Protein 6M3Q (pdb70)

Secondary structure (DSSP, 8-state):
------SSS-EEEEESSEEEE-TT-EEEEESSSTT-EEEEPTT-SSS-EEEEEEEE--PPPP--TT-EESSPEEEEESTT-EEEEEEEEEEE--B--TTTTEEEEEEEESSSS--EE------HHHHHHHHTT-------HHHHHHHTEEEEEEEE--SEEEEEEEE-EEEEEEBTTBEEEE-SSSTT-EEEE-TTS-SS-EEEEEEEE---HHHHHHHHTTS--B-PEEEESS-S-EEEEEEEEEEEPPP----EEEEE---TTSPP--EE-TTTS--EEETTEEEEEEEE--EEEEE--S-GGGHHHHHHHHHHHHTSPEEEEEEEEEEE-SSSSEEEEEEEEESSS-SS-HHHHHTT-EEEEEPPPEEEETT-EEEEEE-SSEEE---SS---EEE--TTS--EEEEEEEES-SSS--EEEEEEESS----PPP--SEEEEEEPPPPP--/-HHHHHHHHHHHHHHHHHHHHHHHS-----SSHHHHHHHHHHHHHHHHHHHHTHHHHHHHHHHHHHH---SHHHHHHHHHHHHHHHHHHHHHHHHHHHHHHHHHHHHHHHHHHHHHHHHHHHHHHHHS-----SSHHHHHHHHHHHHHHHHHHHHHHHHHHHHHHHHHHHHHHHT-TTHHHHHHHHHHHHHHHHHHHHHHHHHHHHHHHHHHHHHHHHHHHHHHHHHHHGGGGTT--HHHHHHHHHHHHHHHHHHHHHHHHHHHHHHHHHH--HHHHHHHHHHHHHHHHHHHHHHHHHHH-

Structure (mmCIF, N/CA/C/O backbone):
data_6M3Q
#
_entry.id   6M3Q
#
_cell.length_a   70.900
_cell.length_b   110.485
_cell.length_c   131.675
_cell.angle_alpha   90.000
_cell.angle_beta   90.000
_cell.angle_gamma   90.000
#
_symmetry.space_group_name_H-M   'P 21 21 21'
#
loop_
_entity.id
_entity.type
_entity.pdbx_description
1 polymer Ankyrin-2
2 polymer 'Spectrin beta chain'
#
loop_
_atom_site.group_PDB
_atom_site.id
_atom_site.type_symbol
_atom_site.label_atom_id
_atom_site.label_alt_id
_atom_site.label_comp_id
_atom_site.label_asym_id
_atom_site.label_entity_id
_atom_site.label_seq_id
_atom_site.pdbx_PDB_ins_code
_atom_site.Cartn_x
_atom_site.Cartn_y
_atom_site.Cartn_z
_atom_site.occupancy
_atom_site.B_iso_or_equiv
_atom_site.auth_seq_id
_atom_site.auth_comp_id
_atom_site.auth_asym_id
_atom_site.auth_atom_id
_atom_site.pdbx_PDB_model_num
ATOM 1 N N . LEU A 1 4 ? 26.166 -41.965 -0.469 1.00 62.15 954 LEU E N 1
ATOM 2 C CA . LEU A 1 4 ? 27.229 -42.946 -0.281 1.00 61.50 954 LEU E CA 1
ATOM 3 C C . LEU A 1 4 ? 28.383 -42.348 0.516 1.00 59.98 954 LEU E C 1
ATOM 4 O O . LEU A 1 4 ? 28.618 -41.141 0.474 1.00 65.85 954 LEU E O 1
ATOM 6 N N . ASP A 1 5 ? 29.090 -43.200 1.258 1.00 59.15 955 ASP E N 1
ATOM 7 C CA . ASP A 1 5 ? 30.232 -42.770 2.065 1.00 60.98 955 ASP E CA 1
ATOM 8 C C . ASP A 1 5 ? 31.527 -42.861 1.256 1.00 56.76 955 ASP E C 1
ATOM 9 O O . ASP A 1 5 ? 32.408 -43.671 1.526 1.00 59.32 955 ASP E O 1
ATOM 14 N N . ASN A 1 6 ? 31.624 -42.032 0.221 1.00 53.97 956 ASN E N 1
ATOM 15 C CA . ASN A 1 6 ? 32.796 -42.024 -0.646 1.00 61.69 956 ASN E CA 1
ATOM 16 C C . ASN A 1 6 ? 33.579 -40.720 -0.522 1.00 64.48 956 ASN E C 1
ATOM 17 O O . ASN A 1 6 ? 32.983 -39.640 -0.449 1.00 71.37 956 ASN E O 1
ATOM 22 N N . VAL A 1 7 ? 34.914 -40.829 -0.474 1.00 54.05 957 VAL E N 1
ATOM 23 C CA . VAL A 1 7 ? 35.761 -39.653 -0.281 1.00 53.37 957 VAL E CA 1
ATOM 24 C C . VAL A 1 7 ? 35.456 -38.636 -1.365 1.00 71.64 957 VAL E C 1
ATOM 25 O O . VAL A 1 7 ? 35.207 -38.996 -2.523 1.00 49.11 957 VAL E O 1
ATOM 29 N N . ALA A 1 8 ? 35.458 -37.357 -0.992 1.00 73.13 958 ALA E N 1
ATOM 30 C CA . ALA A 1 8 ? 35.155 -36.321 -1.964 1.00 66.59 958 ALA E CA 1
ATOM 31 C C . ALA A 1 8 ? 36.182 -36.400 -3.083 1.00 82.40 958 ALA E C 1
ATOM 32 O O . ALA A 1 8 ? 37.392 -36.389 -2.842 1.00 90.08 958 ALA E O 1
ATOM 34 N N . LEU A 1 9 ? 35.678 -36.490 -4.313 1.00 92.99 959 LEU E N 1
ATOM 35 C CA . LEU A 1 9 ? 36.533 -36.728 -5.470 1.00 99.99 959 LEU E CA 1
ATOM 36 C C . LEU A 1 9 ? 37.486 -35.571 -5.738 1.00 89.59 959 LEU E C 1
ATOM 37 O O . LEU A 1 9 ? 38.639 -35.799 -6.126 1.00 100.94 959 LEU E O 1
ATOM 42 N N . SER A 1 10 ? 37.024 -34.330 -5.571 1.00 68.77 960 SER E N 1
ATOM 43 C CA . SER A 1 10 ? 37.826 -33.142 -5.863 1.00 67.69 960 SER E CA 1
ATOM 44 C C . SER A 1 10 ? 38.141 -33.071 -7.351 1.00 76.03 960 SER E C 1
ATOM 45 O O . SER A 1 10 ? 39.083 -32.394 -7.773 1.00 79.69 960 SER E O 1
ATOM 48 N N . SER A 1 11 ? 37.325 -33.790 -8.130 1.00 72.92 961 SER E N 1
ATOM 49 C CA . SER A 1 11 ? 37.404 -33.840 -9.585 1.00 66.00 961 SER E CA 1
ATOM 50 C C . SER A 1 11 ? 36.003 -34.030 -10.154 1.00 66.10 961 SER E C 1
ATOM 51 O O . SER A 1 11 ? 35.862 -34.442 -11.311 1.00 80.11 961 SER E O 1
ATOM 54 N N . SER A 1 12 ? 34.978 -33.743 -9.362 1.00 64.23 962 SER E N 1
ATOM 55 C CA . SER A 1 12 ? 33.548 -33.864 -9.544 1.00 64.47 962 SER E CA 1
ATOM 56 C C . SER A 1 12 ? 32.922 -32.474 -9.557 1.00 58.22 962 SER E C 1
ATOM 57 O O . SER A 1 12 ? 33.485 -31.538 -8.981 1.00 51.17 962 SER E O 1
ATOM 60 N N . PRO A 1 13 ? 31.793 -32.298 -10.248 1.00 59.12 963 PRO E N 1
ATOM 61 C CA . PRO A 1 13 ? 31.204 -30.961 -10.394 1.00 53.38 963 PRO E CA 1
ATOM 62 C C . PRO A 1 13 ? 31.129 -30.155 -9.103 1.00 49.86 963 PRO E C 1
ATOM 63 O O . PRO A 1 13 ? 31.054 -30.696 -7.998 1.00 65.04 963 PRO E O 1
ATOM 67 N N . ILE A 1 14 ? 31.131 -28.837 -9.276 1.00 35.87 964 ILE E N 1
ATOM 68 C CA . ILE A 1 14 ? 31.083 -27.864 -8.192 1.00 42.87 964 ILE E CA 1
ATOM 69 C C . ILE A 1 14 ? 29.641 -27.429 -7.981 1.00 57.91 964 ILE E C 1
ATOM 70 O O . ILE A 1 14 ? 28.971 -27.003 -8.925 1.00 64.29 964 ILE E O 1
ATOM 75 N N . HIS A 1 15 ? 29.168 -27.516 -6.745 1.00 62.65 965 HIS E N 1
ATOM 76 C CA . HIS A 1 15 ? 27.826 -27.083 -6.381 1.00 61.67 965 HIS E CA 1
ATOM 77 C C . HIS A 1 15 ? 27.989 -25.813 -5.573 1.00 65.41 965 HIS E C 1
ATOM 78 O O . HIS A 1 15 ? 28.560 -25.847 -4.476 1.00 84.56 965 HIS E O 1
ATOM 85 N N . SER A 1 16 ? 27.476 -24.700 -6.090 1.00 44.05 966 SER E N 1
ATOM 86 C CA . SER A 1 16 ? 27.671 -23.457 -5.349 1.00 43.47 966 SER E CA 1
ATOM 87 C C . SER A 1 16 ? 26.737 -22.388 -5.890 1.00 41.73 966 SER E C 1
ATOM 88 O O . SER A 1 16 ? 25.998 -22.603 -6.856 1.00 48.95 966 SER E O 1
ATOM 91 N N . GLY A 1 17 ? 26.779 -21.229 -5.241 1.00 33.40 967 GLY E N 1
ATOM 92 C CA . GLY A 1 17 ? 25.977 -20.088 -5.618 1.00 33.85 967 GLY E CA 1
ATOM 93 C C . GLY A 1 17 ? 26.897 -18.929 -5.935 1.00 33.92 967 GLY E C 1
ATOM 94 O O . GLY A 1 17 ? 28.032 -18.882 -5.453 1.00 34.19 967 GLY E O 1
ATOM 95 N N . PHE A 1 18 ? 26.428 -17.991 -6.749 1.00 33.96 968 PHE E N 1
ATOM 96 C CA . PHE A 1 18 ? 27.231 -16.851 -7.154 1.00 34.22 968 PHE E CA 1
ATOM 97 C C . PHE A 1 18 ? 26.366 -15.604 -7.148 1.00 35.70 968 PHE E C 1
ATOM 98 O O . PHE A 1 18 ? 25.135 -15.675 -7.140 1.00 71.30 968 PHE E O 1
ATOM 106 N N . LEU A 1 19 ? 27.028 -14.451 -7.166 1.00 36.62 969 LEU E N 1
ATOM 107 C CA . LEU A 1 19 ? 26.318 -13.183 -7.225 1.00 38.37 969 LEU E CA 1
ATOM 108 C C . LEU A 1 19 ? 26.235 -12.648 -8.648 1.00 51.40 969 LEU E C 1
ATOM 109 O O . LEU A 1 19 ? 25.143 -12.326 -9.124 1.00 55.52 969 LEU E O 1
ATOM 114 N N . VAL A 1 20 ? 27.367 -12.583 -9.351 1.00 39.11 970 VAL E N 1
ATOM 115 C CA . VAL A 1 20 ? 27.401 -12.091 -10.726 1.00 38.78 970 VAL E CA 1
ATOM 116 C C . VAL A 1 20 ? 28.417 -12.869 -11.553 1.00 49.54 970 VAL E C 1
ATOM 117 O O . VAL A 1 20 ? 28.291 -12.953 -12.779 1.00 62.98 970 VAL E O 1
ATOM 121 N N . SER A 1 21 ? 29.421 -13.455 -10.902 1.00 34.36 971 SER E N 1
ATOM 122 C CA . SER A 1 21 ? 30.464 -14.164 -11.629 1.00 33.24 971 SER E CA 1
ATOM 123 C C . SER A 1 21 ? 31.029 -15.286 -10.771 1.00 32.63 971 SER E C 1
ATOM 124 O O . SER A 1 21 ? 30.956 -15.253 -9.542 1.00 41.68 971 SER E O 1
ATOM 127 N N . PHE A 1 22 ? 31.594 -16.288 -11.438 1.00 31.62 972 PHE E N 1
ATOM 128 C CA . PHE A 1 22 ? 32.163 -17.429 -10.737 1.00 40.39 972 PHE E CA 1
ATOM 129 C C . PHE A 1 22 ? 33.247 -18.056 -11.602 1.00 51.87 972 PHE E C 1
ATOM 130 O O . PHE A 1 22 ? 33.468 -17.664 -12.750 1.00 56.63 972 PHE E O 1
ATOM 138 N N . MET A 1 23 ? 33.922 -19.044 -11.027 1.00 45.34 973 MET E N 1
ATOM 139 C CA . MET A 1 23 ? 35.025 -19.757 -11.653 1.00 35.11 973 MET E CA 1
ATOM 140 C C . MET A 1 23 ? 34.582 -21.157 -12.036 1.00 30.52 973 MET E C 1
ATOM 141 O O . MET A 1 23 ? 33.965 -21.856 -11.225 1.00 44.24 973 MET E O 1
ATOM 146 N N . VAL A 1 24 ? 34.894 -21.573 -13.265 1.00 30.52 974 VAL E N 1
ATOM 147 C CA . VAL A 1 24 ? 34.536 -22.920 -13.691 1.00 48.12 974 VAL E CA 1
ATOM 148 C C . VAL A 1 24 ? 35.706 -23.556 -14.430 1.00 55.03 974 VAL E C 1
ATOM 149 O O . VAL A 1 24 ? 36.503 -22.878 -15.084 1.00 48.01 974 VAL E O 1
ATOM 153 N N . ASP A 1 25 ? 35.803 -24.876 -14.313 1.00 58.54 975 ASP E N 1
ATOM 154 C CA . ASP A 1 25 ? 36.814 -25.676 -14.981 1.00 53.60 975 ASP E CA 1
ATOM 155 C C . ASP A 1 25 ? 36.117 -26.878 -15.596 1.00 56.33 975 ASP E C 1
ATOM 156 O O . ASP A 1 25 ? 34.994 -27.218 -15.212 1.00 54.13 975 ASP E O 1
ATOM 161 N N . ALA A 1 26 ? 36.770 -27.499 -16.583 1.00 58.58 976 ALA E N 1
ATOM 162 C CA . ALA A 1 26 ? 36.201 -28.636 -17.306 1.00 54.29 976 ALA E CA 1
ATOM 163 C C . ALA A 1 26 ? 35.528 -29.659 -16.391 1.00 54.33 976 ALA E C 1
ATOM 164 O O . ALA A 1 26 ? 34.783 -30.524 -16.862 1.00 66.63 976 ALA E O 1
ATOM 166 N N . ARG A 1 27 ? 35.793 -29.566 -15.085 1.00 54.21 977 ARG E N 1
ATOM 167 C CA . ARG A 1 27 ? 35.165 -30.449 -14.109 1.00 46.08 977 ARG E CA 1
ATOM 168 C C . ARG A 1 27 ? 33.646 -30.334 -14.135 1.00 46.08 977 ARG E C 1
ATOM 169 O O . ARG A 1 27 ? 32.946 -31.297 -13.802 1.00 50.93 977 ARG E O 1
ATOM 171 N N . GLY A 1 28 ? 33.121 -29.175 -14.511 1.00 42.20 978 GLY E N 1
ATOM 172 C CA . GLY A 1 28 ? 31.677 -29.008 -14.585 1.00 48.00 978 GLY E CA 1
ATOM 173 C C . GLY A 1 28 ? 31.125 -28.406 -13.310 1.00 57.21 978 GLY E C 1
ATOM 174 O O . GLY A 1 28 ? 31.669 -28.576 -12.221 1.00 57.16 978 GLY E O 1
ATOM 175 N N . GLY A 1 29 ? 30.044 -27.641 -13.450 1.00 58.32 979 GLY E N 1
ATOM 176 C CA . GLY A 1 29 ? 29.473 -27.030 -12.264 1.00 44.46 979 GLY E CA 1
ATOM 177 C C . GLY A 1 29 ? 28.032 -26.598 -12.392 1.00 28.63 979 GLY E C 1
ATOM 178 O O . GLY A 1 29 ? 27.506 -26.392 -13.491 1.00 42.89 979 GLY E O 1
ATOM 179 N N . ALA A 1 30 ? 27.398 -26.475 -11.225 1.00 28.81 980 ALA E N 1
ATOM 180 C CA . ALA A 1 30 ? 26.026 -26.008 -11.063 1.00 28.98 980 ALA E CA 1
ATOM 181 C C . ALA A 1 30 ? 26.052 -24.820 -10.110 1.00 44.59 980 ALA E C 1
ATOM 182 O O . ALA A 1 30 ? 26.356 -24.968 -8.913 1.00 60.46 980 ALA E O 1
ATOM 184 N N . MET A 1 31 ? 25.773 -23.643 -10.654 1.00 29.16 981 MET E N 1
ATOM 185 C CA . MET A 1 31 ? 25.930 -22.382 -9.943 1.00 29.64 981 MET E CA 1
ATOM 186 C C . MET A 1 31 ? 24.580 -21.680 -9.848 1.00 30.48 981 MET E C 1
ATOM 187 O O . MET A 1 31 ? 24.132 -21.037 -10.804 1.00 54.13 981 MET E O 1
ATOM 192 N N . ARG A 1 32 ? 23.915 -21.864 -8.713 1.00 31.41 982 ARG E N 1
ATOM 193 C CA . ARG A 1 32 ? 22.656 -21.209 -8.412 1.00 32.73 982 ARG E CA 1
ATOM 194 C C . ARG A 1 32 ? 22.954 -19.795 -7.923 1.00 44.01 982 ARG E C 1
ATOM 195 O O . ARG A 1 32 ? 24.082 -19.475 -7.542 1.00 33.39 982 ARG E O 1
ATOM 197 N N . GLY A 1 33 ? 21.941 -18.937 -7.937 1.00 44.50 983 GLY E N 1
ATOM 198 C CA . GLY A 1 33 ? 22.203 -17.583 -7.493 1.00 36.28 983 GLY E CA 1
ATOM 199 C C . GLY A 1 33 ? 21.355 -17.215 -6.297 1.00 65.12 983 GLY E C 1
ATOM 200 O O . GLY A 1 33 ? 20.138 -17.423 -6.281 1.00 72.50 983 GLY E O 1
ATOM 201 N N . CYS A 1 34 ? 22.017 -16.661 -5.281 1.00 59.41 984 CYS E N 1
ATOM 202 C CA . CYS A 1 34 ? 21.334 -16.265 -4.054 1.00 70.91 984 CYS E CA 1
ATOM 203 C C . CYS A 1 34 ? 20.421 -15.063 -4.259 1.00 78.03 984 CYS E C 1
ATOM 204 O O . CYS A 1 34 ? 19.343 -14.992 -3.659 1.00 92.42 984 CYS E O 1
ATOM 207 N N . ARG A 1 35 ? 20.840 -14.098 -5.083 1.00 54.82 985 ARG E N 1
ATOM 208 C CA . ARG A 1 35 ? 20.057 -12.874 -5.227 1.00 54.28 985 ARG E CA 1
ATOM 209 C C . ARG A 1 35 ? 18.651 -13.141 -5.752 1.00 64.87 985 ARG E C 1
ATOM 210 O O . ARG A 1 35 ? 17.677 -12.576 -5.242 1.00 66.33 985 ARG E O 1
ATOM 218 N N . HIS A 1 36 ? 18.519 -13.994 -6.765 1.00 69.40 986 HIS E N 1
ATOM 219 C CA . HIS A 1 36 ? 17.220 -14.277 -7.366 1.00 73.86 986 HIS E CA 1
ATOM 220 C C . HIS A 1 36 ? 17.012 -15.774 -7.515 1.00 67.17 986 HIS E C 1
ATOM 221 O O . HIS A 1 36 ? 17.803 -16.453 -8.179 1.00 50.47 986 HIS E O 1
ATOM 228 N N . ASN A 1 37 ? 15.944 -16.277 -6.900 1.00 76.37 987 ASN E N 1
ATOM 229 C CA . ASN A 1 37 ? 15.648 -17.701 -6.928 1.00 71.16 987 ASN E CA 1
ATOM 230 C C . ASN A 1 37 ? 15.319 -18.158 -8.344 1.00 69.20 987 ASN E C 1
ATOM 231 O O . ASN A 1 37 ? 14.639 -17.462 -9.103 1.00 57.63 987 ASN E O 1
ATOM 236 N N . GLY A 1 38 ? 15.828 -19.332 -8.701 1.00 81.59 988 GLY E N 1
ATOM 237 C CA . GLY A 1 38 ? 15.616 -19.921 -10.005 1.00 83.96 988 GLY E CA 1
ATOM 238 C C . GLY A 1 38 ? 16.639 -19.542 -11.051 1.00 73.04 988 GLY E C 1
ATOM 239 O O . GLY A 1 38 ? 16.578 -20.065 -12.171 1.00 75.03 988 GLY E O 1
ATOM 240 N N . LEU A 1 39 ? 17.576 -18.655 -10.727 1.00 71.52 989 LEU E N 1
ATOM 241 C CA . LEU A 1 39 ? 18.632 -18.275 -11.653 1.00 36.98 989 LEU E CA 1
ATOM 242 C C . LEU A 1 39 ? 19.731 -19.310 -11.463 1.00 38.32 989 LEU E C 1
ATOM 243 O O . LEU A 1 39 ? 20.286 -19.432 -10.365 1.00 47.68 989 LEU E O 1
ATOM 248 N N . ARG A 1 40 ? 20.054 -20.049 -12.519 1.00 36.31 990 ARG E N 1
ATOM 249 C CA . ARG A 1 40 ? 21.029 -21.117 -12.360 1.00 32.36 990 ARG E CA 1
ATOM 250 C C . ARG A 1 40 ? 21.807 -21.349 -13.644 1.00 33.16 990 ARG E C 1
ATOM 251 O O . ARG A 1 40 ? 21.246 -21.263 -14.736 1.00 31.97 990 ARG E O 1
ATOM 259 N N . ILE A 1 41 ? 23.098 -21.645 -13.510 1.00 30.81 991 ILE E N 1
ATOM 260 C CA . ILE A 1 41 ? 23.924 -22.028 -14.649 1.00 29.77 991 ILE E CA 1
ATOM 261 C C . ILE A 1 41 ? 24.350 -23.474 -14.454 1.00 29.27 991 ILE E C 1
ATOM 262 O O . ILE A 1 41 ? 24.750 -23.872 -13.354 1.00 39.71 991 ILE E O 1
ATOM 267 N N . ILE A 1 42 ? 24.265 -24.259 -15.524 1.00 29.46 992 ILE E N 1
ATOM 268 C CA . ILE A 1 42 ? 24.617 -25.678 -15.497 1.00 29.41 992 ILE E CA 1
ATOM 269 C C . ILE A 1 42 ? 25.599 -25.957 -16.632 1.00 39.35 992 ILE E C 1
ATOM 270 O O . ILE A 1 42 ? 25.200 -26.134 -17.793 1.00 56.15 992 ILE E O 1
ATOM 275 N N . ILE A 1 43 ? 26.890 -25.883 -16.322 1.00 50.39 993 ILE E N 1
ATOM 276 C CA . ILE A 1 43 ? 27.948 -26.237 -17.261 1.00 29.57 993 ILE E CA 1
ATOM 277 C C . ILE A 1 43 ? 28.246 -27.718 -17.049 1.00 44.05 993 ILE E C 1
ATOM 278 O O . ILE A 1 43 ? 28.565 -28.112 -15.916 1.00 70.05 993 ILE E O 1
ATOM 283 N N . PRO A 1 44 ? 28.168 -28.555 -18.075 1.00 39.99 994 PRO E N 1
ATOM 284 C CA . PRO A 1 44 ? 28.362 -29.987 -17.865 1.00 42.34 994 PRO E CA 1
ATOM 285 C C . PRO A 1 44 ? 29.834 -30.341 -17.762 1.00 43.78 994 PRO E C 1
ATOM 286 O O . PRO A 1 44 ? 30.706 -29.514 -18.068 1.00 42.99 994 PRO E O 1
ATOM 290 N N . PRO A 1 45 ? 30.150 -31.560 -17.325 1.00 52.41 995 PRO E N 1
ATOM 291 C CA . PRO A 1 45 ? 31.556 -31.956 -17.203 1.00 53.38 995 PRO E CA 1
ATOM 292 C C . PRO A 1 45 ? 32.175 -32.208 -18.566 1.00 59.34 995 PRO E C 1
ATOM 293 O O . PRO A 1 45 ? 31.555 -32.815 -19.444 1.00 60.54 995 PRO E O 1
ATOM 297 N N . ARG A 1 46 ? 33.399 -31.711 -18.743 1.00 65.25 996 ARG E N 1
ATOM 298 C CA . ARG A 1 46 ? 34.210 -31.894 -19.942 1.00 50.60 996 ARG E CA 1
ATOM 299 C C . ARG A 1 46 ? 33.697 -31.070 -21.115 1.00 47.61 996 ARG E C 1
ATOM 300 O O . ARG A 1 46 ? 34.131 -31.290 -22.252 1.00 56.92 996 ARG E O 1
ATOM 302 N N . LYS A 1 47 ? 32.791 -30.123 -20.876 1.00 45.37 997 LYS E N 1
ATOM 303 C CA . LYS A 1 47 ? 32.258 -29.279 -21.936 1.00 43.81 997 LYS E CA 1
ATOM 304 C C . LYS A 1 47 ? 32.816 -27.864 -21.888 1.00 42.28 997 LYS E C 1
ATOM 305 O O . LYS A 1 47 ? 32.297 -26.978 -22.573 1.00 40.83 997 LYS E O 1
ATOM 307 N N . CYS A 1 48 ? 33.853 -27.628 -21.090 1.00 44.48 998 CYS E N 1
ATOM 308 C CA . CYS A 1 48 ? 34.514 -26.333 -21.016 1.00 47.40 998 CYS E CA 1
ATOM 309 C C . CYS A 1 48 ? 35.999 -26.579 -21.242 1.00 60.71 998 CYS E C 1
ATOM 310 O O . CYS A 1 48 ? 36.603 -27.401 -20.547 1.00 72.75 998 CYS E O 1
ATOM 313 N N . THR A 1 49 ? 36.590 -25.867 -22.206 1.00 63.43 999 THR E N 1
ATOM 314 C CA . THR A 1 49 ? 37.972 -26.154 -22.589 1.00 65.74 999 THR E CA 1
ATOM 315 C C . THR A 1 49 ? 38.977 -25.904 -21.468 1.00 60.68 999 THR E C 1
ATOM 316 O O . THR A 1 49 ? 39.980 -26.622 -21.376 1.00 68.70 999 THR E O 1
ATOM 320 N N . ALA A 1 50 ? 38.737 -24.927 -20.601 1.00 51.45 1000 ALA E N 1
ATOM 321 C CA . ALA A 1 50 ? 39.759 -24.513 -19.647 1.00 57.03 1000 ALA E CA 1
ATOM 322 C C . ALA A 1 50 ? 39.088 -23.717 -18.539 1.00 50.11 1000 ALA E C 1
ATOM 323 O O . ALA A 1 50 ? 37.944 -23.274 -18.690 1.00 42.06 1000 ALA E O 1
ATOM 325 N N . PRO A 1 51 ? 39.777 -23.496 -17.418 1.00 44.43 1001 PRO E N 1
ATOM 326 C CA . PRO A 1 51 ? 39.181 -22.681 -16.347 1.00 43.20 1001 PRO E CA 1
ATOM 327 C C . PRO A 1 51 ? 38.933 -21.257 -16.819 1.00 41.83 1001 PRO E C 1
ATOM 328 O O . PRO A 1 51 ? 39.846 -20.562 -17.271 1.00 42.48 1001 PRO E O 1
ATOM 332 N N . THR A 1 52 ? 37.679 -20.825 -16.705 1.00 40.11 1002 THR E N 1
ATOM 333 C CA . THR A 1 52 ? 37.249 -19.511 -17.155 1.00 41.30 1002 THR E CA 1
ATOM 334 C C . THR A 1 52 ? 36.278 -18.898 -16.157 1.00 37.58 1002 THR E C 1
ATOM 335 O O . THR A 1 52 ? 35.559 -19.606 -15.437 1.00 37.33 1002 THR E O 1
ATOM 339 N N . ARG A 1 53 ? 36.314 -17.567 -16.089 1.00 37.08 1003 ARG E N 1
ATOM 340 C CA . ARG A 1 53 ? 35.428 -16.793 -15.231 1.00 43.72 1003 ARG E CA 1
ATOM 341 C C . ARG A 1 53 ? 34.149 -16.515 -16.009 1.00 44.36 1003 ARG E C 1
ATOM 342 O O . ARG A 1 53 ? 34.177 -15.802 -17.019 1.00 38.71 1003 ARG E O 1
ATOM 350 N N . VAL A 1 54 ? 33.039 -17.061 -15.542 1.00 40.64 1004 VAL E N 1
ATOM 351 C CA . VAL A 1 54 ? 31.756 -16.892 -16.207 1.00 32.21 1004 VAL E CA 1
ATOM 352 C C . VAL A 1 54 ? 30.985 -15.811 -15.473 1.00 45.03 1004 VAL E C 1
ATOM 353 O O . VAL A 1 54 ? 31.079 -15.670 -14.247 1.00 51.77 1004 VAL E O 1
ATOM 357 N N . THR A 1 55 ? 30.204 -15.045 -16.229 1.00 30.29 1005 THR E N 1
ATOM 358 C CA . THR A 1 55 ? 29.425 -13.954 -15.669 1.00 29.57 1005 THR E CA 1
ATOM 359 C C . THR A 1 55 ? 27.992 -14.085 -16.150 1.00 28.32 1005 THR E C 1
ATOM 360 O O . THR A 1 55 ? 27.745 -14.416 -17.313 1.00 34.43 1005 THR E O 1
ATOM 364 N N . CYS A 1 56 ? 27.047 -13.821 -15.243 1.00 27.83 1006 CYS E N 1
ATOM 365 C CA . CYS A 1 56 ? 25.626 -13.884 -15.570 1.00 29.21 1006 CYS E CA 1
ATOM 366 C C . CYS A 1 56 ? 24.902 -12.901 -14.643 1.00 32.90 1006 CYS E C 1
ATOM 367 O O . CYS A 1 56 ? 24.399 -13.249 -13.572 1.00 43.52 1006 CYS E O 1
ATOM 370 N N . ARG A 1 57 ? 24.876 -11.641 -15.060 1.00 36.27 1007 ARG E N 1
ATOM 371 C CA . ARG A 1 57 ? 24.308 -10.551 -14.286 1.00 41.18 1007 ARG E CA 1
ATOM 372 C C . ARG A 1 57 ? 23.124 -9.939 -15.017 1.00 40.65 1007 ARG E C 1
ATOM 373 O O . ARG A 1 57 ? 23.179 -9.727 -16.232 1.00 68.51 1007 ARG E O 1
ATOM 381 N N . LEU A 1 58 ? 22.056 -9.656 -14.283 1.00 25.00 1008 LEU E N 1
ATOM 382 C CA . LEU A 1 58 ? 20.923 -8.958 -14.870 1.00 24.29 1008 LEU E CA 1
ATOM 383 C C . LEU A 1 58 ? 21.254 -7.473 -14.916 1.00 28.68 1008 LEU E C 1
ATOM 384 O O . LEU A 1 58 ? 21.587 -6.868 -13.892 1.00 38.87 1008 LEU E O 1
ATOM 389 N N . VAL A 1 59 ? 21.155 -6.886 -16.106 1.00 24.57 1009 VAL E N 1
ATOM 390 C CA . VAL A 1 59 ? 21.515 -5.489 -16.332 1.00 34.66 1009 VAL E CA 1
ATOM 391 C C . VAL A 1 59 ? 20.310 -4.651 -15.917 1.00 41.37 1009 VAL E C 1
ATOM 392 O O . VAL A 1 59 ? 19.335 -4.509 -16.657 1.00 60.37 1009 VAL E O 1
ATOM 396 N N . LYS A 1 60 ? 20.345 -4.170 -14.678 1.00 49.69 1010 LYS E N 1
ATOM 397 C CA . LYS A 1 60 ? 19.287 -3.336 -14.125 1.00 56.35 1010 LYS E CA 1
ATOM 398 C C . LYS A 1 60 ? 19.826 -1.973 -13.695 1.00 63.99 1010 LYS E C 1
ATOM 399 O O . LYS A 1 60 ? 20.333 -1.813 -12.585 1.00 75.04 1010 LYS E O 1
ATOM 401 N N . ALA A 1 65 ? 22.182 -2.635 -22.317 1.00 96.59 1015 ALA E N 1
ATOM 402 C CA . ALA A 1 65 ? 22.502 -1.952 -23.563 1.00 95.59 1015 ALA E CA 1
ATOM 403 C C . ALA A 1 65 ? 21.229 -1.482 -24.263 1.00 103.88 1015 ALA E C 1
ATOM 404 O O . ALA A 1 65 ? 20.217 -1.228 -23.609 1.00 103.43 1015 ALA E O 1
ATOM 406 N N . THR A 1 66 ? 21.284 -1.357 -25.590 1.00 107.97 1016 THR E N 1
ATOM 407 C CA . THR A 1 66 ? 20.112 -0.929 -26.344 1.00 95.50 1016 THR E CA 1
ATOM 408 C C . THR A 1 66 ? 18.991 -1.951 -26.212 1.00 80.13 1016 THR E C 1
ATOM 409 O O . THR A 1 66 ? 19.210 -3.156 -26.370 1.00 77.63 1016 THR E O 1
ATOM 413 N N . MET A 1 67 ? 17.791 -1.465 -25.917 1.00 69.77 1017 MET E N 1
ATOM 414 C CA . MET A 1 67 ? 16.650 -2.353 -25.769 1.00 61.92 1017 MET E CA 1
ATOM 415 C C . MET A 1 67 ? 16.356 -3.073 -27.082 1.00 53.11 1017 MET E C 1
ATOM 416 O O . MET A 1 67 ? 16.427 -2.461 -28.155 1.00 43.97 1017 MET E O 1
ATOM 421 N N . PRO A 1 68 ? 16.029 -4.360 -27.039 1.00 42.58 1018 PRO E N 1
ATOM 422 C CA . PRO A 1 68 ? 15.710 -5.083 -28.263 1.00 33.98 1018 PRO E CA 1
ATOM 423 C C . PRO A 1 68 ? 14.433 -4.529 -28.864 1.00 44.21 1018 PRO E C 1
ATOM 424 O O . PRO A 1 68 ? 13.519 -4.140 -28.121 1.00 55.05 1018 PRO E O 1
ATOM 428 N N . PRO A 1 69 ? 14.335 -4.433 -30.188 1.00 52.01 1019 PRO E N 1
ATOM 429 C CA . PRO A 1 69 ? 13.110 -3.881 -30.774 1.00 64.35 1019 PRO E CA 1
ATOM 430 C C . PRO A 1 69 ? 11.909 -4.711 -30.351 1.00 51.70 1019 PRO E C 1
ATOM 431 O O . PRO A 1 69 ? 11.951 -5.943 -30.358 1.00 49.46 1019 PRO E O 1
ATOM 435 N N . MET A 1 70 ? 10.835 -4.026 -29.967 1.00 45.48 1020 MET E N 1
ATOM 436 C CA . MET A 1 70 ? 9.619 -4.718 -29.566 1.00 41.07 1020 MET E CA 1
ATOM 437 C C . MET A 1 70 ? 8.406 -4.049 -30.185 1.00 42.54 1020 MET E C 1
ATOM 438 O O . MET A 1 70 ? 8.213 -2.839 -30.032 1.00 56.68 1020 MET E O 1
ATOM 443 N N . VAL A 1 71 ? 7.590 -4.844 -30.868 1.00 33.03 1021 VAL E N 1
ATOM 444 C CA . VAL A 1 71 ? 6.370 -4.368 -31.507 1.00 34.81 1021 VAL E CA 1
ATOM 445 C C . VAL A 1 71 ? 5.322 -4.184 -30.420 1.00 42.03 1021 VAL E C 1
ATOM 446 O O . VAL A 1 71 ? 5.572 -4.495 -29.250 1.00 39.40 1021 VAL E O 1
ATOM 450 N N . GLU A 1 72 ? 4.153 -3.665 -30.784 1.00 51.66 1022 GLU E N 1
ATOM 451 C CA . GLU A 1 72 ? 3.105 -3.518 -29.789 1.00 46.93 1022 GLU E CA 1
ATOM 452 C C . GLU A 1 72 ? 2.682 -4.904 -29.324 1.00 43.08 1022 GLU E C 1
ATOM 453 O O . GLU A 1 72 ? 2.755 -5.882 -30.073 1.00 40.79 1022 GLU E O 1
ATOM 459 N N . GLY A 1 73 ? 2.233 -4.990 -28.077 1.00 52.15 1023 GLY E N 1
ATOM 460 C CA . GLY A 1 73 ? 1.814 -6.270 -27.557 1.00 45.52 1023 GLY E CA 1
ATOM 461 C C . GLY A 1 73 ? 2.938 -7.132 -27.022 1.00 34.89 1023 GLY E C 1
ATOM 462 O O . GLY A 1 73 ? 2.680 -8.272 -26.614 1.00 37.84 1023 GLY E O 1
ATOM 463 N N . GLU A 1 74 ? 4.176 -6.636 -27.018 1.00 21.71 1024 GLU E N 1
ATOM 464 C CA . GLU A 1 74 ? 5.318 -7.398 -26.537 1.00 26.88 1024 GLU E CA 1
ATOM 465 C C . GLU A 1 74 ? 6.079 -6.607 -25.484 1.00 29.01 1024 GLU E C 1
ATOM 466 O O . GLU A 1 74 ? 6.146 -5.376 -25.527 1.00 35.44 1024 GLU E O 1
ATOM 472 N N . GLY A 1 75 ? 6.667 -7.343 -24.547 1.00 34.14 1025 GLY E N 1
ATOM 473 C CA . GLY A 1 75 ? 7.436 -6.763 -23.464 1.00 20.54 1025 GLY E CA 1
ATOM 474 C C . GLY A 1 75 ? 8.369 -7.811 -22.912 1.00 20.30 1025 GLY E C 1
ATOM 475 O O . GLY A 1 75 ? 8.168 -9.013 -23.116 1.00 20.27 1025 GLY E O 1
ATOM 476 N N . LEU A 1 76 ? 9.405 -7.350 -22.214 1.00 28.32 1026 LEU E N 1
ATOM 477 C CA . LEU A 1 76 ? 10.370 -8.288 -21.658 1.00 34.29 1026 LEU E CA 1
ATOM 478 C C . LEU A 1 76 ? 9.751 -9.076 -20.514 1.00 34.97 1026 LEU E C 1
ATOM 479 O O . LEU A 1 76 ? 8.987 -8.544 -19.706 1.00 20.35 1026 LEU E O 1
ATOM 484 N N . ALA A 1 77 ? 10.118 -10.350 -20.429 1.00 28.09 1027 ALA E N 1
ATOM 485 C CA . ALA A 1 77 ? 9.701 -11.197 -19.324 1.00 20.58 1027 ALA E CA 1
ATOM 486 C C . ALA A 1 77 ? 10.635 -11.081 -18.134 1.00 20.78 1027 ALA E C 1
ATOM 487 O O . ALA A 1 77 ? 10.202 -11.256 -16.990 1.00 28.55 1027 ALA E O 1
ATOM 489 N N . SER A 1 78 ? 11.910 -10.810 -18.388 1.00 20.71 1028 SER E N 1
ATOM 490 C CA . SER A 1 78 ? 12.898 -10.641 -17.341 1.00 21.03 1028 SER E CA 1
ATOM 491 C C . SER A 1 78 ? 13.873 -9.555 -17.760 1.00 21.01 1028 SER E C 1
ATOM 492 O O . SER A 1 78 ? 14.005 -9.231 -18.942 1.00 20.80 1028 SER E O 1
ATOM 495 N N . ARG A 1 79 ? 14.539 -8.978 -16.761 1.00 38.03 1029 ARG E N 1
ATOM 496 C CA . ARG A 1 79 ? 15.629 -8.047 -17.007 1.00 36.54 1029 ARG E CA 1
ATOM 497 C C . ARG A 1 79 ? 16.660 -8.683 -17.931 1.00 36.04 1029 ARG E C 1
ATOM 498 O O . ARG A 1 79 ? 16.800 -9.907 -17.985 1.00 29.72 1029 ARG E O 1
ATOM 506 N N . LEU A 1 80 ? 17.390 -7.842 -18.660 1.00 48.23 1030 LEU E N 1
ATOM 507 C CA . LEU A 1 80 ? 18.347 -8.342 -19.638 1.00 22.16 1030 LEU E CA 1
ATOM 508 C C . LEU A 1 80 ? 19.444 -9.153 -18.963 1.00 22.55 1030 LEU E C 1
ATOM 509 O O . LEU A 1 80 ? 19.944 -8.790 -17.896 1.00 23.00 1030 LEU E O 1
ATOM 514 N N . ILE A 1 81 ? 19.813 -10.265 -19.589 1.00 22.55 1031 ILE E N 1
ATOM 515 C CA . ILE A 1 81 ? 20.801 -11.180 -19.038 1.00 23.05 1031 ILE E CA 1
ATOM 516 C C . ILE A 1 81 ? 22.124 -10.907 -19.735 1.00 34.68 1031 ILE E C 1
ATOM 517 O O . ILE A 1 81 ? 22.187 -10.860 -20.970 1.00 46.74 1031 ILE E O 1
ATOM 522 N N . GLU A 1 82 ? 23.179 -10.727 -18.948 1.00 26.91 1032 GLU E N 1
ATOM 523 C CA . GLU A 1 82 ? 24.516 -10.463 -19.462 1.00 37.13 1032 GLU E CA 1
ATOM 524 C C . GLU A 1 82 ? 25.394 -11.623 -19.027 1.00 36.34 1032 GLU E C 1
ATOM 525 O O . GLU A 1 82 ? 25.522 -11.894 -17.830 1.00 27.71 1032 GLU E O 1
ATOM 531 N N . VAL A 1 83 ? 26.011 -12.293 -19.989 1.00 26.21 1033 VAL E N 1
ATOM 532 C CA . VAL A 1 83 ? 26.833 -13.454 -19.692 1.00 26.91 1033 VAL E CA 1
ATOM 533 C C . VAL A 1 83 ? 28.170 -13.316 -20.397 1.00 53.24 1033 VAL E C 1
ATOM 534 O O . VAL A 1 83 ? 28.276 -12.695 -21.460 1.00 59.90 1033 VAL E O 1
ATOM 538 N N . GLY A 1 84 ? 29.200 -13.885 -19.783 1.00 40.27 1034 GLY E N 1
ATOM 539 C CA . GLY A 1 84 ? 30.521 -13.828 -20.365 1.00 30.07 1034 GLY E CA 1
ATOM 540 C C . GLY A 1 84 ? 31.425 -14.960 -19.924 1.00 31.77 1034 GLY E C 1
ATOM 541 O O . GLY A 1 84 ? 31.101 -15.666 -18.965 1.00 50.30 1034 GLY E O 1
ATOM 542 N N . PRO A 1 85 ? 32.589 -15.111 -20.589 1.00 32.28 1035 PRO E N 1
ATOM 543 C CA . PRO A 1 85 ? 33.119 -14.267 -21.668 1.00 35.91 1035 PRO E CA 1
ATOM 544 C C . PRO A 1 85 ? 32.219 -14.198 -22.900 1.00 49.15 1035 PRO E C 1
ATOM 545 O O . PRO A 1 85 ? 31.544 -15.172 -23.230 1.00 31.75 1035 PRO E O 1
ATOM 549 N N . SER A 1 86 ? 32.220 -13.032 -23.553 1.00 49.57 1036 SER E N 1
ATOM 550 C CA . SER A 1 86 ? 31.301 -12.784 -24.661 1.00 43.85 1036 SER E CA 1
ATOM 551 C C . SER A 1 86 ? 31.479 -13.790 -25.791 1.00 42.65 1036 SER E C 1
ATOM 552 O O . SER A 1 86 ? 30.498 -14.208 -26.410 1.00 52.88 1036 SER E O 1
ATOM 555 N N . GLY A 1 87 ? 32.712 -14.176 -26.091 1.00 33.93 1037 GLY E N 1
ATOM 556 C CA . GLY A 1 87 ? 32.924 -15.102 -27.187 1.00 44.65 1037 GLY E CA 1
ATOM 557 C C . GLY A 1 87 ? 33.024 -16.556 -26.775 1.00 57.61 1037 GLY E C 1
ATOM 558 O O . GLY A 1 87 ? 33.511 -17.386 -27.548 1.00 76.97 1037 GLY E O 1
ATOM 559 N N . ALA A 1 88 ? 32.571 -16.876 -25.564 1.00 34.07 1038 ALA E N 1
ATOM 560 C CA . ALA A 1 88 ? 32.731 -18.223 -25.027 1.00 34.52 1038 ALA E CA 1
ATOM 561 C C . ALA A 1 88 ? 32.169 -19.282 -25.967 1.00 34.90 1038 ALA E C 1
ATOM 562 O O . ALA A 1 88 ? 31.071 -19.137 -26.509 1.00 34.04 1038 ALA E O 1
ATOM 564 N N . GLN A 1 89 ? 32.948 -20.342 -26.163 1.00 36.39 1039 GLN E N 1
ATOM 565 C CA . GLN A 1 89 ? 32.577 -21.488 -26.980 1.00 37.23 1039 GLN E CA 1
ATOM 566 C C . GLN A 1 89 ? 32.767 -22.751 -26.155 1.00 38.79 1039 GLN E C 1
ATOM 567 O O . GLN A 1 89 ? 33.812 -22.927 -25.520 1.00 38.87 1039 GLN E O 1
ATOM 573 N N . PHE A 1 90 ? 31.770 -23.630 -26.170 1.00 39.76 1073 PHE E N 1
ATOM 574 C CA . PHE A 1 90 ? 31.823 -24.872 -25.417 1.00 38.86 1073 PHE E CA 1
ATOM 575 C C . PHE A 1 90 ? 31.659 -26.046 -26.367 1.00 40.45 1073 PHE E C 1
ATOM 576 O O . PHE A 1 90 ? 31.008 -25.932 -27.409 1.00 53.79 1073 PHE E O 1
ATOM 584 N N . LEU A 1 91 ? 32.265 -27.181 -26.007 1.00 42.18 1074 LEU E N 1
ATOM 585 C CA . LEU A 1 91 ? 32.135 -28.356 -26.860 1.00 49.23 1074 LEU E CA 1
ATOM 586 C C . LEU A 1 91 ? 30.686 -28.810 -26.912 1.00 52.05 1074 LEU E C 1
ATOM 587 O O . LEU A 1 91 ? 30.189 -29.220 -27.968 1.00 59.17 1074 LEU E O 1
ATOM 592 N N . GLY A 1 92 ? 29.996 -28.742 -25.780 1.00 48.08 1075 GLY E N 1
ATOM 593 C CA . GLY A 1 92 ? 28.627 -29.175 -25.704 1.00 53.35 1075 GLY E CA 1
ATOM 594 C C . GLY A 1 92 ? 27.733 -28.058 -25.212 1.00 50.59 1075 GLY E C 1
ATOM 595 O O . GLY A 1 92 ? 28.193 -27.063 -24.642 1.00 54.81 1075 GLY E O 1
ATOM 596 N N . PRO A 1 93 ? 26.433 -28.193 -25.449 1.00 39.26 1076 PRO E N 1
ATOM 597 C CA . PRO A 1 93 ? 25.484 -27.184 -24.977 1.00 47.38 1076 PRO E CA 1
ATOM 598 C C . PRO A 1 93 ? 25.499 -27.089 -23.456 1.00 43.16 1076 PRO E C 1
ATOM 599 O O . PRO A 1 93 ? 25.786 -28.057 -22.750 1.00 55.68 1076 PRO E O 1
ATOM 603 N N . VAL A 1 94 ? 25.233 -25.885 -22.956 1.00 34.83 1077 VAL E N 1
ATOM 604 C CA . VAL A 1 94 ? 25.186 -25.586 -21.533 1.00 46.89 1077 VAL E CA 1
ATOM 605 C C . VAL A 1 94 ? 23.829 -24.954 -21.255 1.00 47.76 1077 VAL E C 1
ATOM 606 O O . VAL A 1 94 ? 23.168 -24.430 -22.158 1.00 58.38 1077 VAL E O 1
ATOM 610 N N . ILE A 1 95 ? 23.411 -25.003 -19.988 1.00 43.76 1078 ILE E N 1
ATOM 611 C CA . ILE A 1 95 ? 22.077 -24.540 -19.617 1.00 31.69 1078 ILE E CA 1
ATOM 612 C C . ILE A 1 95 ? 22.146 -23.288 -18.757 1.00 30.36 1078 ILE E C 1
ATOM 613 O O . ILE A 1 95 ? 22.990 -23.170 -17.863 1.00 60.66 1078 ILE E O 1
ATOM 618 N N . VAL A 1 96 ? 21.259 -22.342 -19.059 1.00 29.02 1079 VAL E N 1
ATOM 619 C CA . VAL A 1 96 ? 21.077 -21.109 -18.306 1.00 27.87 1079 VAL E CA 1
ATOM 620 C C . VAL A 1 96 ? 19.592 -20.990 -17.997 1.00 37.79 1079 VAL E C 1
ATOM 621 O O . VAL A 1 96 ? 18.769 -21.019 -18.913 1.00 57.84 1079 VAL E O 1
ATOM 625 N N . GLU A 1 97 ? 19.245 -20.839 -16.725 1.00 32.90 1080 GLU E N 1
ATOM 626 C CA . GLU A 1 97 ? 17.851 -20.737 -16.317 1.00 27.23 1080 GLU E CA 1
ATOM 627 C C . GLU A 1 97 ? 17.625 -19.387 -15.664 1.00 26.24 1080 GLU E C 1
ATOM 628 O O . GLU A 1 97 ? 18.330 -19.023 -14.714 1.00 48.94 1080 GLU E O 1
ATOM 634 N N . ILE A 1 98 ? 16.617 -18.673 -16.156 1.00 25.33 1081 ILE E N 1
ATOM 635 C CA . ILE A 1 98 ? 16.272 -17.341 -15.672 1.00 24.52 1081 ILE E CA 1
ATOM 636 C C . ILE A 1 98 ? 14.815 -17.333 -15.231 1.00 36.43 1081 ILE E C 1
ATOM 637 O O . ILE A 1 98 ? 13.956 -17.860 -15.949 1.00 49.68 1081 ILE E O 1
ATOM 642 N N . PRO A 1 99 ? 14.481 -16.751 -14.085 1.00 33.31 1082 PRO E N 1
ATOM 643 C CA . PRO A 1 99 ? 13.070 -16.562 -13.744 1.00 41.60 1082 PRO E CA 1
ATOM 644 C C . PRO A 1 99 ? 12.502 -15.336 -14.442 1.00 40.62 1082 PRO E C 1
ATOM 645 O O . PRO A 1 99 ? 13.215 -14.379 -14.751 1.00 32.21 1082 PRO E O 1
ATOM 649 N N . HIS A 1 100 ? 11.190 -15.368 -14.677 1.00 35.26 1083 HIS E N 1
ATOM 650 C CA . HIS A 1 100 ? 10.516 -14.293 -15.392 1.00 22.79 1083 HIS E CA 1
ATOM 651 C C . HIS A 1 100 ? 9.180 -13.987 -14.727 1.00 23.13 1083 HIS E C 1
ATOM 652 O O . HIS A 1 100 ? 8.785 -14.627 -13.746 1.00 24.06 1083 HIS E O 1
ATOM 659 N N . PHE A 1 101 ? 8.482 -12.986 -15.277 1.00 32.66 1084 PHE E N 1
ATOM 660 C CA . PHE A 1 101 ? 7.267 -12.450 -14.676 1.00 42.82 1084 PHE E CA 1
ATOM 661 C C . PHE A 1 101 ? 6.119 -12.274 -15.661 1.00 22.64 1084 PHE E C 1
ATOM 662 O O . PHE A 1 101 ? 4.993 -12.006 -15.227 1.00 33.69 1084 PHE E O 1
ATOM 670 N N . ALA A 1 102 ? 6.376 -12.384 -16.960 1.00 22.06 1085 ALA E N 1
ATOM 671 C CA . ALA A 1 102 ? 5.332 -12.436 -17.974 1.00 41.57 1085 ALA E CA 1
ATOM 672 C C . ALA A 1 102 ? 4.272 -13.482 -17.659 1.00 37.27 1085 ALA E C 1
ATOM 673 O O . ALA A 1 102 ? 4.587 -14.646 -17.394 1.00 23.54 1085 ALA E O 1
ATOM 675 N N . ALA A 1 103 ? 3.010 -13.058 -17.685 1.00 26.79 1086 ALA E N 1
ATOM 676 C CA . ALA A 1 103 ? 1.901 -13.988 -17.512 1.00 24.27 1086 ALA E CA 1
ATOM 677 C C . ALA A 1 103 ? 1.636 -14.628 -18.866 1.00 42.69 1086 ALA E C 1
ATOM 678 O O . ALA A 1 103 ? 1.155 -13.965 -19.791 1.00 42.69 1086 ALA E O 1
ATOM 680 N N . LEU A 1 104 ? 1.945 -15.921 -18.982 1.00 52.59 1087 LEU E N 1
ATOM 681 C CA . LEU A 1 104 ? 1.776 -16.629 -20.244 1.00 25.39 1087 LEU E CA 1
ATOM 682 C C . LEU A 1 104 ? 0.324 -16.913 -20.600 1.00 26.36 1087 LEU E C 1
ATOM 683 O O . LEU A 1 104 ? 0.059 -17.254 -21.757 1.00 31.81 1087 LEU E O 1
ATOM 688 N N . ARG A 1 105 ? -0.610 -16.774 -19.659 1.00 27.02 1088 ARG E N 1
ATOM 689 C CA . ARG A 1 105 ? -2.034 -16.981 -19.924 1.00 28.10 1088 ARG E CA 1
ATOM 690 C C . ARG A 1 105 ? -2.268 -18.306 -20.649 1.00 29.39 1088 ARG E C 1
ATOM 691 O O . ARG A 1 105 ? -2.789 -18.351 -21.764 1.00 29.63 1088 ARG E O 1
ATOM 699 N N . GLY A 1 106 ? -1.888 -19.394 -19.990 1.00 46.44 1089 GLY E N 1
ATOM 700 C CA . GLY A 1 106 ? -2.081 -20.697 -20.604 1.00 31.97 1089 GLY E CA 1
ATOM 701 C C . GLY A 1 106 ? -1.220 -20.760 -21.846 1.00 31.20 1089 GLY E C 1
ATOM 702 O O . GLY A 1 106 ? -0.003 -20.543 -21.791 1.00 43.76 1089 GLY E O 1
ATOM 703 N N . LYS A 1 107 ? -1.833 -21.053 -22.990 1.00 31.92 1090 LYS E N 1
ATOM 704 C CA . LYS A 1 107 ? -1.104 -21.127 -24.246 1.00 31.49 1090 LYS E CA 1
ATOM 705 C C . LYS A 1 107 ? -1.328 -19.891 -25.107 1.00 30.23 1090 LYS E C 1
ATOM 706 O O . LYS A 1 107 ? -0.845 -19.839 -26.243 1.00 35.63 1090 LYS E O 1
ATOM 708 N N . GLU A 1 108 ? -2.038 -18.889 -24.577 1.00 39.47 1091 GLU E N 1
ATOM 709 C CA . GLU A 1 108 ? -2.309 -17.662 -25.324 1.00 33.44 1091 GLU E CA 1
ATOM 710 C C . GLU A 1 108 ? -1.020 -16.931 -25.680 1.00 27.12 1091 GLU E C 1
ATOM 711 O O . GLU A 1 108 ? -0.901 -16.355 -26.768 1.00 34.05 1091 GLU E O 1
ATOM 717 N N . ARG A 1 109 ? -0.045 -16.946 -24.776 1.00 26.44 1092 ARG E N 1
ATOM 718 C CA . ARG A 1 109 ? 1.217 -16.244 -24.943 1.00 25.22 1092 ARG E CA 1
ATOM 719 C C . ARG A 1 109 ? 2.386 -17.208 -24.798 1.00 25.42 1092 ARG E C 1
ATOM 720 O O . ARG A 1 109 ? 2.248 -18.317 -24.275 1.00 26.42 1092 ARG E O 1
ATOM 728 N N . GLU A 1 110 ? 3.544 -16.766 -25.280 1.00 24.65 1093 GLU E N 1
ATOM 729 C CA . GLU A 1 110 ? 4.762 -17.560 -25.243 1.00 24.84 1093 GLU E CA 1
ATOM 730 C C . GLU A 1 110 ? 5.949 -16.635 -25.032 1.00 34.46 1093 GLU E C 1
ATOM 731 O O . GLU A 1 110 ? 5.827 -15.406 -25.052 1.00 30.10 1093 GLU E O 1
ATOM 737 N N . LEU A 1 111 ? 7.112 -17.251 -24.851 1.00 33.98 1094 LEU E N 1
ATOM 738 C CA . LEU A 1 111 ? 8.348 -16.535 -24.601 1.00 23.05 1094 LEU E CA 1
ATOM 739 C C . LEU A 1 111 ? 9.307 -16.763 -25.757 1.00 23.33 1094 LEU E C 1
ATOM 740 O O . LEU A 1 111 ? 9.313 -17.829 -26.380 1.00 24.29 1094 LEU E O 1
ATOM 745 N N . VAL A 1 112 ? 10.121 -15.754 -26.039 1.00 22.71 1095 VAL E N 1
ATOM 746 C CA . VAL A 1 112 ? 11.118 -15.853 -27.092 1.00 23.09 1095 VAL E CA 1
ATOM 747 C C . VAL A 1 112 ? 12.435 -15.394 -26.487 1.00 37.33 1095 VAL E C 1
ATOM 748 O O . VAL A 1 112 ? 12.458 -14.609 -25.534 1.00 53.27 1095 VAL E O 1
ATOM 752 N N . VAL A 1 113 ? 13.538 -15.873 -27.053 1.00 34.42 1096 VAL E N 1
ATOM 753 C CA . VAL A 1 113 ? 14.869 -15.561 -26.554 1.00 23.13 1096 VAL E CA 1
ATOM 754 C C . VAL A 1 113 ? 15.657 -14.855 -27.641 1.00 23.43 1096 VAL E C 1
ATOM 755 O O . VAL A 1 113 ? 15.740 -15.337 -28.777 1.00 27.19 1096 VAL E O 1
ATOM 759 N N . LEU A 1 114 ? 16.242 -13.722 -27.283 1.00 23.03 1097 LEU E N 1
ATOM 760 C CA . LEU A 1 114 ? 17.025 -12.903 -28.186 1.00 23.51 1097 LEU E CA 1
ATOM 761 C C . LEU A 1 114 ? 18.435 -12.812 -27.627 1.00 35.39 1097 LEU E C 1
ATOM 762 O O . LEU A 1 114 ? 18.663 -13.015 -26.432 1.00 43.86 1097 LEU E O 1
ATOM 767 N N . ARG A 1 115 ? 19.391 -12.524 -28.499 1.00 24.60 1098 ARG E N 1
ATOM 768 C CA . ARG A 1 115 ? 20.770 -12.434 -28.054 1.00 25.06 1098 ARG E CA 1
ATOM 769 C C . ARG A 1 115 ? 21.484 -11.382 -28.875 1.00 27.53 1098 ARG E C 1
ATOM 770 O O . ARG A 1 115 ? 21.234 -11.249 -30.076 1.00 41.19 1098 ARG E O 1
ATOM 778 N N . SER A 1 116 ? 22.355 -10.621 -28.219 1.00 42.73 1099 SER E N 1
ATOM 779 C CA . SER A 1 116 ? 23.123 -9.592 -28.905 1.00 45.29 1099 SER E CA 1
ATOM 780 C C . SER A 1 116 ? 24.599 -9.791 -28.594 1.00 48.05 1099 SER E C 1
ATOM 781 O O . SER A 1 116 ? 24.998 -9.770 -27.423 1.00 46.93 1099 SER E O 1
ATOM 784 N N . GLU A 1 117 ? 25.396 -10.016 -29.640 1.00 48.65 1100 GLU E N 1
ATOM 785 C CA . GLU A 1 117 ? 26.831 -10.214 -29.464 1.00 53.58 1100 GLU E CA 1
ATOM 786 C C . GLU A 1 117 ? 27.538 -8.935 -29.023 1.00 45.58 1100 GLU E C 1
ATOM 787 O O . GLU A 1 117 ? 28.407 -8.972 -28.146 1.00 34.32 1100 GLU E O 1
ATOM 793 N N . ASN A 1 118 ? 27.219 -7.805 -29.656 1.00 57.16 1101 ASN E N 1
ATOM 794 C CA . ASN A 1 118 ? 27.848 -6.525 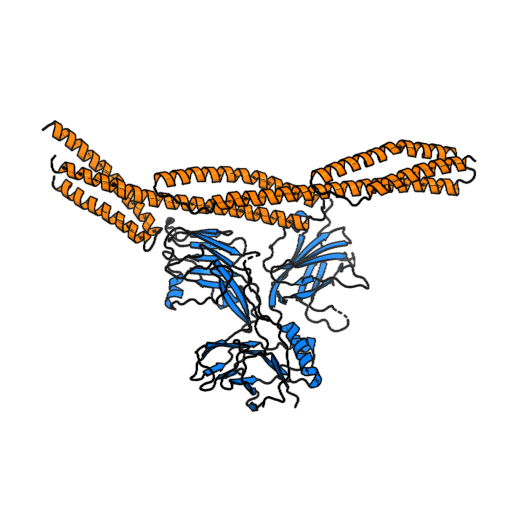-29.346 1.00 66.99 1101 ASN E CA 1
ATOM 795 C C . ASN A 1 118 ? 27.033 -5.627 -28.424 1.00 48.97 1101 ASN E C 1
ATOM 796 O O . ASN A 1 118 ? 27.593 -4.688 -27.848 1.00 50.80 1101 ASN E O 1
ATOM 801 N N . GLY A 1 119 ? 25.744 -5.895 -28.257 1.00 44.41 1102 GLY E N 1
ATOM 802 C CA . GLY A 1 119 ? 24.870 -5.081 -27.440 1.00 54.42 1102 GLY E CA 1
ATOM 803 C C . GLY A 1 119 ? 24.036 -4.057 -28.185 1.00 74.63 1102 GLY E C 1
ATOM 804 O O . GLY A 1 119 ? 23.271 -3.331 -27.541 1.00 72.79 1102 GLY E O 1
ATOM 805 N N . ASP A 1 120 ? 24.145 -3.969 -29.516 1.00 90.30 1103 ASP E N 1
ATOM 806 C CA . ASP A 1 120 ? 23.310 -3.040 -30.268 1.00 101.93 1103 ASP E CA 1
ATOM 807 C C . ASP A 1 120 ? 22.367 -3.703 -31.267 1.00 94.48 1103 ASP E C 1
ATOM 808 O O . ASP A 1 120 ? 21.387 -3.067 -31.672 1.00 95.84 1103 ASP E O 1
ATOM 813 N N . SER A 1 121 ? 22.622 -4.948 -31.665 1.00 71.34 1104 SER E N 1
ATOM 814 C CA . SER A 1 121 ? 21.792 -5.669 -32.623 1.00 56.15 1104 SER E CA 1
ATOM 815 C C . SER A 1 121 ? 21.321 -6.974 -32.002 1.00 62.56 1104 SER E C 1
ATOM 816 O O . SER A 1 121 ? 22.131 -7.729 -31.455 1.00 71.46 1104 SER E O 1
ATOM 819 N N . TRP A 1 122 ? 20.030 -7.264 -32.132 1.00 49.13 1105 TRP E N 1
ATOM 820 C CA . TRP A 1 122 ? 19.427 -8.447 -31.536 1.00 39.10 1105 TRP E CA 1
ATOM 821 C C . TRP A 1 122 ? 18.897 -9.393 -32.603 1.00 41.52 1105 TRP E C 1
ATOM 822 O O . TRP A 1 122 ? 18.289 -8.964 -33.589 1.00 49.88 1105 TRP E O 1
ATOM 833 N N . LYS A 1 123 ? 19.148 -10.681 -32.394 1.00 40.71 1106 LYS E N 1
ATOM 834 C CA . LYS A 1 123 ? 18.722 -11.745 -33.287 1.00 33.20 1106 LYS E CA 1
ATOM 835 C C . LYS A 1 123 ? 18.082 -12.847 -32.458 1.00 45.88 1106 LYS E C 1
ATOM 836 O O . LYS A 1 123 ? 18.436 -13.044 -31.292 1.00 52.12 1106 LYS E O 1
ATOM 838 N N . GLU A 1 124 ? 17.123 -13.554 -33.056 1.00 49.70 1107 GLU E N 1
ATOM 839 C CA . GLU A 1 124 ? 16.457 -14.626 -32.331 1.00 41.74 1107 GLU E CA 1
ATOM 840 C C . GLU A 1 124 ? 17.479 -15.705 -32.006 1.00 42.21 1107 GLU E C 1
ATOM 841 O O . GLU A 1 124 ? 18.423 -15.942 -32.765 1.00 47.14 1107 GLU E O 1
ATOM 847 N N . HIS A 1 125 ? 17.295 -16.373 -30.875 1.00 27.07 1108 HIS E N 1
ATOM 848 C CA . HIS A 1 125 ? 18.219 -17.424 -30.476 1.00 35.08 1108 HIS E CA 1
ATOM 849 C C . HIS A 1 125 ? 17.567 -18.785 -30.651 1.00 48.36 1108 HIS E C 1
ATOM 850 O O . HIS A 1 125 ? 16.539 -19.078 -30.031 1.00 55.72 1108 HIS E O 1
ATOM 857 N N . PHE A 1 126 ? 18.169 -19.599 -31.507 1.00 71.59 1109 PHE E N 1
ATOM 858 C CA . PHE A 1 126 ? 17.731 -20.950 -31.803 1.00 86.43 1109 PHE E CA 1
ATOM 859 C C . PHE A 1 126 ? 18.948 -21.835 -31.606 1.00 92.01 1109 PHE E C 1
ATOM 860 O O . PHE A 1 126 ? 20.067 -21.427 -31.930 1.00 100.19 1109 PHE E O 1
ATOM 862 N N . CYS A 1 127 ? 18.752 -23.034 -31.073 1.00 83.61 1110 CYS E N 1
ATOM 863 C CA . CYS A 1 127 ? 19.873 -23.934 -30.848 1.00 84.73 1110 CYS E CA 1
ATOM 864 C C . CYS A 1 127 ? 19.630 -25.252 -31.561 1.00 100.11 1110 CYS E C 1
ATOM 865 O O . CYS A 1 127 ? 18.544 -25.833 -31.456 1.00 98.11 1110 CYS E O 1
ATOM 868 N N . ASP A 1 128 ? 20.648 -25.721 -32.277 1.00 105.83 1111 ASP E N 1
ATOM 869 C CA . ASP A 1 128 ? 20.577 -26.968 -33.022 1.00 104.78 1111 ASP E CA 1
ATOM 870 C C . ASP A 1 128 ? 21.257 -28.049 -32.196 1.00 110.95 1111 ASP E C 1
ATOM 871 O O . ASP A 1 128 ? 22.464 -27.974 -31.941 1.00 111.68 1111 ASP E O 1
ATOM 873 N N . TYR A 1 129 ? 20.487 -29.045 -31.776 1.00 120.62 1112 TYR E N 1
ATOM 874 C CA . TYR A 1 129 ? 21.037 -30.141 -30.997 1.00 131.11 1112 TYR E CA 1
ATOM 875 C C . TYR A 1 129 ? 20.212 -31.392 -31.259 1.00 139.58 1112 TYR E C 1
ATOM 876 O O . TYR A 1 129 ? 19.143 -31.344 -31.872 1.00 145.95 1112 TYR E O 1
ATOM 885 N N . THR A 1 130 ? 20.725 -32.520 -30.784 1.00 143.66 1113 THR E N 1
ATOM 886 C CA . THR A 1 130 ? 20.089 -33.810 -30.988 1.00 151.20 1113 THR E CA 1
ATOM 887 C C . THR A 1 130 ? 19.170 -34.139 -29.819 1.00 152.93 1113 THR E C 1
ATOM 888 O O . THR A 1 130 ? 19.413 -33.734 -28.680 1.00 152.75 1113 THR E O 1
ATOM 892 N N . GLU A 1 131 ? 18.098 -34.878 -30.115 1.00 156.19 1114 GLU E N 1
ATOM 893 C CA . GLU A 1 131 ? 17.206 -35.332 -29.054 1.00 164.78 1114 GLU E CA 1
ATOM 894 C C . GLU A 1 131 ? 17.971 -36.152 -28.023 1.00 181.97 1114 GLU E C 1
ATOM 895 O O . GLU A 1 131 ? 17.689 -36.075 -26.821 1.00 174.82 1114 GLU E O 1
ATOM 897 N N . ASP A 1 132 ? 18.941 -36.948 -28.480 1.00 203.98 1115 ASP E N 1
ATOM 898 C CA . ASP A 1 132 ? 19.802 -37.686 -27.562 1.00 220.07 1115 ASP E CA 1
ATOM 899 C C . ASP A 1 132 ? 20.622 -36.735 -26.695 1.00 215.88 1115 ASP E C 1
ATOM 900 O O . ASP A 1 132 ? 20.859 -37.010 -25.513 1.00 222.27 1115 ASP E O 1
ATOM 905 N N . GLU A 1 133 ? 21.080 -35.621 -27.275 1.00 199.25 1116 GLU E N 1
ATOM 906 C CA . GLU A 1 133 ? 21.900 -34.666 -26.533 1.00 175.98 1116 GLU E CA 1
ATOM 907 C C . GLU A 1 133 ? 21.184 -34.156 -25.286 1.00 154.95 1116 GLU E C 1
ATOM 908 O O . GLU A 1 133 ? 21.829 -33.885 -24.266 1.00 152.00 1116 GLU E O 1
ATOM 910 N N . LEU A 1 134 ? 19.858 -33.985 -25.358 1.00 139.03 1117 LEU E N 1
ATOM 911 C CA . LEU A 1 134 ? 19.113 -33.447 -24.219 1.00 118.42 1117 LEU E CA 1
ATOM 912 C C . LEU A 1 134 ? 19.338 -34.301 -22.974 1.00 112.38 1117 LEU E C 1
ATOM 913 O O . LEU A 1 134 ? 19.545 -33.775 -21.877 1.00 101.71 1117 LEU E O 1
ATOM 918 N N . ASN A 1 135 ? 19.241 -35.625 -23.108 1.00 112.94 1118 ASN E N 1
ATOM 919 C CA . ASN A 1 135 ? 19.583 -36.490 -21.984 1.00 106.67 1118 ASN E CA 1
ATOM 920 C C . ASN A 1 135 ? 21.078 -36.419 -21.695 1.00 83.83 1118 ASN E C 1
ATOM 921 O O . ASN A 1 135 ? 21.501 -36.405 -20.533 1.00 70.91 1118 ASN E O 1
ATOM 926 N N . GLU A 1 136 ? 21.884 -36.355 -22.758 1.00 79.99 1119 GLU E N 1
ATOM 927 C CA . GLU A 1 136 ? 23.336 -36.274 -22.644 1.00 79.42 1119 GLU E CA 1
ATOM 928 C C . GLU A 1 136 ? 23.781 -35.000 -21.943 1.00 79.40 1119 GLU E C 1
ATOM 929 O O . GLU A 1 136 ? 24.825 -34.993 -21.280 1.00 86.61 1119 GLU E O 1
ATOM 931 N N . ILE A 1 137 ? 23.021 -33.912 -22.102 1.00 74.22 1120 ILE E N 1
ATOM 932 C CA . ILE A 1 137 ? 23.441 -32.600 -21.611 1.00 66.12 1120 ILE E CA 1
ATOM 933 C C . ILE A 1 137 ? 23.821 -32.664 -20.138 1.00 68.91 1120 ILE E C 1
ATOM 934 O O . ILE A 1 137 ? 24.807 -32.051 -19.710 1.00 63.06 1120 ILE E O 1
ATOM 939 N N . LEU A 1 138 ? 23.053 -33.407 -19.340 1.00 77.10 1121 LEU E N 1
ATOM 940 C CA . LEU A 1 138 ? 23.380 -33.548 -17.928 1.00 80.51 1121 LEU E CA 1
ATOM 941 C C . LEU A 1 138 ? 24.719 -34.258 -17.747 1.00 95.56 1121 LEU E C 1
ATOM 942 O O . LEU A 1 138 ? 25.493 -33.917 -16.845 1.00 95.14 1121 LEU E O 1
ATOM 947 N N . ASN A 1 139 ? 25.012 -35.241 -18.604 1.00 99.81 1122 ASN E N 1
ATOM 948 C CA . ASN A 1 139 ? 26.238 -36.050 -18.551 1.00 85.10 1122 ASN E CA 1
ATOM 949 C C . ASN A 1 139 ? 26.321 -36.725 -17.186 1.00 75.77 1122 ASN E C 1
ATOM 950 O O . ASN A 1 139 ? 25.383 -37.455 -16.821 1.00 69.60 1122 ASN E O 1
ATOM 955 N N . GLY A 1 140 ? 27.401 -36.550 -16.422 1.00 54.79 1123 GLY E N 1
ATOM 956 C CA . GLY A 1 140 ? 27.577 -37.158 -15.121 1.00 64.14 1123 GLY E CA 1
ATOM 957 C C . GLY A 1 140 ? 27.049 -36.368 -13.946 1.00 67.00 1123 GLY E C 1
ATOM 958 O O . GLY A 1 140 ? 27.201 -36.800 -12.799 1.00 75.75 1123 GLY E O 1
ATOM 959 N N . MET A 1 141 ? 26.436 -35.216 -14.193 1.00 56.73 1124 MET E N 1
ATOM 960 C CA . MET A 1 141 ? 25.920 -34.388 -13.115 1.00 65.92 1124 MET E CA 1
ATOM 961 C C . MET A 1 141 ? 24.756 -35.084 -12.423 1.00 88.58 1124 MET E C 1
ATOM 962 O O . MET A 1 141 ? 24.050 -35.904 -13.015 1.00 95.91 1124 MET E O 1
ATOM 967 N N . ASP A 1 142 ? 24.564 -34.758 -11.149 1.00 100.13 1125 ASP E N 1
ATOM 968 C CA . ASP A 1 142 ? 23.496 -35.344 -10.357 1.00 101.03 1125 ASP E CA 1
ATOM 969 C C . ASP A 1 142 ? 22.309 -34.394 -10.282 1.00 85.73 1125 ASP E C 1
ATOM 970 O O . ASP A 1 142 ? 21.329 -34.669 -9.582 1.00 87.05 1125 ASP E O 1
ATOM 975 N N . GLU A 1 143 ? 22.375 -33.288 -11.016 1.00 71.54 1126 GLU E N 1
ATOM 976 C CA . GLU A 1 143 ? 21.309 -32.308 -11.019 1.00 77.45 1126 GLU E CA 1
ATOM 977 C C . GLU A 1 143 ? 20.060 -32.922 -11.634 1.00 79.87 1126 GLU E C 1
ATOM 978 O O . GLU A 1 143 ? 20.117 -33.928 -12.347 1.00 85.85 1126 GLU E O 1
ATOM 984 N N . VAL A 1 144 ? 18.916 -32.322 -11.341 1.00 69.69 1127 VAL E N 1
ATOM 985 C CA . VAL A 1 144 ? 17.654 -32.786 -11.891 1.00 61.80 1127 VAL E CA 1
ATOM 986 C C . VAL A 1 144 ? 17.049 -31.619 -12.652 1.00 53.14 1127 VAL E C 1
ATOM 987 O O . VAL A 1 144 ? 17.156 -30.466 -12.219 1.00 52.48 1127 VAL E O 1
ATOM 991 N N . LEU A 1 145 ? 16.408 -31.916 -13.775 1.00 54.28 1128 LEU E N 1
ATOM 992 C CA . LEU A 1 145 ? 15.832 -30.890 -14.627 1.00 56.63 1128 LEU E CA 1
ATOM 993 C C . LEU A 1 145 ? 14.326 -30.927 -14.453 1.00 58.27 1128 LEU E C 1
ATOM 994 O O . LEU A 1 145 ? 13.720 -32.004 -14.486 1.00 73.58 1128 LEU E O 1
ATOM 999 N N . ASP A 1 146 ? 13.726 -29.760 -14.267 1.00 45.56 1129 ASP E N 1
ATOM 1000 C CA . ASP A 1 146 ? 12.288 -29.714 -14.093 1.00 47.73 1129 ASP E CA 1
ATOM 1001 C C . ASP A 1 146 ? 11.589 -30.008 -15.413 1.00 41.09 1129 ASP E C 1
ATOM 1002 O O . ASP A 1 146 ? 12.089 -29.684 -16.493 1.00 39.87 1129 ASP E O 1
ATOM 1007 N N . SER A 1 147 ? 10.415 -30.624 -15.316 1.00 45.59 1130 SER E N 1
ATOM 1008 C CA . SER A 1 147 ? 9.654 -30.979 -16.496 1.00 59.10 1130 SER E CA 1
ATOM 1009 C C . SER A 1 147 ? 9.184 -29.683 -17.146 1.00 42.41 1130 SER E C 1
ATOM 1010 O O . SER A 1 147 ? 9.244 -28.619 -16.528 1.00 55.71 1130 SER E O 1
ATOM 1013 N N . PRO A 1 148 ? 8.718 -29.726 -18.397 1.00 45.56 1131 PRO E N 1
ATOM 1014 C CA . PRO A 1 148 ? 8.264 -28.470 -19.013 1.00 58.29 1131 PRO E CA 1
ATOM 1015 C C . PRO A 1 148 ? 7.095 -27.856 -18.265 1.00 62.99 1131 PRO E C 1
ATOM 1016 O O . PRO A 1 148 ? 7.082 -26.636 -18.040 1.00 52.54 1131 PRO E O 1
ATOM 1020 N N . GLU A 1 149 ? 6.108 -28.665 -17.868 1.00 62.01 1132 GLU E N 1
ATOM 1021 C CA . GLU A 1 149 ? 4.980 -28.110 -17.131 1.00 53.42 1132 GLU E CA 1
ATOM 1022 C C . GLU A 1 149 ? 5.450 -27.527 -15.804 1.00 45.63 1132 GLU E C 1
ATOM 1023 O O . GLU A 1 149 ? 4.979 -26.466 -15.379 1.00 46.40 1132 GLU E O 1
ATOM 1025 N N . ASP A 1 150 ? 6.393 -28.205 -15.141 1.00 40.03 1133 ASP E N 1
ATOM 1026 C CA . ASP A 1 150 ? 6.926 -27.723 -13.871 1.00 47.23 1133 ASP E CA 1
ATOM 1027 C C . ASP A 1 150 ? 7.799 -26.489 -14.039 1.00 37.04 1133 ASP E C 1
ATOM 1028 O O . ASP A 1 150 ? 8.133 -25.848 -13.037 1.00 36.51 1133 ASP E O 1
ATOM 1033 N N . LEU A 1 151 ? 8.187 -26.154 -15.270 1.00 35.65 1134 LEU E N 1
ATOM 1034 C CA . LEU A 1 151 ? 8.899 -24.914 -15.552 1.00 35.09 1134 LEU E CA 1
ATOM 1035 C C . LEU A 1 151 ? 7.919 -23.783 -15.829 1.00 38.97 1134 LEU E C 1
ATOM 1036 O O . LEU A 1 151 ? 8.068 -22.681 -15.291 1.00 30.71 1134 LEU E O 1
ATOM 1041 N N . GLU A 1 152 ? 6.928 -24.039 -16.687 1.00 32.33 1135 GLU E N 1
ATOM 1042 C CA . GLU A 1 152 ? 5.857 -23.070 -16.890 1.00 31.37 1135 GLU E CA 1
ATOM 1043 C C . GLU A 1 152 ? 5.164 -22.715 -15.579 1.00 34.06 1135 GLU E C 1
ATOM 1044 O O . GLU A 1 152 ? 4.686 -21.587 -15.415 1.00 39.79 1135 GLU E O 1
ATOM 1046 N N . LYS A 1 153 ? 5.100 -23.661 -14.637 1.00 39.64 1136 LYS E N 1
ATOM 1047 C CA . LYS A 1 153 ? 4.483 -23.389 -13.341 1.00 34.43 1136 LYS E CA 1
ATOM 1048 C C . LYS A 1 153 ? 5.341 -22.471 -12.476 1.00 33.33 1136 LYS E C 1
ATOM 1049 O O . LYS A 1 153 ? 4.811 -21.596 -11.782 1.00 33.01 1136 LYS E O 1
ATOM 1051 N N . LYS A 1 154 ? 6.659 -22.648 -12.495 1.00 32.93 1137 LYS E N 1
ATOM 1052 C CA . LYS A 1 154 ? 7.548 -21.813 -11.696 1.00 32.09 1137 LYS E CA 1
ATOM 1053 C C . LYS A 1 154 ? 7.958 -20.524 -12.394 1.00 48.43 1137 LYS E C 1
ATOM 1054 O O . LYS A 1 154 ? 8.730 -19.750 -11.819 1.00 44.67 1137 LYS E O 1
ATOM 1060 N N . ARG A 1 155 ? 7.450 -20.271 -13.599 1.00 44.74 1138 ARG E N 1
ATOM 1061 C CA . ARG A 1 155 ? 7.878 -19.145 -14.428 1.00 44.57 1138 ARG E CA 1
ATOM 1062 C C . ARG A 1 155 ? 9.400 -19.102 -14.562 1.00 47.86 1138 ARG E C 1
ATOM 1063 O O . ARG A 1 155 ? 10.049 -18.088 -14.294 1.00 47.17 1138 ARG E O 1
ATOM 1071 N N . ILE A 1 156 ? 9.973 -20.224 -14.989 1.00 47.21 1139 ILE E N 1
ATOM 1072 C CA . ILE A 1 156 ? 11.401 -20.327 -15.265 1.00 36.07 1139 ILE E CA 1
ATOM 1073 C C . ILE A 1 156 ? 11.584 -20.598 -16.749 1.00 26.84 1139 ILE E C 1
ATOM 1074 O O . ILE A 1 156 ? 10.972 -21.521 -17.299 1.00 27.73 1139 ILE E O 1
ATOM 1079 N N . CYS A 1 157 ? 12.425 -19.793 -17.388 1.00 25.74 1140 CYS E N 1
ATOM 1080 C CA . CYS A 1 157 ? 12.790 -19.966 -18.785 1.00 25.52 1140 CYS E CA 1
ATOM 1081 C C . CYS A 1 157 ? 14.173 -20.597 -18.856 1.00 36.81 1140 CYS E C 1
ATOM 1082 O O . CYS A 1 157 ? 15.108 -20.134 -18.191 1.00 39.93 1140 CYS E O 1
ATOM 1085 N N . ARG A 1 158 ? 14.296 -21.654 -19.656 1.00 27.04 1141 ARG E N 1
ATOM 1086 C CA . ARG A 1 158 ? 15.538 -22.405 -19.791 1.00 27.88 1141 ARG E CA 1
ATOM 1087 C C . ARG A 1 158 ? 16.113 -22.155 -21.179 1.00 27.56 1141 ARG E C 1
ATOM 1088 O O . ARG A 1 158 ? 15.565 -22.623 -22.182 1.00 49.05 1141 ARG E O 1
ATOM 1096 N N . ILE A 1 159 ? 17.215 -21.419 -21.225 1.00 26.94 1142 ILE E N 1
ATOM 1097 C CA . ILE A 1 159 ? 17.980 -21.202 -22.444 1.00 26.93 1142 ILE E CA 1
ATOM 1098 C C . ILE A 1 159 ? 19.067 -22.262 -22.520 1.00 28.25 1142 ILE E C 1
ATOM 1099 O O . ILE A 1 159 ? 19.920 -22.353 -21.631 1.00 52.24 1142 ILE E O 1
ATOM 1104 N N . ILE A 1 160 ? 19.044 -23.061 -23.578 1.00 29.25 1143 ILE E N 1
ATOM 1105 C CA . ILE A 1 160 ? 20.137 -23.969 -23.892 1.00 30.64 1143 ILE E CA 1
ATOM 1106 C C . ILE A 1 160 ? 20.992 -23.291 -24.948 1.00 30.41 1143 ILE E C 1
ATOM 1107 O O . ILE A 1 160 ? 20.467 -22.786 -25.947 1.00 30.00 1143 ILE E O 1
ATOM 1112 N N . THR A 1 161 ? 22.304 -23.265 -24.732 1.00 32.99 1144 THR E N 1
ATOM 1113 C CA . THR A 1 161 ? 23.172 -22.605 -25.695 1.00 37.28 1144 THR E CA 1
ATOM 1114 C C . THR A 1 161 ? 24.518 -23.310 -25.754 1.00 42.35 1144 THR E C 1
ATOM 1115 O O . THR A 1 161 ? 25.072 -23.692 -24.724 1.00 39.45 1144 THR E O 1
ATOM 1119 N N . ARG A 1 162 ? 25.065 -23.418 -26.961 1.00 36.45 1145 ARG E N 1
ATOM 1120 C CA . ARG A 1 162 ? 26.362 -24.034 -27.202 1.00 35.92 1145 ARG E CA 1
ATOM 1121 C C . ARG A 1 162 ? 27.467 -22.987 -27.306 1.00 37.96 1145 ARG E C 1
ATOM 1122 O O . ARG A 1 162 ? 28.649 -23.335 -27.398 1.00 37.67 1145 ARG E O 1
ATOM 1130 N N . ASP A 1 163 ? 27.112 -21.714 -27.179 1.00 37.03 1146 ASP E N 1
ATOM 1131 C CA . ASP A 1 163 ? 28.056 -20.615 -27.266 1.00 38.89 1146 ASP E CA 1
ATOM 1132 C C . ASP A 1 163 ? 27.502 -19.475 -26.428 1.00 38.78 1146 ASP E C 1
ATOM 1133 O O . ASP A 1 163 ? 26.329 -19.467 -26.055 1.00 47.98 1146 ASP E O 1
ATOM 1138 N N . PHE A 1 164 ? 28.341 -18.516 -26.144 1.00 48.00 1147 PHE E N 1
ATOM 1139 C CA . PHE A 1 164 ? 27.859 -17.441 -25.299 1.00 44.85 1147 PHE E CA 1
ATOM 1140 C C . PHE A 1 164 ? 27.796 -16.123 -26.046 1.00 50.95 1147 PHE E C 1
ATOM 1141 O O . PHE A 1 164 ? 28.635 -15.868 -26.910 1.00 75.57 1147 PHE E O 1
ATOM 1149 N N . PRO A 1 165 ? 26.775 -15.311 -25.797 1.00 28.49 114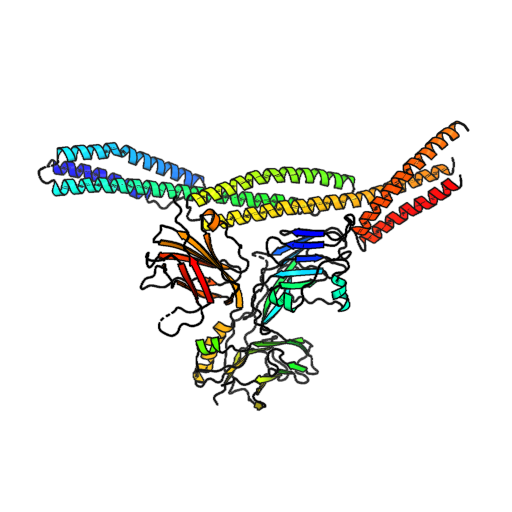8 PRO E N 1
ATOM 1150 C CA . PRO A 1 165 ? 26.729 -13.994 -26.423 1.00 28.44 1148 PRO E CA 1
ATOM 1151 C C . PRO A 1 165 ? 26.804 -12.914 -25.355 1.00 27.93 1148 PRO E C 1
ATOM 1152 O O . PRO A 1 165 ? 26.716 -13.221 -24.163 1.00 65.08 1148 PRO E O 1
ATOM 1156 N N . GLN A 1 166 ? 27.026 -11.656 -25.735 1.00 28.27 1149 GLN E N 1
ATOM 1157 C CA . GLN A 1 166 ? 27.120 -10.623 -24.708 1.00 39.05 1149 GLN E CA 1
ATOM 1158 C C . GLN A 1 166 ? 25.813 -10.464 -23.940 1.00 26.76 1149 GLN E C 1
ATOM 1159 O O . GLN A 1 166 ? 25.831 -10.225 -22.727 1.00 26.51 1149 GLN E O 1
ATOM 1165 N N . TYR A 1 167 ? 24.669 -10.605 -24.614 1.00 40.11 1150 TYR E N 1
ATOM 1166 C CA . TYR A 1 167 ? 23.400 -10.449 -23.916 1.00 25.00 1150 TYR E CA 1
ATOM 1167 C C . TYR A 1 167 ? 22.342 -11.429 -24.402 1.00 24.41 1150 TYR E C 1
ATOM 1168 O O . TYR A 1 167 ? 22.358 -11.899 -25.544 1.00 47.20 1150 TYR E O 1
ATOM 1177 N N . PHE A 1 168 ? 21.387 -11.675 -23.504 1.00 23.64 1151 PHE E N 1
ATOM 1178 C CA . PHE A 1 168 ? 20.185 -12.463 -23.737 1.00 23.13 1151 PHE E CA 1
ATOM 1179 C C . PHE A 1 168 ? 18.993 -11.612 -23.329 1.00 22.42 1151 PHE E C 1
ATOM 1180 O O . PHE A 1 168 ? 19.111 -10.691 -22.517 1.00 31.51 1151 PHE E O 1
ATOM 1188 N N . ALA A 1 169 ? 17.835 -11.928 -23.895 1.00 22.10 1152 ALA E N 1
ATOM 1189 C CA . ALA A 1 169 ? 16.605 -11.269 -23.484 1.00 25.91 1152 ALA E CA 1
ATOM 1190 C C . ALA A 1 169 ? 15.448 -12.241 -23.619 1.00 21.35 1152 ALA E C 1
ATOM 1191 O O . ALA A 1 169 ? 15.325 -12.923 -24.641 1.00 21.68 1152 ALA E O 1
ATOM 1193 N N . VAL A 1 170 ? 14.607 -12.300 -22.594 1.00 21.04 1153 VAL E N 1
ATOM 1194 C CA . VAL A 1 170 ? 13.400 -13.112 -22.623 1.00 37.74 1153 VAL E CA 1
ATOM 1195 C C . VAL A 1 170 ? 12.228 -12.168 -22.844 1.00 37.93 1153 VAL E C 1
ATOM 1196 O O . VAL A 1 170 ? 12.057 -11.193 -22.100 1.00 20.44 1153 VAL E O 1
ATOM 1200 N N . VAL A 1 171 ? 11.423 -12.450 -23.864 1.00 27.73 1154 VAL E N 1
ATOM 1201 C CA . VAL A 1 171 ? 10.426 -11.506 -24.350 1.00 22.92 1154 VAL E CA 1
ATOM 1202 C C . VAL A 1 171 ? 9.074 -12.202 -24.409 1.00 31.42 1154 VAL E C 1
ATOM 1203 O O . VAL A 1 171 ? 8.936 -13.251 -25.052 1.00 34.10 1154 VAL E O 1
ATOM 1207 N N . SER A 1 172 ? 8.094 -11.632 -23.712 1.00 20.67 1155 SER E N 1
ATOM 1208 C CA . SER A 1 172 ? 6.721 -12.111 -23.753 1.00 20.99 1155 SER E CA 1
ATOM 1209 C C . SER A 1 172 ? 6.064 -11.659 -25.047 1.00 27.11 1155 SER E C 1
ATOM 1210 O O . SER A 1 172 ? 6.127 -10.478 -25.402 1.00 36.82 1155 SER E O 1
ATOM 1213 N N . ARG A 1 173 ? 5.431 -12.592 -25.752 1.00 25.07 1156 ARG E N 1
ATOM 1214 C CA . ARG A 1 173 ? 4.683 -12.220 -26.942 1.00 29.98 1156 ARG E CA 1
ATOM 1215 C C . ARG A 1 173 ? 3.474 -13.127 -27.092 1.00 35.62 1156 ARG E C 1
ATOM 1216 O O . ARG A 1 173 ? 3.316 -14.118 -26.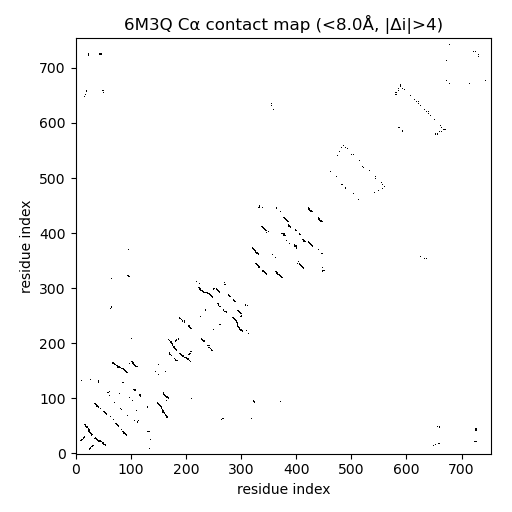377 1.00 41.33 1156 ARG E O 1
ATOM 1224 N N . ILE A 1 174 ? 2.627 -12.775 -28.048 1.00 30.29 1157 ILE E N 1
ATOM 1225 C CA . ILE A 1 174 ? 1.479 -13.596 -28.405 1.00 29.67 1157 ILE E CA 1
ATOM 1226 C C . ILE A 1 174 ? 1.970 -14.764 -29.242 1.00 25.08 1157 ILE E C 1
ATOM 1227 O O . ILE A 1 174 ? 2.831 -14.593 -30.113 1.00 45.94 1157 ILE E O 1
ATOM 1232 N N . LYS A 1 175 ? 1.455 -15.960 -28.952 1.00 20.91 1158 LYS E N 1
ATOM 1233 C CA . LYS A 1 175 ? 1.954 -17.165 -29.595 1.00 21.29 1158 LYS E CA 1
ATOM 1234 C C . LYS A 1 175 ? 2.008 -16.954 -31.100 1.00 40.62 1158 LYS E C 1
ATOM 1235 O O . LYS A 1 175 ? 1.073 -16.423 -31.705 1.00 59.64 1158 LYS E O 1
ATOM 1241 N N . GLN A 1 176 ? 3.116 -17.369 -31.701 1.00 41.81 1159 GLN E N 1
ATOM 1242 C CA . GLN A 1 176 ? 3.326 -17.227 -33.132 1.00 23.69 1159 GLN E CA 1
ATOM 1243 C C . GLN A 1 176 ? 3.707 -18.564 -33.734 1.00 23.89 1159 GLN E C 1
ATOM 1244 O O . GLN A 1 176 ? 4.584 -19.258 -33.211 1.00 31.70 1159 GLN E O 1
ATOM 1250 N N . ASP A 1 177 ? 3.053 -18.914 -34.832 1.00 22.46 1160 ASP E N 1
ATOM 1251 C CA . ASP A 1 177 ? 3.363 -20.128 -35.567 1.00 30.18 1160 ASP E CA 1
ATOM 1252 C C . ASP A 1 177 ? 4.115 -19.696 -36.816 1.00 37.95 1160 ASP E C 1
ATOM 1253 O O . ASP A 1 177 ? 3.612 -18.881 -37.592 1.00 27.49 1160 ASP E O 1
ATOM 1258 N N . SER A 1 178 ? 5.299 -20.257 -37.028 1.00 52.80 1161 SER E N 1
ATOM 1259 C CA . SER A 1 178 ? 6.108 -19.859 -38.169 1.00 58.36 1161 SER E CA 1
ATOM 1260 C C . SER A 1 178 ? 6.548 -21.077 -38.959 1.00 59.20 1161 SER E C 1
ATOM 1261 O O . SER A 1 178 ? 6.907 -22.112 -38.390 1.00 54.65 1161 SER E O 1
ATOM 1264 N N . ASN A 1 179 ? 6.499 -20.940 -40.279 1.00 57.27 1162 ASN E N 1
ATOM 1265 C CA . ASN A 1 179 ? 6.885 -22.012 -41.177 1.00 37.31 1162 ASN E CA 1
ATOM 1266 C C . ASN A 1 179 ? 7.381 -21.382 -42.472 1.00 29.75 1162 ASN E C 1
ATOM 1267 O O . ASN A 1 179 ? 6.872 -20.335 -42.894 1.00 26.38 1162 ASN E O 1
ATOM 1272 N N . LEU A 1 180 ? 8.463 -21.936 -43.012 1.00 28.02 1163 LEU E N 1
ATOM 1273 C CA . LEU A 1 180 ? 9.031 -21.399 -44.239 1.00 28.53 1163 LEU E CA 1
ATOM 1274 C C . LEU A 1 180 ? 8.050 -21.595 -45.387 1.00 37.10 1163 LEU E C 1
ATOM 1275 O O . LEU A 1 180 ? 7.363 -22.618 -45.471 1.00 47.11 1163 LEU E O 1
ATOM 1280 N N . ILE A 1 181 ? 8.006 -20.621 -46.289 1.00 36.73 1164 ILE E N 1
ATOM 1281 C CA . ILE A 1 181 ? 7.160 -20.668 -47.476 1.00 29.23 1164 ILE E CA 1
ATOM 1282 C C . ILE A 1 181 ? 7.904 -19.963 -48.599 1.00 39.21 1164 ILE E C 1
ATOM 1283 O O . ILE A 1 181 ? 8.553 -18.933 -48.385 1.00 42.99 1164 ILE E O 1
ATOM 1288 N N . GLY A 1 182 ? 7.821 -20.537 -49.794 1.00 42.99 1165 GLY E N 1
ATOM 1289 C CA . GLY A 1 182 ? 8.402 -19.950 -50.974 1.00 53.82 1165 GLY E CA 1
ATOM 1290 C C . GLY A 1 182 ? 7.413 -19.925 -52.119 1.00 51.77 1165 GLY E C 1
ATOM 1291 O O . GLY A 1 182 ? 6.194 -19.912 -51.918 1.00 49.39 1165 GLY E O 1
ATOM 1292 N N . PRO A 1 183 ? 7.930 -19.884 -53.349 1.00 46.78 1166 PRO E N 1
ATOM 1293 C CA . PRO A 1 183 ? 7.037 -19.791 -54.517 1.00 54.53 1166 PRO E CA 1
ATOM 1294 C C . PRO A 1 183 ? 5.984 -20.887 -54.574 1.00 71.79 1166 PRO E C 1
ATOM 1295 O O . PRO A 1 183 ? 4.811 -20.594 -54.838 1.00 80.32 1166 PRO E O 1
ATOM 1299 N N . GLU A 1 184 ? 6.389 -22.147 -54.370 1.00 68.86 1167 GLU E N 1
ATOM 1300 C CA . GLU A 1 184 ? 5.488 -23.298 -54.452 1.00 60.97 1167 GLU E CA 1
ATOM 1301 C C . GLU A 1 184 ? 4.099 -23.033 -53.873 1.00 44.82 1167 GLU E C 1
ATOM 1302 O O . GLU A 1 184 ? 3.084 -23.371 -54.485 1.00 49.78 1167 GLU E O 1
ATOM 1308 N N . GLY A 1 185 ? 4.026 -22.451 -52.685 1.00 33.37 1168 GLY E N 1
ATOM 1309 C CA . GLY A 1 185 ? 2.742 -22.395 -52.024 1.00 32.71 1168 GLY E CA 1
ATOM 1310 C C . GLY A 1 185 ? 2.877 -22.739 -50.562 1.00 31.85 1168 GLY E C 1
ATOM 1311 O O . GLY A 1 185 ? 3.986 -22.997 -50.082 1.00 31.77 1168 GLY E O 1
ATOM 1312 N N . GLY A 1 186 ? 1.768 -22.739 -49.835 1.00 31.36 1169 GLY E N 1
ATOM 1313 C CA . GLY A 1 186 ? 1.865 -23.046 -48.425 1.00 30.63 1169 GLY E CA 1
ATOM 1314 C C . GLY A 1 186 ? 0.599 -22.780 -47.648 1.00 41.58 1169 GLY E C 1
ATOM 1315 O O . GLY A 1 186 ? -0.312 -22.108 -48.134 1.00 35.36 1169 GLY E O 1
ATOM 1316 N N . VAL A 1 187 ? 0.516 -23.349 -46.452 1.00 40.14 1170 VAL E N 1
ATOM 1317 C CA . VAL A 1 187 ? -0.575 -23.077 -45.528 1.00 36.58 1170 VAL E CA 1
ATOM 1318 C C . VAL A 1 187 ? 0.046 -22.876 -44.154 1.00 53.83 1170 VAL E C 1
ATOM 1319 O O . VAL A 1 187 ? 1.039 -23.525 -43.808 1.00 54.58 1170 VAL E O 1
ATOM 1323 N N . LEU A 1 188 ? -0.540 -21.973 -43.373 1.00 58.11 1171 LEU E N 1
ATOM 1324 C CA . LEU A 1 188 ? -0.028 -21.618 -42.052 1.00 40.39 1171 LEU E CA 1
ATOM 1325 C C . LEU A 1 188 ? -1.227 -21.408 -41.134 1.00 56.29 1171 LEU E C 1
ATOM 1326 O O . LEU A 1 188 ? -1.881 -20.360 -41.185 1.00 74.79 1171 LEU E O 1
ATOM 1331 N N . SER A 1 189 ? -1.548 -22.429 -40.347 1.00 62.59 1172 SER E N 1
ATOM 1332 C CA . SER A 1 189 ? -2.721 -22.423 -39.489 1.00 60.71 1172 SER E CA 1
ATOM 1333 C C . SER A 1 189 ? -2.312 -22.064 -38.064 1.00 39.50 1172 SER E C 1
ATOM 1334 O O . SER A 1 189 ? -1.129 -22.009 -37.722 1.00 36.44 1172 SER E O 1
ATOM 1337 N N . SER A 1 190 ? -3.312 -21.818 -37.226 1.00 26.44 1173 SER E N 1
ATOM 1338 C CA . SER A 1 190 ? -3.083 -21.413 -35.848 1.00 25.78 1173 SER E CA 1
ATOM 1339 C C . SER A 1 190 ? -3.219 -22.610 -34.918 1.00 33.94 1173 SER E C 1
ATOM 1340 O O . SER A 1 190 ? -4.081 -23.472 -35.117 1.00 27.83 1173 SER E O 1
ATOM 1343 N N . THR A 1 191 ? -2.348 -22.666 -33.908 1.00 27.64 1174 THR E N 1
ATOM 1344 C CA . THR A 1 191 ? -2.456 -23.700 -32.886 1.00 41.77 1174 THR E CA 1
ATOM 1345 C C . THR A 1 191 ? -3.453 -23.302 -31.802 1.00 55.53 1174 THR E C 1
ATOM 1346 O O . THR A 1 191 ? -4.283 -24.116 -31.381 1.00 58.84 1174 THR E O 1
ATOM 1350 N N . VAL A 1 192 ? -3.375 -22.055 -31.334 1.00 55.05 1175 VAL E N 1
ATOM 1351 C CA . VAL A 1 192 ? -4.312 -21.570 -30.322 1.00 50.81 1175 VAL E CA 1
ATOM 1352 C C . VAL A 1 192 ? -5.744 -21.591 -30.849 1.00 42.75 1175 VAL E C 1
ATOM 1353 O O . VAL A 1 192 ? -6.668 -22.036 -30.159 1.00 55.48 1175 VAL E O 1
ATOM 1357 N N . VAL A 1 193 ? -5.953 -21.121 -32.076 1.00 30.39 1176 VAL E N 1
ATOM 1358 C CA . VAL A 1 193 ? -7.294 -21.103 -32.658 1.00 40.47 1176 VAL E CA 1
ATOM 1359 C C . VAL A 1 193 ? -7.274 -21.829 -33.998 1.00 42.69 1176 VAL E C 1
ATOM 1360 O O . VAL A 1 193 ? -7.091 -21.192 -35.046 1.00 39.31 1176 VAL E O 1
ATOM 1364 N N . PRO A 1 194 ? -7.444 -23.155 -34.003 1.00 33.67 1177 PRO E N 1
ATOM 1365 C CA . PRO A 1 194 ? -7.306 -23.933 -35.247 1.00 42.35 1177 PRO E CA 1
ATOM 1366 C C . PRO A 1 194 ? -8.063 -23.382 -36.446 1.00 34.21 1177 PRO E C 1
ATOM 1367 O O . PRO A 1 194 ? -7.610 -23.564 -37.584 1.00 30.76 1177 PRO E O 1
ATOM 1371 N N . GLN A 1 195 ? -9.206 -22.725 -36.237 1.00 31.62 1178 GLN E N 1
ATOM 1372 C CA . GLN A 1 195 ? -9.954 -22.186 -37.366 1.00 33.17 1178 GLN E CA 1
ATOM 1373 C C . GLN A 1 195 ? -9.258 -20.995 -38.010 1.00 30.37 1178 GLN E C 1
ATOM 1374 O O . GLN A 1 195 ? -9.499 -20.720 -39.191 1.00 30.71 1178 GLN E O 1
ATOM 1380 N N . VAL A 1 196 ? -8.415 -20.276 -37.268 1.00 28.98 1179 VAL E N 1
ATOM 1381 C CA . VAL A 1 196 ? -7.637 -19.201 -37.869 1.00 32.53 1179 VAL E CA 1
ATOM 1382 C C . VAL A 1 196 ? -6.572 -19.812 -38.767 1.00 27.54 1179 VAL E C 1
ATOM 1383 O O . VAL A 1 196 ? -5.887 -20.768 -38.382 1.00 27.53 1179 VAL E O 1
ATOM 1387 N N . GLN A 1 197 ? -6.433 -19.270 -39.973 1.00 27.50 1180 GLN E N 1
ATOM 1388 C CA . GLN A 1 197 ? -5.643 -19.955 -40.985 1.00 27.66 1180 GLN E CA 1
ATOM 1389 C C . GLN A 1 197 ? -5.270 -18.973 -42.085 1.00 27.32 1180 GLN E C 1
ATOM 1390 O O . GLN A 1 197 ? -5.979 -17.996 -42.329 1.00 27.45 1180 GLN E O 1
ATOM 1396 N N . ALA A 1 198 ? -4.138 -19.228 -42.729 1.00 27.05 1181 ALA E N 1
ATOM 1397 C CA . ALA A 1 198 ? -3.695 -18.382 -43.825 1.00 45.92 1181 ALA E CA 1
ATOM 1398 C C . ALA A 1 198 ? -3.171 -19.293 -44.919 1.00 50.99 1181 ALA E C 1
ATOM 1399 O O . ALA A 1 198 ? -2.448 -20.251 -44.639 1.00 37.41 1181 ALA E O 1
ATOM 1401 N N . VAL A 1 199 ? -3.536 -19.001 -46.165 1.00 51.71 1182 VAL E N 1
ATOM 1402 C CA . VAL A 1 199 ? -3.115 -19.825 -47.289 1.00 36.25 1182 VAL E CA 1
ATOM 1403 C C . VAL A 1 199 ? -2.349 -18.964 -48.279 1.00 41.58 1182 VAL E C 1
ATOM 1404 O O . VAL A 1 199 ? -2.802 -17.875 -48.651 1.00 29.07 1182 VAL E O 1
ATOM 1408 N N . PHE A 1 200 ? -1.214 -19.488 -48.741 1.00 44.89 1183 PHE E N 1
ATOM 1409 C CA . PHE A 1 200 ? -0.340 -18.824 -49.688 1.00 38.62 1183 PHE E CA 1
ATOM 1410 C C . PHE A 1 200 ? -0.420 -19.563 -51.011 1.00 47.34 1183 PHE E C 1
ATOM 1411 O O . PHE A 1 200 ? -0.044 -20.746 -51.089 1.00 53.89 1183 PHE E O 1
ATOM 1419 N N . PRO A 1 201 ? -0.862 -18.888 -52.066 1.00 44.95 1184 PRO E N 1
ATOM 1420 C CA . PRO A 1 201 ? -1.052 -19.535 -53.369 1.00 47.07 1184 PRO E CA 1
ATOM 1421 C C . PRO A 1 201 ? 0.251 -19.809 -54.092 1.00 41.30 1184 PRO E C 1
ATOM 1422 O O . PRO A 1 201 ? 1.324 -19.424 -53.617 1.00 32.43 1184 PRO E O 1
ATOM 1426 N N . GLU A 1 202 ? 0.175 -20.477 -55.239 1.00 44.23 1185 GLU E N 1
ATOM 1427 C CA . GLU A 1 202 ? 1.387 -20.807 -55.970 1.00 35.18 1185 GLU E CA 1
ATOM 1428 C C . GLU A 1 202 ? 1.898 -19.535 -56.634 1.00 35.20 1185 GLU E C 1
ATOM 1429 O O . GLU A 1 202 ? 1.223 -18.963 -57.497 1.00 57.14 1185 GLU E O 1
ATOM 1435 N N . GLY A 1 203 ? 3.080 -19.083 -56.222 1.00 37.41 1186 GLY E N 1
ATOM 1436 C CA . GLY A 1 203 ? 3.677 -17.901 -56.806 1.00 46.41 1186 GLY E CA 1
ATOM 1437 C C . GLY A 1 203 ? 3.381 -16.596 -56.103 1.00 34.79 1186 GLY E C 1
ATOM 1438 O O . GLY A 1 203 ? 3.351 -15.549 -56.761 1.00 34.34 1186 GLY E O 1
ATOM 1439 N N . ALA A 1 204 ? 3.162 -16.612 -54.789 1.00 32.58 1187 ALA E N 1
ATOM 1440 C CA . ALA A 1 204 ? 2.937 -15.367 -54.069 1.00 31.70 1187 ALA E CA 1
ATOM 1441 C C . ALA A 1 204 ? 4.215 -14.754 -53.520 1.00 31.27 1187 ALA E C 1
ATOM 1442 O O . ALA A 1 204 ? 4.239 -13.547 -53.252 1.00 30.99 1187 ALA E O 1
ATOM 1444 N N . LEU A 1 205 ? 5.274 -15.545 -53.368 1.00 35.56 1188 LEU E N 1
ATOM 1445 C CA . LEU A 1 205 ? 6.550 -15.066 -52.863 1.00 40.29 1188 LEU E CA 1
ATOM 1446 C C . LEU A 1 205 ? 7.649 -15.433 -53.845 1.00 54.98 1188 LEU E C 1
ATOM 1447 O O . LEU A 1 205 ? 7.572 -16.455 -54.531 1.00 67.65 1188 LEU E O 1
ATOM 1452 N N . THR A 1 206 ? 8.704 -14.621 -53.862 1.00 49.42 1189 THR E N 1
ATOM 1453 C CA . THR A 1 206 ? 9.857 -14.893 -54.713 1.00 44.97 1189 THR E CA 1
ATOM 1454 C C . THR A 1 206 ? 10.871 -15.747 -53.961 1.00 52.46 1189 THR E C 1
ATOM 1455 O O . THR A 1 206 ? 11.152 -16.885 -54.351 1.00 47.12 1189 THR E O 1
ATOM 1459 N N . LYS A 1 207 ? 11.423 -15.210 -52.883 1.00 54.13 1190 LYS E N 1
ATOM 1460 C CA . LYS A 1 207 ? 12.363 -15.931 -52.045 1.00 55.48 1190 LYS E CA 1
ATOM 1461 C C . LYS A 1 207 ? 11.587 -16.737 -51.008 1.00 47.40 1190 LYS E C 1
ATOM 1462 O O . LYS A 1 207 ? 10.364 -16.630 -50.891 1.00 44.36 1190 LYS E O 1
ATOM 1464 N N . ARG A 1 208 ? 12.304 -17.552 -50.246 1.00 41.34 1191 ARG E N 1
ATOM 1465 C CA . ARG A 1 208 ? 11.680 -18.339 -49.194 1.00 35.91 1191 ARG E CA 1
ATOM 1466 C C . ARG A 1 208 ? 11.844 -17.572 -47.892 1.00 40.52 1191 ARG E C 1
ATOM 1467 O O . ARG A 1 208 ? 12.960 -17.184 -47.528 1.00 45.93 1191 ARG E O 1
ATOM 1475 N N . ILE A 1 209 ? 10.730 -17.354 -47.197 1.00 30.97 1192 ILE E N 1
ATOM 1476 C CA . ILE A 1 209 ? 10.718 -16.584 -45.964 1.00 28.24 1192 ILE E CA 1
ATOM 1477 C C . ILE A 1 209 ? 10.057 -17.430 -44.883 1.00 36.12 1192 ILE E C 1
ATOM 1478 O O . ILE A 1 209 ? 9.281 -18.341 -45.168 1.00 38.59 1192 ILE E O 1
ATOM 1483 N N . ARG A 1 210 ? 10.372 -17.123 -43.628 1.00 26.82 1193 ARG E N 1
ATOM 1484 C CA . ARG A 1 210 ? 9.768 -17.816 -42.495 1.00 26.16 1193 ARG E CA 1
ATOM 1485 C C . ARG A 1 210 ? 8.563 -16.966 -42.123 1.00 32.26 1193 ARG E C 1
ATOM 1486 O O . ARG A 1 210 ? 8.697 -15.936 -41.457 1.00 29.35 1193 ARG E O 1
ATOM 1494 N N . VAL A 1 211 ? 7.383 -17.375 -42.580 1.00 34.31 1194 VAL E N 1
ATOM 1495 C CA . VAL A 1 211 ? 6.179 -16.617 -42.261 1.00 39.26 1194 VAL E CA 1
ATOM 1496 C C . VAL A 1 211 ? 5.699 -16.968 -40.860 1.00 37.42 1194 VAL E C 1
ATOM 1497 O O . VAL A 1 211 ? 5.837 -18.104 -40.392 1.00 42.18 1194 VAL E O 1
ATOM 1501 N N . GLY A 1 212 ? 5.106 -15.987 -40.192 1.00 22.95 1195 GLY E N 1
ATOM 1502 C CA . GLY A 1 212 ? 4.604 -16.182 -38.850 1.00 25.73 1195 GLY E CA 1
ATOM 1503 C C . GLY A 1 212 ? 3.173 -15.700 -38.762 1.00 39.66 1195 GLY E C 1
ATOM 1504 O O . GLY A 1 212 ? 2.738 -14.828 -39.515 1.00 48.28 1195 GLY E O 1
ATOM 1505 N N . LEU A 1 213 ? 2.442 -16.287 -37.820 1.00 32.62 1196 LEU E N 1
ATOM 1506 C CA . LEU A 1 213 ? 1.039 -15.968 -37.605 1.00 25.49 1196 LEU E CA 1
ATOM 1507 C C . LEU A 1 213 ? 0.744 -15.930 -36.114 1.00 37.18 1196 LEU E C 1
ATOM 1508 O O . LEU A 1 213 ? 1.027 -16.901 -35.405 1.00 40.05 1196 LEU E O 1
ATOM 1513 N N . GLN A 1 214 ? 0.199 -14.815 -35.634 1.00 35.97 1197 GLN E N 1
ATOM 1514 C CA . GLN A 1 214 ? -0.284 -14.730 -34.264 1.00 35.57 1197 GLN E CA 1
ATOM 1515 C C . GLN A 1 214 ? -1.806 -14.709 -34.267 1.00 27.60 1197 GLN E C 1
ATOM 1516 O O . GLN A 1 214 ? -2.434 -14.149 -35.169 1.00 30.63 1197 GLN E O 1
ATOM 1522 N N . ALA A 1 215 ? -2.395 -15.313 -33.237 1.00 22.10 1198 ALA E N 1
ATOM 1523 C CA . ALA A 1 215 ? -3.819 -15.176 -32.961 1.00 22.75 1198 ALA E CA 1
ATOM 1524 C C . ALA A 1 215 ? -4.000 -14.875 -31.484 1.00 41.43 1198 ALA E C 1
ATOM 1525 O O . ALA A 1 215 ? -3.600 -15.676 -30.633 1.00 38.90 1198 ALA E O 1
ATOM 1527 N N . GLN A 1 216 ? -4.597 -13.726 -31.181 1.00 30.64 1199 GLN E N 1
ATOM 1528 C CA . GLN A 1 216 ? -4.873 -13.354 -29.798 1.00 25.44 1199 GLN E CA 1
ATOM 1529 C C . GLN A 1 216 ? -6.372 -13.420 -29.569 1.00 30.46 1199 GLN E C 1
ATOM 1530 O O . GLN A 1 216 ? -7.108 -12.561 -30.082 1.00 43.11 1199 GLN E O 1
ATOM 1536 N N . PRO A 1 217 ? -6.874 -14.404 -28.832 1.00 38.92 1200 PRO E N 1
ATOM 1537 C CA . PRO A 1 217 ? -8.316 -14.492 -28.602 1.00 41.41 1200 PRO E CA 1
ATOM 1538 C C . PRO A 1 217 ? -8.792 -13.471 -27.580 1.00 34.62 1200 PRO E C 1
ATOM 1539 O O . PRO A 1 217 ? -8.020 -12.904 -26.804 1.00 28.76 1200 PRO E O 1
ATOM 1543 N N . MET A 1 218 ? -10.102 -13.260 -27.595 1.00 27.50 1201 MET E N 1
ATOM 1544 C CA . MET A 1 218 ? -10.750 -12.273 -26.750 1.00 31.45 1201 MET E CA 1
ATOM 1545 C C . MET A 1 218 ? -11.264 -12.903 -25.467 1.00 53.40 1201 MET E C 1
ATOM 1546 O O . MET A 1 218 ? -11.665 -14.071 -25.435 1.00 60.04 1201 MET E O 1
ATOM 1551 N N . HIS A 1 219 ? -11.240 -12.113 -24.401 1.00 52.73 1202 HIS E N 1
ATOM 1552 C CA . HIS A 1 219 ? -11.754 -12.514 -23.102 1.00 55.66 1202 HIS E CA 1
ATOM 1553 C C . HIS A 1 219 ? -12.980 -11.649 -22.847 1.00 51.38 1202 HIS E C 1
ATOM 1554 O O . HIS A 1 219 ? -12.870 -10.421 -22.765 1.00 48.82 1202 HIS E O 1
ATOM 1561 N N . SER A 1 220 ? -14.142 -12.292 -22.710 1.00 51.31 1203 SER E N 1
ATOM 1562 C CA . SER A 1 220 ? -15.389 -11.547 -22.581 1.00 35.13 1203 SER E CA 1
ATOM 1563 C C . SER A 1 220 ? -15.444 -10.686 -21.332 1.00 35.59 1203 SER E C 1
ATOM 1564 O O . SER A 1 220 ? -16.250 -9.755 -21.284 1.00 42.96 1203 SER E O 1
ATOM 1567 N N . GLU A 1 221 ? -14.667 -11.003 -20.298 1.00 43.67 1204 GLU E N 1
ATOM 1568 C CA . GLU A 1 221 ? -14.703 -10.175 -19.098 1.00 42.85 1204 GLU E CA 1
ATOM 1569 C C . GLU A 1 221 ? -14.254 -8.751 -19.413 1.00 45.51 1204 GLU E C 1
ATOM 1570 O O . GLU A 1 221 ? -14.943 -7.776 -19.086 1.00 41.58 1204 GLU E O 1
ATOM 1572 N N . LEU A 1 222 ? -13.118 -8.623 -20.103 1.00 49.20 1205 LEU E N 1
ATOM 1573 C CA . LEU A 1 222 ? -12.576 -7.310 -20.444 1.00 46.55 1205 LEU E CA 1
ATOM 1574 C C . LEU A 1 222 ? -13.406 -6.617 -21.521 1.00 39.56 1205 LEU E C 1
ATOM 1575 O O . LEU A 1 222 ? -13.762 -5.438 -21.382 1.00 34.66 1205 LEU E O 1
ATOM 1580 N N . VAL A 1 223 ? -13.753 -7.342 -22.589 1.00 36.08 1206 VAL E N 1
ATOM 1581 C CA . VAL A 1 223 ? -14.515 -6.734 -23.678 1.00 42.21 1206 VAL E CA 1
ATOM 1582 C C . VAL A 1 223 ? -15.885 -6.309 -23.178 1.00 50.18 1206 VAL E C 1
ATOM 1583 O O . VAL A 1 223 ? -16.335 -5.187 -23.425 1.00 41.44 1206 VAL E O 1
ATOM 1587 N N . LYS A 1 224 ? -16.578 -7.210 -22.487 1.00 62.31 1207 LYS E N 1
ATOM 1588 C CA . LYS A 1 224 ? -17.905 -6.880 -21.985 1.00 55.57 1207 LYS E CA 1
ATOM 1589 C C . LYS A 1 224 ? -17.812 -5.738 -20.982 1.00 58.70 1207 LYS E C 1
ATOM 1590 O O . LYS A 1 224 ? -18.707 -4.890 -20.906 1.00 42.23 1207 LYS E O 1
ATOM 1592 N N . LYS A 1 225 ? -16.741 -5.714 -20.182 1.00 57.20 1208 LYS E N 1
ATOM 1593 C CA . LYS A 1 225 ? -16.587 -4.645 -19.202 1.00 46.01 1208 LYS E CA 1
ATOM 1594 C C . LYS A 1 225 ? -16.438 -3.282 -19.870 1.00 49.38 1208 LYS E C 1
ATOM 1595 O O . LYS A 1 225 ? -17.047 -2.300 -19.429 1.00 54.87 1208 LYS E O 1
ATOM 1597 N N . ILE A 1 226 ? -15.622 -3.192 -20.924 1.00 47.27 1209 ILE E N 1
ATOM 1598 C CA . ILE A 1 226 ? -15.448 -1.907 -21.602 1.00 56.01 1209 ILE E CA 1
ATOM 1599 C C . ILE A 1 226 ? -16.646 -1.532 -22.485 1.00 61.66 1209 ILE E C 1
ATOM 1600 O O . ILE A 1 226 ? -17.048 -0.364 -22.526 1.00 61.34 1209 ILE E O 1
ATOM 1605 N N . LEU A 1 227 ? -17.245 -2.494 -23.202 1.00 62.14 1210 LEU E N 1
ATOM 1606 C CA . LEU A 1 227 ? -18.350 -2.194 -24.113 1.00 49.79 1210 LEU E CA 1
ATOM 1607 C C . LEU A 1 227 ? -19.689 -2.857 -23.813 1.00 44.21 1210 LEU E C 1
ATOM 1608 O O . LEU A 1 227 ? -20.688 -2.461 -24.425 1.00 46.17 1210 LEU E O 1
ATOM 1613 N N . GLY A 1 228 ? -19.761 -3.825 -22.908 1.00 55.50 1211 GLY E N 1
ATOM 1614 C CA . GLY A 1 228 ? -21.043 -4.488 -22.698 1.00 63.40 1211 GLY E CA 1
ATOM 1615 C C . GLY A 1 228 ? -21.477 -5.241 -23.942 1.00 59.56 1211 GLY E C 1
ATOM 1616 O O . GLY A 1 228 ? -20.702 -5.991 -24.545 1.00 65.09 1211 GLY E O 1
ATOM 1617 N N . ASN A 1 229 ? -22.730 -5.043 -24.340 1.00 52.11 1212 ASN E N 1
ATOM 1618 C CA . ASN A 1 229 ? -23.287 -5.716 -25.505 1.00 49.93 1212 ASN E CA 1
ATOM 1619 C C . ASN A 1 229 ? -23.104 -4.918 -26.788 1.00 49.22 1212 ASN E C 1
ATOM 1620 O O . ASN A 1 229 ? -23.621 -5.326 -27.833 1.00 49.98 1212 ASN E O 1
ATOM 1625 N N . LYS A 1 230 ? -22.399 -3.785 -26.722 1.00 56.55 1213 LYS E N 1
ATOM 1626 C CA . LYS A 1 230 ? -22.239 -2.918 -27.886 1.00 55.13 1213 LYS E CA 1
ATOM 1627 C C . LYS A 1 230 ? -21.605 -3.650 -29.067 1.00 52.08 1213 LYS E C 1
ATOM 1628 O O . LYS A 1 230 ? -21.995 -3.429 -30.220 1.00 53.12 1213 LYS E O 1
ATOM 1630 N N . ALA A 1 231 ? -20.635 -4.526 -28.809 1.00 46.24 1214 ALA E N 1
ATOM 1631 C CA . ALA A 1 231 ? -20.012 -5.262 -29.901 1.00 42.83 1214 ALA E CA 1
ATOM 1632 C C . ALA A 1 231 ? -19.350 -6.528 -29.388 1.00 41.14 1214 ALA E C 1
ATOM 1633 O O . ALA A 1 231 ? -19.004 -6.642 -28.209 1.00 48.39 1214 ALA E O 1
ATOM 1635 N N . THR A 1 232 ? -19.181 -7.481 -30.303 1.00 40.51 1215 THR E N 1
ATOM 1636 C CA . THR A 1 232 ? -18.517 -8.747 -30.027 1.00 44.05 1215 THR E CA 1
ATOM 1637 C C . THR A 1 232 ? -17.425 -8.931 -31.069 1.00 50.61 1215 THR E C 1
ATOM 1638 O O . THR A 1 232 ? -17.664 -8.732 -32.264 1.00 65.54 1215 THR E O 1
ATOM 1642 N N . PHE A 1 233 ? -16.237 -9.315 -30.620 1.00 40.05 1216 PHE E N 1
ATOM 1643 C CA . PHE A 1 233 ? -15.073 -9.430 -31.484 1.00 33.56 1216 PHE E CA 1
ATOM 1644 C C . PHE A 1 233 ? -14.696 -10.887 -31.710 1.00 37.98 1216 PHE E C 1
ATOM 1645 O O . PHE A 1 233 ? -15.175 -11.802 -31.036 1.00 52.46 1216 PHE E O 1
ATOM 1653 N N . SER A 1 234 ? -13.813 -11.081 -32.677 1.00 34.68 1217 SER E N 1
ATOM 1654 C CA . SER A 1 234 ? -13.170 -12.358 -32.936 1.00 35.16 1217 SER E CA 1
ATOM 1655 C C . SER A 1 234 ? -11.719 -12.197 -32.490 1.00 29.10 1217 SER E C 1
ATOM 1656 O O . SER A 1 234 ? -11.360 -11.112 -32.014 1.00 28.65 1217 SER E O 1
ATOM 1659 N N . PRO A 1 235 ? -10.843 -13.192 -32.636 1.00 28.19 1218 PRO E N 1
ATOM 1660 C CA . PRO A 1 235 ? -9.447 -12.980 -32.241 1.00 26.68 1218 PRO E CA 1
ATOM 1661 C C . PRO A 1 235 ? -8.773 -12.001 -33.184 1.00 26.05 1218 PRO E C 1
ATOM 1662 O O . PRO A 1 235 ? -9.280 -11.678 -34.258 1.00 30.61 1218 PRO E O 1
ATOM 1666 N N . ILE A 1 236 ? -7.612 -11.514 -32.763 1.00 24.96 1219 ILE E N 1
ATOM 1667 C CA . ILE A 1 236 ? -6.785 -10.687 -33.631 1.00 24.42 1219 ILE E CA 1
ATOM 1668 C C . ILE A 1 236 ? -5.782 -11.586 -34.330 1.00 23.74 1219 ILE E C 1
ATOM 1669 O O . ILE A 1 236 ? -4.957 -12.241 -33.682 1.00 23.09 1219 ILE E O 1
ATOM 1674 N N . VAL A 1 237 ? -5.866 -11.621 -35.653 1.00 24.06 1220 VAL E N 1
ATOM 1675 C CA . VAL A 1 237 ? -4.960 -12.393 -36.484 1.00 23.64 1220 VAL E CA 1
ATOM 1676 C C . VAL A 1 237 ? -3.904 -11.448 -37.031 1.00 35.85 1220 VAL E C 1
ATOM 1677 O O . VAL A 1 237 ? -4.229 -10.392 -37.591 1.00 23.61 1220 VAL E O 1
ATOM 1681 N N . THR A 1 238 ? -2.641 -11.820 -36.867 1.00 34.82 1221 THR E N 1
ATOM 1682 C CA . THR A 1 238 ? -1.526 -11.006 -37.313 1.00 22.93 1221 THR E CA 1
ATOM 1683 C C . THR A 1 238 ? -0.579 -11.824 -38.176 1.00 31.11 1221 THR E C 1
ATOM 1684 O O . THR A 1 238 ? -0.226 -12.957 -37.830 1.00 25.68 1221 THR E O 1
ATOM 1688 N N . LEU A 1 239 ? -0.160 -11.232 -39.288 1.00 37.08 1222 LEU E N 1
ATOM 1689 C CA . LEU A 1 239 ? 0.792 -11.830 -40.213 1.00 27.46 1222 LEU E CA 1
ATOM 1690 C C . LEU A 1 239 ? 2.057 -11.032 -39.937 1.00 60.20 1222 LEU E C 1
ATOM 1691 O O . LEU A 1 239 ? 2.114 -9.835 -40.235 1.00 59.56 1222 LEU E O 1
ATOM 1696 N N . GLU A 1 240 ? 3.071 -11.694 -39.379 1.00 77.14 1223 GLU E N 1
ATOM 1697 C CA . GLU A 1 240 ? 4.227 -10.953 -38.881 1.00 85.75 1223 GLU E CA 1
ATOM 1698 C C . GLU A 1 240 ? 5.046 -10.204 -39.919 1.00 82.41 1223 GLU E C 1
ATOM 1699 O O . GLU A 1 240 ? 5.456 -9.070 -39.616 1.00 95.34 1223 GLU E O 1
ATOM 1705 N N . PRO A 1 241 ? 5.324 -10.713 -41.117 1.00 55.33 1224 PRO E N 1
ATOM 1706 C CA . PRO A 1 241 ? 6.096 -9.863 -42.027 1.00 32.22 1224 PRO E CA 1
ATOM 1707 C C . PRO A 1 241 ? 5.173 -8.782 -42.558 1.00 55.39 1224 PRO E C 1
ATOM 1708 O O . PRO A 1 241 ? 4.756 -8.799 -43.718 1.00 87.52 1224 PRO E O 1
ATOM 1712 N N . ARG A 1 242 ? 4.905 -7.802 -41.698 1.00 23.97 1225 ARG E N 1
ATOM 1713 C CA . ARG A 1 242 ? 4.002 -6.702 -41.996 1.00 34.19 1225 ARG E CA 1
ATOM 1714 C C . ARG A 1 242 ? 4.629 -5.693 -42.947 1.00 44.43 1225 ARG E C 1
ATOM 1715 O O . ARG A 1 242 ? 5.853 -5.571 -43.057 1.00 53.17 1225 ARG E O 1
ATOM 1723 N N . ARG A 1 243 ? 3.752 -4.971 -43.648 1.00 42.76 1226 ARG E N 1
ATOM 1724 C CA . ARG A 1 243 ? 4.150 -3.971 -44.634 1.00 52.87 1226 ARG E CA 1
ATOM 1725 C C . ARG A 1 243 ? 4.870 -4.650 -45.800 1.00 56.19 1226 ARG E C 1
ATOM 1726 O O . ARG A 1 243 ? 5.930 -4.214 -46.254 1.00 80.86 1226 ARG E O 1
ATOM 1734 N N . ARG A 1 244 ? 4.307 -5.761 -46.271 1.00 38.61 1227 ARG E N 1
ATOM 1735 C CA . ARG A 1 244 ? 4.868 -6.482 -47.405 1.00 54.41 1227 ARG E CA 1
ATOM 1736 C C . ARG A 1 244 ? 3.757 -6.848 -48.378 1.00 62.75 1227 ARG E C 1
ATOM 1737 O O . ARG A 1 244 ? 2.834 -7.590 -48.025 1.00 27.87 1227 ARG E O 1
ATOM 1745 N N . LYS A 1 245 ? 3.851 -6.319 -49.595 1.00 60.33 1228 LYS E N 1
ATOM 1746 C CA . LYS A 1 245 ? 2.931 -6.679 -50.664 1.00 48.44 1228 LYS E CA 1
ATOM 1747 C C . LYS A 1 245 ? 3.252 -8.070 -51.193 1.00 36.95 1228 LYS E C 1
ATOM 1748 O O . LYS A 1 245 ? 4.417 -8.418 -51.406 1.00 30.40 1228 LYS E O 1
ATOM 1750 N N . PHE A 1 246 ? 2.214 -8.875 -51.386 1.00 33.01 1229 PHE E N 1
ATOM 1751 C CA . PHE A 1 246 ? 2.359 -10.218 -51.928 1.00 34.28 1229 PHE E CA 1
ATOM 1752 C C . PHE A 1 246 ? 2.029 -10.211 -53.416 1.00 46.30 1229 PHE E C 1
ATOM 1753 O O . PHE A 1 246 ? 1.092 -9.536 -53.852 1.00 59.29 1229 PHE E O 1
ATOM 1761 N N . HIS A 1 247 ? 2.803 -10.971 -54.192 1.00 45.93 1230 HIS E N 1
ATOM 1762 C CA . HIS A 1 247 ? 2.634 -11.003 -55.642 1.00 59.99 1230 HIS E CA 1
ATOM 1763 C C . HIS A 1 247 ? 1.385 -11.753 -56.074 1.00 55.86 1230 HIS E C 1
ATOM 1764 O O . HIS A 1 247 ? 1.101 -11.826 -57.274 1.00 67.74 1230 HIS E O 1
ATOM 1771 N N . LYS A 1 248 ? 0.654 -12.311 -55.128 1.00 43.81 1231 LYS E N 1
ATOM 1772 C CA . LYS A 1 248 ? -0.581 -13.045 -55.334 1.00 36.88 1231 LYS E CA 1
ATOM 1773 C C . LYS A 1 248 ? -1.414 -12.758 -54.090 1.00 36.41 1231 LYS E C 1
ATOM 1774 O O . LYS A 1 248 ? -0.964 -11.983 -53.238 1.00 54.79 1231 LYS E O 1
ATOM 1776 N N . PRO A 1 249 ? -2.611 -13.323 -53.921 1.00 34.37 1232 PRO E N 1
ATOM 1777 C CA . PRO A 1 249 ? -3.380 -12.969 -52.726 1.00 36.08 1232 PRO E CA 1
ATOM 1778 C C . PRO A 1 249 ? -3.502 -14.091 -51.706 1.00 37.71 1232 PRO E C 1
ATOM 1779 O O . PRO A 1 249 ? -3.823 -15.239 -52.033 1.00 38.52 1232 PRO E O 1
ATOM 1783 N N . ILE A 1 250 ? -3.228 -13.749 -50.450 1.00 33.59 1233 ILE E N 1
ATOM 1784 C CA . ILE A 1 250 ? -3.321 -14.708 -49.359 1.00 29.07 1233 ILE E CA 1
ATOM 1785 C C . ILE A 1 250 ? -4.787 -14.913 -49.017 1.00 34.90 1233 ILE E C 1
ATOM 1786 O O . ILE A 1 250 ? -5.618 -14.012 -49.187 1.00 32.40 1233 ILE E O 1
ATOM 1791 N N . THR A 1 251 ? -5.108 -16.092 -48.493 1.00 34.64 1234 THR E N 1
ATOM 1792 C CA . THR A 1 251 ? -6.486 -16.438 -48.153 1.00 35.56 1234 THR E CA 1
ATOM 1793 C C . THR A 1 251 ? -6.588 -16.680 -46.651 1.00 43.74 1234 THR E C 1
ATOM 1794 O O . THR A 1 251 ? -6.222 -17.753 -46.157 1.00 47.07 1234 THR E O 1
ATOM 1798 N N . MET A 1 252 ? -7.031 -15.653 -45.930 1.00 49.39 1235 MET E N 1
ATOM 1799 C CA . MET A 1 252 ? -7.220 -15.721 -44.490 1.00 42.79 1235 MET E CA 1
ATOM 1800 C C . MET A 1 252 ? -8.581 -16.302 -44.132 1.00 39.05 1235 MET E C 1
ATOM 1801 O O . MET A 1 252 ? -9.589 -16.028 -44.798 1.00 50.33 1235 MET E O 1
ATOM 1806 N N . THR A 1 253 ? -8.597 -17.087 -43.057 1.00 34.54 1236 THR E N 1
ATOM 1807 C CA . THR A 1 253 ? -9.801 -17.659 -42.476 1.00 35.24 1236 THR E CA 1
ATOM 1808 C C . THR A 1 253 ? -9.788 -17.294 -40.998 1.00 38.29 1236 THR E C 1
ATOM 1809 O O . THR A 1 253 ? -8.769 -17.479 -40.320 1.00 40.44 1236 THR E O 1
ATOM 1813 N N . ILE A 1 254 ? -10.922 -16.811 -40.499 1.00 42.59 1237 ILE E N 1
ATOM 1814 C CA . ILE A 1 254 ? -11.068 -16.366 -39.114 1.00 30.26 1237 ILE E CA 1
ATOM 1815 C C . ILE A 1 254 ? -12.452 -16.765 -38.614 1.00 45.23 1237 ILE E C 1
ATOM 1816 O O . ILE A 1 254 ? -13.444 -16.467 -39.291 1.00 54.20 1237 ILE E O 1
ATOM 1821 N N . PRO A 1 255 ? -12.593 -17.419 -37.460 1.00 36.61 1238 PRO E N 1
ATOM 1822 C CA . PRO A 1 255 ? -13.939 -17.776 -37.003 1.00 46.08 1238 PRO E CA 1
ATOM 1823 C C . PRO A 1 255 ? -14.708 -16.525 -36.605 1.00 52.66 1238 PRO E C 1
ATOM 1824 O O . PRO A 1 255 ? -14.138 -15.567 -36.076 1.00 37.63 1238 PRO E O 1
ATOM 1828 N N . VAL A 1 256 ? -16.012 -16.539 -36.865 1.00 47.00 1239 VAL E N 1
ATOM 1829 C CA . VAL A 1 256 ? -16.843 -15.359 -36.630 1.00 37.00 1239 VAL E CA 1
ATOM 1830 C C . VAL A 1 256 ? -16.932 -15.062 -35.139 1.00 36.85 1239 VAL E C 1
ATOM 1831 O O . VAL A 1 256 ? -16.699 -15.956 -34.312 1.00 36.65 1239 VAL E O 1
ATOM 1835 N N . PRO A 1 257 ? -17.273 -13.833 -34.750 1.00 37.10 1240 PRO E N 1
ATOM 1836 C CA . PRO A 1 257 ? -17.398 -13.513 -33.325 1.00 37.13 1240 PRO E CA 1
ATOM 1837 C C . PRO A 1 257 ? -18.701 -14.078 -32.781 1.00 49.51 1240 PRO E C 1
ATOM 1838 O O . PRO A 1 257 ? -19.780 -13.807 -33.315 1.00 43.89 1240 PRO E O 1
ATOM 1842 N N . LYS A 1 258 ? -18.597 -14.879 -31.725 1.00 53.44 1241 LYS E N 1
ATOM 1843 C CA . LYS A 1 258 ? -19.788 -15.463 -31.130 1.00 61.71 1241 LYS E CA 1
ATOM 1844 C C . LYS A 1 258 ? -20.665 -14.359 -30.558 1.00 78.12 1241 LYS E C 1
ATOM 1845 O O . LYS A 1 258 ? -20.179 -13.456 -29.871 1.00 91.98 1241 LYS E O 1
ATOM 1847 N N . ALA A 1 259 ? -21.959 -14.424 -30.850 1.00 68.87 1242 ALA E N 1
ATOM 1848 C CA . ALA A 1 259 ? -22.889 -13.408 -30.377 1.00 63.01 1242 ALA E CA 1
ATOM 1849 C C . ALA A 1 259 ? -23.657 -13.891 -29.151 1.00 65.71 1242 ALA E C 1
ATOM 1850 O O . ALA A 1 259 ? -23.292 -13.579 -28.016 1.00 54.19 1242 ALA E O 1
ATOM 1852 N N . PRO A 1 273 ? -26.064 -5.960 -42.540 1.00 101.68 1256 PRO E N 1
ATOM 1853 C CA . PRO A 1 273 ? -24.754 -6.611 -42.459 1.00 100.46 1256 PRO E CA 1
ATOM 1854 C C . PRO A 1 273 ? -24.448 -7.232 -41.091 1.00 90.00 1256 PRO E C 1
ATOM 1855 O O . PRO A 1 273 ? -24.481 -8.456 -40.992 1.00 77.66 1256 PRO E O 1
ATOM 1859 N N . THR A 1 274 ? -24.122 -6.393 -40.105 1.00 80.58 1257 THR E N 1
ATOM 1860 C CA . THR A 1 274 ? -23.838 -6.623 -38.682 1.00 65.01 1257 THR E CA 1
ATOM 1861 C C . THR A 1 274 ? -22.411 -7.111 -38.463 1.00 61.81 1257 THR E C 1
ATOM 1862 O O . THR A 1 274 ? -21.993 -7.211 -37.311 1.00 67.05 1257 THR E O 1
ATOM 1866 N N . LEU A 1 275 ? -21.635 -7.366 -39.513 1.00 68.80 1258 LEU E N 1
ATOM 1867 C CA . LEU A 1 275 ? -20.270 -7.857 -39.361 1.00 71.90 1258 LEU E CA 1
ATOM 1868 C C . LEU A 1 275 ? -19.333 -6.986 -40.180 1.00 65.36 1258 LEU E C 1
ATOM 1869 O O . LEU A 1 275 ? -19.486 -6.882 -41.401 1.00 72.59 1258 LEU E O 1
ATOM 1874 N N . ARG A 1 276 ? -18.365 -6.371 -39.508 1.00 41.06 1259 ARG E N 1
ATOM 1875 C CA . ARG A 1 276 ? -17.378 -5.526 -40.153 1.00 40.12 1259 ARG E CA 1
ATOM 1876 C C . ARG A 1 276 ? -16.001 -6.165 -40.020 1.00 45.31 1259 ARG E C 1
ATOM 1877 O O . ARG A 1 276 ? -15.731 -6.915 -39.071 1.00 60.66 1259 ARG E O 1
ATOM 1885 N N . LEU A 1 277 ? -15.122 -5.821 -40.959 1.00 42.01 1260 LEU E N 1
ATOM 1886 C CA . LEU A 1 277 ? -13.736 -6.266 -40.966 1.00 34.89 1260 LEU E CA 1
ATOM 1887 C C . LEU A 1 277 ? -12.830 -5.062 -40.753 1.00 40.68 1260 LEU E C 1
ATOM 1888 O O . LEU A 1 277 ? -13.021 -4.010 -41.368 1.00 59.16 1260 LEU E O 1
ATOM 1893 N N . LEU A 1 278 ? -11.837 -5.232 -39.891 1.00 32.66 1261 LEU E N 1
ATOM 1894 C CA . LEU A 1 278 ? -10.896 -4.187 -39.528 1.00 32.07 1261 LEU E CA 1
ATOM 1895 C C . LEU A 1 278 ? -9.485 -4.690 -39.781 1.00 30.44 1261 LEU E C 1
ATOM 1896 O O . LEU A 1 278 ? -9.181 -5.860 -39.534 1.00 29.43 1261 LEU E O 1
ATOM 1901 N N . CYS A 1 279 ? -8.627 -3.808 -40.282 1.00 30.39 1262 CYS E N 1
ATOM 1902 C CA . CYS A 1 279 ? -7.251 -4.170 -40.581 1.00 40.50 1262 CYS E CA 1
ATOM 1903 C C . CYS A 1 279 ? -6.317 -3.019 -40.240 1.00 40.01 1262 CYS E C 1
ATOM 1904 O O . CYS A 1 279 ? -6.672 -1.850 -40.415 1.00 30.25 1262 CYS E O 1
ATOM 1907 N N . SER A 1 280 ? -5.127 -3.359 -39.739 1.00 35.05 1263 SER E N 1
ATOM 1908 C CA . SER A 1 280 ? -4.113 -2.370 -39.372 1.00 28.18 1263 SER E CA 1
ATOM 1909 C C . SER A 1 280 ? -2.814 -2.724 -40.081 1.00 31.15 1263 SER E C 1
ATOM 1910 O O . SER A 1 280 ? -2.159 -3.709 -39.727 1.00 35.58 1263 SER E O 1
ATOM 1913 N N . ILE A 1 281 ? -2.430 -1.909 -41.061 1.00 44.59 1264 ILE E N 1
ATOM 1914 C CA . ILE A 1 281 ? -1.236 -2.160 -41.863 1.00 56.99 1264 ILE E CA 1
ATOM 1915 C C . ILE A 1 281 ? 0.042 -1.575 -41.267 1.00 62.51 1264 ILE E C 1
ATOM 1916 O O . ILE A 1 281 ? 1.102 -1.629 -41.901 1.00 78.39 1264 ILE E O 1
ATOM 1921 N N . THR A 1 282 ? -0.036 -1.012 -40.062 1.00 60.37 1265 THR E N 1
ATOM 1922 C CA . THR A 1 282 ? 1.152 -0.406 -39.472 1.00 54.81 1265 THR E CA 1
ATOM 1923 C C . THR A 1 282 ? 2.227 -1.461 -39.219 1.00 70.09 1265 THR E C 1
ATOM 1924 O O . THR A 1 282 ? 1.946 -2.654 -39.075 1.00 58.76 1265 THR E O 1
ATOM 1928 N N . GLY A 1 283 ? 3.483 -1.003 -39.164 1.00 87.03 1266 GLY E N 1
ATOM 1929 C CA . GLY A 1 283 ? 4.606 -1.889 -38.956 1.00 87.88 1266 GLY E CA 1
ATOM 1930 C C . GLY A 1 283 ? 5.557 -1.364 -37.894 1.00 86.35 1266 GLY E C 1
ATOM 1931 O O . GLY A 1 283 ? 5.483 -0.209 -37.469 1.00 86.37 1266 GLY E O 1
ATOM 1932 N N . GLY A 1 284 ? 6.467 -2.245 -37.485 1.00 83.79 1267 GLY E N 1
ATOM 1933 C CA . GLY A 1 284 ? 7.464 -1.909 -36.482 1.00 84.41 1267 GLY E CA 1
ATOM 1934 C C . GLY A 1 284 ? 6.845 -1.572 -35.142 1.00 83.33 1267 GLY E C 1
ATOM 1935 O O . GLY A 1 284 ? 5.922 -2.241 -34.665 1.00 93.51 1267 GLY E O 1
ATOM 1936 N N . THR A 1 285 ? 7.347 -0.503 -34.528 1.00 78.09 1268 THR E N 1
ATOM 1937 C CA . THR A 1 285 ? 6.863 -0.068 -33.226 1.00 74.04 1268 THR E CA 1
ATOM 1938 C C . THR A 1 285 ? 5.730 0.941 -33.326 1.00 74.63 1268 THR E C 1
ATOM 1939 O O . THR A 1 285 ? 5.235 1.399 -32.291 1.00 71.95 1268 THR E O 1
ATOM 1943 N N . THR A 1 286 ? 5.327 1.305 -34.537 1.00 80.17 1269 THR E N 1
ATOM 1944 C CA . THR A 1 286 ? 4.267 2.285 -34.714 1.00 78.15 1269 THR E CA 1
ATOM 1945 C C . THR A 1 286 ? 2.986 1.768 -34.070 1.00 65.57 1269 THR E C 1
ATOM 1946 O O . THR A 1 286 ? 2.618 0.605 -34.290 1.00 52.76 1269 THR E O 1
ATOM 1950 N N . PRO A 1 287 ? 2.299 2.570 -33.259 1.00 57.19 1270 PRO E N 1
ATOM 1951 C CA . PRO A 1 287 ? 1.036 2.097 -32.694 1.00 44.02 1270 PRO E CA 1
ATOM 1952 C C . PRO A 1 287 ? 0.084 1.839 -33.846 1.00 49.89 1270 PRO E C 1
ATOM 1953 O O . PRO A 1 287 ? 0.107 2.533 -34.866 1.00 37.52 1270 PRO E O 1
ATOM 1957 N N . ALA A 1 288 ? -0.765 0.836 -33.679 1.00 53.85 1271 ALA E N 1
ATOM 1958 C CA . ALA A 1 288 ? -1.617 0.457 -34.788 1.00 42.34 1271 ALA E CA 1
ATOM 1959 C C . ALA A 1 288 ? -2.780 1.420 -34.951 1.00 40.85 1271 ALA E C 1
ATOM 1960 O O . ALA A 1 288 ? -3.217 2.077 -34.002 1.00 38.51 1271 ALA E O 1
ATOM 1962 N N . GLN A 1 289 ? -3.269 1.495 -36.184 1.00 36.54 1272 GLN E N 1
ATOM 1963 C CA . GLN A 1 289 ? -4.420 2.304 -36.548 1.00 36.69 1272 GLN E CA 1
ATOM 1964 C C . GLN A 1 289 ? -5.372 1.389 -37.296 1.00 32.00 1272 GLN E C 1
ATOM 1965 O O . GLN A 1 289 ? -4.975 0.753 -38.278 1.00 42.23 1272 GLN E O 1
ATOM 1971 N N . TRP A 1 290 ? -6.613 1.310 -36.838 1.00 32.77 1273 TRP E N 1
ATOM 1972 C CA . TRP A 1 290 ? -7.595 0.439 -37.464 1.00 36.86 1273 TRP E CA 1
ATOM 1973 C C . TRP A 1 290 ? -8.505 1.182 -38.429 1.00 50.14 1273 TRP E C 1
ATOM 1974 O O . TRP A 1 290 ? -8.916 2.318 -38.175 1.00 47.67 1273 TRP E O 1
ATOM 1985 N N . GLU A 1 291 ? -8.778 0.533 -39.556 1.00 50.88 1274 GLU E N 1
ATOM 1986 C CA . GLU A 1 291 ? -9.675 1.017 -40.589 1.00 35.50 1274 GLU E CA 1
ATOM 1987 C C . GLU A 1 291 ? -10.593 -0.139 -40.955 1.00 39.48 1274 GLU E C 1
ATOM 1988 O O . GLU A 1 291 ? -10.255 -1.306 -40.740 1.00 34.01 1274 GLU E O 1
ATOM 1990 N N . ASP A 1 292 ? -11.762 0.176 -41.504 1.00 48.89 1275 ASP E N 1
ATOM 1991 C CA . ASP A 1 292 ? -12.714 -0.857 -41.889 1.00 37.67 1275 ASP E CA 1
ATOM 1992 C C . ASP A 1 292 ? -12.598 -1.040 -43.397 1.00 47.76 1275 ASP E C 1
ATOM 1993 O O . ASP A 1 292 ? -12.648 -0.064 -44.152 1.00 68.99 1275 ASP E O 1
ATOM 1998 N N . ILE A 1 293 ? -12.436 -2.290 -43.827 1.00 39.03 1276 ILE E N 1
ATOM 1999 C CA . ILE A 1 293 ? -12.302 -2.610 -45.244 1.00 53.73 1276 ILE E CA 1
ATOM 2000 C C . ILE A 1 293 ? -13.378 -3.588 -45.704 1.00 55.24 1276 ILE E C 1
ATOM 2001 O O . ILE A 1 293 ? -13.175 -4.333 -46.671 1.00 44.89 1276 ILE E O 1
ATOM 2006 N N . THR A 1 294 ? -14.528 -3.598 -45.025 1.00 54.33 1277 THR E N 1
ATOM 2007 C CA . THR A 1 294 ? -15.575 -4.550 -45.385 1.00 51.07 1277 THR E CA 1
ATOM 2008 C C . THR A 1 294 ? -16.084 -4.316 -46.802 1.00 58.83 1277 THR E C 1
ATOM 2009 O O . THR A 1 294 ? -16.333 -5.273 -47.544 1.00 61.76 1277 THR E O 1
ATOM 2013 N N . GLY A 1 295 ? -16.254 -3.053 -47.192 1.00 63.96 1278 GLY E N 1
ATOM 2014 C CA . GLY A 1 295 ? -16.763 -2.766 -48.523 1.00 73.96 1278 GLY E CA 1
ATOM 2015 C C . GLY A 1 295 ? -15.820 -3.206 -49.626 1.00 71.30 1278 GLY E C 1
ATOM 2016 O O . GLY A 1 295 ? -16.244 -3.784 -50.629 1.00 80.02 1278 GLY E O 1
ATOM 2017 N N . THR A 1 296 ? -14.527 -2.928 -49.457 1.00 60.44 1279 THR E N 1
ATOM 2018 C CA . THR A 1 296 ? -13.536 -3.272 -50.472 1.00 61.79 1279 THR E CA 1
ATOM 2019 C C . THR A 1 296 ? -13.307 -4.779 -50.600 1.00 51.72 1279 THR E C 1
ATOM 2020 O O . THR A 1 296 ? -13.144 -5.286 -51.716 1.00 57.34 1279 THR E O 1
ATOM 2024 N N . THR A 1 297 ? -13.290 -5.518 -49.488 1.00 39.73 1280 THR E N 1
ATOM 2025 C CA . THR A 1 297 ? -12.927 -6.929 -49.608 1.00 38.56 1280 THR E CA 1
ATOM 2026 C C . THR A 1 297 ? -14.113 -7.868 -49.450 1.00 39.48 1280 THR E C 1
ATOM 2027 O O . THR A 1 297 ? -14.905 -7.718 -48.510 1.00 43.23 1280 THR E O 1
ATOM 2031 N N . PRO A 1 298 ? -14.255 -8.846 -50.349 1.00 47.13 1281 PRO E N 1
ATOM 2032 C CA . PRO A 1 298 ? -15.368 -9.794 -50.252 1.00 46.88 1281 PRO E CA 1
ATOM 2033 C C . PRO A 1 298 ? -15.183 -10.762 -49.090 1.00 43.25 1281 PRO E C 1
ATOM 2034 O O . PRO A 1 298 ? -14.072 -11.213 -48.803 1.00 50.23 1281 PRO E O 1
ATOM 2038 N N . LEU A 1 299 ? -16.284 -11.080 -48.416 1.00 40.82 1282 LEU E N 1
ATOM 2039 C CA . LEU A 1 299 ? -16.263 -11.975 -47.268 1.00 48.85 1282 LEU E CA 1
ATOM 2040 C C . LEU A 1 299 ? -17.093 -13.218 -47.559 1.00 55.30 1282 LEU E C 1
ATOM 2041 O O . LEU A 1 299 ? -18.240 -13.111 -48.006 1.00 63.77 1282 LEU E O 1
ATOM 2046 N N . THR A 1 300 ? -16.516 -14.393 -47.307 1.00 50.14 1283 THR E N 1
ATOM 2047 C CA . THR A 1 300 ? -17.184 -15.666 -47.556 1.00 51.38 1283 THR E CA 1
ATOM 2048 C C . THR A 1 300 ? -17.373 -16.395 -46.234 1.00 56.03 1283 THR E C 1
ATOM 2049 O O . THR A 1 300 ? -16.403 -16.618 -45.509 1.00 68.42 1283 THR E O 1
ATOM 2053 N N . PHE A 1 301 ? -18.607 -16.783 -45.917 1.00 48.54 1284 PHE E N 1
ATOM 2054 C CA . PHE A 1 301 ? -18.884 -17.442 -44.644 1.00 49.53 1284 PHE E CA 1
ATOM 2055 C C . PHE A 1 301 ? -19.082 -18.933 -44.892 1.00 56.15 1284 PHE E C 1
ATOM 2056 O O . PHE A 1 301 ? -20.051 -19.340 -45.541 1.00 47.45 1284 PHE E O 1
ATOM 2064 N N . VAL A 1 302 ? -18.159 -19.743 -44.370 1.00 68.50 1285 VAL E N 1
ATOM 2065 C CA . VAL A 1 302 ? -18.229 -21.199 -44.454 1.00 74.64 1285 VAL E CA 1
ATOM 2066 C C . VAL A 1 302 ? -17.879 -21.796 -43.095 1.00 77.24 1285 VAL E C 1
ATOM 2067 O O . VAL A 1 302 ? -16.877 -21.406 -42.485 1.00 70.09 1285 VAL E O 1
ATOM 2071 N N . ASN A 1 303 ? -18.717 -22.718 -42.606 1.00 89.60 1286 ASN E N 1
ATOM 2072 C CA . ASN A 1 303 ? -18.448 -23.448 -41.359 1.00 96.33 1286 ASN E CA 1
ATOM 2073 C C . ASN A 1 303 ? -18.254 -22.518 -40.164 1.00 80.71 1286 ASN E C 1
ATOM 2074 O O . ASN A 1 303 ? -17.390 -22.756 -39.316 1.00 81.34 1286 ASN E O 1
ATOM 2079 N N . GLU A 1 304 ? -19.028 -21.435 -40.114 1.00 59.94 1287 GLU E N 1
ATOM 2080 C CA . GLU A 1 304 ? -18.977 -20.465 -39.023 1.00 53.17 1287 GLU E CA 1
ATOM 2081 C C . GLU A 1 304 ? -17.678 -19.673 -39.027 1.00 47.55 1287 GLU E C 1
ATOM 2082 O O . GLU A 1 304 ? -17.256 -19.159 -37.988 1.00 45.61 1287 GLU E O 1
ATOM 2084 N N . CYS A 1 305 ? -17.004 -19.615 -40.170 1.00 48.16 1288 CYS E N 1
ATOM 2085 C CA . CYS A 1 305 ? -15.777 -18.853 -40.322 1.00 43.96 1288 CYS E CA 1
ATOM 2086 C C . CYS A 1 305 ? -15.932 -17.937 -41.525 1.00 49.83 1288 CYS E C 1
ATOM 2087 O O . CYS A 1 305 ? -16.821 -18.119 -42.361 1.00 39.44 1288 CYS E O 1
ATOM 2090 N N . VAL A 1 306 ? -15.057 -16.942 -41.605 1.00 55.86 1289 VAL E N 1
ATOM 2091 C CA . VAL A 1 306 ? -15.009 -16.028 -42.735 1.00 53.96 1289 VAL E CA 1
ATOM 2092 C C . VAL A 1 306 ? -13.669 -16.196 -43.430 1.00 51.33 1289 VAL E C 1
ATOM 2093 O O . VAL A 1 306 ? -12.619 -16.269 -42.783 1.00 57.53 1289 VAL E O 1
ATOM 2097 N N . SER A 1 307 ? -13.716 -16.249 -44.754 1.00 50.00 1290 SER E N 1
ATOM 2098 C CA . SER A 1 307 ? -12.544 -16.345 -45.601 1.00 52.07 1290 SER E CA 1
ATOM 2099 C C . SER A 1 307 ? -12.536 -15.140 -46.525 1.00 34.77 1290 SER E C 1
ATOM 2100 O O . SER A 1 307 ? -13.553 -14.831 -47.163 1.00 36.32 1290 SER E O 1
ATOM 2103 N N . PHE A 1 308 ? -11.415 -14.425 -46.534 1.00 33.42 1291 PHE E N 1
ATOM 2104 C CA . PHE A 1 308 ? -11.195 -13.346 -47.483 1.00 33.69 1291 PHE E CA 1
ATOM 2105 C C . PHE A 1 308 ? -9.781 -13.477 -48.024 1.00 42.99 1291 PHE E C 1
ATOM 2106 O O . PHE A 1 308 ? -8.973 -14.259 -47.520 1.00 31.59 1291 PHE E O 1
ATOM 2114 N N . THR A 1 309 ? -9.481 -12.711 -49.064 1.00 41.43 1292 THR E N 1
ATOM 2115 C CA . THR A 1 309 ? -8.125 -12.617 -49.577 1.00 44.56 1292 THR E CA 1
ATOM 2116 C C . THR A 1 309 ? -7.550 -11.234 -49.309 1.00 40.66 1292 THR E C 1
ATOM 2117 O O . THR A 1 309 ? -8.278 -10.255 -49.121 1.00 39.28 1292 THR E O 1
ATOM 2121 N N . THR A 1 310 ? -6.223 -11.168 -49.278 1.00 40.36 1293 THR E N 1
ATOM 2122 C CA . THR A 1 310 ? -5.538 -9.913 -49.021 1.00 37.15 1293 THR E CA 1
ATOM 2123 C C . THR A 1 310 ? -4.148 -9.977 -49.638 1.00 54.79 1293 THR E C 1
ATOM 2124 O O . THR A 1 310 ? -3.469 -11.007 -49.566 1.00 29.41 1293 THR E O 1
ATOM 2128 N N . ASN A 1 311 ? -3.747 -8.880 -50.274 1.00 53.94 1294 ASN E N 1
ATOM 2129 C CA . ASN A 1 311 ? -2.449 -8.784 -50.924 1.00 44.65 1294 ASN E CA 1
ATOM 2130 C C . ASN A 1 311 ? -1.357 -8.293 -49.987 1.00 43.93 1294 ASN E C 1
ATOM 2131 O O . ASN A 1 311 ? -0.190 -8.242 -50.391 1.00 59.79 1294 ASN E O 1
ATOM 2136 N N . VAL A 1 312 ? -1.702 -7.927 -48.757 1.00 29.00 1295 VAL E N 1
ATOM 2137 C CA . VAL A 1 312 ? -0.767 -7.294 -47.842 1.00 28.31 1295 VAL E CA 1
ATOM 2138 C C . VAL A 1 312 ? -0.745 -8.116 -46.564 1.00 34.47 1295 VAL E C 1
ATOM 2139 O O . VAL A 1 312 ? -1.711 -8.808 -46.233 1.00 54.16 1295 VAL E O 1
ATOM 2143 N N . SER A 1 313 ? 0.372 -8.044 -45.850 1.00 34.12 1296 SER E N 1
ATOM 2144 C CA . SER A 1 313 ? 0.505 -8.649 -44.531 1.00 43.93 1296 SER E CA 1
ATOM 2145 C C . SER A 1 313 ? 0.263 -7.581 -43.470 1.00 41.51 1296 SER E C 1
ATOM 2146 O O . SER A 1 313 ? 1.058 -6.645 -43.330 1.00 39.49 1296 SER E O 1
ATOM 2149 N N . ALA A 1 314 ? -0.840 -7.711 -42.740 1.00 24.97 1297 ALA E N 1
ATOM 2150 C CA . ALA A 1 314 ? -1.252 -6.694 -41.784 1.00 38.62 1297 ALA E CA 1
ATOM 2151 C C . ALA A 1 314 ? -1.819 -7.385 -40.548 1.00 44.47 1297 ALA E C 1
ATOM 2152 O O . ALA A 1 314 ? -1.768 -8.613 -40.419 1.00 58.38 1297 ALA E O 1
ATOM 2154 N N . ARG A 1 315 ? -2.347 -6.586 -39.623 1.00 26.14 1298 ARG E N 1
ATOM 2155 C CA . ARG A 1 315 ? -3.245 -7.085 -38.595 1.00 24.28 1298 ARG E CA 1
ATOM 2156 C C . ARG A 1 315 ? -4.676 -7.126 -39.117 1.00 35.32 1298 ARG E C 1
ATOM 2157 O O . ARG A 1 315 ? -5.069 -6.324 -39.971 1.00 48.02 1298 ARG E O 1
ATOM 2165 N N . PHE A 1 316 ? -5.477 -8.010 -38.521 1.00 38.59 1299 PHE E N 1
ATOM 2166 C CA . PHE A 1 316 ? -6.861 -8.219 -38.920 1.00 28.19 1299 PHE E CA 1
ATOM 2167 C C . PHE A 1 316 ? -7.708 -8.438 -37.675 1.00 26.49 1299 PHE E C 1
ATOM 2168 O O . PHE A 1 316 ? -7.206 -8.839 -36.622 1.00 25.67 1299 PHE E O 1
ATOM 2176 N N . TRP A 1 317 ? -9.008 -8.180 -37.811 1.00 27.76 1300 TRP E N 1
ATOM 2177 C CA . TRP A 1 317 ? -9.930 -8.269 -36.688 1.00 29.14 1300 TRP E CA 1
ATOM 2178 C C . TRP A 1 317 ? -11.356 -8.207 -37.211 1.00 35.16 1300 TRP E C 1
ATOM 2179 O O . TRP A 1 317 ? -11.640 -7.457 -38.142 1.00 47.70 1300 TRP E O 1
ATOM 2190 N N . LEU A 1 318 ? -12.244 -8.993 -36.613 1.00 38.68 1301 LEU E N 1
ATOM 2191 C CA . LEU A 1 318 ? -13.654 -8.991 -36.974 1.00 38.88 1301 LEU E CA 1
ATOM 2192 C C . LEU A 1 318 ? -14.490 -8.432 -35.833 1.00 39.88 1301 LEU E C 1
ATOM 2193 O O . LEU A 1 318 ? -14.176 -8.630 -34.656 1.00 58.72 1301 LEU E O 1
ATOM 2198 N N . ILE A 1 319 ? -15.563 -7.732 -36.188 1.00 35.28 1302 ILE E N 1
ATOM 2199 C CA . ILE A 1 319 ? -16.412 -7.084 -35.196 1.00 36.55 1302 ILE E CA 1
ATOM 2200 C C . ILE A 1 319 ? -17.865 -7.287 -35.602 1.00 60.13 1302 ILE E C 1
ATOM 2201 O O . ILE A 1 319 ? -18.206 -7.217 -36.786 1.00 68.40 1302 ILE E O 1
ATOM 2206 N N . ASP A 1 320 ? -18.717 -7.587 -34.623 1.00 43.74 1303 ASP E N 1
ATOM 2207 C CA . ASP A 1 320 ? -20.138 -7.801 -34.862 1.00 42.44 1303 ASP E CA 1
ATOM 2208 C C . ASP A 1 320 ? -20.956 -6.668 -34.236 1.00 55.72 1303 ASP E C 1
ATOM 2209 O O . ASP A 1 320 ? -22.069 -6.872 -33.749 1.00 83.15 1303 ASP E O 1
ATOM 2214 N N . CYS A 1 321 ? -20.378 -5.469 -34.202 1.00 43.68 1304 CYS E N 1
ATOM 2215 C CA . CYS A 1 321 ? -21.036 -4.314 -33.605 1.00 56.53 1304 CYS E CA 1
ATOM 2216 C C . CYS A 1 321 ? -22.276 -3.897 -34.387 1.00 57.27 1304 CYS E C 1
ATOM 2217 O O . CYS A 1 321 ? -22.313 -3.973 -35.619 1.00 48.48 1304 CYS E O 1
ATOM 2220 N N . ARG A 1 322 ? -23.316 -3.491 -33.655 1.00 63.27 1305 ARG E N 1
ATOM 2221 C CA . ARG A 1 322 ? -24.518 -2.985 -34.309 1.00 53.31 1305 ARG E CA 1
ATOM 2222 C C . ARG A 1 322 ? -24.266 -1.624 -34.952 1.00 67.20 1305 ARG E C 1
ATOM 2223 O O . ARG A 1 322 ? -24.733 -1.362 -36.066 1.00 76.68 1305 ARG E O 1
ATOM 2225 N N . GLN A 1 323 ? -23.531 -0.744 -34.266 1.00 63.54 1306 GLN E N 1
ATOM 2226 C CA . GLN A 1 323 ? -23.247 0.601 -34.773 1.00 61.88 1306 GLN E CA 1
ATOM 2227 C C . GLN A 1 323 ? -22.022 0.531 -35.673 1.00 67.23 1306 GLN E C 1
ATOM 2228 O O . GLN A 1 323 ? -20.887 0.683 -35.220 1.00 73.40 1306 GLN E O 1
ATOM 2234 N N . ILE A 1 324 ? -22.252 0.316 -36.971 1.00 62.27 1307 ILE E N 1
ATOM 2235 C CA . ILE A 1 324 ? -21.132 0.197 -37.901 1.00 50.34 1307 ILE E CA 1
ATOM 2236 C C . ILE A 1 324 ? -20.323 1.489 -37.936 1.00 51.00 1307 ILE E C 1
ATOM 2237 O O . ILE A 1 324 ? -19.085 1.462 -37.984 1.00 62.05 1307 ILE E O 1
ATOM 2242 N N . GLN A 1 325 ? -21.004 2.634 -37.817 1.00 52.12 1308 GLN E N 1
ATOM 2243 C CA . GLN A 1 325 ? -20.341 3.931 -37.928 1.00 68.75 1308 GLN E CA 1
ATOM 2244 C C . GLN A 1 325 ? -19.253 4.098 -36.876 1.00 72.27 1308 GLN E C 1
ATOM 2245 O O . GLN A 1 325 ? -18.193 4.672 -37.151 1.00 69.80 1308 GLN E O 1
ATOM 2247 N N . GLU A 1 326 ? -19.496 3.606 -35.669 1.00 67.62 1309 GLU E N 1
ATOM 2248 C CA . GLU A 1 326 ? -18.543 3.721 -34.578 1.00 62.32 1309 GLU E CA 1
ATOM 2249 C C . GLU A 1 326 ? -17.648 2.496 -34.444 1.00 57.90 1309 GLU E C 1
ATOM 2250 O O . GLU A 1 326 ? -16.834 2.451 -33.519 1.00 67.68 1309 GLU E O 1
ATOM 2256 N N . SER A 1 327 ? -17.829 1.484 -35.302 1.00 48.68 1310 SER E N 1
ATOM 2257 C CA . SER A 1 327 ? -17.099 0.222 -35.159 1.00 49.67 1310 SER E CA 1
ATOM 2258 C C . SER A 1 327 ? -15.602 0.402 -34.914 1.00 40.09 1310 SER E C 1
ATOM 2259 O O . SER A 1 327 ? -15.047 -0.190 -33.979 1.00 38.56 1310 SER E O 1
ATOM 2262 N N . VAL A 1 328 ? -14.962 1.313 -35.652 1.00 40.23 1311 VAL E N 1
ATOM 2263 C CA . VAL A 1 328 ? -13.523 1.508 -35.490 1.00 38.45 1311 VAL E CA 1
ATOM 2264 C C . VAL A 1 328 ? -13.193 2.022 -34.101 1.00 38.20 1311 VAL E C 1
ATOM 2265 O O . VAL A 1 328 ? -12.284 1.508 -33.433 1.00 46.83 1311 VAL E O 1
ATOM 2269 N N . THR A 1 329 ? -14.011 2.936 -33.587 1.00 40.13 1312 THR E N 1
ATOM 2270 C CA . THR A 1 329 ? -13.757 3.453 -32.253 1.00 40.12 1312 THR E CA 1
ATOM 2271 C C . THR A 1 329 ? -13.870 2.335 -31.237 1.00 38.91 1312 THR E C 1
ATOM 2272 O O . THR A 1 329 ? -13.035 2.227 -30.329 1.00 37.61 1312 THR E O 1
ATOM 2276 N N . PHE A 1 330 ? -14.831 1.429 -31.437 1.00 55.38 1313 PHE E N 1
ATOM 2277 C CA . PHE A 1 330 ? -14.974 0.328 -30.496 1.00 48.83 1313 PHE E CA 1
ATOM 2278 C C . PHE A 1 330 ? -13.691 -0.482 -30.451 1.00 44.18 1313 PHE E C 1
ATOM 2279 O O . PHE A 1 330 ? -13.170 -0.772 -29.366 1.00 58.85 1313 PHE E O 1
ATOM 2287 N N . ALA A 1 331 ? -13.111 -0.765 -31.622 1.00 46.59 1314 ALA E N 1
ATOM 2288 C CA . ALA A 1 331 ? -11.871 -1.529 -31.643 1.00 32.98 1314 ALA E CA 1
ATOM 2289 C C . ALA A 1 331 ? -10.783 -0.785 -30.890 1.00 32.23 1314 ALA E C 1
ATOM 2290 O O . ALA A 1 331 ? -10.089 -1.368 -30.045 1.00 30.96 1314 ALA E O 1
ATOM 2292 N N . SER A 1 332 ? -10.703 0.532 -31.096 1.00 33.28 1315 SER E N 1
ATOM 2293 C CA . SER A 1 332 ? -9.686 1.311 -30.407 1.00 40.72 1315 SER E CA 1
ATOM 2294 C C . SER A 1 332 ? -9.895 1.242 -28.904 1.00 52.24 1315 SER E C 1
ATOM 2295 O O . SER A 1 332 ? -8.927 1.188 -28.137 1.00 45.03 1315 SER E O 1
ATOM 2298 N N . GLN A 1 333 ? -11.154 1.244 -28.462 1.00 60.97 1316 GLN E N 1
ATOM 2299 C CA . GLN A 1 333 ? -11.409 1.163 -27.031 1.00 38.30 1316 GLN E CA 1
ATOM 2300 C C . GLN A 1 333 ? -10.925 -0.166 -26.472 1.00 32.80 1316 GLN E C 1
ATOM 2301 O O . GLN A 1 333 ? -10.363 -0.219 -25.373 1.00 65.19 1316 GLN E O 1
ATOM 2307 N N . VAL A 1 334 ? -11.108 -1.250 -27.226 1.00 32.13 1317 VAL E N 1
ATOM 2308 C CA . VAL A 1 334 ? -10.651 -2.551 -26.755 1.00 30.74 1317 VAL E CA 1
ATOM 2309 C C . VAL A 1 334 ? -9.148 -2.704 -26.934 1.00 29.05 1317 VAL E C 1
ATOM 2310 O O . VAL A 1 334 ? -8.428 -3.028 -25.982 1.00 43.39 1317 VAL E O 1
ATOM 2314 N N . TYR A 1 335 ? -8.661 -2.489 -28.159 1.00 28.68 1318 TYR E N 1
ATOM 2315 C CA . TYR A 1 335 ? -7.251 -2.710 -28.467 1.00 27.27 1318 TYR E CA 1
ATOM 2316 C C . TYR A 1 335 ? -6.332 -2.010 -27.474 1.00 26.99 1318 TYR E C 1
ATOM 2317 O O . TYR A 1 335 ? -5.520 -2.662 -26.806 1.00 25.97 1318 TYR E O 1
ATOM 2326 N N . ARG A 1 336 ? -6.518 -0.697 -27.298 1.00 33.43 1319 ARG E N 1
ATOM 2327 C CA . ARG A 1 336 ? -5.796 0.126 -26.328 1.00 28.23 1319 ARG E CA 1
ATOM 2328 C C . ARG A 1 336 ? -5.527 -0.594 -25.014 1.00 37.34 1319 ARG E C 1
ATOM 2329 O O . ARG A 1 336 ? -4.451 -0.446 -24.426 1.00 45.79 1319 ARG E O 1
ATOM 2331 N N . GLU A 1 337 ? -6.500 -1.374 -24.550 1.00 27.76 1320 GLU E N 1
ATOM 2332 C CA . GLU A 1 337 ? -6.361 -2.104 -23.299 1.00 27.34 1320 GLU E CA 1
ATOM 2333 C C . GLU A 1 337 ? -5.684 -3.457 -23.487 1.00 32.53 1320 GLU E C 1
ATOM 2334 O O . GLU A 1 337 ? -4.705 -3.764 -22.801 1.00 63.22 1320 GLU E O 1
ATOM 2340 N N . ILE A 1 338 ? -6.194 -4.275 -24.409 1.00 29.88 1321 ILE E N 1
ATOM 2341 C CA . ILE A 1 338 ? -5.760 -5.667 -24.481 1.00 35.13 1321 ILE E CA 1
ATOM 2342 C C . ILE A 1 338 ? -4.328 -5.838 -24.978 1.00 33.53 1321 ILE E C 1
ATOM 2343 O O . ILE A 1 338 ? -3.716 -6.879 -24.714 1.00 33.31 1321 ILE E O 1
ATOM 2348 N N . ILE A 1 339 ? -3.773 -4.862 -25.702 1.00 23.70 1322 ILE E N 1
ATOM 2349 C CA . ILE A 1 339 ? -2.351 -4.905 -26.036 1.00 23.11 1322 ILE E CA 1
ATOM 2350 C C . ILE A 1 339 ? -1.449 -4.870 -24.814 1.00 34.03 1322 ILE E C 1
ATOM 2351 O O . ILE A 1 339 ? -0.292 -5.298 -24.896 1.00 28.75 1322 ILE E O 1
ATOM 2356 N N . CYS A 1 340 ? -1.931 -4.354 -23.687 1.00 31.33 1323 CYS E N 1
ATOM 2357 C CA . CYS A 1 340 ? -1.063 -4.192 -22.531 1.00 23.12 1323 CYS E CA 1
ATOM 2358 C C . CYS A 1 340 ? -0.578 -5.550 -22.047 1.00 22.45 1323 CYS E C 1
ATOM 2359 O O . CYS A 1 340 ? -1.372 -6.472 -21.844 1.00 39.60 1323 CYS E O 1
ATOM 2362 N N . VAL A 1 341 ? 0.733 -5.671 -21.875 1.00 22.03 1324 VAL E N 1
ATOM 2363 C CA . VAL A 1 341 ? 1.372 -6.966 -21.665 1.00 21.51 1324 VAL E CA 1
ATOM 2364 C C . VAL A 1 341 ? 1.072 -7.382 -20.231 1.00 21.85 1324 VAL E C 1
ATOM 2365 O O . VAL A 1 341 ? 1.095 -6.527 -19.333 1.00 32.55 1324 VAL E O 1
ATOM 2369 N N . PRO A 1 342 ? 0.792 -8.659 -19.952 1.00 21.78 1325 PRO E N 1
ATOM 2370 C CA . PRO A 1 342 ? 0.436 -9.021 -18.579 1.00 30.63 1325 PRO E CA 1
ATOM 2371 C C . PRO A 1 342 ? 1.614 -9.587 -17.811 1.00 22.26 1325 PRO E C 1
ATOM 2372 O O . PRO A 1 342 ? 2.296 -10.513 -18.260 1.00 25.27 1325 PRO E O 1
ATOM 2376 N N . TYR A 1 343 ? 1.838 -9.032 -16.626 1.00 22.73 1326 TYR E N 1
ATOM 2377 C CA . TYR A 1 343 ? 2.940 -9.421 -15.767 1.00 31.90 1326 TYR E CA 1
ATOM 2378 C C . TYR A 1 343 ? 2.388 -9.958 -14.458 1.00 39.98 1326 TYR E C 1
ATOM 2379 O O . TYR A 1 343 ? 1.410 -9.427 -13.928 1.00 41.59 1326 TYR E O 1
ATOM 2388 N N . MET A 1 344 ? 3.015 -11.001 -13.932 1.00 41.42 1327 MET E N 1
ATOM 2389 C CA . MET A 1 344 ? 2.606 -11.592 -12.665 1.00 24.72 1327 MET E CA 1
ATOM 2390 C C . MET A 1 344 ? 3.510 -10.976 -11.606 1.00 25.17 1327 MET E C 1
ATOM 2391 O O . MET A 1 344 ? 4.719 -11.225 -11.598 1.00 25.14 1327 MET E O 1
ATOM 2396 N N . ALA A 1 345 ? 2.931 -10.177 -10.710 1.00 34.90 1328 ALA E N 1
ATOM 2397 C CA . ALA A 1 345 ? 3.723 -9.451 -9.729 1.00 26.29 1328 ALA E CA 1
ATOM 2398 C C . ALA A 1 345 ? 3.164 -9.624 -8.323 1.00 40.42 1328 ALA E C 1
ATOM 2399 O O . ALA A 1 345 ? 2.049 -10.111 -8.118 1.00 42.00 1328 ALA E O 1
ATOM 2401 N N . LYS A 1 346 ? 3.968 -9.201 -7.351 1.00 37.69 1329 LYS E N 1
ATOM 2402 C CA . LYS A 1 346 ? 3.655 -9.307 -5.933 1.00 35.48 1329 LYS E CA 1
ATOM 2403 C C . LYS A 1 346 ? 3.284 -7.941 -5.366 1.00 40.34 1329 LYS E C 1
ATOM 2404 O O . LYS A 1 346 ? 3.863 -6.923 -5.752 1.00 39.89 1329 LYS E O 1
ATOM 2410 N N . PHE A 1 347 ? 2.312 -7.919 -4.461 1.00 30.65 1330 PHE E N 1
ATOM 2411 C CA . PHE A 1 347 ? 1.910 -6.703 -3.764 1.00 31.49 1330 PHE E CA 1
ATOM 2412 C C . PHE A 1 347 ? 2.426 -6.777 -2.335 1.00 32.67 1330 PHE E C 1
ATOM 2413 O O . PHE A 1 347 ? 2.199 -7.776 -1.648 1.00 33.28 1330 PHE E O 1
ATOM 2421 N N . VAL A 1 348 ? 3.125 -5.736 -1.884 1.00 33.14 1331 VAL E N 1
ATOM 2422 C CA . VAL A 1 348 ? 3.672 -5.715 -0.531 1.00 36.13 1331 VAL E CA 1
ATOM 2423 C C . VAL A 1 348 ? 3.316 -4.399 0.145 1.00 35.43 1331 VAL E C 1
ATOM 2424 O O . VAL A 1 348 ? 3.406 -3.332 -0.469 1.00 35.17 1331 VAL E O 1
ATOM 2428 N N . VAL A 1 349 ? 2.901 -4.477 1.408 1.00 36.80 1332 VAL E N 1
ATOM 2429 C CA . VAL A 1 349 ? 2.416 -3.320 2.150 1.00 38.07 1332 VAL E CA 1
ATOM 2430 C C . VAL A 1 349 ? 3.242 -3.169 3.423 1.00 39.35 1332 VAL E C 1
ATOM 2431 O O . VAL A 1 349 ? 3.464 -4.147 4.146 1.00 39.82 1332 VAL E O 1
ATOM 2435 N N . PHE A 1 350 ? 3.694 -1.946 3.685 1.00 40.08 1333 PHE E N 1
ATOM 2436 C CA . PHE A 1 350 ? 4.517 -1.585 4.830 1.00 57.20 1333 PHE E CA 1
ATOM 2437 C C . PHE A 1 350 ? 3.787 -0.511 5.626 1.00 63.36 1333 PHE E C 1
ATOM 2438 O O . PHE A 1 350 ? 2.994 0.254 5.068 1.00 72.67 1333 PHE E O 1
ATOM 2446 N N . ALA A 1 351 ? 4.059 -0.437 6.930 1.00 62.69 1334 ALA E N 1
ATOM 2447 C CA . ALA A 1 351 ? 3.375 0.575 7.724 1.00 59.79 1334 ALA E CA 1
ATOM 2448 C C . ALA A 1 351 ? 4.121 0.891 9.012 1.00 55.72 1334 ALA E C 1
ATOM 2449 O O . ALA A 1 351 ? 4.837 0.050 9.563 1.00 53.88 1334 ALA E O 1
ATOM 2451 N N . LYS A 1 352 ? 3.943 2.134 9.469 1.00 57.84 1335 LYS E N 1
ATOM 2452 C CA . LYS A 1 352 ? 4.489 2.643 10.723 1.00 56.86 1335 LYS E CA 1
ATOM 2453 C C . LYS A 1 352 ? 3.369 3.432 11.376 1.00 58.73 1335 LYS E C 1
ATOM 2454 O O . LYS A 1 352 ? 2.597 4.087 10.678 1.00 61.88 1335 LYS E O 1
ATOM 2456 N N . SER A 1 353 ? 3.265 3.381 1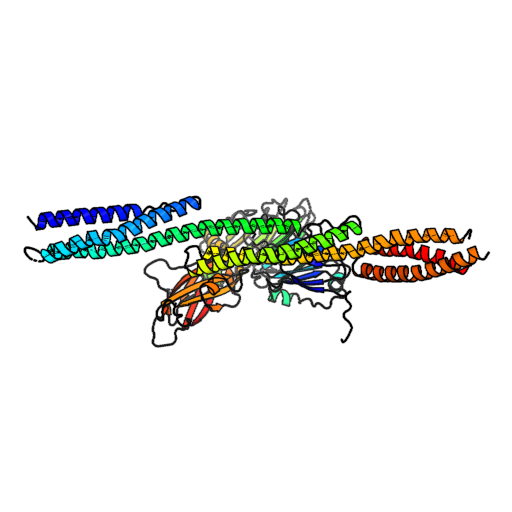2.698 1.00 62.97 1336 SER E N 1
ATOM 2457 C CA . SER A 1 353 ? 2.162 4.046 13.379 1.00 73.87 1336 SER E CA 1
ATOM 2458 C C . SER A 1 353 ? 2.566 5.418 13.909 1.00 72.42 1336 SER E C 1
ATOM 2459 O O . SER A 1 353 ? 3.457 5.527 14.759 1.00 65.80 1336 SER E O 1
ATOM 2462 N N . HIS A 1 354 ? 1.902 6.460 13.397 1.00 82.62 1337 HIS E N 1
ATOM 2463 C CA . HIS A 1 354 ? 2.140 7.818 13.872 1.00 90.60 1337 HIS E CA 1
ATOM 2464 C C . HIS A 1 354 ? 1.735 7.951 15.332 1.00 89.06 1337 HIS E C 1
ATOM 2465 O O . HIS A 1 354 ? 2.369 8.683 16.100 1.00 96.69 1337 HIS E O 1
ATOM 2472 N N . ASP A 1 355 ? 0.684 7.239 15.717 1.00 79.18 1338 ASP E N 1
ATOM 2473 C CA . ASP A 1 355 ? 0.056 7.181 17.026 1.00 82.32 1338 ASP E CA 1
ATOM 2474 C C . ASP A 1 355 ? -0.969 6.058 16.907 1.00 84.40 1338 ASP E C 1
ATOM 2475 O O . ASP A 1 355 ? -1.042 5.430 15.846 1.00 94.41 1338 ASP E O 1
ATOM 2480 N N . PRO A 1 356 ? -1.737 5.723 17.946 1.00 81.72 1339 PRO E N 1
ATOM 2481 C CA . PRO A 1 356 ? -2.711 4.634 17.769 1.00 66.43 1339 PRO E CA 1
ATOM 2482 C C . PRO A 1 356 ? -3.806 4.945 16.759 1.00 65.89 1339 PRO E C 1
ATOM 2483 O O . PRO A 1 356 ? -4.181 4.066 15.973 1.00 64.21 1339 PRO E O 1
ATOM 2487 N N . ILE A 1 357 ? -4.336 6.171 16.764 1.00 69.30 1340 ILE E N 1
ATOM 2488 C CA . ILE A 1 357 ? -5.428 6.528 15.858 1.00 81.91 1340 ILE E CA 1
ATOM 2489 C C . ILE A 1 357 ? -4.983 6.513 14.396 1.00 86.34 1340 ILE E C 1
ATOM 2490 O O . ILE A 1 357 ? -5.674 5.958 13.534 1.00 82.96 1340 ILE E O 1
ATOM 2492 N N . GLU A 1 358 ? -3.836 7.115 14.083 1.00 81.89 1341 GLU E N 1
ATOM 2493 C CA . GLU A 1 358 ? -3.406 7.195 12.691 1.00 66.37 1341 GLU E CA 1
ATOM 2494 C C . GLU A 1 358 ? -2.201 6.304 12.421 1.00 70.75 1341 GLU E C 1
ATOM 2495 O O . GLU A 1 358 ? -1.676 5.629 13.308 1.00 76.44 1341 GLU E O 1
ATOM 2501 N N . ALA A 1 359 ? -1.767 6.313 11.162 1.00 76.20 1342 ALA E N 1
ATOM 2502 C CA . ALA A 1 359 ? -0.571 5.601 10.738 1.00 78.42 1342 ALA E CA 1
ATOM 2503 C C . ALA A 1 359 ? -0.204 5.995 9.315 1.00 74.64 1342 ALA E C 1
ATOM 2504 O O . ALA A 1 359 ? -1.042 6.467 8.538 1.00 76.32 1342 ALA E O 1
ATOM 2506 N N . ARG A 1 360 ? 1.058 5.748 8.981 1.00 63.25 1343 ARG E N 1
ATOM 2507 C CA . ARG A 1 360 ? 1.606 5.877 7.642 1.00 54.65 1343 ARG E CA 1
ATOM 2508 C C . ARG A 1 360 ? 1.709 4.498 6.997 1.00 52.01 1343 ARG E C 1
ATOM 2509 O O . ARG A 1 360 ? 2.005 3.499 7.664 1.00 60.15 1343 ARG E O 1
ATOM 2517 N N . LEU A 1 361 ? 1.521 4.468 5.678 1.00 47.29 1344 LEU E N 1
ATOM 2518 C CA . LEU A 1 361 ? 1.346 3.227 4.927 1.00 45.40 1344 LEU E CA 1
ATOM 2519 C C . LEU A 1 361 ? 2.025 3.372 3.578 1.00 43.81 1344 LEU E C 1
ATOM 2520 O O . LEU A 1 361 ? 1.595 4.187 2.766 1.00 43.79 1344 LEU E O 1
ATOM 2525 N N . ARG A 1 362 ? 3.043 2.567 3.304 1.00 47.99 1345 ARG E N 1
ATOM 2526 C CA . ARG A 1 362 ? 3.675 2.572 1.991 1.00 41.12 1345 ARG E CA 1
ATOM 2527 C C . ARG A 1 362 ? 3.341 1.272 1.281 1.00 53.14 1345 ARG E C 1
ATOM 2528 O O . ARG A 1 362 ? 3.497 0.193 1.855 1.00 39.29 1345 ARG E O 1
ATOM 2536 N N . CYS A 1 363 ? 2.917 1.366 0.025 1.00 48.73 1346 CYS E N 1
ATOM 2537 C CA . CYS A 1 363 ? 2.550 0.173 -0.720 1.00 42.55 1346 CYS E CA 1
ATOM 2538 C C . CYS A 1 363 ? 3.398 0.057 -1.973 1.00 41.11 1346 CYS E C 1
ATOM 2539 O O . CYS A 1 363 ? 3.761 1.057 -2.597 1.00 52.42 1346 CYS E O 1
ATOM 2542 N N . PHE A 1 364 ? 3.710 -1.180 -2.339 1.00 37.08 1347 PHE E N 1
ATOM 2543 C CA . PHE A 1 364 ? 4.523 -1.426 -3.512 1.00 33.16 1347 PHE E CA 1
ATOM 2544 C C . PHE A 1 364 ? 3.947 -2.574 -4.320 1.00 38.05 1347 PHE E C 1
ATOM 2545 O O . PHE A 1 364 ? 3.319 -3.492 -3.781 1.00 32.08 1347 PHE E O 1
ATOM 2553 N N . CYS A 1 365 ? 4.205 -2.516 -5.621 1.00 45.64 1348 CYS E N 1
ATOM 2554 C CA . CYS A 1 365 ? 3.895 -3.586 -6.553 1.00 40.53 1348 CYS E CA 1
ATOM 2555 C C . CYS A 1 365 ? 5.250 -3.901 -7.161 1.00 32.14 1348 CYS E C 1
ATOM 2556 O O . CYS A 1 365 ? 5.890 -3.014 -7.736 1.00 29.10 1348 CYS E O 1
ATOM 2559 N N . MET A 1 366 ? 5.687 -5.146 -7.046 1.00 38.27 1349 MET E N 1
ATOM 2560 C CA . MET A 1 366 ? 7.037 -5.496 -7.447 1.00 48.25 1349 MET E CA 1
ATOM 2561 C C . MET A 1 366 ? 7.087 -6.739 -8.313 1.00 38.89 1349 MET E C 1
ATOM 2562 O O . MET A 1 366 ? 6.227 -7.619 -8.236 1.00 44.96 1349 MET E O 1
ATOM 2567 N N . THR A 1 367 ? 8.140 -6.796 -9.121 1.00 27.28 1350 THR E N 1
ATOM 2568 C CA . THR A 1 367 ? 8.463 -7.938 -9.957 1.00 26.65 1350 THR E CA 1
ATOM 2569 C C . THR A 1 367 ? 9.834 -8.410 -9.496 1.00 43.40 1350 THR E C 1
ATOM 2570 O O . THR A 1 367 ? 9.942 -9.281 -8.628 1.00 27.95 1350 THR E O 1
ATOM 2574 N N . ASP A 1 368 ? 10.884 -7.802 -10.034 1.00 50.76 1351 ASP E N 1
ATOM 2575 C CA . ASP A 1 368 ? 12.252 -8.169 -9.704 1.00 57.66 1351 ASP E CA 1
ATOM 2576 C C . ASP A 1 368 ? 12.793 -7.344 -8.542 1.00 63.64 1351 ASP E C 1
ATOM 2577 O O . ASP A 1 368 ? 13.945 -7.535 -8.141 1.00 82.27 1351 ASP E O 1
ATOM 2582 N N . ASP A 1 369 ? 11.981 -6.444 -7.988 1.00 56.24 1352 ASP E N 1
ATOM 2583 C CA . ASP A 1 369 ? 12.437 -5.519 -6.962 1.00 71.27 1352 ASP E CA 1
ATOM 2584 C C . ASP A 1 369 ? 12.900 -6.261 -5.710 1.00 82.48 1352 ASP E C 1
ATOM 2585 O O . ASP A 1 369 ? 12.616 -7.447 -5.511 1.00 86.03 1352 ASP E O 1
ATOM 2590 N N . LYS A 1 370 ? 13.651 -5.541 -4.876 1.00 86.06 1353 LYS E N 1
ATOM 2591 C CA . LYS A 1 370 ? 14.210 -6.104 -3.652 1.00 82.74 1353 LYS E CA 1
ATOM 2592 C C . LYS A 1 370 ? 13.113 -6.720 -2.794 1.00 77.06 1353 LYS E C 1
ATOM 2593 O O . LYS A 1 370 ? 12.062 -6.111 -2.578 1.00 79.32 1353 LYS E O 1
ATOM 2595 N N . VAL A 1 371 ? 13.369 -7.936 -2.303 1.00 75.33 1354 VAL E N 1
ATOM 2596 C CA . VAL A 1 371 ? 12.381 -8.643 -1.490 1.00 80.04 1354 VAL E CA 1
ATOM 2597 C C . VAL A 1 371 ? 12.021 -7.835 -0.248 1.00 77.62 1354 VAL E C 1
ATOM 2598 O O . VAL A 1 371 ? 10.846 -7.749 0.134 1.00 35.77 1354 VAL E O 1
ATOM 2602 N N . ASP A 1 372 ? 13.015 -7.218 0.392 1.00 73.04 1355 ASP E N 1
ATOM 2603 C CA . ASP A 1 372 ? 12.806 -6.435 1.612 1.00 72.71 1355 ASP E CA 1
ATOM 2604 C C . ASP A 1 372 ? 13.584 -5.125 1.508 1.00 52.65 1355 ASP E C 1
ATOM 2605 O O . ASP A 1 372 ? 14.809 -5.103 1.653 1.00 43.66 1355 ASP E O 1
ATOM 2610 N N . LYS A 1 373 ? 12.865 -4.038 1.229 1.00 56.91 1356 LYS E N 1
ATOM 2611 C CA . LYS A 1 373 ? 13.499 -2.739 1.045 1.00 51.34 1356 LYS E CA 1
ATOM 2612 C C . LYS A 1 373 ? 14.279 -2.336 2.291 1.00 49.58 1356 LYS E C 1
ATOM 2613 O O . LYS A 1 373 ? 13.809 -2.495 3.422 1.00 44.23 1356 LYS E O 1
ATOM 2615 N N . THR A 1 374 ? 15.484 -1.808 2.074 1.00 49.20 1357 THR E N 1
ATOM 2616 C CA . THR A 1 374 ? 16.317 -1.366 3.187 1.00 60.92 1357 THR E CA 1
ATOM 2617 C C . THR A 1 374 ? 15.736 -0.134 3.868 1.00 62.51 1357 THR E C 1
ATOM 2618 O O . THR A 1 374 ? 15.848 0.015 5.090 1.00 73.47 1357 THR E O 1
ATOM 2622 N N . LEU A 1 375 ? 15.130 0.767 3.093 1.00 56.67 1358 LEU E N 1
ATOM 2623 C CA . LEU A 1 375 ? 14.606 2.006 3.657 1.00 45.32 1358 LEU E CA 1
ATOM 2624 C C . LEU A 1 375 ? 13.563 1.732 4.731 1.00 45.60 1358 LEU E C 1
ATOM 2625 O O . LEU A 1 375 ? 13.583 2.346 5.804 1.00 48.02 1358 LEU E O 1
ATOM 2630 N N . GLU A 1 376 ? 12.641 0.809 4.457 1.00 44.14 1359 GLU E N 1
ATOM 2631 C CA . GLU A 1 376 ? 11.593 0.508 5.426 1.00 53.56 1359 GLU E CA 1
ATOM 2632 C C . GLU A 1 376 ? 12.175 -0.082 6.704 1.00 45.91 1359 GLU E C 1
ATOM 2633 O O . GLU A 1 376 ? 11.730 0.251 7.808 1.00 47.22 1359 GLU E O 1
ATOM 2639 N N . GLN A 1 377 ? 13.171 -0.960 6.575 1.00 47.12 1360 GLN E N 1
ATOM 2640 C CA . GLN A 1 377 ? 13.806 -1.526 7.760 1.00 47.32 1360 GLN E CA 1
ATOM 2641 C C . GLN A 1 377 ? 14.500 -0.434 8.561 1.00 55.80 1360 GLN E C 1
ATOM 2642 O O . GLN A 1 377 ? 14.428 -0.408 9.795 1.00 76.73 1360 GLN E O 1
ATOM 2644 N N . GLN A 1 378 ? 15.180 0.476 7.862 1.00 59.35 1361 GLN E N 1
ATOM 2645 C CA . GLN A 1 378 ? 15.892 1.574 8.506 1.00 51.42 1361 GLN E CA 1
ATOM 2646 C C . GLN A 1 378 ? 14.940 2.530 9.210 1.00 58.05 1361 GLN E C 1
ATOM 2647 O O . GLN A 1 378 ? 15.249 3.038 10.295 1.00 54.25 1361 GLN E O 1
ATOM 2653 N N . GLU A 1 379 ? 13.782 2.786 8.610 1.00 57.53 1362 GLU E N 1
ATOM 2654 C CA . GLU A 1 379 ? 12.774 3.674 9.170 1.00 67.72 1362 GLU E CA 1
ATOM 2655 C C . GLU A 1 379 ? 11.843 2.957 10.136 1.00 66.14 1362 GLU E C 1
ATOM 2656 O O . GLU A 1 379 ? 10.854 3.547 10.583 1.00 61.06 1362 GLU E O 1
ATOM 2662 N N . ASN A 1 380 ? 12.136 1.693 10.444 1.00 65.82 1363 ASN E N 1
ATOM 2663 C CA . ASN A 1 380 ? 11.343 0.882 11.366 1.00 72.16 1363 ASN E CA 1
ATOM 2664 C C . ASN A 1 380 ? 9.925 0.671 10.843 1.00 65.15 1363 ASN E C 1
ATOM 2665 O O . ASN A 1 380 ? 8.953 0.674 11.600 1.00 51.48 1363 ASN E O 1
ATOM 2670 N N . PHE A 1 381 ? 9.811 0.498 9.528 1.00 71.63 1364 PHE E N 1
ATOM 2671 C CA . PHE A 1 381 ? 8.553 0.131 8.902 1.00 58.58 1364 PHE E CA 1
ATOM 2672 C C . PHE A 1 381 ? 8.418 -1.388 8.976 1.00 61.40 1364 PHE E C 1
ATOM 2673 O O . PHE A 1 381 ? 9.414 -2.115 9.052 1.00 64.02 1364 PHE E O 1
ATOM 2681 N N . ALA A 1 382 ? 7.185 -1.881 8.941 1.00 53.86 1365 ALA E N 1
ATOM 2682 C CA . ALA A 1 382 ? 6.964 -3.316 9.048 1.00 45.95 1365 ALA E CA 1
ATOM 2683 C C . ALA A 1 382 ? 6.163 -3.853 7.875 1.00 44.81 1365 ALA E C 1
ATOM 2684 O O . ALA A 1 382 ? 5.217 -3.213 7.407 1.00 43.85 1365 ALA E O 1
ATOM 2686 N N . GLU A 1 383 ? 6.547 -5.040 7.411 1.00 43.45 1366 GLU E N 1
ATOM 2687 C CA . GLU A 1 383 ? 5.749 -5.760 6.431 1.00 42.00 1366 GLU E CA 1
ATOM 2688 C C . GLU A 1 383 ? 4.463 -6.235 7.091 1.00 48.96 1366 GLU E C 1
ATOM 2689 O O . GLU A 1 383 ? 4.497 -7.053 8.016 1.00 45.62 1366 GLU E O 1
ATOM 2695 N N . VAL A 1 384 ? 3.331 -5.726 6.624 1.00 42.49 1367 VAL E N 1
ATOM 2696 C CA . VAL A 1 384 ? 2.044 -6.090 7.192 1.00 43.48 1367 VAL E CA 1
ATOM 2697 C C . VAL A 1 384 ? 1.214 -6.967 6.264 1.00 42.48 1367 VAL E C 1
ATOM 2698 O O . VAL A 1 384 ? 0.276 -7.623 6.742 1.00 51.53 1367 VAL E O 1
ATOM 2702 N N . ALA A 1 385 ? 1.529 -7.017 4.972 1.00 40.77 1368 ALA E N 1
ATOM 2703 C CA . ALA A 1 385 ? 0.756 -7.817 4.030 1.00 39.88 1368 ALA E CA 1
ATOM 2704 C C . ALA A 1 385 ? 1.545 -7.976 2.741 1.00 38.10 1368 ALA E C 1
ATOM 2705 O O . ALA A 1 385 ? 2.423 -7.169 2.419 1.00 37.52 1368 ALA E O 1
ATOM 2707 N N . ARG A 1 386 ? 1.208 -9.037 2.008 1.00 38.94 1369 ARG E N 1
ATOM 2708 C CA . ARG A 1 386 ? 2.034 -9.543 0.920 1.00 35.99 1369 ARG E CA 1
ATOM 2709 C C . ARG A 1 386 ? 1.241 -10.530 0.071 1.00 35.44 1369 ARG E C 1
ATOM 2710 O O . ARG A 1 386 ? 0.931 -11.626 0.541 1.00 41.16 1369 ARG E O 1
ATOM 2718 N N . SER A 1 387 ? 0.813 -10.121 -1.122 1.00 52.36 1370 SER E N 1
ATOM 2719 C CA . SER A 1 387 ? -0.075 -10.943 -1.936 1.00 33.93 1370 SER E CA 1
ATOM 2720 C C . SER A 1 387 ? 0.707 -11.990 -2.718 1.00 33.08 1370 SER E C 1
ATOM 2721 O O . SER A 1 387 ? 1.863 -11.775 -3.081 1.00 37.08 1370 SER E O 1
ATOM 2724 N N . ARG A 1 388 ? 0.082 -13.146 -2.955 1.00 33.42 1371 ARG E N 1
ATOM 2725 C CA . ARG A 1 388 ? 0.611 -14.055 -3.968 1.00 32.58 1371 ARG E CA 1
ATOM 2726 C C . ARG A 1 388 ? 0.728 -13.333 -5.310 1.00 42.70 1371 ARG E C 1
ATOM 2727 O O . ARG A 1 388 ? 0.111 -12.289 -5.540 1.00 45.74 1371 ARG E O 1
ATOM 2735 N N . ASP A 1 389 ? 1.531 -13.902 -6.208 1.00 44.81 1372 ASP E N 1
ATOM 2736 C CA . ASP A 1 389 ? 1.700 -13.299 -7.525 1.00 28.88 1372 ASP E CA 1
ATOM 2737 C C . ASP A 1 389 ? 0.359 -13.236 -8.247 1.00 29.65 1372 ASP E C 1
ATOM 2738 O O . ASP A 1 389 ? -0.398 -14.211 -8.267 1.00 33.32 1372 ASP E O 1
ATOM 2743 N N . VAL A 1 390 ? 0.068 -12.079 -8.841 1.00 37.12 1373 VAL E N 1
ATOM 2744 C CA . VAL A 1 390 ? -1.199 -11.831 -9.517 1.00 28.04 1373 VAL E CA 1
ATOM 2745 C C . VAL A 1 390 ? -0.946 -11.027 -10.785 1.00 46.70 1373 VAL E C 1
ATOM 2746 O O . VAL A 1 390 ? 0.017 -10.259 -10.880 1.00 53.42 1373 VAL E O 1
ATOM 2750 N N . GLU A 1 391 ? -1.807 -11.241 -11.777 1.00 28.70 1374 GLU E N 1
ATOM 2751 C CA . GLU A 1 391 ? -1.735 -10.537 -13.054 1.00 26.61 1374 GLU E CA 1
ATOM 2752 C C . GLU A 1 391 ? -2.040 -9.052 -12.870 1.00 26.05 1374 GLU E C 1
ATOM 2753 O O . GLU A 1 391 ? -3.157 -8.678 -12.500 1.00 29.43 1374 GLU E O 1
ATOM 2759 N N . VAL A 1 392 ? -1.047 -8.208 -13.122 1.00 25.49 1375 VAL E N 1
ATOM 2760 C CA . VAL A 1 392 ? -1.242 -6.782 -13.350 1.00 25.69 1375 VAL E CA 1
ATOM 2761 C C . VAL A 1 392 ? -0.769 -6.478 -14.765 1.00 32.02 1375 VAL E C 1
ATOM 2762 O O . VAL A 1 392 ? 0.060 -7.201 -15.324 1.00 28.39 1375 VAL E O 1
ATOM 2766 N N . LEU A 1 393 ? -1.309 -5.415 -15.354 1.00 41.76 1376 LEU E N 1
ATOM 2767 C CA . LEU A 1 393 ? -1.105 -5.128 -16.770 1.00 24.47 1376 LEU E CA 1
ATOM 2768 C C . LEU A 1 393 ? -0.176 -3.935 -16.942 1.00 24.54 1376 LEU E C 1
ATOM 2769 O O . LEU A 1 393 ? -0.380 -2.883 -16.325 1.00 27.19 1376 LEU E O 1
ATOM 2774 N N . GLU A 1 394 ? 0.840 -4.115 -17.783 1.00 23.82 1377 GLU E N 1
ATOM 2775 C CA . GLU A 1 394 ? 1.888 -3.119 -17.963 1.00 24.00 1377 GLU E CA 1
ATOM 2776 C C . GLU A 1 394 ? 1.343 -1.775 -18.427 1.00 31.31 1377 GLU E C 1
ATOM 2777 O O . GLU A 1 394 ? 0.568 -1.695 -19.384 1.00 44.28 1377 GLU E O 1
ATOM 2783 N N . GLY A 1 395 ? 1.755 -0.717 -17.733 1.00 30.14 1378 GLY E N 1
ATOM 2784 C CA . GLY A 1 395 ? 1.441 0.648 -18.094 1.00 32.66 1378 GLY E CA 1
ATOM 2785 C C . GLY A 1 395 ? 0.083 1.141 -17.664 1.00 33.26 1378 GLY E C 1
ATOM 2786 O O . GLY A 1 395 ? -0.213 2.328 -17.854 1.00 34.39 1378 GLY E O 1
ATOM 2787 N N . LYS A 1 396 ? -0.734 0.296 -17.073 1.00 44.90 1379 LYS E N 1
ATOM 2788 C CA . LYS A 1 396 ? -2.056 0.730 -16.663 1.00 43.55 1379 LYS E CA 1
ATOM 2789 C C . LYS A 1 396 ? -2.005 1.193 -15.219 1.00 31.24 1379 LYS E C 1
ATOM 2790 O O . LYS A 1 396 ? -1.131 0.774 -14.455 1.00 28.93 1379 LYS E O 1
ATOM 2792 N N . PRO A 1 397 ? -2.912 2.064 -14.800 1.00 38.06 1380 PRO E N 1
ATOM 2793 C CA . PRO A 1 397 ? -2.849 2.568 -13.431 1.00 42.55 1380 PRO E CA 1
ATOM 2794 C C . PRO A 1 397 ? -3.417 1.551 -12.453 1.00 31.76 1380 PRO E C 1
ATOM 2795 O O . PRO A 1 397 ? -3.975 0.519 -12.826 1.00 31.10 1380 PRO E O 1
ATOM 2799 N N . ILE A 1 398 ? -3.251 1.866 -11.177 1.00 32.63 1381 ILE E N 1
ATOM 2800 C CA . ILE A 1 398 ? -3.773 1.067 -10.083 1.00 40.84 1381 ILE E CA 1
ATOM 2801 C C . ILE A 1 398 ? -4.428 2.012 -9.091 1.00 44.01 1381 ILE E C 1
ATOM 2802 O O . ILE A 1 398 ? -3.803 2.996 -8.665 1.00 50.78 1381 ILE E O 1
ATOM 2807 N N . TYR A 1 399 ? -5.602 1.600 -8.603 1.00 35.71 1382 TYR E N 1
ATOM 2808 C CA . TYR A 1 399 ? -6.429 2.307 -7.631 1.00 37.67 1382 TYR E CA 1
ATOM 2809 C C . TYR A 1 399 ? -6.391 1.541 -6.318 1.00 41.45 1382 TYR E C 1
ATOM 2810 O O . TYR A 1 399 ? -6.533 0.318 -6.311 1.00 44.76 1382 TYR E O 1
ATOM 2819 N N . VAL A 1 400 ? -6.190 2.249 -5.212 1.00 41.02 1383 VAL E N 1
ATOM 2820 C CA . VAL A 1 400 ? -6.057 1.617 -3.904 1.00 46.74 1383 VAL E CA 1
ATOM 2821 C C . VAL A 1 400 ? -7.091 2.187 -2.949 1.00 41.95 1383 VAL E C 1
ATOM 2822 O O . VAL A 1 400 ? -7.271 3.409 -2.881 1.00 43.23 1383 VAL E O 1
ATOM 2826 N N . ASP A 1 401 ? -7.776 1.308 -2.217 1.00 42.60 1384 ASP E N 1
ATOM 2827 C CA . ASP A 1 401 ? -8.707 1.790 -1.204 1.00 44.90 1384 ASP E CA 1
ATOM 2828 C C . ASP A 1 401 ? -8.728 0.806 -0.043 1.00 46.95 1384 ASP E C 1
ATOM 2829 O O . ASP A 1 401 ? -8.408 -0.375 -0.202 1.00 44.09 1384 ASP E O 1
ATOM 2834 N N . CYS A 1 402 ? -9.108 1.303 1.135 1.00 47.35 1385 CYS E N 1
ATOM 2835 C CA . CYS A 1 402 ? -9.164 0.484 2.339 1.00 57.20 1385 CYS E CA 1
ATOM 2836 C C . CYS A 1 402 ? -10.591 0.454 2.872 1.00 61.56 1385 CYS E C 1
ATOM 2837 O O . CYS A 1 402 ? -11.201 1.508 3.081 1.00 60.26 1385 CYS E O 1
ATOM 2840 N N . PHE A 1 403 ? -11.115 -0.753 3.098 1.00 63.24 1386 PHE E N 1
ATOM 2841 C CA . PHE A 1 403 ? -12.516 -0.929 3.466 1.00 67.87 1386 PHE E CA 1
ATOM 2842 C C . PHE A 1 403 ? -12.789 -1.575 4.825 1.00 70.16 1386 PHE E C 1
ATOM 2843 O O . PHE A 1 403 ? -13.954 -1.884 5.104 1.00 77.12 1386 PHE E O 1
ATOM 2851 N N . GLY A 1 404 ? -11.800 -1.781 5.696 1.00 67.47 1387 GLY E N 1
ATOM 2852 C CA . GLY A 1 404 ? -12.197 -2.500 6.899 1.00 72.66 1387 GLY E CA 1
ATOM 2853 C C . GLY A 1 404 ? -12.446 -1.754 8.198 1.00 71.19 1387 GLY E C 1
ATOM 2854 O O . GLY A 1 404 ? -13.432 -1.017 8.294 1.00 60.24 1387 GLY E O 1
ATOM 2855 N N . ASN A 1 405 ? -11.582 -1.921 9.202 1.00 75.72 1388 ASN E N 1
ATOM 2856 C CA . ASN A 1 405 ? -11.739 -1.199 10.461 1.00 87.01 1388 ASN E CA 1
ATOM 2857 C C . ASN A 1 405 ? -11.031 0.151 10.423 1.00 95.57 1388 ASN E C 1
ATOM 2858 O O . ASN A 1 405 ? -11.148 0.937 11.367 1.00 110.82 1388 ASN E O 1
ATOM 2863 N N . LEU A 1 406 ? -10.322 0.448 9.340 1.00 82.96 1389 LEU E N 1
ATOM 2864 C CA . LEU A 1 406 ? -9.623 1.713 9.200 1.00 72.65 1389 LEU E CA 1
ATOM 2865 C C . LEU A 1 406 ? -9.893 2.214 7.793 1.00 64.32 1389 LEU E C 1
ATOM 2866 O O . LEU A 1 406 ? -10.329 1.462 6.917 1.00 55.66 1389 LEU E O 1
ATOM 2871 N N . VAL A 1 407 ? -9.627 3.496 7.580 1.00 74.37 1390 VAL E N 1
ATOM 2872 C CA . VAL A 1 407 ? -9.923 4.123 6.296 1.00 66.74 1390 VAL E CA 1
ATOM 2873 C C . VAL A 1 407 ? -8.764 5.040 5.93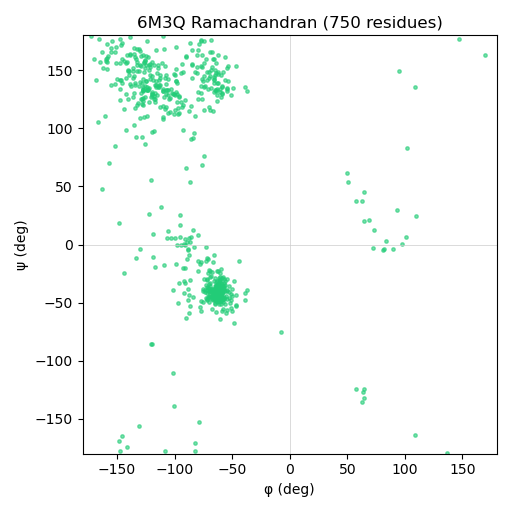3 1.00 70.56 1390 VAL E C 1
ATOM 2874 O O . VAL A 1 407 ? -7.946 5.399 6.792 1.00 83.14 1390 VAL E O 1
ATOM 2878 N N . PRO A 1 408 ? -8.660 5.435 4.656 1.00 67.08 1391 PRO E N 1
ATOM 2879 C CA . PRO A 1 408 ? -7.539 6.287 4.253 1.00 64.42 1391 PRO E CA 1
ATOM 2880 C C . PRO A 1 408 ? -8.031 7.698 3.993 1.00 58.78 1391 PRO E C 1
ATOM 2881 O O . PRO A 1 408 ? -9.098 7.893 3.403 1.00 70.17 1391 PRO E O 1
ATOM 2885 N N . LEU A 1 409 ? -7.274 8.691 4.453 1.00 56.30 1392 LEU E N 1
ATOM 2886 C CA . LEU A 1 409 ? -7.694 10.071 4.272 1.00 62.73 1392 LEU E CA 1
ATOM 2887 C C . LEU A 1 409 ? -7.880 10.413 2.801 1.00 76.29 1392 LEU E C 1
ATOM 2888 O O . LEU A 1 409 ? -7.009 10.162 1.963 1.00 55.31 1392 LEU E O 1
ATOM 2893 N N . THR A 1 410 ? -9.040 10.994 2.513 1.00 85.93 1393 THR E N 1
ATOM 2894 C CA . THR A 1 410 ? -9.468 11.438 1.198 1.00 88.01 1393 THR E CA 1
ATOM 2895 C C . THR A 1 410 ? -10.547 12.485 1.423 1.00 116.96 1393 THR E C 1
ATOM 2896 O O . THR A 1 410 ? -11.123 12.578 2.510 1.00 127.14 1393 THR E O 1
ATOM 2898 N N . LYS A 1 411 ? -10.814 13.274 0.390 1.00 128.01 1394 LYS E N 1
ATOM 2899 C CA . LYS A 1 411 ? -11.787 14.355 0.483 1.00 131.60 1394 LYS E CA 1
ATOM 2900 C C . LYS A 1 411 ? -12.440 14.521 -0.882 1.00 124.38 1394 LYS E C 1
ATOM 2901 O O . LYS A 1 411 ? -12.265 13.687 -1.777 1.00 115.26 1394 LYS E O 1
ATOM 2903 N N . SER A 1 412 ? -13.197 15.608 -1.052 1.00 124.53 1395 SER E N 1
ATOM 2904 C CA . SER A 1 412 ? -13.861 15.871 -2.328 1.00 109.49 1395 SER E CA 1
ATOM 2905 C C . SER A 1 412 ? -12.767 16.370 -3.270 1.00 105.66 1395 SER E C 1
ATOM 2906 O O . SER A 1 412 ? -12.707 17.531 -3.681 1.00 107.33 1395 SER E O 1
ATOM 2909 N N . GLY A 1 413 ? -11.884 15.432 -3.597 1.00 99.71 1396 GLY E N 1
ATOM 2910 C CA . GLY A 1 413 ? -10.707 15.622 -4.419 1.00 104.50 1396 GLY E CA 1
ATOM 2911 C C . GLY A 1 413 ? -10.262 14.293 -4.987 1.00 98.18 1396 GLY E C 1
ATOM 2912 O O . GLY A 1 413 ? -10.787 13.229 -4.648 1.00 95.68 1396 GLY E O 1
ATOM 2913 N N . GLN A 1 414 ? -9.283 14.380 -5.877 1.00 93.14 1397 GLN E N 1
ATOM 2914 C CA . GLN A 1 414 ? -8.732 13.215 -6.548 1.00 99.51 1397 GLN E CA 1
ATOM 2915 C C . GLN A 1 414 ? -8.181 12.215 -5.535 1.00 109.78 1397 GLN E C 1
ATOM 2916 O O . GLN A 1 414 ? -7.706 12.577 -4.457 1.00 95.69 1397 GLN E O 1
ATOM 2918 N N . HIS A 1 415 ? -8.268 10.939 -5.895 1.00 121.97 1398 HIS E N 1
ATOM 2919 C CA . HIS A 1 415 ? -7.802 9.826 -5.079 1.00 120.15 1398 HIS E CA 1
ATOM 2920 C C . HIS A 1 415 ? -6.309 9.703 -5.329 1.00 115.19 1398 HIS E C 1
ATOM 2921 O O . HIS A 1 415 ? -5.693 10.557 -5.966 1.00 123.60 1398 HIS E O 1
ATOM 2928 N N . HIS A 1 416 ? -5.703 8.640 -4.842 1.00 104.71 1399 HIS E N 1
ATOM 2929 C CA . HIS A 1 416 ? -4.280 8.434 -5.005 1.00 90.40 1399 HIS E CA 1
ATOM 2930 C C . HIS A 1 416 ? -4.171 7.134 -5.763 1.00 75.82 1399 HIS E C 1
ATOM 2931 O O . HIS A 1 416 ? -4.915 6.185 -5.500 1.00 57.50 1399 HIS E O 1
ATOM 2938 N N . ILE A 1 417 ? -3.169 7.072 -6.631 1.00 67.87 1400 ILE E N 1
ATOM 2939 C CA . ILE A 1 417 ? -2.956 5.874 -7.424 1.00 60.27 1400 ILE E CA 1
ATOM 2940 C C . ILE A 1 417 ? -1.515 5.761 -7.872 1.00 56.28 1400 ILE E C 1
ATOM 2941 O O . ILE A 1 417 ? -0.748 6.724 -7.770 1.00 66.35 1400 ILE E O 1
ATOM 2946 N N . PHE A 1 418 ? -1.121 4.590 -8.348 1.00 45.01 1401 PHE E N 1
ATOM 2947 C CA . PHE A 1 418 ? 0.238 4.487 -8.856 1.00 44.26 1401 PHE E CA 1
ATOM 2948 C C . PHE A 1 418 ? 0.143 3.748 -10.173 1.00 46.57 1401 PHE E C 1
ATOM 2949 O O . PHE A 1 418 ? -0.834 3.049 -10.433 1.00 69.73 1401 PHE E O 1
ATOM 2957 N N . SER A 1 419 ? 1.166 3.862 -10.996 1.00 37.57 1402 SER E N 1
ATOM 2958 C CA . SER A 1 419 ? 1.136 3.195 -12.281 1.00 37.99 1402 SER E CA 1
ATOM 2959 C C . SER A 1 419 ? 2.118 2.039 -12.213 1.00 40.80 1402 SER E C 1
ATOM 2960 O O . SER A 1 419 ? 3.174 2.150 -11.583 1.00 40.71 1402 SER E O 1
ATOM 2963 N N . PHE A 1 420 ? 1.772 0.927 -12.847 1.00 51.62 1403 PHE E N 1
ATOM 2964 C CA . PHE A 1 420 ? 2.650 -0.231 -12.851 1.00 27.81 1403 PHE E CA 1
ATOM 2965 C C . PHE A 1 420 ? 3.437 -0.237 -14.148 1.00 28.82 1403 PHE E C 1
ATOM 2966 O O . PHE A 1 420 ? 2.853 -0.246 -15.237 1.00 31.72 1403 PHE E O 1
ATOM 2974 N N . PHE A 1 421 ? 4.753 -0.238 -14.026 1.00 27.09 1404 PHE E N 1
ATOM 2975 C CA . PHE A 1 421 ? 5.637 -0.631 -15.102 1.00 26.38 1404 PHE E CA 1
ATOM 2976 C C . PHE A 1 421 ? 6.489 -1.778 -14.588 1.00 34.04 1404 PHE E C 1
ATOM 2977 O O . PHE A 1 421 ? 6.717 -1.907 -13.382 1.00 50.27 1404 PHE E O 1
ATOM 2985 N N . ALA A 1 422 ? 6.959 -2.612 -15.501 1.00 25.16 1405 ALA E N 1
ATOM 2986 C CA . ALA A 1 422 ? 7.733 -3.771 -15.097 1.00 24.91 1405 ALA E CA 1
ATOM 2987 C C . ALA A 1 422 ? 9.160 -3.354 -14.789 1.00 54.79 1405 ALA E C 1
ATOM 2988 O O . ALA A 1 422 ? 9.780 -2.616 -15.562 1.00 69.79 1405 ALA E O 1
ATOM 2990 N N . PHE A 1 423 ? 9.661 -3.792 -13.636 1.00 50.35 1406 PHE E N 1
ATOM 2991 C CA . PHE A 1 423 ? 11.047 -3.652 -13.211 1.00 42.06 1406 PHE E CA 1
ATOM 2992 C C . PHE A 1 423 ? 11.399 -2.222 -12.826 1.00 44.97 1406 PHE E C 1
ATOM 2993 O O . PHE A 1 423 ? 12.529 -1.974 -12.392 1.00 61.79 1406 PHE E O 1
ATOM 3001 N N . LYS A 1 424 ? 10.477 -1.276 -12.962 1.00 35.88 1407 LYS E N 1
ATOM 3002 C CA . LYS A 1 424 ? 10.590 -0.018 -12.248 1.00 56.18 1407 LYS E CA 1
ATOM 3003 C C . LYS A 1 424 ? 10.015 -0.159 -10.839 1.00 58.83 1407 LYS E C 1
ATOM 3004 O O . LYS A 1 424 ? 9.343 -1.138 -10.504 1.00 54.92 1407 LYS E O 1
ATOM 3006 N N . GLU A 1 425 ? 10.293 0.839 -10.007 1.00 60.90 1408 GLU E N 1
ATOM 3007 C CA . GLU A 1 425 ? 9.658 0.915 -8.700 1.00 31.68 1408 GLU E CA 1
ATOM 3008 C C . GLU A 1 425 ? 8.212 1.365 -8.863 1.00 45.90 1408 GLU E C 1
ATOM 3009 O O . GLU A 1 425 ? 7.891 2.172 -9.739 1.00 62.13 1408 GLU E O 1
ATOM 3015 N N . ASN A 1 426 ? 7.331 0.832 -8.017 1.00 31.42 1409 ASN E N 1
ATOM 3016 C CA . ASN A 1 426 ? 5.912 1.189 -8.028 1.00 31.51 1409 ASN E CA 1
ATOM 3017 C C . ASN A 1 426 ? 5.469 1.441 -6.590 1.00 32.67 1409 ASN E C 1
ATOM 3018 O O . ASN A 1 426 ? 5.067 0.512 -5.886 1.00 32.48 1409 ASN E O 1
ATOM 3023 N N . ARG A 1 427 ? 5.532 2.697 -6.158 1.00 34.45 1410 ARG E N 1
ATOM 3024 C CA . ARG A 1 427 ? 5.231 3.065 -4.783 1.00 37.81 1410 ARG E CA 1
ATOM 3025 C C . ARG A 1 427 ? 3.960 3.900 -4.697 1.00 44.43 1410 ARG E C 1
ATOM 3026 O O . ARG A 1 427 ? 3.668 4.710 -5.582 1.00 55.36 1410 ARG E O 1
ATOM 3034 N N . LEU A 1 428 ? 3.197 3.668 -3.636 1.00 42.45 1411 LEU E N 1
ATOM 3035 C CA . LEU A 1 428 ? 2.050 4.501 -3.285 1.00 38.29 1411 LEU E CA 1
ATOM 3036 C C . LEU A 1 428 ? 2.148 4.891 -1.819 1.00 39.91 1411 LEU E C 1
ATOM 3037 O O . LEU A 1 428 ? 1.988 4.018 -0.938 1.00 39.88 1411 LEU E O 1
ATOM 3042 N N . PRO A 1 429 ? 2.446 6.155 -1.515 1.00 41.44 1412 PRO E N 1
ATOM 3043 C CA . PRO A 1 429 ? 2.380 6.623 -0.127 1.00 43.22 1412 PRO E CA 1
ATOM 3044 C C . PRO A 1 429 ? 0.938 6.838 0.302 1.00 48.00 1412 PRO E C 1
ATOM 3045 O O . PRO A 1 429 ? 0.093 7.287 -0.477 1.00 44.40 1412 PRO E O 1
ATOM 3049 N N . LEU A 1 430 ? 0.663 6.501 1.559 1.00 56.01 1413 LEU E N 1
ATOM 3050 C CA . LEU A 1 430 ? -0.674 6.605 2.118 1.00 48.97 1413 LEU E CA 1
ATOM 3051 C C . LEU A 1 430 ? -0.631 6.991 3.586 1.00 54.04 1413 LEU E C 1
ATOM 3052 O O . LEU A 1 430 ? 0.365 6.781 4.286 1.00 61.62 1413 LEU E O 1
ATOM 3057 N N . PHE A 1 431 ? -1.765 7.513 4.045 1.00 50.81 1414 PHE E N 1
ATOM 3058 C CA . PHE A 1 431 ? -2.036 7.811 5.442 1.00 54.02 1414 PHE E CA 1
ATOM 3059 C C . PHE A 1 431 ? -3.370 7.160 5.762 1.00 52.66 1414 PHE E C 1
ATOM 3060 O O . PHE A 1 431 ? -4.334 7.344 5.012 1.00 56.86 1414 PHE E O 1
ATOM 3068 N N . VAL A 1 432 ? -3.447 6.401 6.853 1.00 53.18 1415 VAL E N 1
ATOM 3069 C CA . VAL A 1 432 ? -4.703 5.750 7.210 1.00 58.56 1415 VAL E CA 1
ATOM 3070 C C . VAL A 1 432 ? -4.979 5.933 8.695 1.00 75.39 1415 VAL E C 1
ATOM 3071 O O . VAL A 1 432 ? -4.066 5.883 9.524 1.00 81.24 1415 VAL E O 1
ATOM 3075 N N . LYS A 1 433 ? -6.243 6.193 9.018 1.00 84.32 1416 LYS E N 1
ATOM 3076 C CA . LYS A 1 433 ? -6.705 6.386 10.384 1.00 77.61 1416 LYS E CA 1
ATOM 3077 C C . LYS A 1 433 ? -7.685 5.276 10.731 1.00 66.39 1416 LYS E C 1
ATOM 3078 O O . LYS A 1 433 ? -8.490 4.869 9.885 1.00 66.36 1416 LYS E O 1
ATOM 3080 N N . VAL A 1 434 ? -7.611 4.764 11.960 1.00 61.99 1417 VAL E N 1
ATOM 3081 C CA . VAL A 1 434 ? -8.563 3.738 12.364 1.00 62.73 1417 VAL E CA 1
ATOM 3082 C C . VAL A 1 434 ? -9.953 4.357 12.395 1.00 85.85 1417 VAL E C 1
ATOM 3083 O O . VAL A 1 434 ? -10.156 5.434 12.972 1.00 80.45 1417 VAL E O 1
ATOM 3087 N N . ARG A 1 435 ? -10.920 3.681 11.772 1.00 97.33 1418 ARG E N 1
ATOM 3088 C CA . ARG A 1 435 ? -12.276 4.218 11.730 1.00 102.32 1418 ARG E CA 1
ATOM 3089 C C . ARG A 1 435 ? -12.895 4.240 13.121 1.00 112.06 1418 ARG E C 1
ATOM 3090 O O . ARG A 1 435 ? -13.467 5.251 13.543 1.00 120.79 1418 ARG E O 1
ATOM 3092 N N . ASP A 1 436 ? -12.781 3.133 13.847 1.00 109.61 1419 ASP E N 1
ATOM 3093 C CA . ASP A 1 436 ? -13.333 3.017 15.186 1.00 110.79 1419 ASP E CA 1
ATOM 3094 C C . ASP A 1 436 ? -12.347 2.271 16.069 1.00 100.56 1419 ASP E C 1
ATOM 3095 O O . ASP A 1 436 ? -11.640 1.368 15.614 1.00 108.83 1419 ASP E O 1
ATOM 3097 N N . THR A 1 437 ? -12.311 2.654 17.340 1.00 90.18 1420 THR E N 1
ATOM 3098 C CA . THR A 1 437 ? -11.416 2.053 18.316 1.00 96.81 1420 THR E CA 1
ATOM 3099 C C . THR A 1 437 ? -12.107 0.944 19.094 1.00 119.01 1420 THR E C 1
ATOM 3100 O O . THR A 1 437 ? -11.537 0.418 20.056 1.00 120.13 1420 THR E O 1
ATOM 3104 N N . THR A 1 438 ? -13.332 0.592 18.696 1.00 124.75 1421 THR E N 1
ATOM 3105 C CA . THR A 1 438 ? -14.094 -0.438 19.390 1.00 125.80 1421 THR E CA 1
ATOM 3106 C C . THR A 1 438 ? -13.431 -1.806 19.272 1.00 125.91 1421 THR E C 1
ATOM 3107 O O . THR A 1 438 ? -13.358 -2.553 20.254 1.00 126.80 1421 THR E O 1
ATOM 3111 N N . GLN A 1 439 ? -12.937 -2.144 18.085 1.00 118.47 1422 GLN E N 1
ATOM 3112 C CA . GLN A 1 439 ? -12.339 -3.442 17.808 1.00 110.25 1422 GLN E CA 1
ATOM 3113 C C . GLN A 1 439 ? -10.922 -3.279 17.268 1.00 110.63 1422 GLN E C 1
ATOM 3114 O O . GLN A 1 439 ? -10.443 -2.168 17.028 1.00 113.06 1422 GLN E O 1
ATOM 3116 N N . GLU A 1 440 ? -10.253 -4.426 17.086 1.00 103.27 1423 GLU E N 1
ATOM 3117 C CA . GLU A 1 440 ? -8.861 -4.532 16.660 1.00 80.38 1423 GLU E CA 1
ATOM 3118 C C . GLU A 1 440 ? -8.641 -3.763 15.362 1.00 72.13 1423 GLU E C 1
ATOM 3119 O O . GLU A 1 440 ? -9.573 -3.623 14.561 1.00 63.34 1423 GLU E O 1
ATOM 3121 N N . PRO A 1 441 ? -7.422 -3.255 15.107 1.00 67.04 1424 PRO E N 1
ATOM 3122 C CA . PRO A 1 441 ? -7.170 -2.424 13.926 1.00 65.50 1424 PRO E CA 1
ATOM 3123 C C . PRO A 1 441 ? -6.812 -3.214 12.669 1.00 60.12 1424 PRO E C 1
ATOM 3124 O O . PRO A 1 441 ? -5.792 -2.960 12.018 1.00 57.50 1424 PRO E O 1
ATOM 3128 N N . CYS A 1 442 ? -7.660 -4.169 12.304 1.00 62.34 1425 CYS E N 1
ATOM 3129 C CA . CYS A 1 442 ? -7.423 -4.922 11.085 1.00 62.01 1425 CYS E CA 1
ATOM 3130 C C . CYS A 1 442 ? -8.113 -4.208 9.933 1.00 62.75 1425 CYS E C 1
ATOM 3131 O O . CYS A 1 442 ? -9.013 -3.394 10.133 1.00 56.04 1425 CYS E O 1
ATOM 3134 N N . GLY A 1 443 ? -7.711 -4.540 8.717 1.00 61.73 1426 GLY E N 1
ATOM 3135 C CA . GLY A 1 443 ? -8.322 -3.860 7.597 1.00 56.78 1426 GLY E CA 1
ATOM 3136 C C . GLY A 1 443 ? -8.503 -4.687 6.348 1.00 54.68 1426 GLY E C 1
ATOM 3137 O O . GLY A 1 443 ? -8.402 -5.917 6.364 1.00 68.45 1426 GLY E O 1
ATOM 3138 N N . ARG A 1 444 ? -8.766 -3.992 5.248 1.00 49.05 1427 ARG E N 1
ATOM 3139 C CA . ARG A 1 444 ? -8.859 -4.612 3.935 1.00 54.44 1427 ARG E CA 1
ATOM 3140 C C . ARG A 1 444 ? -8.367 -3.578 2.941 1.00 53.64 1427 ARG E C 1
ATOM 3141 O O . ARG A 1 444 ? -8.916 -2.478 2.870 1.00 67.10 1427 ARG E O 1
ATOM 3149 N N . LEU A 1 445 ? -7.371 -3.951 2.154 1.00 45.28 1428 LEU E N 1
ATOM 3150 C CA . LEU A 1 445 ? -6.758 -3.088 1.161 1.00 50.95 1428 LEU E CA 1
ATOM 3151 C C . LEU A 1 445 ? -6.990 -3.726 -0.194 1.00 56.55 1428 LEU E C 1
ATOM 3152 O O . LEU A 1 445 ? -6.640 -4.891 -0.400 1.00 57.88 1428 LEU E O 1
ATOM 3157 N N . SER A 1 446 ? -7.573 -2.978 -1.113 1.00 44.77 1429 SER E N 1
ATOM 3158 C CA . SER A 1 446 ? -7.826 -3.532 -2.427 1.00 41.97 1429 SER E CA 1
ATOM 3159 C C . SER A 1 446 ? -7.224 -2.651 -3.502 1.00 49.53 1429 SER E C 1
ATOM 3160 O O . SER A 1 446 ? -7.298 -1.413 -3.436 1.00 52.17 1429 SER E O 1
ATOM 3163 N N . PHE A 1 447 ? -6.592 -3.318 -4.465 1.00 48.17 1430 PHE E N 1
ATOM 3164 C CA . PHE A 1 447 ? -6.005 -2.685 -5.630 1.00 35.53 1430 PHE E CA 1
ATOM 3165 C C . PHE A 1 447 ? -6.889 -3.083 -6.801 1.00 35.18 1430 PHE E C 1
ATOM 3166 O O . PHE A 1 447 ? -7.103 -4.282 -7.035 1.00 34.71 1430 PHE E O 1
ATOM 3174 N N . MET A 1 448 ? -7.351 -2.083 -7.551 1.00 35.52 1431 MET E N 1
ATOM 3175 C CA . MET A 1 448 ? -8.320 -2.224 -8.628 1.00 56.00 1431 MET E CA 1
ATOM 3176 C C . MET A 1 448 ? -7.822 -1.524 -9.887 1.00 53.37 1431 MET E C 1
ATOM 3177 O O . MET A 1 448 ? -6.881 -0.722 -9.855 1.00 37.36 1431 MET E O 1
ATOM 3182 N N . LYS A 1 449 ? -8.490 -1.830 -11.003 1.00 51.37 1432 LYS E N 1
ATOM 3183 C CA . LYS A 1 449 ? -8.189 -1.224 -12.293 1.00 38.03 1432 LYS E CA 1
ATOM 3184 C C . LYS A 1 449 ? -9.043 0.006 -12.557 1.00 38.86 1432 LYS E C 1
ATOM 3185 O O . LYS A 1 449 ? -8.680 0.831 -13.403 1.00 45.81 1432 LYS E O 1
ATOM 3191 N N . GLU A 1 450 ? -10.167 0.135 -11.858 1.00 43.50 1433 GLU E N 1
ATOM 3192 C CA . GLU A 1 450 ? -11.101 1.242 -11.965 1.00 38.84 1433 GLU E CA 1
ATOM 3193 C C . GLU A 1 450 ? -11.583 1.585 -10.563 1.00 48.41 1433 GLU E C 1
ATOM 3194 O O . GLU A 1 450 ? -11.647 0.704 -9.696 1.00 40.53 1433 GLU E O 1
ATOM 3196 N N . PRO A 1 451 ? -11.914 2.849 -10.304 1.00 49.33 1434 PRO E N 1
ATOM 3197 C CA . PRO A 1 451 ? -12.367 3.224 -8.962 1.00 51.56 1434 PRO E CA 1
ATOM 3198 C C . PRO A 1 451 ? -13.746 2.665 -8.649 1.00 50.29 1434 PRO E C 1
ATOM 3199 O O . PRO A 1 451 ? -14.593 2.498 -9.529 1.00 59.12 1434 PRO E O 1
ATOM 3203 N N . LYS A 1 452 ? -13.962 2.373 -7.370 1.00 48.82 1435 LYS E N 1
ATOM 3204 C CA . LYS A 1 452 ? -15.226 1.808 -6.913 1.00 48.47 1435 LYS E CA 1
ATOM 3205 C C . LYS A 1 452 ? -16.360 2.819 -7.020 1.00 60.48 1435 LYS E C 1
ATOM 3206 O O . LYS A 1 452 ? -17.474 2.469 -7.405 1.00 71.08 1435 LYS E O 1
ATOM 3208 N N . ARG A 1 455 ? -22.523 3.251 -6.187 1.00 67.19 1438 ARG E N 1
ATOM 3209 C CA . ARG A 1 455 ? -21.661 3.582 -7.316 1.00 86.27 1438 ARG E CA 1
ATOM 3210 C C . ARG A 1 455 ? -21.713 2.492 -8.387 1.00 104.03 1438 ARG E C 1
ATOM 3211 O O . ARG A 1 455 ? -20.971 2.536 -9.369 1.00 94.61 1438 ARG E O 1
ATOM 3213 N N . GLY A 1 456 ? -22.598 1.525 -8.190 1.00 104.61 1439 GLY E N 1
ATOM 3214 C CA . GLY A 1 456 ? -22.759 0.396 -9.080 1.00 97.43 1439 GLY E CA 1
ATOM 3215 C C . GLY A 1 456 ? -22.258 -0.899 -8.471 1.00 100.19 1439 GLY E C 1
ATOM 3216 O O . GLY A 1 456 ? -22.057 -1.020 -7.259 1.00 108.42 1439 GLY E O 1
ATOM 3217 N N . LEU A 1 457 ? -22.057 -1.891 -9.338 1.00 96.85 1440 LEU E N 1
ATOM 3218 C CA . LEU A 1 457 ? -21.579 -3.203 -8.917 1.00 89.27 1440 LEU E CA 1
ATOM 3219 C C . LEU A 1 457 ? -20.059 -3.250 -9.064 1.00 87.42 1440 LEU E C 1
ATOM 3220 O O . LEU A 1 457 ? -19.530 -3.037 -10.160 1.00 97.52 1440 LEU E O 1
ATOM 3225 N N . VAL A 1 458 ? -19.366 -3.533 -7.957 1.00 79.99 1441 VAL E N 1
ATOM 3226 C CA . VAL A 1 458 ? -17.906 -3.601 -7.956 1.00 81.93 1441 VAL E CA 1
ATOM 3227 C C . VAL A 1 458 ? -17.418 -4.744 -8.835 1.00 91.10 1441 VAL E C 1
ATOM 3228 O O . VAL A 1 458 ? -17.893 -5.880 -8.724 1.00 102.46 1441 VAL E O 1
ATOM 3232 N N . HIS A 1 459 ? -16.432 -4.463 -9.684 1.00 83.15 1442 HIS E N 1
ATOM 3233 C CA . HIS A 1 459 ? -15.847 -5.492 -10.529 1.00 88.02 1442 HIS E CA 1
ATOM 3234 C C . HIS A 1 459 ? -14.558 -5.956 -9.871 1.00 81.84 1442 HIS E C 1
ATOM 3235 O O . HIS A 1 459 ? -13.941 -5.208 -9.108 1.00 75.92 1442 HIS E O 1
ATOM 3242 N N . GLN A 1 460 ? -14.197 -7.218 -10.122 1.00 73.63 1443 GLN E N 1
ATOM 3243 C CA . GLN A 1 460 ? -13.002 -7.826 -9.542 1.00 60.99 1443 GLN E CA 1
ATOM 3244 C C . GLN A 1 460 ? -11.861 -6.821 -9.452 1.00 57.25 1443 GLN E C 1
ATOM 3245 O O . GLN A 1 460 ? -11.563 -6.111 -10.415 1.00 67.39 1443 GLN E O 1
ATOM 3251 N N . ALA A 1 461 ? -11.228 -6.767 -8.286 1.00 55.13 1444 ALA E N 1
ATOM 3252 C CA . ALA A 1 461 ? -10.067 -5.918 -8.084 1.00 58.81 1444 ALA E CA 1
ATOM 3253 C C . ALA A 1 461 ? -8.810 -6.609 -8.604 1.00 45.85 1444 ALA E C 1
ATOM 3254 O O . ALA A 1 461 ? -8.852 -7.718 -9.142 1.00 51.73 1444 ALA E O 1
ATOM 3256 N N . ILE A 1 462 ? -7.666 -5.953 -8.429 1.00 33.66 1445 ILE E N 1
ATOM 3257 C CA . ILE A 1 462 ? -6.410 -6.530 -8.893 1.00 32.03 1445 ILE E CA 1
ATOM 3258 C C . ILE A 1 462 ? -5.811 -7.432 -7.828 1.00 52.18 1445 ILE E C 1
ATOM 3259 O O . ILE A 1 462 ? -5.354 -8.536 -8.133 1.00 31.47 1445 ILE E O 1
ATOM 3264 N N . CYS A 1 463 ? -5.819 -6.994 -6.569 1.00 51.41 1446 CYS E N 1
ATOM 3265 C CA . CYS A 1 463 ? -5.569 -7.945 -5.490 1.00 53.89 1446 CYS E CA 1
ATOM 3266 C C . CYS A 1 463 ? -6.099 -7.384 -4.180 1.00 58.24 1446 CYS E C 1
ATOM 3267 O O . CYS A 1 463 ? -6.291 -6.173 -4.029 1.00 55.03 1446 CYS E O 1
ATOM 3270 N N . ASN A 1 464 ? -6.327 -8.290 -3.232 1.00 59.91 1447 ASN E N 1
ATOM 3271 C CA . ASN A 1 464 ? -6.836 -7.950 -1.911 1.00 57.56 1447 ASN E CA 1
ATOM 3272 C C . ASN A 1 464 ? -5.822 -8.381 -0.862 1.00 54.83 1447 ASN E C 1
ATOM 3273 O O . ASN A 1 464 ? -5.372 -9.530 -0.863 1.00 67.69 1447 ASN E O 1
ATOM 3278 N N . LEU A 1 465 ? -5.476 -7.463 0.034 1.00 39.16 1448 LEU E N 1
ATOM 3279 C CA . LEU A 1 465 ? -4.586 -7.741 1.150 1.00 49.12 1448 LEU E CA 1
ATOM 3280 C C . LEU A 1 465 ? -5.281 -7.341 2.440 1.00 41.69 1448 LEU E C 1
ATOM 3281 O O . LEU A 1 465 ? -5.704 -6.193 2.578 1.00 42.32 1448 LEU E O 1
ATOM 3286 N N . ASN A 1 466 ? -5.360 -8.252 3.399 1.00 49.25 1449 ASN E N 1
ATOM 3287 C CA . ASN A 1 466 ? -5.770 -7.816 4.724 1.00 68.49 1449 ASN E CA 1
ATOM 3288 C C . ASN A 1 466 ? -4.544 -7.424 5.540 1.00 63.62 1449 ASN E C 1
ATOM 3289 O O . ASN A 1 466 ? -3.410 -7.778 5.211 1.00 58.65 1449 ASN E O 1
ATOM 3294 N N . ILE A 1 467 ? -4.780 -6.666 6.607 1.00 60.66 1450 ILE E N 1
ATOM 3295 C CA . ILE A 1 467 ? -3.675 -6.081 7.354 1.00 54.31 1450 ILE E CA 1
ATOM 3296 C C . ILE A 1 467 ? -4.015 -5.974 8.832 1.00 56.77 1450 ILE E C 1
ATOM 3297 O O . ILE A 1 467 ? -5.129 -6.297 9.257 1.00 54.07 1450 ILE E O 1
ATOM 3302 N N . THR A 1 468 ? -3.047 -5.505 9.617 1.00 52.76 1451 THR E N 1
ATOM 3303 C CA . THR A 1 468 ? -3.242 -5.242 11.039 1.00 56.25 1451 THR E CA 1
ATOM 3304 C C . THR A 1 468 ? -2.133 -4.284 11.459 1.00 60.96 1451 THR E C 1
ATOM 3305 O O . THR A 1 468 ? -0.955 -4.655 11.456 1.00 70.63 1451 THR E O 1
ATOM 3309 N N . LEU A 1 469 ? -2.514 -3.051 11.760 1.00 55.38 1452 LEU E N 1
ATOM 3310 C CA . LEU A 1 469 ? -1.560 -2.001 12.085 1.00 65.12 1452 LEU E CA 1
ATOM 3311 C C . LEU A 1 469 ? -0.632 -2.415 13.228 1.00 77.31 1452 LEU E C 1
ATOM 3312 O O . LEU A 1 469 ? -1.109 -2.905 14.261 1.00 86.72 1452 LEU E O 1
ATOM 3317 N N . PRO A 1 470 ? 0.681 -2.230 13.088 1.00 73.13 1453 PRO E N 1
ATOM 3318 C CA . PRO A 1 470 ? 1.603 -2.596 14.167 1.00 74.55 1453 PRO E CA 1
ATOM 3319 C C . PRO A 1 470 ? 1.524 -1.637 15.348 1.00 77.86 1453 PRO E C 1
ATOM 3320 O O . PRO A 1 470 ? 1.062 -0.499 15.241 1.00 84.92 1453 PRO E O 1
ATOM 3324 N N . ILE A 1 471 ? 1.993 -2.131 16.497 1.00 79.28 1454 ILE E N 1
ATOM 3325 C CA . ILE A 1 471 ? 1.962 -1.351 17.727 1.00 79.49 1454 ILE E CA 1
ATOM 3326 C C . ILE A 1 471 ? 2.855 -0.113 17.629 1.00 73.84 1454 ILE E C 1
ATOM 3327 O O . ILE A 1 471 ? 3.896 -0.110 16.958 1.00 58.96 1454 ILE E O 1
ATOM 3332 N N . TYR A 1 472 ? 2.417 0.958 18.290 1.00 79.63 1455 TYR E N 1
ATOM 3333 C CA . TYR A 1 472 ? 3.131 2.230 18.280 1.00 100.06 1455 TYR E CA 1
ATOM 3334 C C . TYR A 1 472 ? 4.513 2.137 18.914 1.00 110.39 1455 TYR E C 1
ATOM 3335 O O . TYR A 1 472 ? 4.686 1.561 19.993 1.00 107.42 1455 TYR E O 1
ATOM 3344 N N . THR A 1 473 ? 5.494 2.719 18.229 1.00 116.52 1456 THR E N 1
ATOM 3345 C CA . THR A 1 473 ? 6.876 2.779 18.683 1.00 115.68 1456 THR E CA 1
ATOM 3346 C C . THR A 1 473 ? 7.123 4.189 19.208 1.00 113.94 1456 THR E C 1
ATOM 3347 O O . THR A 1 473 ? 6.756 5.168 18.549 1.00 108.12 1456 THR E O 1
ATOM 3351 N N . LYS A 1 474 ? 7.756 4.295 20.374 1.00 118.29 1457 LYS E N 1
ATOM 3352 C CA . LYS A 1 474 ? 7.991 5.583 21.024 1.00 117.40 1457 LYS E CA 1
ATOM 3353 C C . LYS A 1 474 ? 9.427 6.029 20.773 1.00 123.05 1457 LYS E C 1
ATOM 3354 O O . LYS A 1 474 ? 10.374 5.419 21.281 1.00 134.18 1457 LYS E O 1
ATOM 3356 N N . GLU A 1 475 ? 9.582 7.103 20.003 1.00 114.98 1458 GLU E N 1
ATOM 3357 C CA . GLU A 1 475 ? 10.896 7.657 19.696 1.00 102.91 1458 GLU E CA 1
ATOM 3358 C C . GLU A 1 475 ? 10.824 9.174 19.558 1.00 89.80 1458 GLU E C 1
ATOM 3359 O O . GLU A 1 475 ? 9.746 9.739 19.370 1.00 77.27 1458 GLU E O 1
ATOM 3361 N N . PHE B 2 2 ? 2.941 61.100 23.873 1.00 128.56 1584 PHE F N 1
ATOM 3362 C CA . PHE B 2 2 ? 3.478 61.148 25.228 1.00 128.39 1584 PHE F CA 1
ATOM 3363 C C . PHE B 2 2 ? 4.349 59.929 25.507 1.00 124.86 1584 PHE F C 1
ATOM 3364 O O . PHE B 2 2 ? 5.094 59.476 24.639 1.00 121.93 1584 PHE F O 1
ATOM 3366 N N . GLN B 2 3 ? 4.256 59.417 26.737 1.00 125.44 1585 GLN F N 1
ATOM 3367 C CA . GLN B 2 3 ? 5.036 58.246 27.126 1.00 122.53 1585 GLN F CA 1
ATOM 3368 C C . GLN B 2 3 ? 4.721 57.062 26.222 1.00 120.59 1585 GLN F C 1
ATOM 3369 O O . GLN B 2 3 ? 5.624 56.327 25.792 1.00 117.64 1585 GLN F O 1
ATOM 3375 N N . VAL B 2 4 ? 3.438 56.884 25.904 1.00 122.84 1586 VAL F N 1
ATOM 3376 C CA . VAL B 2 4 ? 3.018 55.800 25.025 1.00 121.53 1586 VAL F CA 1
ATOM 3377 C C . VAL B 2 4 ? 3.648 55.960 23.647 1.00 119.15 1586 VAL F C 1
ATOM 3378 O O . VAL B 2 4 ? 3.995 54.971 22.994 1.00 119.74 1586 VAL F O 1
ATOM 3382 N N . GLU B 2 5 ? 3.801 57.202 23.179 1.00 124.80 1587 GLU F N 1
ATOM 3383 C CA . GLU B 2 5 ? 4.403 57.418 21.866 1.00 128.14 1587 GLU F CA 1
ATOM 3384 C C . GLU B 2 5 ? 5.853 56.945 21.845 1.00 129.48 1587 GLU F C 1
ATOM 3385 O O . GLU B 2 5 ? 6.283 56.257 20.908 1.00 135.47 1587 GLU F O 1
ATOM 3387 N N . GLN B 2 6 ? 6.622 57.292 22.882 1.00 124.78 1588 GLN F N 1
ATOM 3388 C CA . GLN B 2 6 ? 8.011 56.847 22.943 1.00 115.60 1588 GLN F CA 1
ATOM 3389 C C . GLN B 2 6 ? 8.078 55.329 23.024 1.00 120.60 1588 GLN F C 1
ATOM 3390 O O . GLN B 2 6 ? 8.926 54.694 22.373 1.00 129.75 1588 GLN F O 1
ATOM 3392 N N . TYR B 2 7 ? 7.166 54.723 23.793 1.00 119.07 1589 TYR F N 1
ATOM 3393 C CA . TYR B 2 7 ? 7.178 53.270 23.886 1.00 108.39 1589 TYR F CA 1
ATOM 3394 C C . TYR B 2 7 ? 6.883 52.669 22.518 1.00 107.04 1589 TYR F C 1
ATOM 3395 O O . TYR B 2 7 ? 7.528 51.695 22.109 1.00 104.24 1589 TYR F O 1
ATOM 3404 N N . TYR B 2 8 ? 5.943 53.269 21.777 1.00 109.20 1590 TYR F N 1
ATOM 3405 C CA . TYR B 2 8 ? 5.636 52.778 20.439 1.00 108.39 1590 TYR F CA 1
ATOM 3406 C C . TYR B 2 8 ? 6.872 52.862 19.566 1.00 105.62 1590 TYR F C 1
ATOM 3407 O O . TYR B 2 8 ? 7.103 51.996 18.717 1.00 106.81 1590 TYR F O 1
ATOM 3416 N N . PHE B 2 9 ? 7.658 53.927 19.736 1.00 105.77 1591 PHE F N 1
ATOM 3417 C CA . PHE B 2 9 ? 8.872 54.073 18.946 1.00 105.18 1591 PHE F CA 1
ATOM 3418 C C . PHE B 2 9 ? 9.825 52.915 19.225 1.00 103.01 1591 PHE F C 1
ATOM 3419 O O . PHE B 2 9 ? 10.382 52.315 18.292 1.00 98.34 1591 PHE F O 1
ATOM 3427 N N . ASP B 2 10 ? 10.003 52.566 20.507 1.00 101.28 1592 ASP F N 1
ATOM 3428 C CA . ASP B 2 10 ? 10.898 51.459 20.837 1.00 97.52 1592 ASP F CA 1
ATOM 3429 C C . ASP B 2 10 ? 10.383 50.138 20.270 1.00 105.97 1592 ASP F C 1
ATOM 3430 O O . ASP B 2 10 ? 11.162 49.344 19.718 1.00 101.99 1592 ASP F O 1
ATOM 3432 N N . VAL B 2 11 ? 9.070 49.895 20.364 1.00 109.22 1593 VAL F N 1
ATOM 3433 C CA . VAL B 2 11 ? 8.514 48.665 19.800 1.00 99.79 1593 VAL F CA 1
ATOM 3434 C C . VAL B 2 11 ? 8.722 48.643 18.296 1.00 99.45 1593 VAL F C 1
ATOM 3435 O O . VAL B 2 11 ? 8.956 47.585 17.703 1.00 94.52 1593 VAL F O 1
ATOM 3439 N N . ALA B 2 12 ? 8.586 49.801 17.648 1.00 101.73 1594 ALA F N 1
ATOM 3440 C CA . ALA B 2 12 ? 8.777 49.869 16.206 1.00 101.06 1594 ALA F CA 1
ATOM 3441 C C . ALA B 2 12 ? 10.204 49.483 15.845 1.00 96.76 1594 ALA F C 1
ATOM 3442 O O . ALA B 2 12 ? 10.432 48.714 14.905 1.00 96.78 1594 ALA F O 1
ATOM 3444 N N . GLU B 2 13 ? 11.183 50.023 16.578 1.00 93.35 1595 GLU F N 1
ATOM 3445 C CA . GLU B 2 13 ? 12.573 49.684 16.289 1.00 90.92 1595 GLU F CA 1
ATOM 3446 C C . GLU B 2 13 ? 12.826 48.190 16.472 1.00 88.48 1595 GLU F C 1
ATOM 3447 O O . GLU B 2 13 ? 13.462 47.551 15.621 1.00 86.62 1595 GLU F O 1
ATOM 3449 N N . VAL B 2 14 ? 12.311 47.607 17.562 1.00 91.66 1596 VAL F N 1
ATOM 3450 C CA . VAL B 2 14 ? 12.523 46.178 17.795 1.00 90.62 1596 VAL F CA 1
ATOM 3451 C C . VAL B 2 14 ? 11.845 45.351 16.711 1.00 91.92 1596 VAL F C 1
ATOM 3452 O O . VAL B 2 14 ? 12.412 44.371 16.210 1.00 100.77 1596 VAL F O 1
ATOM 3456 N N . GLU B 2 15 ? 10.622 45.728 16.332 1.00 88.27 1597 GLU F N 1
ATOM 3457 C CA . GLU B 2 15 ? 9.906 44.987 15.301 1.00 88.25 1597 GLU F CA 1
ATOM 3458 C C . GLU B 2 15 ? 10.673 45.053 13.992 1.00 86.92 1597 GLU F C 1
ATOM 3459 O O . GLU B 2 15 ? 10.746 44.065 13.250 1.00 85.49 1597 GLU F O 1
ATOM 3461 N N . ALA B 2 16 ? 11.251 46.220 13.694 1.00 89.08 1598 ALA F N 1
ATOM 3462 C CA . ALA B 2 16 ? 12.036 46.375 12.477 1.00 92.07 1598 ALA F CA 1
ATOM 3463 C C . ALA B 2 16 ? 13.243 45.452 12.511 1.00 91.00 1598 ALA F C 1
ATOM 3464 O O . ALA B 2 16 ? 13.571 44.812 11.506 1.00 82.66 1598 ALA F O 1
ATOM 3466 N N . TRP B 2 17 ? 13.932 45.385 13.656 1.00 87.77 1599 TRP F N 1
ATOM 3467 C CA . TRP B 2 17 ? 15.087 44.498 13.754 1.00 80.34 1599 TRP F CA 1
ATOM 3468 C C . TRP B 2 17 ? 14.662 43.051 13.536 1.00 86.39 1599 TRP F C 1
ATOM 3469 O O . TRP B 2 17 ? 15.325 42.297 12.808 1.00 89.59 1599 TRP F O 1
ATOM 3480 N N . LEU B 2 18 ? 13.540 42.656 14.146 1.00 79.76 1600 LEU F N 1
ATOM 3481 C CA . LEU B 2 18 ? 13.063 41.285 14.015 1.00 83.43 1600 LEU F CA 1
ATOM 3482 C C . LEU B 2 18 ? 12.761 40.967 12.560 1.00 82.53 1600 LEU F C 1
ATOM 3483 O O . LEU B 2 18 ? 13.135 39.900 12.056 1.00 77.19 1600 LEU F O 1
ATOM 3488 N N . GLY B 2 19 ? 12.081 41.883 11.866 1.00 80.70 1601 GLY F N 1
ATOM 3489 C CA . GLY B 2 19 ? 11.790 41.649 10.464 1.00 85.85 1601 GLY F CA 1
ATOM 3490 C C . GLY B 2 19 ? 13.064 41.558 9.650 1.00 81.87 1601 GLY F C 1
ATOM 3491 O O . GLY B 2 19 ? 13.179 40.723 8.753 1.00 78.36 1601 GLY F O 1
ATOM 3492 N N . GLU B 2 20 ? 14.026 42.442 9.932 1.00 79.18 1602 GLU F N 1
ATOM 3493 C CA . GLU B 2 20 ? 15.276 42.449 9.180 1.00 78.00 1602 GLU F CA 1
ATOM 3494 C C . GLU B 2 20 ? 15.972 41.101 9.300 1.00 85.92 1602 GLU F C 1
ATOM 3495 O O . GLU B 2 20 ? 16.436 40.526 8.300 1.00 74.49 1602 GLU F O 1
ATOM 3501 N N . GLN B 2 21 ? 15.956 40.534 10.512 1.00 85.50 1603 GLN F N 1
ATOM 3502 C CA . GLN B 2 21 ? 16.554 39.222 10.714 1.00 84.58 1603 GLN F CA 1
ATOM 3503 C C . GLN B 2 21 ? 15.761 38.161 9.970 1.00 84.33 1603 GLN F C 1
ATOM 3504 O O . GLN B 2 21 ? 16.342 37.295 9.307 1.00 70.09 1603 GLN F O 1
ATOM 3510 N N . GLU B 2 22 ? 14.431 38.208 10.074 1.00 82.85 1604 GLU F N 1
ATOM 3511 C CA . GLU B 2 22 ? 13.604 37.226 9.384 1.00 86.93 1604 GLU F CA 1
ATOM 3512 C C . GLU B 2 22 ? 13.941 37.212 7.898 1.00 90.16 1604 GLU F C 1
ATOM 3513 O O . GLU B 2 22 ? 14.290 36.174 7.330 1.00 87.58 1604 GLU F O 1
ATOM 3519 N N . LEU B 2 23 ? 13.829 38.380 7.260 1.00 88.42 1605 LEU F N 1
ATOM 3520 C CA . LEU B 2 23 ? 14.077 38.515 5.829 1.00 84.70 1605 LEU F CA 1
ATOM 3521 C C . LEU B 2 23 ? 15.453 37.995 5.432 1.00 89.58 1605 LEU F C 1
ATOM 3522 O O . LEU B 2 23 ? 15.603 37.362 4.380 1.00 93.53 1605 LEU F O 1
ATOM 3527 N N . LEU B 2 24 ? 16.476 38.246 6.259 1.00 89.13 1606 LEU F N 1
ATOM 3528 C CA . LEU B 2 24 ? 17.793 37.701 5.926 1.00 74.98 1606 LEU F CA 1
ATOM 3529 C C . LEU B 2 24 ? 17.857 36.189 6.116 1.00 72.26 1606 LEU F C 1
ATOM 3530 O O . LEU B 2 24 ? 18.609 35.508 5.411 1.00 76.48 1606 LEU F O 1
ATOM 3535 N N . MET B 2 25 ? 17.081 35.653 7.054 1.00 74.94 1607 MET F N 1
ATOM 3536 C CA . MET B 2 25 ? 17.055 34.223 7.335 1.00 83.26 1607 MET F CA 1
ATOM 3537 C C . MET B 2 25 ? 16.204 33.413 6.361 1.00 77.23 1607 MET F C 1
ATOM 3538 O O . MET B 2 25 ? 16.429 32.206 6.225 1.00 65.35 1607 MET F O 1
ATOM 3543 N N . MET B 2 26 ? 15.237 34.035 5.688 1.00 78.49 1608 MET F N 1
ATOM 3544 C CA . MET B 2 26 ? 14.395 33.340 4.720 1.00 73.99 1608 MET F CA 1
ATOM 3545 C C . MET B 2 26 ? 15.079 33.099 3.381 1.00 76.27 1608 MET F C 1
ATOM 3546 O O . MET B 2 26 ? 14.550 32.319 2.579 1.00 77.69 1608 MET F O 1
ATOM 3551 N N . SER B 2 27 ? 16.197 33.779 3.109 1.00 71.66 1609 SER F N 1
ATOM 3552 C CA . SER B 2 27 ? 16.945 33.619 1.863 1.00 71.42 1609 SER F CA 1
ATOM 3553 C C . SER B 2 27 ? 16.994 32.164 1.415 1.00 67.59 1609 SER F C 1
ATOM 3554 O O . SER B 2 27 ? 17.225 31.257 2.217 1.00 66.93 1609 SER F O 1
ATOM 3557 N N . GLU B 2 28 ? 16.774 31.954 0.120 1.00 68.83 1610 GLU F N 1
ATOM 3558 C CA . GLU B 2 28 ? 16.646 30.620 -0.451 1.00 77.59 1610 GLU F CA 1
ATOM 3559 C C . GLU B 2 28 ? 17.980 30.011 -0.865 1.00 66.25 1610 GLU F C 1
ATOM 3560 O O . GLU B 2 28 ? 18.021 28.824 -1.207 1.00 65.16 1610 GLU F O 1
ATOM 3566 N N . ASP B 2 29 ? 19.061 30.787 -0.841 1.00 66.22 1611 ASP F N 1
ATOM 3567 C CA . ASP B 2 29 ? 20.369 30.296 -1.260 1.00 65.10 1611 ASP F CA 1
ATOM 3568 C C . ASP B 2 29 ? 20.918 29.285 -0.261 1.00 62.43 1611 ASP F C 1
ATOM 3569 O O . ASP B 2 29 ? 21.124 29.608 0.913 1.00 61.60 1611 ASP F O 1
ATOM 3574 N N . LYS B 2 30 ? 21.137 28.055 -0.725 1.00 67.20 1612 LYS F N 1
ATOM 3575 C CA . LYS B 2 30 ? 21.695 26.991 0.100 1.00 58.97 1612 LYS F CA 1
ATOM 3576 C C . LYS B 2 30 ? 23.178 26.760 -0.165 1.00 61.87 1612 LYS F C 1
ATOM 3577 O O . LYS B 2 30 ? 23.932 26.509 0.780 1.00 57.39 1612 LYS F O 1
ATOM 3583 N N . GLY B 2 31 ? 23.618 26.833 -1.412 1.00 61.56 1613 GLY F N 1
ATOM 3584 C CA . GLY B 2 31 ? 25.035 26.752 -1.711 1.00 59.34 1613 GLY F CA 1
ATOM 3585 C C . GLY B 2 31 ? 25.307 26.081 -3.043 1.00 59.99 1613 GLY F C 1
ATOM 3586 O O . GLY B 2 31 ? 24.410 25.591 -3.722 1.00 60.37 1613 GLY F O 1
ATOM 3587 N N . LYS B 2 32 ? 26.598 26.054 -3.383 1.00 69.44 1614 LYS F N 1
ATOM 3588 C CA . LYS B 2 32 ? 27.140 25.415 -4.580 1.00 82.31 1614 LYS F CA 1
ATOM 3589 C C . LYS B 2 32 ? 28.137 24.356 -4.135 1.00 84.24 1614 LYS F C 1
ATOM 3590 O O . LYS B 2 32 ? 27.830 23.164 -4.173 1.00 63.83 1614 LYS F O 1
ATOM 3592 N N . ASP B 2 33 ? 29.383 24.747 -3.899 1.00 96.30 1615 ASP F N 1
ATOM 3593 C CA . ASP B 2 33 ? 30.345 23.782 -3.396 1.00 94.38 1615 ASP F CA 1
ATOM 3594 C C . ASP B 2 33 ? 30.070 23.572 -1.904 1.00 83.79 1615 ASP F C 1
ATOM 3595 O O . ASP B 2 33 ? 29.189 24.206 -1.316 1.00 85.46 1615 ASP F O 1
ATOM 3600 N N . GLU B 2 34 ? 30.812 22.657 -1.281 1.00 74.16 1616 GLU F N 1
ATOM 3601 C CA . GLU B 2 34 ? 30.620 22.405 0.145 1.00 56.11 1616 GLU F CA 1
ATOM 3602 C C . GLU B 2 34 ? 30.896 23.658 0.966 1.00 59.98 1616 GLU F C 1
ATOM 3603 O O . GLU B 2 34 ? 30.141 23.990 1.891 1.00 54.17 1616 GLU F O 1
ATOM 3609 N N . GLN B 2 35 ? 31.979 24.365 0.638 1.00 65.56 1617 GLN F N 1
ATOM 3610 C CA . GLN B 2 35 ? 32.362 25.543 1.404 1.00 60.61 1617 GLN F CA 1
ATOM 3611 C C . GLN B 2 35 ? 31.280 26.614 1.352 1.00 70.18 1617 GLN F C 1
ATOM 3612 O O . GLN B 2 35 ? 31.106 27.362 2.316 1.00 67.77 1617 GLN F O 1
ATOM 3614 N N . SER B 2 36 ? 30.586 26.753 0.218 1.00 84.81 1618 SER F N 1
ATOM 3615 C CA . SER B 2 36 ? 29.541 27.770 0.140 1.00 91.63 1618 SER F CA 1
ATOM 3616 C C . SER B 2 36 ? 28.448 27.522 1.175 1.00 85.10 1618 SER F C 1
ATOM 3617 O O . SER B 2 36 ? 28.037 28.446 1.889 1.00 93.02 1618 SER F O 1
ATOM 3620 N N . THR B 2 37 ? 28.048 26.259 1.349 1.00 66.09 1619 THR F N 1
ATOM 3621 C CA . THR B 2 37 ? 27.023 25.952 2.339 1.00 55.07 1619 THR F CA 1
ATOM 3622 C C . THR B 2 37 ? 27.586 26.039 3.745 1.00 57.82 1619 THR F C 1
ATOM 3623 O O . THR B 2 37 ? 26.854 26.361 4.687 1.00 63.28 1619 THR F O 1
ATOM 3627 N N . LEU B 2 38 ? 28.880 25.767 3.902 1.00 55.72 1620 LEU F N 1
ATOM 3628 C CA . LEU B 2 38 ? 29.514 25.949 5.200 1.00 54.56 1620 LEU F CA 1
ATOM 3629 C C . LEU B 2 38 ? 29.485 27.417 5.603 1.00 56.02 1620 LEU F C 1
ATOM 3630 O O . LEU B 2 38 ? 28.955 27.774 6.657 1.00 55.94 1620 LEU F O 1
ATOM 3635 N N . GLN B 2 39 ? 30.071 28.281 4.770 1.00 57.58 1621 GLN F N 1
ATOM 3636 C CA . GLN B 2 39 ? 30.034 29.724 4.991 1.00 59.20 1621 GLN F CA 1
ATOM 3637 C C . GLN B 2 39 ? 28.622 30.238 5.259 1.00 60.75 1621 GLN F C 1
ATOM 3638 O O . GLN B 2 39 ? 28.430 31.124 6.100 1.00 62.70 1621 GLN F O 1
ATOM 3640 N N . LEU B 2 40 ? 27.612 29.692 4.566 1.00 63.71 1622 LEU F N 1
ATOM 3641 C CA . LEU B 2 40 ? 26.249 30.123 4.880 1.00 73.25 1622 LEU F CA 1
ATOM 3642 C C . LEU B 2 40 ? 25.773 29.585 6.223 1.00 65.27 1622 LEU F C 1
ATOM 3643 O O . LEU B 2 40 ? 24.970 30.242 6.899 1.00 57.85 1622 LEU F O 1
ATOM 3648 N N . LEU B 2 41 ? 26.254 28.412 6.637 1.00 55.94 1623 LEU F N 1
ATOM 3649 C CA . LEU B 2 41 ? 25.863 27.904 7.946 1.00 55.22 1623 LEU F CA 1
ATOM 3650 C C . LEU B 2 41 ? 26.520 28.720 9.051 1.00 56.11 1623 LEU F C 1
ATOM 3651 O O . LEU B 2 41 ? 25.897 28.997 10.079 1.00 71.20 1623 LEU F O 1
ATOM 3656 N N . LYS B 2 42 ? 27.766 29.142 8.836 1.00 56.81 1624 LYS F N 1
ATOM 3657 C CA . LYS B 2 42 ? 28.419 30.080 9.741 1.00 67.41 1624 LYS F CA 1
ATOM 3658 C C . LYS B 2 42 ? 27.625 31.376 9.830 1.00 62.55 1624 LYS F C 1
ATOM 3659 O O . LYS B 2 42 ? 27.245 31.813 10.922 1.00 60.79 1624 LYS F O 1
ATOM 3665 N N . LYS B 2 43 ? 27.404 32.025 8.681 1.00 59.93 1625 LYS F N 1
ATOM 3666 C CA . LYS B 2 43 ? 26.613 33.252 8.635 1.00 61.20 1625 LYS F CA 1
ATOM 3667 C C . LYS B 2 43 ? 25.320 33.111 9.429 1.00 60.79 1625 LYS F C 1
ATOM 3668 O O . LYS B 2 43 ? 25.028 33.923 10.317 1.00 61.73 1625 LYS F O 1
ATOM 3670 N N . HIS B 2 44 ? 24.541 32.061 9.145 1.00 59.60 1626 HIS F N 1
ATOM 3671 C CA . HIS B 2 44 ? 23.263 31.933 9.830 1.00 59.64 1626 HIS F CA 1
ATOM 3672 C C . HIS B 2 44 ? 23.454 31.607 11.302 1.00 59.42 1626 HIS F C 1
ATOM 3673 O O . HIS B 2 44 ? 22.567 31.902 12.112 1.00 61.67 1626 HIS F O 1
ATOM 3680 N N . LEU B 2 45 ? 24.602 31.033 11.672 1.00 58.78 1627 LEU F N 1
ATOM 3681 C CA . LEU B 2 45 ? 24.874 30.826 13.087 1.00 59.04 1627 LEU F CA 1
ATOM 3682 C C . LEU B 2 45 ? 25.085 32.172 13.758 1.00 60.66 1627 LEU F C 1
ATOM 3683 O O . LEU B 2 45 ? 24.620 32.394 14.879 1.00 61.45 1627 LEU F O 1
ATOM 3688 N N . GLN B 2 46 ? 25.801 33.077 13.084 1.00 61.39 1628 GLN F N 1
ATOM 3689 C CA . GLN B 2 46 ? 26.007 34.410 13.633 1.00 63.08 1628 GLN F CA 1
ATOM 3690 C C . GLN B 2 46 ? 24.672 35.123 13.778 1.00 72.16 1628 GLN F C 1
ATOM 3691 O O . GLN B 2 46 ? 24.458 35.864 14.743 1.00 65.02 1628 GLN F O 1
ATOM 3697 N N . LEU B 2 47 ? 23.771 34.942 12.804 1.00 76.03 1629 LEU F N 1
ATOM 3698 C CA . LEU B 2 47 ? 22.447 35.547 12.928 1.00 75.30 1629 LEU F CA 1
ATOM 3699 C C . LEU B 2 47 ? 21.710 34.971 14.130 1.00 80.83 1629 LEU F C 1
ATOM 3700 O O . LEU B 2 47 ? 21.038 35.702 14.866 1.00 85.75 1629 LEU F O 1
ATOM 3705 N N . GLU B 2 48 ? 21.822 33.654 14.339 1.00 74.17 1630 GLU F N 1
ATOM 3706 C CA . GLU B 2 48 ? 21.145 33.022 15.468 1.00 66.39 1630 GLU F CA 1
ATOM 3707 C C . GLU B 2 48 ? 21.699 33.542 16.787 1.00 76.33 1630 GLU F C 1
ATOM 3708 O O . GLU B 2 48 ? 20.939 33.846 17.718 1.00 77.81 1630 GLU F O 1
ATOM 3714 N N . GLN B 2 49 ? 23.026 33.675 16.873 1.00 83.06 1631 GLN F N 1
ATOM 3715 C CA . GLN B 2 49 ? 23.641 34.216 18.077 1.00 93.51 1631 GLN F CA 1
ATOM 3716 C C . GLN B 2 49 ? 23.187 35.649 18.287 1.00 99.43 1631 GLN F C 1
ATOM 3717 O O . GLN B 2 49 ? 22.963 36.076 19.422 1.00 107.54 1631 GLN F O 1
ATOM 3719 N N . GLY B 2 50 ? 23.093 36.420 17.202 1.00 88.76 1632 GLY F N 1
ATOM 3720 C CA . GLY B 2 50 ? 22.622 37.787 17.316 1.00 82.11 1632 GLY F CA 1
ATOM 3721 C C . GLY B 2 50 ? 21.217 37.830 17.879 1.00 80.01 1632 GLY F C 1
ATOM 3722 O O . GLY B 2 50 ? 20.903 38.653 18.744 1.00 91.22 1632 GLY F O 1
ATOM 3723 N N . VAL B 2 51 ? 20.349 36.940 17.387 1.00 68.65 1633 VAL F N 1
ATOM 3724 C CA . VAL B 2 51 ? 18.972 36.882 17.864 1.00 69.70 1633 VAL F CA 1
ATOM 3725 C C . VAL B 2 51 ? 18.947 36.548 19.347 1.00 76.06 1633 VAL F C 1
ATOM 3726 O O . VAL B 2 51 ? 18.162 37.117 20.115 1.00 80.01 1633 VAL F O 1
ATOM 3730 N N . GLU B 2 52 ? 19.810 35.625 19.776 1.00 69.65 1634 GLU F N 1
ATOM 3731 C CA . GLU B 2 52 ? 19.848 35.284 21.192 1.00 70.84 1634 GLU F CA 1
ATOM 3732 C C . GLU B 2 52 ? 20.360 36.463 22.009 1.00 72.56 1634 GLU F C 1
ATOM 3733 O O . GLU B 2 52 ? 19.879 36.718 23.118 1.00 74.41 1634 GLU F O 1
ATOM 3739 N N . ASN B 2 53 ? 21.350 37.182 21.472 1.00 75.58 1635 ASN F N 1
ATOM 3740 C CA . ASN B 2 53 ? 21.900 38.355 22.141 1.00 81.81 1635 ASN F CA 1
ATOM 3741 C C . ASN B 2 53 ? 20.844 39.438 22.301 1.00 81.30 1635 ASN F C 1
ATOM 3742 O O . ASN B 2 53 ? 20.856 40.178 23.292 1.00 79.45 1635 ASN F O 1
ATOM 3747 N N . TYR B 2 54 ? 19.926 39.545 21.336 1.00 80.67 1636 TYR F N 1
ATOM 3748 C CA . TYR B 2 54 ? 18.885 40.565 21.354 1.00 86.00 1636 TYR F CA 1
ATOM 3749 C C . TYR B 2 54 ? 17.908 40.366 22.507 1.00 95.42 1636 TYR F C 1
ATOM 3750 O O . TYR B 2 54 ? 17.061 41.238 22.740 1.00 97.70 1636 TYR F O 1
ATOM 3759 N N . GLU B 2 55 ? 18.006 39.235 23.215 1.00 91.29 1637 GLU F N 1
ATOM 3760 C CA . GLU B 2 55 ? 17.094 38.936 24.314 1.00 99.88 1637 GLU F CA 1
ATOM 3761 C C . GLU B 2 55 ? 17.109 40.053 25.350 1.00 110.88 1637 GLU F C 1
ATOM 3762 O O . GLU B 2 55 ? 16.068 40.396 25.919 1.00 114.93 1637 GLU F O 1
ATOM 3768 N N . GLU B 2 56 ? 18.290 40.602 25.641 1.00 115.35 1638 GLU F N 1
ATOM 3769 C CA . GLU B 2 56 ? 18.368 41.713 26.584 1.00 123.36 1638 GLU F CA 1
ATOM 3770 C C . GLU B 2 56 ? 17.629 42.930 26.037 1.00 119.07 1638 GLU F C 1
ATOM 3771 O O . GLU B 2 56 ? 16.934 43.636 26.781 1.00 126.24 1638 GLU F O 1
ATOM 3773 N N . SER B 2 57 ? 17.784 43.200 24.737 1.00 106.04 1639 SER F N 1
ATOM 3774 C CA . SER B 2 57 ? 17.119 44.354 24.143 1.00 98.80 1639 SER F CA 1
ATOM 3775 C C . SER B 2 57 ? 15.605 44.213 24.227 1.00 103.76 1639 SER F C 1
ATOM 3776 O O . SER B 2 57 ? 14.901 45.190 24.508 1.00 114.69 1639 SER F O 1
ATOM 3779 N N . ILE B 2 58 ? 15.079 43.010 23.972 1.00 94.45 1640 ILE F N 1
ATOM 3780 C CA . ILE B 2 58 ? 13.641 42.820 24.149 1.00 94.00 1640 ILE F CA 1
ATOM 3781 C C . ILE B 2 58 ? 13.292 42.895 25.634 1.00 93.92 1640 ILE F C 1
ATOM 3782 O O . ILE B 2 58 ? 12.171 43.279 26.003 1.00 101.20 1640 ILE F O 1
ATOM 3787 N N . ALA B 2 59 ? 14.247 42.549 26.507 1.00 91.83 1641 ALA F N 1
ATOM 3788 C CA . ALA B 2 59 ? 14.006 42.647 27.942 1.00 93.40 1641 ALA F CA 1
ATOM 3789 C C . ALA B 2 59 ? 13.756 44.096 28.325 1.00 101.94 1641 ALA F C 1
ATOM 3790 O O . ALA B 2 59 ? 12.925 44.384 29.197 1.00 114.70 1641 ALA F O 1
ATOM 3792 N N . GLN B 2 60 ? 14.486 45.024 27.696 1.00 92.82 1642 GLN F N 1
ATOM 3793 C CA . GLN B 2 60 ? 14.291 46.435 28.005 1.00 94.93 1642 GLN F CA 1
ATOM 3794 C C . GLN B 2 60 ? 12.848 46.827 27.718 1.00 100.66 1642 GLN F C 1
ATOM 3795 O O . GLN B 2 60 ? 12.229 47.578 28.486 1.00 112.10 1642 GLN F O 1
ATOM 3797 N N . LEU B 2 61 ? 12.291 46.311 26.615 1.00 95.12 1643 LEU F N 1
ATOM 3798 C CA . LEU B 2 61 ? 10.888 46.570 26.317 1.00 96.95 1643 LEU F CA 1
ATOM 3799 C C . LEU B 2 61 ? 10.000 45.940 27.375 1.00 99.17 1643 LEU F C 1
ATOM 3800 O O . LEU B 2 61 ? 8.958 46.500 27.728 1.00 101.96 1643 LEU F O 1
ATOM 3805 N N . SER B 2 62 ? 10.362 44.743 27.854 1.00 102.41 1644 SER F N 1
ATOM 3806 C CA . SER B 2 62 ? 9.526 44.103 28.864 1.00 103.43 1644 SER F CA 1
ATOM 3807 C C . SER B 2 62 ? 9.442 44.981 30.105 1.00 107.36 1644 SER F C 1
ATOM 3808 O O . SER B 2 62 ? 8.363 45.163 30.682 1.00 108.04 1644 SER F O 1
ATOM 3811 N N . ARG B 2 63 ? 10.582 45.540 30.522 1.00 110.99 1645 ARG F N 1
ATOM 3812 C CA . ARG B 2 63 ? 10.607 46.415 31.689 1.00 105.97 1645 ARG F CA 1
ATOM 3813 C C . ARG B 2 63 ? 9.797 47.682 31.438 1.00 111.03 1645 ARG F C 1
ATOM 3814 O O . ARG B 2 63 ? 9.003 48.105 32.289 1.00 120.88 1645 ARG F O 1
ATOM 3816 N N . GLN B 2 64 ? 9.981 48.299 30.265 1.00 106.99 1646 GLN F N 1
ATOM 3817 C CA . GLN B 2 64 ? 9.262 49.534 29.957 1.00 113.28 1646 GLN F CA 1
ATOM 3818 C C . GLN B 2 64 ? 7.755 49.307 29.918 1.00 115.42 1646 GLN F C 1
ATOM 3819 O O . GLN B 2 64 ? 6.980 50.133 30.417 1.00 119.95 1646 GLN F O 1
ATOM 3821 N N . CYS B 2 65 ? 7.321 48.190 29.332 1.00 112.74 1647 CYS F N 1
ATOM 3822 C CA . CYS B 2 65 ? 5.896 47.884 29.287 1.00 111.50 1647 CYS F CA 1
ATOM 3823 C C . CYS B 2 65 ? 5.365 47.582 30.679 1.00 119.18 1647 CYS F C 1
ATOM 3824 O O . CYS B 2 65 ? 4.240 47.967 31.018 1.00 124.51 1647 CYS F O 1
ATOM 3827 N N . ARG B 2 66 ? 6.157 46.881 31.496 1.00 118.89 1648 ARG F N 1
ATOM 3828 C CA . ARG B 2 66 ? 5.711 46.555 32.845 1.00 117.18 1648 ARG F CA 1
ATOM 3829 C C . ARG B 2 66 ? 5.515 47.825 33.658 1.00 121.59 1648 ARG F C 1
ATOM 3830 O O . ARG B 2 66 ? 4.543 47.948 34.414 1.00 127.99 1648 ARG F O 1
ATOM 3832 N N . ALA B 2 67 ? 6.430 48.785 33.512 1.00 123.01 1649 ALA F N 1
ATOM 3833 C CA . ALA B 2 67 ? 6.349 50.042 34.242 1.00 128.11 1649 ALA F CA 1
ATOM 3834 C C . ALA B 2 67 ? 5.364 51.023 33.621 1.00 125.86 1649 ALA F C 1
ATOM 3835 O O . ALA B 2 67 ? 5.001 52.007 34.277 1.00 129.21 1649 ALA F O 1
ATOM 3837 N N . LEU B 2 68 ? 4.921 50.781 32.387 1.00 122.97 1650 LEU F N 1
ATOM 3838 C CA . LEU B 2 68 ? 3.818 51.540 31.810 1.00 128.37 1650 LEU F CA 1
ATOM 3839 C C . LEU B 2 68 ? 2.458 50.929 32.128 1.00 132.81 1650 LEU F C 1
ATOM 3840 O O . LEU B 2 68 ? 1.496 51.662 32.386 1.00 134.94 1650 LEU F O 1
ATOM 3842 N N . LEU B 2 69 ? 2.357 49.604 32.121 1.00 133.81 1651 LEU F N 1
ATOM 3843 C CA . LEU B 2 69 ? 1.118 48.928 32.489 1.00 135.05 1651 LEU F CA 1
ATOM 3844 C C . LEU B 2 69 ? 1.014 48.763 34.002 1.00 135.95 1651 LEU F C 1
ATOM 3845 O O . LEU B 2 69 ? -0.058 48.472 34.531 1.00 136.24 1651 LEU F O 1
ATOM 3847 N N . HIS B 2 73 ? -1.243 52.937 33.507 1.00 141.24 1655 HIS F N 1
ATOM 3848 C CA . HIS B 2 73 ? -2.312 52.244 32.792 1.00 142.45 1655 HIS F CA 1
ATOM 3849 C C . HIS B 2 73 ? -3.234 53.163 31.976 1.00 147.67 1655 HIS F C 1
ATOM 3850 O O . HIS B 2 73 ? -4.455 53.043 32.079 1.00 148.69 1655 HIS F O 1
ATOM 3852 N N . PRO B 2 74 ? -2.672 54.082 31.177 1.00 146.64 1656 PRO F N 1
ATOM 3853 C CA . PRO B 2 74 ? -3.549 54.989 30.412 1.00 149.39 1656 PRO F CA 1
ATOM 3854 C C . PRO B 2 74 ? -4.405 54.271 29.380 1.00 152.44 1656 PRO F C 1
ATOM 3855 O O . PRO B 2 74 ? -5.613 54.523 29.290 1.00 149.76 1656 PRO F O 1
ATOM 3859 N N . ASP B 2 75 ? -3.804 53.381 28.594 1.00 141.62 1657 ASP F N 1
ATOM 3860 C CA . ASP B 2 75 ? -4.505 52.640 27.554 1.00 141.83 1657 ASP F CA 1
ATOM 3861 C C . ASP B 2 75 ? -3.722 51.371 27.253 1.00 137.60 1657 ASP F C 1
ATOM 3862 O O . ASP B 2 75 ? -3.135 51.239 26.174 1.00 134.32 1657 ASP F O 1
ATOM 3864 N N . SER B 2 76 ? -3.719 50.428 28.194 1.00 145.65 1658 SER F N 1
ATOM 3865 C CA . SER B 2 76 ? -2.926 49.215 28.048 1.00 145.26 1658 SER F CA 1
ATOM 3866 C C . SER B 2 76 ? -3.600 48.137 27.210 1.00 136.82 1658 SER F C 1
ATOM 3867 O O . SER B 2 76 ? -3.004 47.071 27.025 1.00 131.05 1658 SER F O 1
ATOM 3870 N N . GLU B 2 77 ? -4.823 48.363 26.727 1.00 139.10 1659 GLU F N 1
ATOM 3871 C CA . GLU B 2 77 ? -5.459 47.375 25.860 1.00 139.33 1659 GLU F CA 1
ATOM 3872 C C . GLU B 2 77 ? -4.607 47.130 24.620 1.00 139.96 1659 GLU F C 1
ATOM 3873 O O . GLU B 2 77 ? -4.350 45.983 24.236 1.00 133.43 1659 GLU F O 1
ATOM 3875 N N . GLN B 2 78 ? -4.163 48.215 23.981 1.00 145.08 1660 GLN F N 1
ATOM 3876 C CA . GLN B 2 78 ? -3.266 48.135 22.831 1.00 144.00 1660 GLN F CA 1
ATOM 3877 C C . GLN B 2 78 ? -1.846 47.755 23.242 1.00 140.79 1660 GLN F C 1
ATOM 3878 O O . GLN B 2 78 ? -1.173 46.994 22.535 1.00 137.47 1660 GLN F O 1
ATOM 3880 N N . ILE B 2 79 ? -1.372 48.285 24.373 1.00 139.96 1661 ILE F N 1
ATOM 3881 C CA . ILE B 2 79 ? 0.011 48.063 24.800 1.00 133.03 1661 ILE F CA 1
ATOM 3882 C C . ILE B 2 79 ? 0.267 46.584 25.072 1.00 126.50 1661 ILE F C 1
ATOM 3883 O O . ILE B 2 79 ? 1.239 45.998 24.572 1.00 118.81 1661 ILE F O 1
ATOM 3888 N N . SER B 2 80 ? -0.623 45.948 25.837 1.00 128.59 1662 SER F N 1
ATOM 3889 C CA . SER B 2 80 ? -0.439 44.540 26.172 1.00 120.93 1662 SER F CA 1
ATOM 3890 C C . SER B 2 80 ? -0.486 43.662 24.929 1.00 128.33 1662 SER F C 1
ATOM 3891 O O . SER B 2 80 ? 0.326 42.740 24.782 1.00 128.15 1662 SER F O 1
ATOM 3894 N N . ARG B 2 81 ? -1.432 43.925 24.025 1.00 135.08 1663 ARG F N 1
ATOM 3895 C CA . ARG B 2 81 ? -1.522 43.119 22.813 1.00 137.91 1663 ARG F CA 1
ATOM 3896 C C . ARG B 2 81 ? -0.284 43.294 21.940 1.00 137.98 1663 ARG F C 1
ATOM 3897 O O . ARG B 2 81 ? 0.241 42.318 21.392 1.00 140.69 1663 ARG F O 1
ATOM 3899 N N . ARG B 2 82 ? 0.186 44.535 21.789 1.00 128.76 1664 ARG F N 1
ATOM 3900 C CA . ARG B 2 82 ? 1.344 44.798 20.937 1.00 111.24 1664 ARG F CA 1
ATOM 3901 C C . ARG B 2 82 ? 2.601 44.118 21.474 1.00 106.59 1664 ARG F C 1
ATOM 3902 O O . ARG B 2 82 ? 3.323 43.431 20.731 1.00 103.43 1664 ARG F O 1
ATOM 3904 N N . GLN B 2 83 ? 2.860 44.259 22.780 1.00 111.77 1665 GLN F N 1
ATOM 3905 C CA . GLN B 2 83 ? 4.041 43.597 23.321 1.00 115.59 1665 GLN F CA 1
ATOM 3906 C C . GLN B 2 83 ? 3.891 42.080 23.273 1.00 115.89 1665 GLN F C 1
ATOM 3907 O O . GLN B 2 83 ? 4.853 41.375 22.940 1.00 108.06 1665 GLN F O 1
ATOM 3913 N N . SER B 2 84 ? 2.706 41.550 23.610 1.00 117.99 1666 SER F N 1
ATOM 3914 C CA . SER B 2 84 ? 2.555 40.099 23.555 1.00 113.89 1666 SER F CA 1
ATOM 3915 C C . SER B 2 84 ? 2.821 39.623 22.136 1.00 107.92 1666 SER F C 1
ATOM 3916 O O . SER B 2 84 ? 3.371 38.529 21.922 1.00 99.86 1666 SER F O 1
ATOM 3919 N N . GLN B 2 85 ? 2.450 40.458 21.158 1.00 109.74 1667 GLN F N 1
ATOM 3920 C CA . GLN B 2 85 ? 2.706 40.137 19.764 1.00 114.48 1667 GLN F CA 1
ATOM 3921 C C . GLN B 2 85 ? 4.200 40.015 19.551 1.00 108.63 1667 GLN F C 1
ATOM 3922 O O . GLN B 2 85 ? 4.664 39.124 18.832 1.00 107.09 1667 GLN F O 1
ATOM 3928 N N . VAL B 2 86 ? 4.972 40.932 20.147 1.00 109.25 1668 VAL F N 1
ATOM 3929 C CA . VAL B 2 86 ? 6.423 40.850 20.003 1.00 107.77 1668 VAL F CA 1
ATOM 3930 C C . VAL B 2 86 ? 6.933 39.555 20.631 1.00 119.99 1668 VAL F C 1
ATOM 3931 O O . VAL B 2 86 ? 7.864 38.922 20.119 1.00 117.48 1668 VAL F O 1
ATOM 3935 N N . ASP B 2 87 ? 6.333 39.145 21.755 1.00 120.41 1669 ASP F N 1
ATOM 3936 C CA . ASP B 2 87 ? 6.764 37.935 22.458 1.00 103.98 1669 ASP F CA 1
ATOM 3937 C C . ASP B 2 87 ? 6.603 36.688 21.589 1.00 97.65 1669 ASP F C 1
ATOM 3938 O O . ASP B 2 87 ? 7.562 35.928 21.369 1.00 94.49 1669 ASP F O 1
ATOM 3943 N N . ARG B 2 88 ? 5.407 36.510 21.016 1.00 102.66 1670 ARG F N 1
ATOM 3944 C CA . ARG B 2 88 ? 5.159 35.338 20.179 1.00 91.45 1670 ARG F CA 1
ATOM 3945 C C . ARG B 2 88 ? 5.890 35.441 18.850 1.00 88.61 1670 ARG F C 1
ATOM 3946 O O . ARG B 2 88 ? 6.344 34.427 18.308 1.00 86.42 1670 ARG F O 1
ATOM 3948 N N . LEU B 2 89 ? 5.985 36.647 18.294 1.00 93.08 1671 LEU F N 1
ATOM 3949 C CA . LEU B 2 89 ? 6.682 36.829 17.026 1.00 100.03 1671 LEU F CA 1
ATOM 3950 C C . LEU B 2 89 ? 8.158 36.477 17.178 1.00 94.11 1671 LEU F C 1
ATOM 3951 O O . LEU B 2 89 ? 8.732 35.779 16.336 1.00 92.65 1671 LEU F O 1
ATOM 3956 N N . TYR B 2 90 ? 8.791 36.963 18.251 1.00 88.98 1672 TYR F N 1
ATOM 3957 C CA . TYR B 2 90 ? 10.194 36.646 18.505 1.00 80.52 1672 TYR F CA 1
ATOM 3958 C C . TYR B 2 90 ? 10.384 35.149 18.720 1.00 79.16 1672 TYR F C 1
ATOM 3959 O O . TYR B 2 90 ? 11.349 34.557 18.210 1.00 83.15 1672 TYR F O 1
ATOM 3968 N N . VAL B 2 91 ? 9.454 34.509 19.440 1.00 83.05 1673 VAL F N 1
ATOM 3969 C CA . VAL B 2 91 ? 9.557 33.060 19.610 1.00 82.18 1673 VAL F CA 1
ATOM 3970 C C . VAL B 2 91 ? 9.485 32.376 18.249 1.00 98.80 1673 VAL F C 1
ATOM 3971 O O . VAL B 2 91 ? 10.258 31.451 17.948 1.00 106.16 1673 VAL F O 1
ATOM 3975 N N . ALA B 2 92 ? 8.577 32.852 17.392 1.00 105.37 1674 ALA F N 1
ATOM 3976 C CA . ALA B 2 92 ? 8.417 32.272 16.065 1.00 110.32 1674 ALA F CA 1
ATOM 3977 C C . ALA B 2 92 ? 9.693 32.429 15.251 1.00 110.05 1674 ALA F C 1
ATOM 3978 O O . ALA B 2 92 ? 10.103 31.502 14.542 1.00 121.31 1674 ALA F O 1
ATOM 3980 N N . LEU B 2 93 ? 10.328 33.603 15.328 1.00 94.18 1675 LEU F N 1
ATOM 3981 C CA . LEU B 2 93 ? 11.574 33.807 14.597 1.00 79.38 1675 LEU F CA 1
ATOM 3982 C C . LEU B 2 93 ? 12.631 32.830 15.089 1.00 71.18 1675 LEU F C 1
ATOM 3983 O O . LEU B 2 93 ? 13.449 32.339 14.302 1.00 69.19 1675 LEU F O 1
ATOM 3988 N N . LYS B 2 94 ? 12.639 32.547 16.397 1.00 71.72 1676 LYS F N 1
ATOM 3989 C CA . LYS B 2 94 ? 13.617 31.600 16.925 1.00 82.30 1676 LYS F CA 1
ATOM 3990 C C . LYS B 2 94 ? 13.383 30.213 16.333 1.00 74.36 1676 LYS F C 1
ATOM 3991 O O . LYS B 2 94 ? 14.328 29.544 15.878 1.00 68.87 1676 LYS F O 1
ATOM 3993 N N . GLU B 2 95 ? 12.115 29.781 16.289 1.00 72.92 1677 GLU F N 1
ATOM 3994 C CA . GLU B 2 95 ? 11.830 28.467 15.722 1.00 69.76 1677 GLU F CA 1
ATOM 3995 C C . GLU B 2 95 ? 12.231 28.436 14.255 1.00 70.81 1677 GLU F C 1
ATOM 3996 O O . GLU B 2 95 ? 12.793 27.441 13.777 1.00 68.99 1677 GLU F O 1
ATOM 3998 N N . LEU B 2 96 ? 11.945 29.519 13.521 1.00 77.88 1678 LEU F N 1
ATOM 3999 C CA . LEU B 2 96 ? 12.334 29.560 12.118 1.00 71.69 1678 LEU F CA 1
ATOM 4000 C C . LEU B 2 96 ? 13.847 29.466 12.012 1.00 65.47 1678 LEU F C 1
ATOM 4001 O O . LEU B 2 96 ? 14.379 28.940 11.025 1.00 66.12 1678 LEU F O 1
ATOM 4006 N N . GLY B 2 97 ? 14.549 29.956 13.039 1.00 65.22 1679 GLY F N 1
ATOM 4007 C CA . GLY B 2 97 ? 15.992 29.834 13.058 1.00 63.35 1679 GLY F CA 1
ATOM 4008 C C . GLY B 2 97 ? 16.390 28.379 13.110 1.00 69.58 1679 GLY F C 1
ATOM 4009 O O . GLY B 2 97 ? 17.295 27.941 12.392 1.00 70.49 1679 GLY F O 1
ATOM 4010 N N . GLU B 2 98 ? 15.706 27.605 13.957 1.00 70.29 1680 GLU F N 1
ATOM 4011 C CA . GLU B 2 98 ? 16.037 26.190 14.058 1.00 61.22 1680 GLU F CA 1
ATOM 4012 C C . GLU B 2 98 ? 15.736 25.491 12.738 1.00 60.43 1680 GLU F C 1
ATOM 4013 O O . GLU B 2 98 ? 16.518 24.651 12.273 1.00 58.75 1680 GLU F O 1
ATOM 4015 N N . GLU B 2 99 ? 14.619 25.860 12.104 1.00 62.27 1681 GLU F N 1
ATOM 4016 C CA . GLU B 2 99 ? 14.275 25.326 10.789 1.00 61.56 1681 GLU F CA 1
ATOM 4017 C C . GLU B 2 99 ? 15.403 25.553 9.787 1.00 59.94 1681 GLU F C 1
ATOM 4018 O O . GLU B 2 99 ? 15.943 24.598 9.214 1.00 58.50 1681 GLU F O 1
ATOM 4020 N N . ARG B 2 100 ? 15.783 26.817 9.565 1.00 60.35 1682 ARG F N 1
ATOM 4021 C CA . ARG B 2 100 ? 16.726 27.099 8.486 1.00 59.41 1682 ARG F CA 1
ATOM 4022 C C . ARG B 2 100 ? 18.119 26.577 8.810 1.00 64.34 1682 ARG F C 1
ATOM 4023 O O . ARG B 2 100 ? 18.844 26.145 7.903 1.00 62.65 1682 ARG F O 1
ATOM 4031 N N . ARG B 2 101 ? 18.508 26.603 10.088 1.00 62.77 1683 ARG F N 1
ATOM 4032 C CA . ARG B 2 101 ? 19.711 25.896 10.514 1.00 75.79 1683 ARG F CA 1
ATOM 4033 C C . ARG B 2 101 ? 19.672 24.443 10.051 1.00 68.40 1683 ARG F C 1
ATOM 4034 O O . ARG B 2 101 ? 20.622 23.942 9.434 1.00 53.57 1683 ARG F O 1
ATOM 4042 N N . VAL B 2 102 ? 18.559 23.759 10.329 1.00 70.70 1684 VAL F N 1
ATOM 4043 C CA . VAL B 2 102 ? 18.454 22.337 10.011 1.00 62.61 1684 VAL F CA 1
ATOM 4044 C C . VAL B 2 102 ? 18.546 22.116 8.506 1.00 57.59 1684 VAL F C 1
ATOM 4045 O O . VAL B 2 102 ? 19.250 21.216 8.038 1.00 52.58 1684 VAL F O 1
ATOM 4049 N N . SER B 2 103 ? 17.827 22.925 7.723 1.00 63.50 1685 SER F N 1
ATOM 4050 C CA . SER B 2 103 ? 17.844 22.719 6.277 1.00 67.99 1685 SER F CA 1
ATOM 4051 C C . SER B 2 103 ? 19.195 23.063 5.653 1.00 54.02 1685 SER F C 1
ATOM 4052 O O . SER B 2 103 ? 19.575 22.456 4.643 1.00 53.46 1685 SER F O 1
ATOM 4055 N N . LEU B 2 104 ? 19.955 23.985 6.252 1.00 54.01 1686 LEU F N 1
ATOM 4056 C CA . LEU B 2 104 ? 21.313 24.225 5.765 1.00 53.37 1686 LEU F CA 1
ATOM 4057 C C . LEU B 2 104 ? 22.249 23.077 6.126 1.00 51.85 1686 LEU F C 1
ATOM 4058 O O . LEU B 2 104 ? 23.123 22.703 5.329 1.00 51.28 1686 LEU F O 1
ATOM 4063 N N . GLU B 2 105 ? 22.044 22.467 7.295 1.00 58.35 1687 GLU F N 1
ATOM 4064 C CA . GLU B 2 105 ? 22.820 21.283 7.647 1.00 50.21 1687 GLU F CA 1
ATOM 4065 C C . GLU B 2 105 ? 22.513 20.128 6.703 1.00 49.51 1687 GLU F C 1
ATOM 4066 O O . GLU B 2 105 ? 23.424 19.503 6.150 1.00 48.68 1687 GLU F O 1
ATOM 4072 N N . GLN B 2 106 ? 21.228 19.830 6.509 1.00 50.07 1688 GLN F N 1
ATOM 4073 C CA . GLN B 2 106 ? 20.835 18.739 5.625 1.00 56.58 1688 GLN F CA 1
ATOM 4074 C C . GLN B 2 106 ? 21.277 18.972 4.186 1.00 68.20 1688 GLN F C 1
ATOM 4075 O O . GLN B 2 106 ? 21.658 18.018 3.491 1.00 80.52 1688 GLN F O 1
ATOM 4081 N N . GLN B 2 107 ? 21.283 20.229 3.731 1.00 63.75 1689 GLN F N 1
ATOM 4082 C CA . GLN B 2 107 ? 21.830 20.506 2.408 1.00 58.93 1689 GLN F CA 1
ATOM 4083 C C . GLN B 2 107 ? 23.319 20.182 2.374 1.00 55.16 1689 GLN F C 1
ATOM 4084 O O . GLN B 2 107 ? 23.805 19.516 1.444 1.00 57.29 1689 GLN F O 1
ATOM 4090 N N . TYR B 2 108 ? 24.050 20.608 3.410 1.00 49.77 1690 TYR F N 1
ATOM 4091 C CA . TYR B 2 108 ? 25.486 20.356 3.448 1.00 49.22 1690 TYR F CA 1
ATOM 4092 C C . TYR B 2 108 ? 25.766 18.859 3.417 1.00 60.52 1690 TYR F C 1
ATOM 4093 O O . TYR B 2 108 ? 26.639 18.387 2.676 1.00 72.00 1690 TYR F O 1
ATOM 4102 N N . TRP B 2 109 ? 25.025 18.094 4.224 1.00 47.41 1691 TRP F N 1
ATOM 4103 C CA . TRP B 2 109 ? 25.233 16.651 4.267 1.00 55.37 1691 TRP F CA 1
ATOM 4104 C C . TRP B 2 109 ? 24.906 16.001 2.936 1.00 46.33 1691 TRP F C 1
ATOM 4105 O O . TRP B 2 109 ? 25.552 15.023 2.553 1.00 45.66 1691 TRP F O 1
ATOM 4116 N N . LEU B 2 110 ? 23.868 16.473 2.245 1.00 48.72 1692 LEU F N 1
ATOM 4117 C CA . LEU B 2 110 ? 23.602 15.892 0.935 1.00 47.48 1692 LEU F CA 1
ATOM 4118 C C . LEU B 2 110 ? 24.813 16.108 0.036 1.00 47.65 1692 LEU F C 1
ATOM 4119 O O . LEU B 2 110 ? 25.240 15.202 -0.693 1.00 47.31 1692 LEU F O 1
ATOM 4124 N N . TYR B 2 111 ? 25.382 17.313 0.096 1.00 49.83 1693 TYR F N 1
ATOM 4125 C CA . TYR B 2 111 ? 26.539 17.677 -0.716 1.00 53.03 1693 TYR F CA 1
ATOM 4126 C C . TYR B 2 111 ? 27.750 16.777 -0.441 1.00 60.24 1693 TYR F C 1
ATOM 4127 O O . TYR B 2 111 ? 28.326 16.176 -1.366 1.00 75.76 1693 TYR F O 1
ATOM 4136 N N . GLN B 2 112 ? 28.080 16.580 0.843 1.00 47.38 1694 GLN F N 1
ATOM 4137 C CA . GLN B 2 112 ? 29.236 15.750 1.182 1.00 50.69 1694 GLN F CA 1
ATOM 4138 C C . GLN B 2 112 ? 28.967 14.278 0.927 1.00 48.42 1694 GLN F C 1
ATOM 4139 O O . GLN B 2 112 ? 29.841 13.560 0.423 1.00 56.92 1694 GLN F O 1
ATOM 4145 N N . LEU B 2 113 ? 27.776 13.805 1.285 1.00 45.10 1695 LEU F N 1
ATOM 4146 C CA . LEU B 2 113 ? 27.471 12.395 1.104 1.00 44.30 1695 LEU F CA 1
ATOM 4147 C C . LEU B 2 113 ? 27.539 12.057 -0.375 1.00 69.00 1695 LEU F C 1
ATOM 4148 O O . LEU B 2 113 ? 28.049 10.998 -0.757 1.00 69.22 1695 LEU F O 1
ATOM 4153 N N . SER B 2 114 ? 27.054 12.966 -1.226 1.00 69.94 1696 SER F N 1
ATOM 4154 C CA . SER B 2 114 ? 27.140 12.729 -2.660 1.00 60.63 1696 SER F CA 1
ATOM 4155 C C . SER B 2 114 ? 28.598 12.669 -3.097 1.00 46.94 1696 SER F C 1
ATOM 4156 O O . SER B 2 114 ? 28.977 11.801 -3.899 1.00 66.87 1696 SER F O 1
ATOM 4159 N N . ARG B 2 115 ? 29.450 13.543 -2.533 1.00 47.29 1697 ARG F N 1
ATOM 4160 C CA . ARG B 2 115 ? 30.861 13.490 -2.917 1.00 53.94 1697 ARG F CA 1
ATOM 4161 C C . ARG B 2 115 ? 31.477 12.148 -2.541 1.00 60.61 1697 ARG F C 1
ATOM 4162 O O . ARG B 2 115 ? 32.187 11.530 -3.347 1.00 68.99 1697 ARG F O 1
ATOM 4170 N N . GLN B 2 116 ? 31.198 11.667 -1.325 1.00 60.14 1698 GLN F N 1
ATOM 4171 C CA . GLN B 2 116 ? 31.783 10.403 -0.891 1.00 53.11 1698 GLN F CA 1
ATOM 4172 C C . GLN B 2 116 ? 31.258 9.239 -1.717 1.00 56.75 1698 GLN F C 1
ATOM 4173 O O . GLN B 2 116 ? 32.029 8.350 -2.084 1.00 62.01 1698 GLN F O 1
ATOM 4179 N N . VAL B 2 117 ? 29.951 9.187 -1.978 1.00 44.14 1699 VAL F N 1
ATOM 4180 C CA . VAL B 2 117 ? 29.418 8.064 -2.746 1.00 43.88 1699 VAL F CA 1
ATOM 4181 C C . VAL B 2 117 ? 30.057 8.024 -4.126 1.00 58.71 1699 VAL F C 1
ATOM 4182 O O . VAL B 2 117 ? 30.477 6.963 -4.601 1.00 75.17 1699 VAL F O 1
ATOM 4186 N N . ASP B 2 118 ? 30.128 9.176 -4.801 1.00 62.57 1700 ASP F N 1
ATOM 4187 C CA . ASP B 2 118 ? 30.728 9.185 -6.133 1.00 64.72 1700 ASP F CA 1
ATOM 4188 C C . ASP B 2 118 ? 32.197 8.764 -6.060 1.00 75.17 1700 ASP F C 1
ATOM 4189 O O . ASP B 2 118 ? 32.661 7.949 -6.871 1.00 80.03 1700 ASP F O 1
ATOM 4194 N N . GLU B 2 119 ? 32.927 9.258 -5.053 1.00 76.30 1701 GLU F N 1
ATOM 4195 C CA . GLU B 2 119 ? 34.342 8.911 -4.925 1.00 71.53 1701 GLU F CA 1
ATOM 4196 C C . GLU B 2 119 ? 34.537 7.421 -4.661 1.00 61.59 1701 GLU F C 1
ATOM 4197 O O . GLU B 2 119 ? 35.405 6.782 -5.271 1.00 63.13 1701 GLU F O 1
ATOM 4199 N N . LEU B 2 120 ? 33.729 6.846 -3.768 1.00 45.61 1702 LEU F N 1
ATOM 4200 C CA . LEU B 2 120 ? 33.841 5.422 -3.481 1.00 44.71 1702 LEU F CA 1
ATOM 4201 C C . LEU B 2 120 ? 33.470 4.608 -4.711 1.00 68.09 1702 LEU F C 1
ATOM 4202 O O . LEU B 2 120 ? 34.096 3.582 -4.991 1.00 68.80 1702 LEU F O 1
ATOM 4207 N N . GLU B 2 121 ? 32.447 5.043 -5.450 1.00 57.56 1703 GLU F N 1
ATOM 4208 C CA . GLU B 2 121 ? 32.059 4.315 -6.651 1.00 52.65 1703 GLU F CA 1
ATOM 4209 C C . GLU B 2 121 ? 33.220 4.287 -7.637 1.00 58.22 1703 GLU F C 1
ATOM 4210 O O . GLU B 2 121 ? 33.536 3.237 -8.213 1.00 69.01 1703 GLU F O 1
ATOM 4216 N N . HIS B 2 122 ? 33.888 5.432 -7.821 1.00 56.17 1704 HIS F N 1
ATOM 4217 C CA . HIS B 2 122 ? 35.036 5.470 -8.720 1.00 59.19 1704 HIS F CA 1
ATOM 4218 C C . HIS B 2 122 ? 36.177 4.614 -8.183 1.00 50.09 1704 HIS F C 1
ATOM 4219 O O . HIS B 2 122 ? 36.965 4.065 -8.964 1.00 51.37 1704 HIS F O 1
ATOM 4221 N N . TRP B 2 123 ? 36.262 4.531 -6.854 1.00 48.73 1705 TRP F N 1
ATOM 4222 C CA . TRP B 2 123 ? 37.325 3.746 -6.175 1.00 48.79 1705 TRP F CA 1
ATOM 4223 C C . TRP B 2 123 ? 37.066 2.268 -6.387 1.00 47.93 1705 TRP F C 1
ATOM 4224 O O . TRP B 2 123 ? 38.007 1.563 -6.689 1.00 64.37 1705 TRP F O 1
ATOM 4235 N N . ILE B 2 124 ? 35.831 1.821 -6.215 1.00 46.29 1706 ILE F N 1
ATOM 4236 C CA . ILE B 2 124 ? 35.568 0.380 -6.463 1.00 45.62 1706 ILE F CA 1
ATOM 4237 C C . ILE B 2 124 ? 35.927 0.101 -7.919 1.00 46.96 1706 ILE F C 1
ATOM 4238 O O . ILE B 2 124 ? 36.698 -0.827 -8.143 1.00 49.90 1706 ILE F O 1
ATOM 4243 N N . ALA B 2 125 ? 35.439 0.935 -8.842 1.00 47.94 1707 ALA F N 1
ATOM 4244 C CA . ALA B 2 125 ? 35.713 0.810 -10.290 1.00 52.35 1707 ALA F CA 1
ATOM 4245 C C . ALA B 2 125 ? 37.201 0.575 -10.536 1.00 64.12 1707 ALA F C 1
ATOM 4246 O O . ALA B 2 125 ? 37.527 -0.378 -11.222 1.00 54.54 1707 ALA F O 1
ATOM 4248 N N . GLU B 2 126 ? 38.059 1.420 -9.978 1.00 72.78 1708 GLU F N 1
ATOM 4249 C CA . GLU B 2 126 ? 39.520 1.261 -10.163 1.00 64.44 1708 GLU F CA 1
ATOM 4250 C C . GLU B 2 126 ? 39.900 -0.137 -9.692 1.00 61.80 1708 GLU F C 1
ATOM 4251 O O . GLU B 2 126 ? 40.541 -0.861 -10.439 1.00 64.77 1708 GLU F O 1
ATOM 4253 N N . LYS B 2 127 ? 39.482 -0.505 -8.491 1.00 51.01 1709 LYS F N 1
ATOM 4254 C CA . LYS B 2 127 ? 39.862 -1.839 -7.983 1.00 52.45 1709 LYS F CA 1
ATOM 4255 C C . LYS B 2 127 ? 39.292 -2.903 -8.913 1.00 50.25 1709 LYS F C 1
ATOM 4256 O O . LYS B 2 127 ? 40.064 -3.758 -9.325 1.00 51.84 1709 LYS F O 1
ATOM 4262 N N . GLU B 2 128 ? 38.011 -2.799 -9.268 1.00 48.92 1710 GLU F N 1
ATOM 4263 C CA . GLU B 2 128 ? 37.339 -3.820 -10.119 1.00 52.47 1710 GLU F CA 1
ATOM 4264 C C . GLU B 2 128 ? 38.154 -4.092 -11.380 1.00 66.55 1710 GLU F C 1
ATOM 4265 O O . GLU B 2 128 ? 38.439 -5.249 -11.657 1.00 76.22 1710 GLU F O 1
ATOM 4267 N N . VAL B 2 129 ? 38.591 -3.046 -12.070 1.00 70.97 1711 VAL F N 1
ATOM 4268 C CA . VAL B 2 129 ? 39.397 -3.193 -13.314 1.00 59.74 1711 VAL F CA 1
ATOM 4269 C C . VAL B 2 129 ? 40.661 -4.003 -13.030 1.00 55.90 1711 VAL F C 1
ATOM 4270 O O . VAL B 2 129 ? 41.002 -4.825 -13.853 1.00 57.12 1711 VAL F O 1
ATOM 4274 N N . VAL B 2 130 ? 41.316 -3.782 -11.892 1.00 55.49 1712 VAL F N 1
ATOM 4275 C CA . VAL B 2 130 ? 42.562 -4.516 -11.542 1.00 62.13 1712 VAL F CA 1
ATOM 4276 C C . VAL B 2 130 ? 42.240 -5.920 -11.050 1.00 65.63 1712 VAL F C 1
ATOM 4277 O O . VAL B 2 130 ? 43.159 -6.720 -11.003 1.00 82.24 1712 VAL F O 1
ATOM 4281 N N . ALA B 2 131 ? 40.996 -6.189 -10.671 1.00 59.66 1713 ALA F N 1
ATOM 4282 C CA . ALA B 2 131 ? 40.630 -7.526 -10.164 1.00 51.18 1713 ALA F CA 1
ATOM 4283 C C . ALA B 2 131 ? 40.172 -8.398 -11.324 1.00 54.95 1713 ALA F C 1
ATOM 4284 O O . ALA B 2 131 ? 40.417 -9.593 -11.289 1.00 51.73 1713 ALA F O 1
ATOM 4286 N N . GLY B 2 132 ? 39.542 -7.778 -12.316 1.00 68.63 1714 GLY F N 1
ATOM 4287 C CA . GLY B 2 132 ? 38.986 -8.470 -13.494 1.00 76.07 1714 GLY F CA 1
ATOM 4288 C C . GLY B 2 132 ? 39.934 -8.462 -14.674 1.00 80.76 1714 GLY F C 1
ATOM 4289 O O . GLY B 2 132 ? 39.472 -8.490 -15.815 1.00 87.48 1714 GLY F O 1
ATOM 4290 N N . SER B 2 133 ? 41.221 -8.354 -14.386 1.00 75.97 1715 SER F N 1
ATOM 4291 C CA . SER B 2 133 ? 42.284 -8.425 -15.372 1.00 72.66 1715 SER F CA 1
ATOM 4292 C C . SER B 2 133 ? 42.378 -9.846 -15.926 1.00 73.28 1715 SER F C 1
ATOM 4293 O O . SER B 2 133 ? 42.053 -10.815 -15.233 1.00 90.78 1715 SER F O 1
ATOM 4296 N N . PRO B 2 134 ? 42.811 -10.004 -17.173 1.00 62.63 1716 PRO F N 1
ATOM 4297 C CA . PRO B 2 134 ? 42.918 -11.348 -17.740 1.00 63.20 1716 PRO F CA 1
ATOM 4298 C C . PRO B 2 134 ? 44.346 -11.851 -17.887 1.00 83.35 1716 PRO F C 1
ATOM 4299 O O . PRO B 2 134 ? 44.561 -12.926 -18.456 1.00 96.10 1716 PRO F O 1
ATOM 4303 N N . GLU B 2 135 ? 45.327 -11.096 -17.395 1.00 78.83 1717 GLU F N 1
ATOM 4304 C CA . GLU B 2 135 ? 46.712 -11.539 -17.488 1.00 83.09 1717 GLU F CA 1
ATOM 4305 C C . GLU B 2 135 ? 46.913 -12.742 -16.578 1.00 78.67 1717 GLU F C 1
ATOM 4306 O O . GLU B 2 135 ? 46.468 -12.739 -15.426 1.00 73.81 1717 GLU F O 1
ATOM 4308 N N . LEU B 2 136 ? 47.584 -13.775 -17.091 1.00 83.60 1718 LEU F N 1
ATOM 4309 C CA . LEU B 2 136 ? 47.804 -14.989 -16.319 1.00 76.61 1718 LEU F CA 1
ATOM 4310 C C . LEU B 2 136 ? 49.246 -15.474 -16.281 1.00 76.08 1718 LEU F C 1
ATOM 4311 O O . LEU B 2 136 ? 49.515 -16.476 -15.613 1.00 71.07 1718 LEU F O 1
ATOM 4316 N N . GLY B 2 137 ? 50.173 -14.826 -16.987 1.00 83.39 1719 GLY F N 1
ATOM 4317 C CA . GLY B 2 137 ? 51.559 -15.265 -16.962 1.00 89.27 1719 GLY F CA 1
ATOM 4318 C C . GLY B 2 137 ? 52.091 -15.910 -18.229 1.00 88.59 1719 GLY F C 1
ATOM 4319 O O . GLY B 2 137 ? 51.411 -16.747 -18.829 1.00 92.39 1719 GLY F O 1
ATOM 4320 N N . GLN B 2 138 ? 53.302 -15.531 -18.659 1.00 87.85 1720 GLN F N 1
ATOM 4321 C CA . GLN B 2 138 ? 53.981 -16.258 -19.729 1.00 98.47 1720 GLN F CA 1
ATOM 4322 C C . GLN B 2 138 ? 54.896 -17.371 -19.234 1.00 102.60 1720 GLN F C 1
ATOM 4323 O O . GLN B 2 138 ? 55.060 -18.377 -19.935 1.00 103.18 1720 GLN F O 1
ATOM 4325 N N . ASP B 2 139 ? 55.506 -17.220 -18.061 1.00 103.07 1721 ASP F N 1
ATOM 4326 C CA . ASP B 2 139 ? 56.345 -18.263 -17.487 1.00 97.45 1721 ASP F CA 1
ATOM 4327 C C . ASP B 2 139 ? 55.908 -18.523 -16.051 1.00 88.07 1721 ASP F C 1
ATOM 4328 O O . ASP B 2 139 ? 55.206 -17.715 -15.438 1.00 85.42 1721 ASP F O 1
ATOM 4333 N N . PHE B 2 140 ? 56.322 -19.680 -15.528 1.00 88.52 1722 PHE F N 1
ATOM 4334 C CA . PHE B 2 140 ? 55.921 -20.078 -14.181 1.00 85.86 1722 PHE F CA 1
ATOM 4335 C C . PHE B 2 140 ? 56.393 -19.081 -13.123 1.00 86.44 1722 PHE F C 1
ATOM 4336 O O . PHE B 2 140 ? 55.644 -18.751 -12.196 1.00 83.43 1722 PHE F O 1
ATOM 4344 N N . GLU B 2 141 ? 57.641 -18.619 -13.212 1.00 98.17 1723 GLU F N 1
ATOM 4345 C CA . GLU B 2 141 ? 58.134 -17.703 -12.187 1.00 95.82 1723 GLU F CA 1
ATOM 4346 C C . GLU B 2 141 ? 57.309 -16.419 -12.141 1.00 92.94 1723 GLU F C 1
ATOM 4347 O O . GLU B 2 141 ? 56.883 -15.981 -11.062 1.00 86.81 1723 GLU F O 1
ATOM 4349 N N . HIS B 2 142 ? 56.993 -15.859 -13.313 1.00 106.59 1724 HIS F N 1
ATOM 4350 C CA . HIS B 2 142 ? 56.217 -14.622 -13.372 1.00 117.64 1724 HIS F CA 1
ATOM 4351 C C . HIS B 2 142 ? 54.794 -14.837 -12.862 1.00 104.80 1724 HIS F C 1
ATOM 4352 O O . HIS B 2 142 ? 54.277 -14.003 -12.107 1.00 87.67 1724 HIS F O 1
ATOM 4359 N N . VAL B 2 143 ? 54.141 -15.940 -13.253 1.00 102.01 1725 VAL F N 1
ATOM 4360 C CA . VAL B 2 143 ? 52.783 -16.177 -12.760 1.00 88.81 1725 VAL F CA 1
ATOM 4361 C C . VAL B 2 143 ? 52.815 -16.314 -11.244 1.00 76.41 1725 VAL F C 1
ATOM 4362 O O . VAL B 2 143 ? 51.878 -15.907 -10.549 1.00 73.04 1725 VAL F O 1
ATOM 4366 N N . SER B 2 144 ? 53.880 -16.925 -10.709 1.00 82.78 1726 SER F N 1
ATOM 4367 C CA . SER B 2 144 ? 54.003 -17.044 -9.260 1.00 78.84 1726 SER F CA 1
ATOM 4368 C C . SER B 2 144 ? 54.073 -15.661 -8.626 1.00 76.84 1726 SER F C 1
ATOM 4369 O O . SER B 2 144 ? 53.428 -15.402 -7.597 1.00 74.58 1726 SER F O 1
ATOM 4372 N N . VAL B 2 145 ? 54.821 -14.744 -9.252 1.00 79.47 1727 VAL F N 1
ATOM 4373 C CA . VAL B 2 145 ? 54.925 -13.395 -8.701 1.00 79.71 1727 VAL F CA 1
ATOM 4374 C C . VAL B 2 145 ? 53.555 -12.730 -8.710 1.00 75.84 1727 VAL F C 1
ATOM 4375 O O . VAL B 2 145 ? 53.149 -12.106 -7.725 1.00 74.29 1727 VAL F O 1
ATOM 4379 N N . LEU B 2 146 ? 52.833 -12.824 -9.834 1.00 75.10 1728 LEU F N 1
ATOM 4380 C CA . LEU B 2 146 ? 51.503 -12.218 -9.878 1.00 73.13 1728 LEU F CA 1
ATOM 4381 C C . LEU B 2 146 ? 50.594 -12.834 -8.827 1.00 68.01 1728 LEU F C 1
ATOM 4382 O O . LEU B 2 146 ? 49.761 -12.141 -8.242 1.00 65.76 1728 LEU F O 1
ATOM 4387 N N . GLN B 2 147 ? 50.672 -14.150 -8.639 1.00 67.92 1729 GLN F N 1
ATOM 4388 C CA . GLN B 2 147 ? 49.811 -14.799 -7.658 1.00 65.32 1729 GLN F CA 1
ATOM 4389 C C . GLN B 2 147 ? 50.062 -14.237 -6.262 1.00 83.66 1729 GLN F C 1
ATOM 4390 O O . GLN B 2 147 ? 49.119 -13.882 -5.542 1.00 75.22 1729 GLN F O 1
ATOM 4396 N N . GLU B 2 148 ? 51.338 -14.110 -5.876 1.00 90.25 1730 GLU F N 1
ATOM 4397 C CA . GLU B 2 148 ? 51.654 -13.567 -4.554 1.00 92.42 1730 GLU F CA 1
ATOM 4398 C C . GLU B 2 148 ? 51.270 -12.092 -4.441 1.00 90.68 1730 GLU F C 1
ATOM 4399 O O . GLU B 2 148 ? 50.621 -11.678 -3.468 1.00 104.52 1730 GLU F O 1
ATOM 4401 N N . LYS B 2 149 ? 51.632 -11.291 -5.447 1.00 69.42 1731 LYS F N 1
ATOM 4402 C CA . LYS B 2 149 ? 51.346 -9.861 -5.392 1.00 68.90 1731 LYS F CA 1
ATOM 4403 C C . LYS B 2 149 ? 49.847 -9.613 -5.385 1.00 67.80 1731 LYS F C 1
ATOM 4404 O O . LYS B 2 149 ? 49.352 -8.765 -4.631 1.00 72.50 1731 LYS F O 1
ATOM 4406 N N . PHE B 2 150 ? 49.107 -10.337 -6.226 1.00 63.55 1732 PHE F N 1
ATOM 4407 C CA . PHE B 2 150 ? 47.664 -10.163 -6.242 1.00 60.34 1732 PHE F CA 1
ATOM 4408 C C . PHE B 2 150 ? 47.091 -10.596 -4.906 1.00 58.62 1732 PHE F C 1
ATOM 4409 O O . PHE B 2 150 ? 46.126 -10.001 -4.430 1.00 68.61 1732 PHE F O 1
ATOM 4417 N N . SER B 2 151 ? 47.643 -11.653 -4.300 1.00 60.12 1733 SER F N 1
ATOM 4418 C CA . SER B 2 151 ? 47.121 -12.066 -3.001 1.00 64.76 1733 SER F CA 1
ATOM 4419 C C . SER B 2 151 ? 47.273 -10.918 -2.012 1.00 67.35 1733 SER F C 1
ATOM 4420 O O . SER B 2 151 ? 46.370 -10.645 -1.204 1.00 60.79 1733 SER F O 1
ATOM 4423 N N . GLU B 2 152 ? 48.404 -10.205 -2.098 1.00 76.24 1734 GLU F N 1
ATOM 4424 C CA . GLU B 2 152 ? 48.617 -9.047 -1.237 1.00 76.10 1734 GLU F CA 1
ATOM 4425 C C . GLU B 2 152 ? 47.575 -7.977 -1.534 1.00 64.66 1734 GLU F C 1
ATOM 4426 O O . GLU B 2 152 ? 47.062 -7.322 -0.619 1.00 58.57 1734 GLU F O 1
ATOM 4428 N N . PHE B 2 153 ? 47.269 -7.772 -2.819 1.00 62.70 1735 PHE F N 1
ATOM 4429 C CA . PHE B 2 153 ? 46.249 -6.800 -3.204 1.00 57.04 1735 PHE F CA 1
ATOM 4430 C C . PHE B 2 153 ? 44.884 -7.210 -2.663 1.00 55.59 1735 PHE F C 1
ATOM 4431 O O . PHE B 2 153 ? 44.087 -6.362 -2.251 1.00 52.84 1735 PHE F O 1
ATOM 4439 N N . ALA B 2 154 ? 44.587 -8.510 -2.697 1.00 56.82 1736 ALA F N 1
ATOM 4440 C CA . ALA B 2 154 ? 43.319 -9.025 -2.200 1.00 61.22 1736 ALA F CA 1
ATOM 4441 C C . ALA B 2 154 ? 43.168 -8.749 -0.714 1.00 73.05 1736 ALA F C 1
ATOM 4442 O O . ALA B 2 154 ? 42.074 -8.414 -0.249 1.00 87.43 1736 ALA F O 1
ATOM 4444 N N . SER B 2 155 ? 44.236 -8.947 0.062 1.00 71.07 1737 SER F N 1
ATOM 4445 C CA . SER B 2 155 ? 44.137 -8.667 1.491 1.00 66.79 1737 SER F CA 1
ATOM 4446 C C . SER B 2 155 ? 44.070 -7.165 1.758 1.00 65.92 1737 SER F C 1
ATOM 4447 O O . SER B 2 155 ? 43.195 -6.694 2.500 1.00 69.09 1737 SER F O 1
ATOM 4450 N N . GLU B 2 156 ? 44.966 -6.392 1.132 1.00 69.22 1738 GLU F N 1
ATOM 4451 C CA . GLU B 2 156 ? 45.027 -4.956 1.397 1.00 71.33 1738 GLU F CA 1
ATOM 4452 C C . GLU B 2 156 ? 43.725 -4.274 1.004 1.00 61.91 1738 GLU F C 1
ATOM 4453 O O . GLU B 2 156 ? 43.165 -3.490 1.778 1.00 51.92 1738 GLU F O 1
ATOM 4455 N N . THR B 2 157 ? 43.236 -4.546 -0.207 1.00 61.70 1739 THR F N 1
ATOM 4456 C CA . THR B 2 157 ? 41.964 -3.976 -0.629 1.00 60.90 1739 THR F CA 1
ATOM 4457 C C . THR B 2 157 ? 40.831 -4.606 0.163 1.00 61.58 1739 THR F C 1
ATOM 4458 O O . THR B 2 157 ? 39.839 -3.938 0.489 1.00 50.53 1739 THR F O 1
ATOM 4462 N N . GLY B 2 158 ? 41.007 -5.883 0.515 1.00 70.79 1740 GLY F N 1
ATOM 4463 C CA . GLY B 2 158 ? 39.976 -6.621 1.219 1.00 70.82 1740 GLY F CA 1
ATOM 4464 C C . GLY B 2 158 ? 39.620 -5.979 2.540 1.00 74.28 1740 GLY F C 1
ATOM 4465 O O . GLY B 2 158 ? 38.451 -5.932 2.918 1.00 77.74 1740 GLY F O 1
ATOM 4466 N N . THR B 2 159 ? 40.618 -5.459 3.251 1.00 81.29 1741 THR F N 1
ATOM 4467 C CA . THR B 2 159 ? 40.357 -4.819 4.533 1.00 80.24 1741 THR F CA 1
ATOM 4468 C C . THR B 2 159 ? 40.230 -3.313 4.396 1.00 64.97 1741 THR F C 1
ATOM 4469 O O . THR B 2 159 ? 39.457 -2.692 5.134 1.00 61.63 1741 THR F O 1
ATOM 4473 N N . ALA B 2 160 ? 40.982 -2.725 3.467 1.00 52.58 1742 ALA F N 1
ATOM 4474 C CA . ALA B 2 160 ? 40.927 -1.290 3.229 1.00 49.07 1742 ALA F CA 1
ATOM 4475 C C . ALA B 2 160 ? 39.515 -0.850 2.863 1.00 57.98 1742 ALA F C 1
ATOM 4476 O O . ALA B 2 160 ? 38.944 0.047 3.494 1.00 70.45 1742 ALA F O 1
ATOM 4478 N N . GLY B 2 161 ? 38.939 -1.469 1.825 1.00 54.99 1743 GLY F N 1
ATOM 4479 C CA . GLY B 2 161 ? 37.589 -1.113 1.417 1.00 44.46 1743 GLY F CA 1
ATOM 4480 C C . GLY B 2 161 ? 36.533 -1.249 2.499 1.00 43.58 1743 GLY F C 1
ATOM 4481 O O . GLY B 2 161 ? 35.542 -0.513 2.491 1.00 42.81 1743 GLY F O 1
ATOM 4482 N N . ARG B 2 162 ? 36.721 -2.175 3.448 1.00 49.15 1744 ARG F N 1
ATOM 4483 C CA . ARG B 2 162 ? 35.698 -2.358 4.477 1.00 49.97 1744 ARG F CA 1
ATOM 4484 C C . ARG B 2 162 ? 35.528 -1.106 5.328 1.00 56.85 1744 ARG F C 1
ATOM 4485 O O . ARG B 2 162 ? 34.401 -0.754 5.696 1.00 65.69 1744 ARG F O 1
ATOM 4493 N N . GLU B 2 163 ? 36.628 -0.430 5.671 1.00 51.86 1745 GLU F N 1
ATOM 4494 C CA . GLU B 2 163 ? 36.502 0.769 6.493 1.00 45.41 1745 GLU F CA 1
ATOM 4495 C C . GLU B 2 163 ? 35.702 1.835 5.754 1.00 44.38 1745 GLU F C 1
ATOM 4496 O O . GLU B 2 163 ? 34.815 2.477 6.333 1.00 54.70 1745 GLU F O 1
ATOM 4498 N N . ARG B 2 164 ? 35.989 2.016 4.462 1.00 44.13 1746 ARG F N 1
ATOM 4499 C CA . ARG B 2 164 ? 35.300 3.032 3.675 1.00 43.52 1746 ARG F CA 1
ATOM 4500 C C . ARG B 2 164 ? 33.820 2.699 3.581 1.00 42.32 1746 ARG F C 1
ATOM 4501 O O . ARG B 2 164 ? 32.956 3.572 3.746 1.00 45.42 1746 ARG F O 1
ATOM 4509 N N . LEU B 2 165 ? 33.518 1.422 3.338 1.00 41.85 1747 LEU F N 1
ATOM 4510 C CA . LEU B 2 165 ? 32.135 0.982 3.227 1.00 41.07 1747 LEU F CA 1
ATOM 4511 C C . LEU B 2 165 ? 31.397 1.240 4.532 1.00 45.51 1747 LEU F C 1
ATOM 4512 O O . LEU B 2 165 ? 30.298 1.801 4.534 1.00 40.96 1747 LEU F O 1
ATOM 4517 N N . ALA B 2 166 ? 32.005 0.860 5.659 1.00 41.87 1748 ALA F N 1
ATOM 4518 C CA . ALA B 2 166 ? 31.349 1.055 6.946 1.00 42.34 1748 ALA F CA 1
ATOM 4519 C C . ALA B 2 166 ? 31.112 2.536 7.208 1.00 42.48 1748 ALA F C 1
ATOM 4520 O O . ALA B 2 166 ? 30.077 2.919 7.767 1.00 51.34 1748 ALA F O 1
ATOM 4522 N N . ALA B 2 167 ? 32.057 3.385 6.795 1.00 42.68 1749 ALA F N 1
ATOM 4523 C CA . ALA B 2 167 ? 31.893 4.822 6.989 1.00 47.10 1749 ALA F CA 1
ATOM 4524 C C . ALA B 2 167 ? 30.706 5.347 6.193 1.00 42.20 1749 ALA F C 1
ATOM 4525 O O . ALA B 2 167 ? 29.869 6.094 6.717 1.00 42.35 1749 ALA F O 1
ATOM 4527 N N . VAL B 2 168 ? 30.606 4.953 4.922 1.00 41.64 1750 VAL F N 1
ATOM 4528 C CA . VAL B 2 168 ? 29.516 5.462 4.097 1.00 41.33 1750 VAL F CA 1
ATOM 4529 C C . VAL B 2 168 ? 28.177 4.924 4.585 1.00 41.23 1750 VAL F C 1
ATOM 4530 O O . VAL B 2 168 ? 27.199 5.675 4.708 1.00 48.43 1750 VAL F O 1
ATOM 4534 N N . ASN B 2 169 ? 28.113 3.627 4.898 1.00 47.29 1751 ASN F N 1
ATOM 4535 C CA . ASN B 2 169 ? 26.855 3.057 5.367 1.00 46.54 1751 ASN F CA 1
ATOM 4536 C C . ASN B 2 169 ? 26.418 3.698 6.674 1.00 46.07 1751 ASN F C 1
ATOM 4537 O O . ASN B 2 169 ? 25.231 3.972 6.855 1.00 48.04 1751 ASN F O 1
ATOM 4542 N N . GLN B 2 170 ? 27.340 3.903 7.620 1.00 45.81 1752 GLN F N 1
ATOM 4543 C CA . GLN B 2 170 ? 26.915 4.549 8.858 1.00 57.73 1752 GLN F CA 1
ATOM 4544 C C . GLN B 2 170 ? 26.439 5.969 8.571 1.00 60.38 1752 GLN F C 1
ATOM 4545 O O . GLN B 2 170 ? 25.450 6.428 9.152 1.00 78.14 1752 GLN F O 1
ATOM 4551 N N . MET B 2 171 ? 27.142 6.685 7.684 1.00 51.66 1753 MET F N 1
ATOM 4552 C CA . MET B 2 171 ? 26.749 8.052 7.348 1.00 42.93 1753 MET F CA 1
ATOM 4553 C C . MET B 2 171 ? 25.334 8.090 6.783 1.00 43.04 1753 MET F C 1
ATOM 4554 O O . MET B 2 171 ? 24.556 9.010 7.079 1.00 55.88 1753 MET F O 1
ATOM 4559 N N . VAL B 2 172 ? 24.957 7.041 6.055 1.00 54.38 1754 VAL F N 1
ATOM 4560 C CA . VAL B 2 172 ? 23.605 6.933 5.524 1.00 43.18 1754 VAL F CA 1
ATOM 4561 C C . VAL B 2 172 ? 22.636 6.565 6.635 1.00 44.10 1754 VAL F C 1
ATOM 4562 O O . VAL B 2 172 ? 21.564 7.163 6.757 1.00 45.02 1754 VAL F O 1
ATOM 4566 N N . ASP B 2 173 ? 22.972 5.539 7.418 1.00 44.13 1755 ASP F N 1
ATOM 4567 C CA . ASP B 2 173 ? 22.116 5.100 8.511 1.00 45.35 1755 ASP F CA 1
ATOM 4568 C C . ASP B 2 173 ? 21.738 6.276 9.401 1.00 46.24 1755 ASP F C 1
ATOM 4569 O O . ASP B 2 173 ? 20.567 6.451 9.773 1.00 47.51 1755 ASP F O 1
ATOM 4574 N N . GLU B 2 174 ? 22.716 7.135 9.691 1.00 45.76 1756 GLU F N 1
ATOM 4575 C CA . GLU B 2 174 ? 22.469 8.335 10.478 1.00 46.58 1756 GLU F CA 1
ATOM 4576 C C . GLU B 2 174 ? 21.588 9.317 9.725 1.00 46.78 1756 GLU F C 1
ATOM 4577 O O . GLU B 2 174 ? 20.551 9.748 10.239 1.00 48.03 1756 GLU F O 1
ATOM 4583 N N . LEU B 2 175 ? 21.988 9.706 8.508 1.00 45.85 1757 LEU F N 1
ATOM 4584 C CA . LEU B 2 175 ? 21.193 10.717 7.813 1.00 46.36 1757 LEU F CA 1
ATOM 4585 C C . LEU B 2 175 ? 19.759 10.260 7.562 1.00 49.95 1757 LEU F C 1
ATOM 4586 O O . LEU B 2 175 ? 18.871 11.106 7.407 1.00 48.50 1757 LEU F O 1
ATOM 4591 N N . ILE B 2 176 ? 19.511 8.950 7.515 1.00 51.38 1758 ILE F N 1
ATOM 45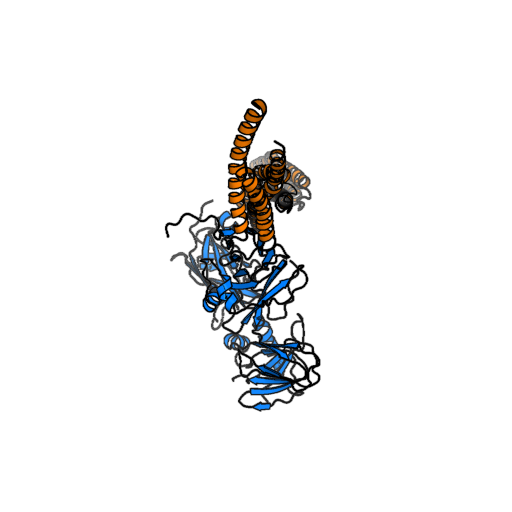92 C CA . ILE B 2 176 ? 18.141 8.454 7.441 1.00 48.92 1758 ILE F CA 1
ATOM 4593 C C . ILE B 2 176 ? 17.479 8.573 8.805 1.00 55.95 1758 ILE F C 1
ATOM 4594 O O . ILE B 2 176 ? 16.297 8.920 8.908 1.00 55.76 1758 ILE F O 1
ATOM 4599 N N . GLU B 2 177 ? 18.241 8.301 9.872 1.00 55.88 1759 GLU F N 1
ATOM 4600 C CA . GLU B 2 177 ? 17.690 8.399 11.219 1.00 56.90 1759 GLU F CA 1
ATOM 4601 C C . GLU B 2 177 ? 17.242 9.828 11.498 1.00 52.58 1759 GLU F C 1
ATOM 4602 O O . GLU B 2 177 ? 16.249 10.056 12.199 1.00 54.51 1759 GLU F O 1
ATOM 4604 N N . CYS B 2 178 ? 17.987 10.802 10.968 1.00 51.32 1760 CYS F N 1
ATOM 4605 C CA . CYS B 2 178 ? 17.652 12.209 11.149 1.00 52.02 1760 CYS F CA 1
ATOM 4606 C C . CYS B 2 178 ? 16.294 12.538 10.543 1.00 59.21 1760 CYS F C 1
ATOM 4607 O O . CYS B 2 178 ? 15.514 13.299 11.125 1.00 78.21 1760 CYS F O 1
ATOM 4610 N N . GLY B 2 179 ? 15.988 11.972 9.382 1.00 53.12 1761 GLY F N 1
ATOM 4611 C CA . GLY B 2 179 ? 14.748 12.295 8.710 1.00 70.32 1761 GLY F CA 1
ATOM 4612 C C . GLY B 2 179 ? 14.958 13.119 7.461 1.00 57.76 1761 GLY F C 1
ATOM 4613 O O . GLY B 2 179 ? 14.063 13.865 7.051 1.00 58.17 1761 GLY F O 1
ATOM 4614 N N . HIS B 2 180 ? 16.149 13.003 6.874 1.00 54.12 1762 HIS F N 1
ATOM 4615 C CA . HIS B 2 180 ? 16.495 13.774 5.692 1.00 51.85 1762 HIS F CA 1
ATOM 4616 C C . HIS B 2 180 ? 15.460 13.585 4.593 1.00 53.26 1762 HIS F C 1
ATOM 4617 O O . HIS B 2 180 ? 14.941 12.484 4.392 1.00 53.71 1762 HIS F O 1
ATOM 4624 N N . THR B 2 181 ? 15.154 14.675 3.888 1.00 35.03 1763 THR F N 1
ATOM 4625 C CA . THR B 2 181 ? 14.125 14.615 2.853 1.00 45.52 1763 THR F CA 1
ATOM 4626 C C . THR B 2 181 ? 14.514 13.643 1.743 1.00 44.62 1763 THR F C 1
ATOM 4627 O O . THR B 2 181 ? 13.660 12.941 1.191 1.00 33.91 1763 THR F O 1
ATOM 4631 N N . ALA B 2 182 ? 15.797 13.602 1.396 1.00 43.12 1764 ALA F N 1
ATOM 4632 C CA . ALA B 2 182 ? 16.299 12.755 0.320 1.00 39.77 1764 ALA F CA 1
ATOM 4633 C C . ALA B 2 182 ? 16.583 11.332 0.772 1.00 33.53 1764 ALA F C 1
ATOM 4634 O O . ALA B 2 182 ? 17.196 10.570 0.012 1.00 32.21 1764 ALA F O 1
ATOM 4636 N N . ALA B 2 183 ? 16.124 10.957 1.971 1.00 30.64 1765 ALA F N 1
ATOM 4637 C CA . ALA B 2 183 ? 16.450 9.653 2.543 1.00 33.36 1765 ALA F CA 1
ATOM 4638 C C . ALA B 2 183 ? 16.130 8.511 1.590 1.00 48.83 1765 ALA F C 1
ATOM 4639 O O . ALA B 2 183 ? 16.913 7.558 1.475 1.00 58.03 1765 ALA F O 1
ATOM 4641 N N . ALA B 2 184 ? 15.048 8.637 0.816 1.00 50.95 1766 ALA F N 1
ATOM 4642 C CA . ALA B 2 184 ? 14.671 7.549 -0.079 1.00 37.69 1766 ALA F CA 1
ATOM 4643 C C . ALA B 2 184 ? 15.769 7.295 -1.095 1.00 43.04 1766 ALA F C 1
ATOM 4644 O O . ALA B 2 184 ? 16.268 6.165 -1.218 1.00 27.08 1766 ALA F O 1
ATOM 4646 N N . THR B 2 185 ? 16.290 8.367 -1.690 1.00 43.35 1767 THR F N 1
ATOM 4647 C CA . THR B 2 185 ? 17.352 8.194 -2.665 1.00 31.43 1767 THR F CA 1
ATOM 4648 C C . THR B 2 185 ? 18.553 7.598 -1.965 1.00 30.42 1767 THR F C 1
ATOM 4649 O O . THR B 2 185 ? 19.168 6.645 -2.459 1.00 43.51 1767 THR F O 1
ATOM 4653 N N . MET B 2 186 ? 18.845 8.099 -0.765 1.00 30.15 1768 MET F N 1
ATOM 4654 C CA . MET B 2 186 ? 20.035 7.653 -0.064 1.00 29.62 1768 MET F CA 1
ATOM 4655 C C . MET B 2 186 ? 19.986 6.149 0.123 1.00 30.79 1768 MET F C 1
ATOM 4656 O O . MET B 2 186 ? 21.007 5.465 -0.027 1.00 34.91 1768 MET F O 1
ATOM 4661 N N . ALA B 2 187 ? 18.793 5.611 0.406 1.00 34.28 1769 ALA F N 1
ATOM 4662 C CA . ALA B 2 187 ? 18.699 4.180 0.659 1.00 49.96 1769 ALA F CA 1
ATOM 4663 C C . ALA B 2 187 ? 19.193 3.393 -0.544 1.00 57.95 1769 ALA F C 1
ATOM 4664 O O . ALA B 2 187 ? 20.077 2.533 -0.414 1.00 59.97 1769 ALA F O 1
ATOM 4666 N N . GLU B 2 188 ? 18.750 3.779 -1.747 1.00 55.46 1770 GLU F N 1
ATOM 4667 C CA . GLU B 2 188 ? 19.214 3.048 -2.918 1.00 53.59 1770 GLU F CA 1
ATOM 4668 C C . GLU B 2 188 ? 20.714 3.223 -3.054 1.00 41.99 1770 GLU F C 1
ATOM 4669 O O . GLU B 2 188 ? 21.428 2.270 -3.390 1.00 55.17 1770 GLU F O 1
ATOM 4675 N N . TRP B 2 189 ? 21.210 4.437 -2.786 1.00 28.48 1771 TRP F N 1
ATOM 4676 C CA . TRP B 2 189 ? 22.638 4.685 -2.912 1.00 29.59 1771 TRP F CA 1
ATOM 4677 C C . TRP B 2 189 ? 23.407 3.648 -2.109 1.00 30.73 1771 TRP F C 1
ATOM 4678 O O . TRP B 2 189 ? 24.312 2.982 -2.630 1.00 28.45 1771 TRP F O 1
ATOM 4689 N N . LYS B 2 190 ? 22.961 3.404 -0.870 1.00 26.91 1772 LYS F N 1
ATOM 4690 C CA . LYS B 2 190 ? 23.665 2.445 -0.030 1.00 25.77 1772 LYS F CA 1
ATOM 4691 C C . LYS B 2 190 ? 23.565 1.058 -0.636 1.00 24.81 1772 LYS F C 1
ATOM 4692 O O . LYS B 2 190 ? 24.575 0.353 -0.772 1.00 50.70 1772 LYS F O 1
ATOM 4698 N N . ASP B 2 191 ? 22.371 0.701 -1.112 1.00 24.93 1773 ASP F N 1
ATOM 4699 C CA . ASP B 2 191 ? 22.193 -0.609 -1.711 1.00 26.62 1773 ASP F CA 1
ATOM 4700 C C . ASP B 2 191 ? 23.111 -0.754 -2.907 1.00 29.56 1773 ASP F C 1
ATOM 4701 O O . ASP B 2 191 ? 23.630 -1.844 -3.167 1.00 39.08 1773 ASP F O 1
ATOM 4706 N N . GLY B 2 192 ? 23.330 0.339 -3.638 1.00 34.06 1774 GLY F N 1
ATOM 4707 C CA . GLY B 2 192 ? 24.209 0.266 -4.786 1.00 48.77 1774 GLY F CA 1
ATOM 4708 C C . GLY B 2 192 ? 25.627 -0.077 -4.381 1.00 29.59 1774 GLY F C 1
ATOM 4709 O O . GLY B 2 192 ? 26.275 -0.927 -4.997 1.00 27.74 1774 GLY F O 1
ATOM 4710 N N . LEU B 2 193 ? 26.126 0.574 -3.328 1.00 27.73 1775 LEU F N 1
ATOM 4711 C CA . LEU B 2 193 ? 27.494 0.326 -2.892 1.00 28.12 1775 LEU F CA 1
ATOM 4712 C C . LEU B 2 193 ? 27.644 -1.066 -2.293 1.00 26.72 1775 LEU F C 1
ATOM 4713 O O . LEU B 2 193 ? 28.546 -1.823 -2.673 1.00 33.94 1775 LEU F O 1
ATOM 4718 N N . ASN B 2 194 ? 26.708 -1.450 -1.421 1.00 25.84 1776 ASN F N 1
ATOM 4719 C CA . ASN B 2 194 ? 26.824 -2.716 -0.706 1.00 33.57 1776 ASN F CA 1
ATOM 4720 C C . ASN B 2 194 ? 26.891 -3.896 -1.664 1.00 33.37 1776 ASN F C 1
ATOM 4721 O O . ASN B 2 194 ? 27.668 -4.835 -1.450 1.00 24.83 1776 ASN F O 1
ATOM 4726 N N . GLU B 2 195 ? 26.077 -3.875 -2.720 1.00 43.49 1777 GLU F N 1
ATOM 4727 C CA . GLU B 2 195 ? 26.164 -4.928 -3.723 1.00 40.69 1777 GLU F CA 1
ATOM 4728 C C . GLU B 2 195 ? 27.459 -4.828 -4.518 1.00 35.18 1777 GLU F C 1
ATOM 4729 O O . GLU B 2 195 ? 28.169 -5.829 -4.682 1.00 25.50 1777 GLU F O 1
ATOM 4735 N N . ALA B 2 196 ? 27.831 -3.613 -4.941 1.00 33.03 1778 ALA F N 1
ATOM 4736 C CA . ALA B 2 196 ? 29.010 -3.482 -5.790 1.00 28.11 1778 ALA F CA 1
ATOM 4737 C C . ALA B 2 196 ? 30.254 -3.944 -5.058 1.00 28.19 1778 ALA F C 1
ATOM 4738 O O . ALA B 2 196 ? 31.024 -4.761 -5.585 1.00 28.56 1778 ALA F O 1
ATOM 4740 N N . TRP B 2 197 ? 30.374 -3.574 -3.783 1.00 32.91 1779 TRP F N 1
ATOM 4741 C CA . TRP B 2 197 ? 31.529 -4.015 -3.020 1.00 43.82 1779 TRP F CA 1
ATOM 4742 C C . TRP B 2 197 ? 31.520 -5.527 -2.923 1.00 39.16 1779 TRP F C 1
ATOM 4743 O O . TRP B 2 197 ? 32.544 -6.180 -3.170 1.00 48.70 1779 TRP F O 1
ATOM 4754 N N . ALA B 2 198 ? 30.344 -6.106 -2.668 1.00 25.83 1780 ALA F N 1
ATOM 4755 C CA . ALA B 2 198 ? 30.271 -7.550 -2.524 1.00 25.14 1780 ALA F CA 1
ATOM 4756 C C . ALA B 2 198 ? 30.742 -8.220 -3.802 1.00 43.32 1780 ALA F C 1
ATOM 4757 O O . ALA B 2 198 ? 31.559 -9.152 -3.758 1.00 52.23 1780 ALA F O 1
ATOM 4759 N N . GLU B 2 199 ? 30.349 -7.666 -4.956 1.00 40.06 1781 GLU F N 1
ATOM 4760 C CA . GLU B 2 199 ? 30.755 -8.278 -6.213 1.00 40.38 1781 GLU F CA 1
ATOM 4761 C C . GLU B 2 199 ? 32.267 -8.251 -6.339 1.00 45.48 1781 GLU F C 1
ATOM 4762 O O . GLU B 2 199 ? 32.883 -9.247 -6.739 1.00 40.85 1781 GLU F O 1
ATOM 4768 N N . LEU B 2 200 ? 32.885 -7.126 -5.972 1.00 52.17 1782 LEU F N 1
ATOM 4769 C CA . LEU B 2 200 ? 34.336 -7.046 -6.032 1.00 39.83 1782 LEU F CA 1
ATOM 4770 C C . LEU B 2 200 ? 34.961 -8.145 -5.184 1.00 29.88 1782 LEU F C 1
ATOM 4771 O O . LEU B 2 200 ? 35.838 -8.882 -5.651 1.00 30.59 1782 LEU F O 1
ATOM 4776 N N . LEU B 2 201 ? 34.456 -8.321 -3.956 1.00 28.88 1783 LEU F N 1
ATOM 4777 C CA . LEU B 2 201 ? 34.962 -9.384 -3.095 1.00 28.73 1783 LEU F CA 1
ATOM 4778 C C . LEU B 2 201 ? 34.819 -10.740 -3.765 1.00 51.77 1783 LEU F C 1
ATOM 4779 O O . LEU B 2 201 ? 35.686 -11.610 -3.625 1.00 52.94 1783 LEU F O 1
ATOM 4784 N N . GLU B 2 202 ? 33.724 -10.938 -4.495 1.00 46.60 1784 GLU F N 1
ATOM 4785 C CA . GLU B 2 202 ? 33.556 -12.183 -5.227 1.00 41.71 1784 GLU F CA 1
ATOM 4786 C C . GLU B 2 202 ? 34.470 -12.229 -6.444 1.00 42.97 1784 GLU F C 1
ATOM 4787 O O . GLU B 2 202 ? 35.123 -13.250 -6.696 1.00 40.51 1784 GLU F O 1
ATOM 4793 N N . LEU B 2 203 ? 34.599 -11.104 -7.155 1.00 61.93 1785 LEU F N 1
ATOM 4794 C CA . LEU B 2 203 ? 35.459 -11.067 -8.334 1.00 30.97 1785 LEU F CA 1
ATOM 4795 C C . LEU B 2 203 ? 36.895 -11.400 -7.966 1.00 31.89 1785 LEU F C 1
ATOM 4796 O O . LEU B 2 203 ? 37.513 -12.290 -8.564 1.00 41.16 1785 LEU F O 1
ATOM 4801 N N . MET B 2 204 ? 37.430 -10.719 -6.951 1.00 32.04 1786 MET F N 1
ATOM 4802 C CA . MET B 2 204 ? 38.793 -10.996 -6.524 1.00 33.08 1786 MET F CA 1
ATOM 4803 C C . MET B 2 204 ? 38.958 -12.450 -6.118 1.00 37.16 1786 MET F C 1
ATOM 4804 O O . MET B 2 204 ? 40.062 -12.999 -6.218 1.00 43.41 1786 MET F O 1
ATOM 4809 N N . GLY B 2 205 ? 37.885 -13.091 -5.649 1.00 31.65 1787 GLY F N 1
ATOM 4810 C CA . GLY B 2 205 ? 37.968 -14.516 -5.388 1.00 31.66 1787 GLY F CA 1
ATOM 4811 C C . GLY B 2 205 ? 38.187 -15.314 -6.657 1.00 32.29 1787 GLY F C 1
ATOM 4812 O O . GLY B 2 205 ? 39.174 -16.051 -6.777 1.00 34.70 1787 GLY F O 1
ATOM 4813 N N . THR B 2 206 ? 37.349 -15.072 -7.670 1.00 34.84 1788 THR F N 1
ATOM 4814 C CA . THR B 2 206 ? 37.487 -15.808 -8.921 1.00 50.54 1788 THR F CA 1
ATOM 4815 C C . THR B 2 206 ? 38.857 -15.556 -9.520 1.00 49.65 1788 THR F C 1
ATOM 4816 O O . THR B 2 206 ? 39.552 -16.493 -9.932 1.00 59.55 1788 THR F O 1
ATOM 4820 N N . ARG B 2 207 ? 39.278 -14.292 -9.537 1.00 34.36 1789 ARG F N 1
ATOM 4821 C CA . ARG B 2 207 ? 40.578 -13.974 -10.104 1.00 43.00 1789 ARG F CA 1
ATOM 4822 C C . ARG B 2 207 ? 41.667 -14.732 -9.363 1.00 36.49 1789 ARG F C 1
ATOM 4823 O O . ARG B 2 207 ? 42.539 -15.346 -9.988 1.00 37.59 1789 ARG F O 1
ATOM 4831 N N . ALA B 2 208 ? 41.599 -14.749 -8.026 1.00 38.85 1790 ALA F N 1
ATOM 4832 C CA . ALA B 2 208 ? 42.613 -15.481 -7.279 1.00 51.00 1790 ALA F CA 1
ATOM 4833 C C . ALA B 2 208 ? 42.555 -16.954 -7.642 1.00 47.39 1790 ALA F C 1
ATOM 4834 O O . ALA B 2 208 ? 43.591 -17.578 -7.912 1.00 56.75 1790 ALA F O 1
ATOM 4836 N N . GLN B 2 209 ? 41.340 -17.472 -7.831 1.00 35.94 1791 GLN F N 1
ATOM 4837 C CA . GLN B 2 209 ? 41.203 -18.865 -8.220 1.00 36.25 1791 GLN F CA 1
ATOM 4838 C C . GLN B 2 209 ? 41.878 -19.069 -9.560 1.00 56.19 1791 GLN F C 1
ATOM 4839 O O . GLN B 2 209 ? 42.676 -20.003 -9.730 1.00 46.76 1791 GLN F O 1
ATOM 4845 N N . LEU B 2 210 ? 41.668 -18.123 -10.482 1.00 48.44 1792 LEU F N 1
ATOM 4846 C CA . LEU B 2 210 ? 42.224 -18.267 -11.817 1.00 49.56 1792 LEU F CA 1
ATOM 4847 C C . LEU B 2 210 ? 43.735 -18.342 -11.733 1.00 67.04 1792 LEU F C 1
ATOM 4848 O O . LEU B 2 210 ? 44.351 -19.257 -12.299 1.00 86.02 1792 LEU F O 1
ATOM 4853 N N . LEU B 2 211 ? 44.329 -17.503 -10.878 1.00 58.67 1793 LEU F N 1
ATOM 4854 C CA . LEU B 2 211 ? 45.779 -17.504 -10.784 1.00 41.37 1793 LEU F CA 1
ATOM 4855 C C . LEU B 2 211 ? 46.263 -18.850 -10.286 1.00 53.49 1793 LEU F C 1
ATOM 4856 O O . LEU B 2 211 ? 47.185 -19.440 -10.867 1.00 48.82 1793 LEU F O 1
ATOM 4861 N N . ALA B 2 212 ? 45.581 -19.403 -9.281 1.00 74.79 1794 ALA F N 1
ATOM 4862 C CA . ALA B 2 212 ? 46.007 -20.690 -8.756 1.00 88.31 1794 ALA F CA 1
ATOM 4863 C C . ALA B 2 212 ? 45.932 -21.739 -9.851 1.00 80.49 1794 ALA F C 1
ATOM 4864 O O . ALA B 2 212 ? 46.894 -22.482 -10.087 1.00 74.15 1794 ALA F O 1
ATOM 4866 N N . ALA B 2 213 ? 44.821 -21.744 -10.597 1.00 73.66 1795 ALA F N 1
ATOM 4867 C CA . ALA B 2 213 ? 44.671 -22.726 -11.661 1.00 60.57 1795 ALA F CA 1
ATOM 4868 C C . ALA B 2 213 ? 45.759 -22.556 -12.707 1.00 49.84 1795 ALA F C 1
ATOM 4869 O O . ALA B 2 213 ? 46.232 -23.539 -13.289 1.00 52.22 1795 ALA F O 1
ATOM 4871 N N . SER B 2 214 ? 46.166 -21.312 -12.964 1.00 47.83 1796 SER F N 1
ATOM 4872 C CA . SER B 2 214 ? 47.240 -21.092 -13.921 1.00 50.55 1796 SER F CA 1
ATOM 4873 C C . SER B 2 214 ? 48.561 -21.654 -13.412 1.00 54.74 1796 SER F C 1
ATOM 4874 O O . SER B 2 214 ? 49.278 -22.340 -14.157 1.00 47.53 1796 SER F O 1
ATOM 4877 N N . ARG B 2 215 ? 48.835 -21.485 -12.113 1.00 50.80 1797 ARG F N 1
ATOM 4878 C CA . ARG B 2 215 ? 50.144 -21.856 -11.584 1.00 47.69 1797 ARG F CA 1
ATOM 4879 C C . ARG B 2 215 ? 50.440 -23.326 -11.820 1.00 48.74 1797 ARG F C 1
ATOM 4880 O O . ARG B 2 215 ? 51.484 -23.675 -12.387 1.00 75.84 1797 ARG F O 1
ATOM 4882 N N . GLU B 2 216 ? 49.470 -24.191 -11.529 1.00 48.02 1798 GLU F N 1
ATOM 4883 C CA . GLU B 2 216 ? 49.722 -25.614 -11.687 1.00 61.11 1798 GLU F CA 1
ATOM 4884 C C . GLU B 2 216 ? 50.019 -25.946 -13.138 1.00 52.89 1798 GLU F C 1
ATOM 4885 O O . GLU B 2 216 ? 50.951 -26.710 -13.423 1.00 51.65 1798 GLU F O 1
ATOM 4891 N N . LEU B 2 217 ? 49.274 -25.351 -14.075 1.00 55.02 1799 LEU F N 1
ATOM 4892 C CA . LEU B 2 217 ? 49.539 -25.671 -15.471 1.00 56.73 1799 LEU F CA 1
ATOM 4893 C C . LEU B 2 217 ? 50.956 -25.266 -15.838 1.00 68.05 1799 LEU F C 1
ATOM 4894 O O . LEU B 2 217 ? 51.720 -26.076 -16.384 1.00 91.42 1799 LEU F O 1
ATOM 4899 N N . HIS B 2 218 ? 51.381 -24.084 -15.378 1.00 56.71 1800 HIS F N 1
ATOM 4900 C CA . HIS B 2 218 ? 52.742 -23.653 -15.662 1.00 60.96 1800 HIS F CA 1
ATOM 4901 C C . HIS B 2 218 ? 53.727 -24.591 -14.997 1.00 59.83 1800 HIS F C 1
ATOM 4902 O O . HIS B 2 218 ? 54.776 -24.912 -15.571 1.00 55.55 1800 HIS F O 1
ATOM 4909 N N . LYS B 2 219 ? 53.378 -25.082 -13.806 1.00 53.57 1801 LYS F N 1
ATOM 4910 C CA . LYS B 2 219 ? 54.268 -25.997 -13.113 1.00 55.17 1801 LYS F CA 1
ATOM 4911 C C . LYS B 2 219 ? 54.530 -27.205 -13.992 1.00 56.41 1801 LYS F C 1
ATOM 4912 O O . LYS B 2 219 ? 55.682 -27.619 -14.171 1.00 67.36 1801 LYS F O 1
ATOM 4914 N N . PHE B 2 220 ? 53.469 -27.777 -14.571 1.00 55.59 1802 PHE F N 1
ATOM 4915 C CA . PHE B 2 220 ? 53.680 -28.890 -15.486 1.00 56.86 1802 PHE F CA 1
ATOM 4916 C C . PHE B 2 220 ? 54.568 -28.463 -16.644 1.00 57.83 1802 PHE F C 1
ATOM 4917 O O . PHE B 2 220 ? 55.609 -29.083 -16.908 1.00 59.62 1802 PHE F O 1
ATOM 4925 N N . PHE B 2 221 ? 54.265 -27.305 -17.232 1.00 60.01 1803 PHE F N 1
ATOM 4926 C CA . PHE B 2 221 ? 55.056 -26.788 -18.335 1.00 67.42 1803 PHE F CA 1
ATOM 4927 C C . PHE B 2 221 ? 56.332 -26.125 -17.866 1.00 79.07 1803 PHE F C 1
ATOM 4928 O O . PHE B 2 221 ? 57.027 -25.492 -18.668 1.00 81.37 1803 PHE F O 1
ATOM 4936 N N . SER B 2 222 ? 56.644 -26.250 -16.579 1.00 79.64 1804 SER F N 1
ATOM 4937 C CA . SER B 2 222 ? 58.013 -26.089 -16.117 1.00 78.91 1804 SER F CA 1
ATOM 4938 C C . SER B 2 222 ? 58.741 -27.425 -16.208 1.00 84.38 1804 SER F C 1
ATOM 4939 O O . SER B 2 222 ? 59.719 -27.562 -16.953 1.00 100.86 1804 SER F O 1
ATOM 4942 N N . ASP B 2 223 ? 58.216 -28.440 -15.512 1.00 81.01 1805 ASP F N 1
ATOM 4943 C CA . ASP B 2 223 ? 58.939 -29.703 -15.405 1.00 89.26 1805 ASP F CA 1
ATOM 4944 C C . ASP B 2 223 ? 59.128 -30.343 -16.769 1.00 97.28 1805 ASP F C 1
ATOM 4945 O O . ASP B 2 223 ? 60.212 -30.856 -17.072 1.00 100.21 1805 ASP F O 1
ATOM 4950 N N . ALA B 2 224 ? 58.121 -30.229 -17.639 1.00 99.42 1806 ALA F N 1
ATOM 4951 C CA . ALA B 2 224 ? 58.230 -30.816 -18.968 1.00 102.57 1806 ALA F CA 1
ATOM 4952 C C . ALA B 2 224 ? 59.473 -30.291 -19.662 1.00 97.20 1806 ALA F C 1
ATOM 4953 O O . ALA B 2 224 ? 60.216 -31.054 -20.290 1.00 98.76 1806 ALA F O 1
ATOM 4955 N N . ARG B 2 225 ? 59.709 -28.984 -19.567 1.00 89.43 1807 ARG F N 1
ATOM 4956 C CA . ARG B 2 225 ? 60.934 -28.422 -20.116 1.00 84.58 1807 ARG F CA 1
ATOM 4957 C C . ARG B 2 225 ? 62.138 -28.787 -19.252 1.00 80.63 1807 ARG F C 1
ATOM 4958 O O . ARG B 2 225 ? 63.184 -29.198 -19.769 1.00 84.97 1807 ARG F O 1
ATOM 4960 N N . GLU B 2 226 ? 62.010 -28.642 -17.929 1.00 71.10 1808 GLU F N 1
ATOM 4961 C CA . GLU B 2 226 ? 63.145 -28.895 -17.043 1.00 69.76 1808 GLU F CA 1
ATOM 4962 C C . GLU B 2 226 ? 63.511 -30.374 -16.956 1.00 78.52 1808 GLU F C 1
ATOM 4963 O O . GLU B 2 226 ? 64.675 -30.742 -17.163 1.00 79.82 1808 GLU F O 1
ATOM 4965 N N . LEU B 2 227 ? 62.529 -31.249 -16.713 1.00 84.35 1809 LEU F N 1
ATOM 4966 C CA . LEU B 2 227 ? 62.858 -32.668 -16.579 1.00 83.58 1809 LEU F CA 1
ATOM 4967 C C . LEU B 2 227 ? 63.383 -33.242 -17.885 1.00 76.86 1809 LEU F C 1
ATOM 4968 O O . LEU B 2 227 ? 64.353 -34.011 -17.880 1.00 76.19 1809 LEU F O 1
ATOM 4973 N N . GLN B 2 228 ? 62.794 -32.848 -19.016 1.00 78.38 1810 GLN F N 1
ATOM 4974 C CA . GLN B 2 228 ? 63.302 -33.343 -20.288 1.00 76.30 1810 GLN F CA 1
ATOM 4975 C C . GLN B 2 228 ? 64.749 -32.918 -20.468 1.00 90.09 1810 GLN F C 1
ATOM 4976 O O . GLN B 2 228 ? 65.545 -33.651 -21.068 1.00 100.48 1810 GLN F O 1
ATOM 4978 N N . GLY B 2 229 ? 65.119 -31.764 -19.902 1.00 99.60 1811 GLY F N 1
ATOM 4979 C CA . GLY B 2 229 ? 66.500 -31.329 -19.991 1.00 111.13 1811 GLY F CA 1
ATOM 4980 C C . GLY B 2 229 ? 67.426 -32.287 -19.274 1.00 111.27 1811 GLY F C 1
ATOM 4981 O O . GLY B 2 229 ? 68.484 -32.655 -19.797 1.00 113.58 1811 GLY F O 1
ATOM 4982 N N . GLN B 2 230 ? 67.008 -32.769 -18.098 1.00 95.29 1812 GLN F N 1
ATOM 4983 C CA . GLN B 2 230 ? 67.863 -33.701 -17.382 1.00 88.11 1812 GLN F CA 1
ATOM 4984 C C . GLN B 2 230 ? 67.980 -35.009 -18.143 1.00 82.92 1812 GLN F C 1
ATOM 4985 O O . GLN B 2 230 ? 68.910 -35.783 -17.889 1.00 85.38 1812 GLN F O 1
ATOM 4987 N N . ILE B 2 231 ? 67.093 -35.229 -19.119 1.00 88.07 1813 ILE F N 1
ATOM 4988 C CA . ILE B 2 231 ? 67.175 -36.433 -19.934 1.00 88.83 1813 ILE F CA 1
ATOM 4989 C C . ILE B 2 231 ? 68.487 -36.422 -20.698 1.00 91.20 1813 ILE F C 1
ATOM 4990 O O . ILE B 2 231 ? 69.140 -37.461 -20.857 1.00 102.47 1813 ILE F O 1
ATOM 4995 N N . GLU B 2 232 ? 68.897 -35.241 -21.182 1.00 93.93 1814 GLU F N 1
ATOM 4996 C CA . GLU B 2 232 ? 70.144 -35.167 -21.932 1.00 94.90 1814 GLU F CA 1
ATOM 4997 C C . GLU B 2 232 ? 71.313 -35.616 -21.070 1.00 89.49 1814 GLU F C 1
ATOM 4998 O O . GLU B 2 232 ? 72.311 -36.127 -21.593 1.00 96.08 1814 GLU F O 1
ATOM 5000 N N . GLU B 2 233 ? 71.198 -35.446 -19.745 1.00 88.53 1815 GLU F N 1
ATOM 5001 C CA . GLU B 2 233 ? 72.274 -35.857 -18.852 1.00 91.03 1815 GLU F CA 1
ATOM 5002 C C . GLU B 2 233 ? 72.569 -37.335 -19.046 1.00 94.06 1815 GLU F C 1
ATOM 5003 O O . GLU B 2 233 ? 73.721 -37.768 -18.923 1.00 106.47 1815 GLU F O 1
ATOM 5009 N N . LYS B 2 234 ? 71.528 -38.116 -19.353 1.00 92.37 1816 LYS F N 1
ATOM 5010 C CA . LYS B 2 234 ? 71.673 -39.552 -19.553 1.00 94.49 1816 LYS F CA 1
ATOM 5011 C C . LYS B 2 234 ? 72.702 -39.858 -20.629 1.00 106.25 1816 LYS F C 1
ATOM 5012 O O . LYS B 2 234 ? 73.363 -40.899 -20.567 1.00 115.16 1816 LYS F O 1
ATOM 5014 N N . ARG B 2 235 ? 72.788 -39.015 -21.665 1.00 95.27 1817 ARG F N 1
ATOM 5015 C CA . ARG B 2 235 ? 73.771 -39.238 -22.722 1.00 97.09 1817 ARG F CA 1
ATOM 5016 C C . ARG B 2 235 ? 75.183 -39.374 -22.162 1.00 99.81 1817 ARG F C 1
ATOM 5017 O O . ARG B 2 235 ? 75.990 -40.158 -22.683 1.00 102.19 1817 ARG F O 1
ATOM 5019 N N . ARG B 2 236 ? 75.457 -38.713 -21.032 1.00 99.68 1818 ARG F N 1
ATOM 5020 C CA . ARG B 2 236 ? 76.769 -38.800 -20.402 1.00 102.39 1818 ARG F CA 1
ATOM 5021 C C . ARG B 2 236 ? 77.091 -40.234 -20.016 1.00 121.39 1818 ARG F C 1
ATOM 5022 O O . ARG B 2 236 ? 78.265 -40.618 -19.963 1.00 134.38 1818 ARG F O 1
ATOM 5024 N N . ARG B 2 237 ? 76.067 -41.012 -19.675 1.00 115.76 1819 ARG F N 1
ATOM 5025 C CA . ARG B 2 237 ? 76.274 -42.397 -19.277 1.00 110.63 1819 ARG F CA 1
ATOM 5026 C C . ARG B 2 237 ? 76.934 -43.209 -20.387 1.00 109.08 1819 ARG F C 1
ATOM 5027 O O . ARG B 2 237 ? 77.726 -44.115 -20.102 1.00 112.15 1819 ARG F O 1
ATOM 5029 N N . LEU B 2 238 ? 76.607 -42.925 -21.658 1.00 113.92 1820 LEU F N 1
ATOM 5030 C CA . LEU B 2 238 ? 77.170 -43.749 -22.731 1.00 119.78 1820 LEU F CA 1
ATOM 5031 C C . LEU B 2 238 ? 78.695 -43.760 -22.754 1.00 123.19 1820 LEU F C 1
ATOM 5032 O O . LEU B 2 238 ? 79.276 -44.858 -22.816 1.00 118.93 1820 LEU F O 1
ATOM 5037 N N . PRO B 2 239 ? 79.405 -42.625 -22.709 1.00 129.79 1821 PRO F N 1
ATOM 5038 C CA . PRO B 2 239 ? 80.872 -42.723 -22.641 1.00 139.48 1821 PRO F CA 1
ATOM 5039 C C . PRO B 2 239 ? 81.368 -43.252 -21.307 1.00 141.93 1821 PRO F C 1
ATOM 5040 O O . PRO B 2 239 ? 82.310 -44.054 -21.275 1.00 150.44 1821 PRO F O 1
ATOM 5044 N N . ARG B 2 240 ? 80.754 -42.833 -20.205 1.00 126.16 1822 ARG F N 1
ATOM 5045 C CA . ARG B 2 240 ? 81.176 -43.262 -18.878 1.00 121.11 1822 ARG F CA 1
ATOM 5046 C C . ARG B 2 240 ? 80.172 -44.233 -18.268 1.00 120.11 1822 ARG F C 1
ATOM 5047 O O . ARG B 2 240 ? 80.353 -44.707 -17.147 1.00 119.98 1822 ARG F O 1
ATOM 5049 N N . ALA B 2 251 ? 89.015 -48.660 -11.919 1.00 159.97 1833 ALA F N 1
ATOM 5050 C CA . ALA B 2 251 ? 88.662 -47.246 -11.955 1.00 154.54 1833 ALA F CA 1
ATOM 5051 C C . ALA B 2 251 ? 87.875 -46.849 -10.708 1.00 153.17 1833 ALA F C 1
ATOM 5052 O O . ALA B 2 251 ? 86.644 -46.798 -10.728 1.00 144.11 1833 ALA F O 1
ATOM 5054 N N . SER B 2 252 ? 88.603 -46.571 -9.622 1.00 157.92 1834 SER F N 1
ATOM 5055 C CA . SER B 2 252 ? 87.959 -46.199 -8.365 1.00 157.84 1834 SER F CA 1
ATOM 5056 C C . SER B 2 252 ? 87.211 -44.877 -8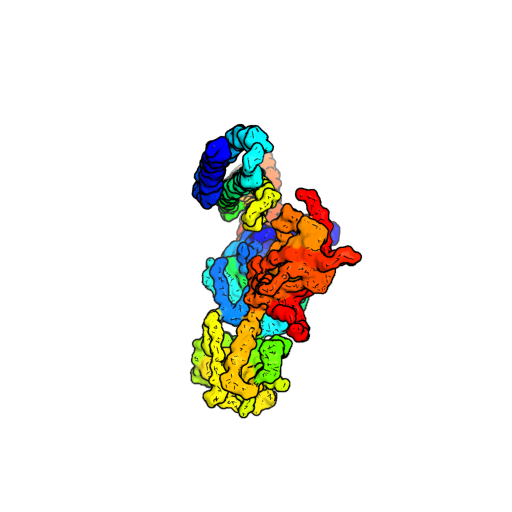.491 1.00 154.19 1834 SER F C 1
ATOM 5057 O O . SER B 2 252 ? 86.086 -44.741 -7.989 1.00 150.41 1834 SER F O 1
ATOM 5060 N N . SER B 2 253 ? 87.810 -43.896 -9.173 1.00 156.46 1835 SER F N 1
ATOM 5061 C CA . SER B 2 253 ? 87.131 -42.618 -9.351 1.00 149.64 1835 SER F CA 1
ATOM 5062 C C . SER B 2 253 ? 85.854 -42.811 -10.152 1.00 156.65 1835 SER F C 1
ATOM 5063 O O . SER B 2 253 ? 84.799 -42.270 -9.798 1.00 154.82 1835 SER F O 1
ATOM 5066 N N . MET B 2 254 ? 85.921 -43.633 -11.203 1.00 162.06 1836 MET F N 1
ATOM 5067 C CA . MET B 2 254 ? 84.736 -43.902 -12.006 1.00 155.25 1836 MET F CA 1
ATOM 5068 C C . MET B 2 254 ? 83.679 -44.590 -11.158 1.00 146.48 1836 MET F C 1
ATOM 5069 O O . MET B 2 254 ? 82.479 -44.383 -11.359 1.00 137.70 1836 MET F O 1
ATOM 5071 N N . GLN B 2 255 ? 84.109 -45.454 -10.234 1.00 148.64 1837 GLN F N 1
ATOM 5072 C CA . GLN B 2 255 ? 83.163 -46.119 -9.347 1.00 136.00 1837 GLN F CA 1
ATOM 5073 C C . GLN B 2 255 ? 82.448 -45.105 -8.462 1.00 138.57 1837 GLN F C 1
ATOM 5074 O O . GLN B 2 255 ? 81.227 -45.185 -8.276 1.00 139.64 1837 GLN F O 1
ATOM 5076 N N . ARG B 2 256 ? 83.192 -44.146 -7.898 1.00 144.49 1838 ARG F N 1
ATOM 5077 C CA . ARG B 2 256 ? 82.562 -43.122 -7.065 1.00 150.39 1838 ARG F CA 1
ATOM 5078 C C . ARG B 2 256 ? 81.559 -42.305 -7.874 1.00 156.72 1838 ARG F C 1
ATOM 5079 O O . ARG B 2 256 ? 80.421 -42.073 -7.433 1.00 158.73 1838 ARG F O 1
ATOM 5081 N N . THR B 2 257 ? 81.956 -41.885 -9.082 1.00 158.10 1839 THR F N 1
ATOM 5082 C CA . THR B 2 257 ? 81.037 -41.123 -9.923 1.00 153.88 1839 THR F CA 1
ATOM 5083 C C . THR B 2 257 ? 79.808 -41.956 -10.256 1.00 154.46 1839 THR F C 1
ATOM 5084 O O . THR B 2 257 ? 78.690 -41.433 -10.296 1.00 152.53 1839 THR F O 1
ATOM 5088 N N . LEU B 2 258 ? 80.003 -43.247 -10.537 1.00 149.64 1840 LEU F N 1
ATOM 5089 C CA . LEU B 2 258 ? 78.881 -44.115 -10.875 1.00 138.12 1840 LEU F CA 1
ATOM 5090 C C . LEU B 2 258 ? 77.914 -44.229 -9.704 1.00 141.08 1840 LEU F C 1
ATOM 5091 O O . LEU B 2 258 ? 76.693 -44.240 -9.897 1.00 136.91 1840 LEU F O 1
ATOM 5093 N N . ARG B 2 259 ? 78.442 -44.328 -8.478 1.00 145.57 1841 ARG F N 1
ATOM 5094 C CA . ARG B 2 259 ? 77.565 -44.402 -7.314 1.00 145.57 1841 ARG F CA 1
ATOM 5095 C C . ARG B 2 259 ? 76.752 -43.121 -7.195 1.00 139.58 1841 ARG F C 1
ATOM 5096 O O . ARG B 2 259 ? 75.532 -43.161 -6.966 1.00 137.25 1841 ARG F O 1
ATOM 5098 N N . ALA B 2 260 ? 77.412 -41.971 -7.379 1.00 136.35 1842 ALA F N 1
ATOM 5099 C CA . ALA B 2 260 ? 76.696 -40.702 -7.312 1.00 125.21 1842 ALA F CA 1
ATOM 5100 C C . ALA B 2 260 ? 75.618 -40.658 -8.385 1.00 113.52 1842 ALA F C 1
ATOM 5101 O O . ALA B 2 260 ? 74.502 -40.185 -8.143 1.00 107.44 1842 ALA F O 1
ATOM 5103 N N . PHE B 2 261 ? 75.953 -41.133 -9.587 1.00 110.71 1843 PHE F N 1
ATOM 5104 C CA . PHE B 2 261 ? 75.022 -41.135 -10.708 1.00 107.80 1843 PHE F CA 1
ATOM 5105 C C . PHE B 2 261 ? 73.796 -41.974 -10.366 1.00 114.43 1843 PHE F C 1
ATOM 5106 O O . PHE B 2 261 ? 72.658 -41.554 -10.608 1.00 103.78 1843 PHE F O 1
ATOM 5114 N N . GLU B 2 262 ? 74.008 -43.149 -9.764 1.00 117.29 1844 GLU F N 1
ATOM 5115 C CA . GLU B 2 262 ? 72.880 -44.001 -9.400 1.00 111.80 1844 GLU F CA 1
ATOM 5116 C C . GLU B 2 262 ? 72.006 -43.303 -8.368 1.00 121.64 1844 GLU F C 1
ATOM 5117 O O . GLU B 2 262 ? 70.769 -43.386 -8.423 1.00 123.18 1844 GLU F O 1
ATOM 5119 N N . HIS B 2 263 ? 72.633 -42.578 -7.435 1.00 128.60 1845 HIS F N 1
ATOM 5120 C CA . HIS B 2 263 ? 71.842 -41.819 -6.474 1.00 120.37 1845 HIS F CA 1
ATOM 5121 C C . HIS B 2 263 ? 71.036 -40.745 -7.193 1.00 107.27 1845 HIS F C 1
ATOM 5122 O O . HIS B 2 263 ? 69.867 -40.509 -6.863 1.00 103.46 1845 HIS F O 1
ATOM 5124 N N . ASP B 2 264 ? 71.630 -40.129 -8.223 1.00 101.36 1846 ASP F N 1
ATOM 5125 C CA . ASP B 2 264 ? 70.923 -39.123 -9.010 1.00 102.92 1846 ASP F CA 1
ATOM 5126 C C . ASP B 2 264 ? 69.718 -39.741 -9.702 1.00 103.03 1846 ASP F C 1
ATOM 5127 O O . ASP B 2 264 ? 68.664 -39.102 -9.832 1.00 103.35 1846 ASP F O 1
ATOM 5129 N N . LEU B 2 265 ? 69.850 -40.996 -10.135 1.00 100.81 1847 LEU F N 1
ATOM 5130 C CA . LEU B 2 265 ? 68.720 -41.678 -10.748 1.00 100.96 1847 LEU F CA 1
ATOM 5131 C C . LEU B 2 265 ? 67.619 -41.874 -9.717 1.00 103.33 1847 LEU F C 1
ATOM 5132 O O . LEU B 2 265 ? 66.431 -41.649 -10.009 1.00 92.77 1847 LEU F O 1
ATOM 5137 N N . GLN B 2 266 ? 68.003 -42.224 -8.480 1.00 109.39 1848 GLN F N 1
ATOM 5138 C CA . GLN B 2 266 ? 66.989 -42.368 -7.443 1.00 107.72 1848 GLN F CA 1
ATOM 5139 C C . GLN B 2 266 ? 66.259 -41.049 -7.237 1.00 107.85 1848 GLN F C 1
ATOM 5140 O O . GLN B 2 266 ? 65.031 -41.035 -7.082 1.00 91.26 1848 GLN F O 1
ATOM 5142 N N . LEU B 2 267 ? 67.001 -39.935 -7.175 1.00 115.08 1849 LEU F N 1
ATOM 5143 C CA . LEU B 2 267 ? 66.371 -38.618 -7.139 1.00 113.48 1849 LEU F CA 1
ATOM 5144 C C . LEU B 2 267 ? 65.318 -38.540 -8.238 1.00 105.49 1849 LEU F C 1
ATOM 5145 O O . LEU B 2 267 ? 64.121 -38.432 -7.957 1.00 105.62 1849 LEU F O 1
ATOM 5150 N N . LEU B 2 268 ? 65.782 -38.563 -9.493 1.00 106.65 1850 LEU F N 1
ATOM 5151 C CA . LEU B 2 268 ? 64.942 -38.471 -10.687 1.00 107.18 1850 LEU F CA 1
ATOM 5152 C C . LEU B 2 268 ? 63.621 -39.228 -10.592 1.00 101.69 1850 LEU F C 1
ATOM 5153 O O . LEU B 2 268 ? 62.587 -38.716 -11.040 1.00 90.57 1850 LEU F O 1
ATOM 5158 N N . VAL B 2 269 ? 63.632 -40.443 -10.026 1.00 107.52 1851 VAL F N 1
ATOM 5159 C CA . VAL B 2 269 ? 62.403 -41.243 -10.013 1.00 109.77 1851 VAL F CA 1
ATOM 5160 C C . VAL B 2 269 ? 61.290 -40.523 -9.254 1.00 106.39 1851 VAL F C 1
ATOM 5161 O O . VAL B 2 269 ? 60.127 -40.511 -9.684 1.00 101.16 1851 VAL F O 1
ATOM 5165 N N . SER B 2 270 ? 61.623 -39.912 -8.116 1.00 121.58 1852 SER F N 1
ATOM 5166 C CA . SER B 2 270 ? 60.616 -39.188 -7.346 1.00 127.09 1852 SER F CA 1
ATOM 5167 C C . SER B 2 270 ? 60.083 -37.993 -8.128 1.00 111.26 1852 SER F C 1
ATOM 5168 O O . SER B 2 270 ? 58.879 -37.711 -8.105 1.00 100.40 1852 SER F O 1
ATOM 5171 N N . GLN B 2 271 ? 60.970 -37.285 -8.832 1.00 111.79 1853 GLN F N 1
ATOM 5172 C CA . GLN B 2 271 ? 60.553 -36.124 -9.612 1.00 103.81 1853 GLN F CA 1
ATOM 5173 C C . GLN B 2 271 ? 59.604 -36.519 -10.734 1.00 89.82 1853 GLN F C 1
ATOM 5174 O O . GLN B 2 271 ? 58.582 -35.856 -10.953 1.00 101.20 1853 GLN F O 1
ATOM 5176 N N . VAL B 2 272 ? 59.919 -37.593 -11.461 1.00 75.22 1854 VAL F N 1
ATOM 5177 C CA . VAL B 2 272 ? 59.039 -38.002 -12.551 1.00 74.22 1854 VAL F CA 1
ATOM 5178 C C . VAL B 2 272 ? 57.709 -38.514 -12.004 1.00 79.49 1854 VAL F C 1
ATOM 5179 O O . VAL B 2 272 ? 56.648 -38.239 -12.577 1.00 91.25 1854 VAL F O 1
ATOM 5183 N N . ARG B 2 273 ? 57.733 -39.266 -10.898 1.00 78.21 1855 ARG F N 1
ATOM 5184 C CA . ARG B 2 273 ? 56.473 -39.756 -10.340 1.00 77.11 1855 ARG F CA 1
ATOM 5185 C C . ARG B 2 273 ? 55.592 -38.596 -9.884 1.00 78.74 1855 ARG F C 1
ATOM 5186 O O . ARG B 2 273 ? 54.385 -38.565 -10.172 1.00 85.04 1855 ARG F O 1
ATOM 5188 N N . GLN B 2 274 ? 56.195 -37.604 -9.221 1.00 77.45 1856 GLN F N 1
ATOM 5189 C CA . GLN B 2 274 ? 55.440 -36.442 -8.764 1.00 68.00 1856 GLN F CA 1
ATOM 5190 C C . GLN B 2 274 ? 54.910 -35.646 -9.947 1.00 65.85 1856 GLN F C 1
ATOM 5191 O O . GLN B 2 274 ? 53.798 -35.105 -9.894 1.00 64.10 1856 GLN F O 1
ATOM 5193 N N . LEU B 2 275 ? 55.687 -35.579 -11.030 1.00 68.08 1857 LEU F N 1
ATOM 5194 C CA . LEU B 2 275 ? 55.259 -34.814 -12.194 1.00 79.92 1857 LEU F CA 1
ATOM 5195 C C . LEU B 2 275 ? 54.090 -35.506 -12.882 1.00 75.47 1857 LEU F C 1
ATOM 5196 O O . LEU B 2 275 ? 53.133 -34.844 -13.296 1.00 74.97 1857 LEU F O 1
ATOM 5201 N N . GLN B 2 276 ? 54.165 -36.829 -13.050 1.00 71.15 1858 GLN F N 1
ATOM 5202 C CA . GLN B 2 276 ? 53.067 -37.543 -13.692 1.00 70.83 1858 GLN F CA 1
ATOM 5203 C C . GLN B 2 276 ? 51.793 -37.409 -12.867 1.00 71.05 1858 GLN F C 1
ATOM 5204 O O . GLN B 2 276 ? 50.715 -37.105 -13.408 1.00 62.44 1858 GLN F O 1
ATOM 5206 N N . GLU B 2 277 ? 51.907 -37.583 -11.543 1.00 80.54 1859 GLU F N 1
ATOM 5207 C CA . GLU B 2 277 ? 50.723 -37.456 -10.699 1.00 68.70 1859 GLU F CA 1
ATOM 5208 C C . GLU B 2 277 ? 50.158 -36.049 -10.801 1.00 60.37 1859 GLU F C 1
ATOM 5209 O O . GLU B 2 277 ? 48.936 -35.862 -10.833 1.00 66.47 1859 GLU F O 1
ATOM 5211 N N . GLY B 2 278 ? 51.036 -35.044 -10.850 1.00 60.02 1860 GLY F N 1
ATOM 5212 C CA . GLY B 2 278 ? 50.565 -33.680 -11.008 1.00 70.40 1860 GLY F CA 1
ATOM 5213 C C . GLY B 2 278 ? 49.840 -33.511 -12.328 1.00 79.35 1860 GLY F C 1
ATOM 5214 O O . GLY B 2 278 ? 48.807 -32.841 -12.407 1.00 86.39 1860 GLY F O 1
ATOM 5215 N N . ALA B 2 279 ? 50.381 -34.129 -13.383 1.00 77.94 1861 ALA F N 1
ATOM 5216 C CA . ALA B 2 279 ? 49.798 -34.052 -14.715 1.00 69.35 1861 ALA F CA 1
ATOM 5217 C C . ALA B 2 279 ? 48.398 -34.636 -14.742 1.00 73.55 1861 ALA F C 1
ATOM 5218 O O . ALA B 2 279 ? 47.564 -34.204 -15.547 1.00 70.05 1861 ALA F O 1
ATOM 5220 N N . ALA B 2 280 ? 48.127 -35.630 -13.892 1.00 80.41 1862 ALA F N 1
ATOM 5221 C CA . ALA B 2 280 ? 46.811 -36.264 -13.916 1.00 77.06 1862 ALA F CA 1
ATOM 5222 C C . ALA B 2 280 ? 45.703 -35.246 -13.651 1.00 62.17 1862 ALA F C 1
ATOM 5223 O O . ALA B 2 280 ? 44.647 -35.290 -14.292 1.00 64.22 1862 ALA F O 1
ATOM 5225 N N . GLN B 2 281 ? 45.923 -34.332 -12.700 1.00 54.59 1863 GLN F N 1
ATOM 5226 C CA . GLN B 2 281 ? 44.903 -33.345 -12.346 1.00 64.85 1863 GLN F CA 1
ATOM 5227 C C . GLN B 2 281 ? 44.525 -32.467 -13.537 1.00 82.31 1863 GLN F C 1
ATOM 5228 O O . GLN B 2 281 ? 43.351 -32.102 -13.709 1.00 88.13 1863 GLN F O 1
ATOM 5230 N N . LEU B 2 282 ? 45.505 -32.128 -14.381 1.00 77.64 1864 LEU F N 1
ATOM 5231 C CA . LEU B 2 282 ? 45.220 -31.266 -15.525 1.00 70.65 1864 LEU F CA 1
ATOM 5232 C C . LEU B 2 282 ? 44.218 -31.916 -16.468 1.00 66.06 1864 LEU F C 1
ATOM 5233 O O . LEU B 2 282 ? 43.380 -31.223 -17.058 1.00 60.43 1864 LEU F O 1
ATOM 5238 N N . ARG B 2 283 ? 44.295 -33.240 -16.642 1.00 64.14 1865 ARG F N 1
ATOM 5239 C CA . ARG B 2 283 ? 43.341 -33.903 -17.526 1.00 56.03 1865 ARG F CA 1
ATOM 5240 C C . ARG B 2 283 ? 41.926 -33.693 -17.006 1.00 56.44 1865 ARG F C 1
ATOM 5241 O O . ARG B 2 283 ? 40.988 -33.481 -17.783 1.00 63.15 1865 ARG F O 1
ATOM 5243 N N . THR B 2 284 ? 41.758 -33.778 -15.684 1.00 55.70 1866 THR F N 1
ATOM 5244 C CA . THR B 2 284 ? 40.455 -33.550 -15.072 1.00 57.93 1866 THR F CA 1
ATOM 5245 C C . THR B 2 284 ? 39.994 -32.115 -15.295 1.00 53.25 1866 THR F C 1
ATOM 5246 O O . THR B 2 284 ? 38.810 -31.866 -15.553 1.00 58.03 1866 THR F O 1
ATOM 5250 N N . VAL B 2 285 ? 40.920 -31.153 -15.195 1.00 46.88 1867 VAL F N 1
ATOM 5251 C CA . VAL B 2 285 ? 40.559 -29.739 -15.303 1.00 45.28 1867 VAL F CA 1
ATOM 5252 C C . VAL B 2 285 ? 40.591 -29.180 -16.726 1.00 54.05 1867 VAL F C 1
ATOM 5253 O O . VAL B 2 285 ? 40.045 -28.089 -16.962 1.00 44.45 1867 VAL F O 1
ATOM 5257 N N . TYR B 2 286 ? 41.161 -29.897 -17.694 1.00 59.37 1868 TYR F N 1
ATOM 5258 C CA . TYR B 2 286 ? 41.242 -29.406 -19.066 1.00 55.76 1868 TYR F CA 1
ATOM 5259 C C . TYR B 2 286 ? 40.640 -30.403 -20.049 1.00 52.94 1868 TYR F C 1
ATOM 5260 O O . TYR B 2 286 ? 40.526 -31.599 -19.769 1.00 54.11 1868 TYR F O 1
ATOM 5269 N N . ALA B 2 287 ? 40.248 -29.885 -21.214 1.00 56.43 1869 ALA F N 1
ATOM 5270 C CA . ALA B 2 287 ? 39.648 -30.696 -22.264 1.00 61.35 1869 ALA F CA 1
ATOM 5271 C C . ALA B 2 287 ? 40.140 -30.235 -23.630 1.00 72.53 1869 ALA F C 1
ATOM 5272 O O . ALA B 2 287 ? 40.666 -29.131 -23.791 1.00 66.39 1869 ALA F O 1
ATOM 5274 N N . GLY B 2 288 ? 39.950 -31.108 -24.617 1.00 82.17 1870 GLY F N 1
ATOM 5275 C CA . GLY B 2 288 ? 40.171 -30.752 -26.011 1.00 86.74 1870 GLY F CA 1
ATOM 5276 C C . GLY B 2 288 ? 41.613 -30.404 -26.331 1.00 83.72 1870 GLY F C 1
ATOM 5277 O O . GLY B 2 288 ? 42.538 -31.176 -26.054 1.00 84.70 1870 GLY F O 1
ATOM 5278 N N . GLU B 2 289 ? 41.802 -29.228 -26.941 1.00 81.63 1871 GLU F N 1
ATOM 5279 C CA . GLU B 2 289 ? 43.135 -28.778 -27.338 1.00 86.09 1871 GLU F CA 1
ATOM 5280 C C . GLU B 2 289 ? 44.106 -28.787 -26.166 1.00 90.42 1871 GLU F C 1
ATOM 5281 O O . GLU B 2 289 ? 45.262 -29.213 -26.303 1.00 93.92 1871 GLU F O 1
ATOM 5283 N N . HIS B 2 290 ? 43.636 -28.376 -24.989 1.00 76.61 1872 HIS F N 1
ATOM 5284 C CA . HIS B 2 290 ? 44.542 -28.210 -23.862 1.00 63.10 1872 HIS F CA 1
ATOM 5285 C C . HIS B 2 290 ? 44.890 -29.566 -23.267 1.00 53.66 1872 HIS F C 1
ATOM 5286 O O . HIS B 2 290 ? 46.068 -29.871 -23.053 1.00 57.68 1872 HIS F O 1
ATOM 5293 N N . ALA B 2 291 ? 43.874 -30.393 -23.008 1.00 53.21 1873 ALA F N 1
ATOM 5294 C CA . ALA B 2 291 ? 44.101 -31.764 -22.562 1.00 54.25 1873 ALA F CA 1
ATOM 5295 C C . ALA B 2 291 ? 45.098 -32.462 -23.478 1.00 58.31 1873 ALA F C 1
ATOM 5296 O O . ALA B 2 291 ? 46.124 -32.989 -23.029 1.00 67.16 1873 ALA F O 1
ATOM 5298 N N . GLU B 2 292 ? 44.777 -32.499 -24.775 1.00 57.20 1874 GLU F N 1
ATOM 5299 C CA . GLU B 2 292 ? 45.661 -33.101 -25.767 1.00 62.18 1874 GLU F CA 1
ATOM 5300 C C . GLU B 2 292 ? 47.088 -32.573 -25.660 1.00 63.75 1874 GLU F C 1
ATOM 5301 O O . GLU B 2 292 ? 48.045 -33.350 -25.741 1.00 67.10 1874 GLU F O 1
ATOM 5303 N N . ALA B 2 293 ? 47.263 -31.255 -25.503 1.00 65.00 1875 ALA F N 1
ATOM 5304 C CA . ALA B 2 293 ? 48.626 -30.748 -25.346 1.00 72.45 1875 ALA F CA 1
ATOM 5305 C C . ALA B 2 293 ? 49.272 -31.179 -24.030 1.00 78.66 1875 ALA F C 1
ATOM 5306 O O . ALA B 2 293 ? 50.504 -31.329 -23.972 1.00 88.69 1875 ALA F O 1
ATOM 5308 N N . ILE B 2 294 ? 48.470 -31.494 -23.013 1.00 80.24 1876 ILE F N 1
ATOM 5309 C CA . ILE B 2 294 ? 49.028 -31.921 -21.734 1.00 64.34 1876 ILE F CA 1
ATOM 5310 C C . ILE B 2 294 ? 49.505 -33.359 -21.820 1.00 59.25 1876 ILE F C 1
ATOM 5311 O O . ILE B 2 294 ? 50.669 -33.653 -21.534 1.00 60.40 1876 ILE F O 1
ATOM 5316 N N . ALA B 2 295 ? 48.614 -34.283 -22.183 1.00 59.75 1877 ALA F N 1
ATOM 5317 C CA . ALA B 2 295 ? 49.064 -35.653 -22.402 1.00 61.83 1877 ALA F CA 1
ATOM 5318 C C . ALA B 2 295 ? 50.112 -35.728 -23.506 1.00 82.67 1877 ALA F C 1
ATOM 5319 O O . ALA B 2 295 ? 50.867 -36.704 -23.569 1.00 84.29 1877 ALA F O 1
ATOM 5321 N N . SER B 2 296 ? 50.163 -34.719 -24.378 1.00 78.34 1878 SER F N 1
ATOM 5322 C CA . SER B 2 296 ? 51.254 -34.582 -25.337 1.00 83.75 1878 SER F CA 1
ATOM 5323 C C . SER B 2 296 ? 52.599 -34.430 -24.635 1.00 82.27 1878 SER F C 1
ATOM 5324 O O . SER B 2 296 ? 53.483 -35.289 -24.764 1.00 87.33 1878 SER F O 1
ATOM 5327 N N . ARG B 2 297 ? 52.781 -33.336 -23.883 1.00 63.27 1879 ARG F N 1
ATOM 5328 C CA . ARG B 2 297 ? 54.076 -33.163 -23.227 1.00 63.93 1879 ARG F CA 1
ATOM 5329 C C . ARG B 2 297 ? 54.328 -34.254 -22.191 1.00 74.04 1879 ARG F C 1
ATOM 5330 O O . ARG B 2 297 ? 55.480 -34.673 -21.995 1.00 86.18 1879 ARG F O 1
ATOM 5332 N N . GLU B 2 298 ? 53.256 -34.795 -21.604 1.00 64.09 1880 GLU F N 1
ATOM 5333 C CA . GLU B 2 298 ? 53.328 -35.918 -20.679 1.00 65.10 1880 GLU F CA 1
ATOM 5334 C C . GLU B 2 298 ? 53.653 -37.212 -21.400 1.00 79.33 1880 GLU F C 1
ATOM 5335 O O . GLU B 2 298 ? 53.949 -38.218 -20.747 1.00 85.74 1880 GLU F O 1
ATOM 5337 N N . GLN B 2 299 ? 53.596 -37.200 -22.728 1.00 79.38 1881 GLN F N 1
ATOM 5338 C CA . GLN B 2 299 ? 53.985 -38.329 -23.554 1.00 78.17 1881 GLN F CA 1
ATOM 5339 C C . GLN B 2 299 ? 55.451 -38.191 -23.923 1.00 71.45 1881 GLN F C 1
ATOM 5340 O O . GLN B 2 299 ? 56.185 -39.183 -23.934 1.00 73.52 1881 GLN F O 1
ATOM 5342 N N . GLU B 2 300 ? 55.876 -36.968 -24.251 1.00 70.45 1882 GLU F N 1
ATOM 5343 C CA . GLU B 2 300 ? 57.272 -36.740 -24.607 1.00 71.75 1882 GLU F CA 1
ATOM 5344 C C . GLU B 2 300 ? 58.187 -37.060 -23.429 1.00 85.69 1882 GLU F C 1
ATOM 5345 O O . GLU B 2 300 ? 59.175 -37.800 -23.570 1.00 92.69 1882 GLU F O 1
ATOM 5351 N N . VAL B 2 301 ? 57.856 -36.531 -22.242 1.00 71.18 1883 VAL F N 1
ATOM 5352 C CA . VAL B 2 301 ? 58.708 -36.792 -21.083 1.00 77.58 1883 VAL F CA 1
ATOM 5353 C C . VAL B 2 301 ? 58.734 -38.287 -20.782 1.00 85.00 1883 VAL F C 1
ATOM 5354 O O . VAL B 2 301 ? 59.793 -38.856 -20.486 1.00 99.71 1883 VAL F O 1
ATOM 5358 N N . LEU B 2 302 ? 57.574 -38.949 -20.861 1.00 73.66 1884 LEU F N 1
ATOM 5359 C CA . LEU B 2 302 ? 57.535 -40.382 -20.591 1.00 75.65 1884 LEU F CA 1
ATOM 5360 C C . LEU B 2 302 ? 58.362 -41.152 -21.611 1.00 86.01 1884 LEU F C 1
ATOM 5361 O O . LEU B 2 302 ? 58.963 -42.179 -21.272 1.00 80.21 1884 LEU F O 1
ATOM 5366 N N . GLN B 2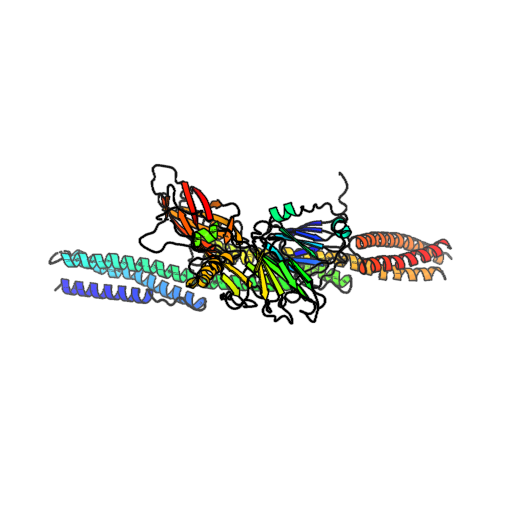 303 ? 58.388 -40.691 -22.866 1.00 92.03 1885 GLN F N 1
ATOM 5367 C CA . GLN B 2 303 ? 59.224 -41.352 -23.861 1.00 98.32 1885 GLN F CA 1
ATOM 5368 C C . GLN B 2 303 ? 60.682 -41.248 -23.443 1.00 92.94 1885 GLN F C 1
ATOM 5369 O O . GLN B 2 303 ? 61.444 -42.224 -23.540 1.00 98.46 1885 GLN F O 1
ATOM 5371 N N . GLY B 2 304 ? 61.081 -40.069 -22.949 1.00 85.71 1886 GLY F N 1
ATOM 5372 C CA . GLY B 2 304 ? 62.447 -39.919 -22.481 1.00 92.43 1886 GLY F CA 1
ATOM 5373 C C . GLY B 2 304 ? 62.709 -40.878 -21.338 1.00 94.27 1886 GLY F C 1
ATOM 5374 O O . GLY B 2 304 ? 63.794 -41.456 -21.226 1.00 85.11 1886 GLY F O 1
ATOM 5375 N N . TRP B 2 305 ? 61.712 -41.042 -20.464 1.00 85.51 1887 TRP F N 1
ATOM 5376 C CA . TRP B 2 305 ? 61.803 -41.989 -19.359 1.00 88.31 1887 TRP F CA 1
ATOM 5377 C C . TRP B 2 305 ? 62.080 -43.392 -19.877 1.00 96.89 1887 TRP F C 1
ATOM 5378 O O . TRP B 2 305 ? 62.917 -44.117 -19.330 1.00 108.34 1887 TRP F O 1
ATOM 5389 N N . LYS B 2 306 ? 61.355 -43.802 -20.921 1.00 98.04 1888 LYS F N 1
ATOM 5390 C CA . LYS B 2 306 ? 61.513 -45.150 -21.456 1.00 93.21 1888 LYS F CA 1
ATOM 5391 C C . LYS B 2 306 ? 62.903 -45.362 -22.042 1.00 90.52 1888 LYS F C 1
ATOM 5392 O O . LYS B 2 306 ? 63.559 -46.372 -21.757 1.00 93.20 1888 LYS F O 1
ATOM 5394 N N . GLU B 2 307 ? 63.379 -44.418 -22.863 1.00 89.52 1889 GLU F N 1
ATOM 5395 C CA . GLU B 2 307 ? 64.701 -44.602 -23.459 1.00 97.01 1889 GLU F CA 1
ATOM 5396 C C . GLU B 2 307 ? 65.803 -44.556 -22.405 1.00 108.57 1889 GLU F C 1
ATOM 5397 O O . GLU B 2 307 ? 66.723 -45.389 -22.417 1.00 109.03 1889 GLU F O 1
ATOM 5399 N N . LEU B 2 308 ? 65.707 -43.611 -21.464 1.00 108.92 1890 LEU F N 1
ATOM 5400 C CA . LEU B 2 308 ? 66.726 -43.492 -20.427 1.00 106.76 1890 LEU F CA 1
ATOM 5401 C C . LEU B 2 308 ? 66.741 -44.730 -19.544 1.00 96.74 1890 LEU F C 1
ATOM 5402 O O . LEU B 2 308 ? 67.810 -45.249 -19.200 1.00 98.37 1890 LEU F O 1
ATOM 5404 N N . LEU B 2 309 ? 65.556 -45.221 -19.178 1.00 96.81 1891 LEU F N 1
ATOM 5405 C CA . LEU B 2 309 ? 65.473 -46.406 -18.336 1.00 103.85 1891 LEU F CA 1
ATOM 5406 C C . LEU B 2 309 ? 66.018 -47.621 -19.068 1.00 107.53 1891 LEU F C 1
ATOM 5407 O O . LEU B 2 309 ? 66.648 -48.488 -18.454 1.00 102.09 1891 LEU F O 1
ATOM 5412 N N . ALA B 2 310 ? 65.756 -47.721 -20.374 1.00 110.31 1892 ALA F N 1
ATOM 5413 C CA . ALA B 2 310 ? 66.294 -48.841 -21.136 1.00 114.22 1892 ALA F CA 1
ATOM 5414 C C . ALA B 2 310 ? 67.816 -48.805 -21.132 1.00 121.99 1892 ALA F C 1
ATOM 5415 O O . ALA B 2 310 ? 68.472 -49.828 -20.892 1.00 137.01 1892 ALA F O 1
ATOM 5417 N N . ALA B 2 311 ? 68.396 -47.618 -21.345 1.00 118.25 1893 ALA F N 1
ATOM 5418 C CA . ALA B 2 311 ? 69.852 -47.505 -21.328 1.00 115.84 1893 ALA F CA 1
ATOM 5419 C C . ALA B 2 311 ? 70.416 -47.862 -19.958 1.00 108.87 1893 ALA F C 1
ATOM 5420 O O . ALA B 2 311 ? 71.438 -48.550 -19.859 1.00 112.16 1893 ALA F O 1
ATOM 5422 N N . CYS B 2 312 ? 69.770 -47.390 -18.888 1.00 108.23 1894 CYS F N 1
ATOM 5423 C CA . CYS B 2 312 ? 70.225 -47.719 -17.539 1.00 116.98 1894 CYS F CA 1
ATOM 5424 C C . CYS B 2 312 ? 70.122 -49.219 -17.281 1.00 116.37 1894 CYS F C 1
ATOM 5425 O O . CYS B 2 312 ? 70.968 -49.802 -16.592 1.00 119.88 1894 CYS F O 1
ATOM 5428 N N . GLU B 2 313 ? 69.079 -49.853 -17.820 1.00 114.52 1895 GLU F N 1
ATOM 5429 C CA . GLU B 2 313 ? 68.910 -51.295 -17.684 1.00 111.84 1895 GLU F CA 1
ATOM 5430 C C . GLU B 2 313 ? 70.051 -52.033 -18.367 1.00 115.03 1895 GLU F C 1
ATOM 5431 O O . GLU B 2 313 ? 70.527 -53.058 -17.865 1.00 118.39 1895 GLU F O 1
ATOM 5433 N N . ASP B 2 314 ? 70.493 -51.530 -19.524 1.00 114.15 1896 ASP F N 1
ATOM 5434 C CA . ASP B 2 314 ? 71.594 -52.174 -20.236 1.00 117.09 1896 ASP F CA 1
ATOM 5435 C C . ASP B 2 314 ? 72.848 -52.246 -19.372 1.00 119.67 1896 ASP F C 1
ATOM 5436 O O . ASP B 2 314 ? 73.558 -53.258 -19.383 1.00 131.09 1896 ASP F O 1
ATOM 5441 N N . ALA B 2 315 ? 73.143 -51.181 -18.631 1.00 118.15 1897 ALA F N 1
ATOM 5442 C CA . ALA B 2 315 ? 74.308 -51.134 -17.749 1.00 120.55 1897 ALA F CA 1
ATOM 5443 C C . ALA B 2 315 ? 74.376 -52.344 -16.818 1.00 123.93 1897 ALA F C 1
ATOM 5444 O O . ALA B 2 315 ? 74.026 -52.254 -15.642 1.00 123.85 1897 ALA F O 1
#

Solvent-accessible surface area: 37557 Å² total; per-residue (Å²): 139,163,127,137,92,133,109,58,47,40,61,124,62,38,7,56,7,6,7,18,1,34,4,16,0,1,7,13,51,12,102,79,53,131,36,10,44,0,5,1,7,27,59,8,2,42,17,21,42,65,0,18,1,79,19,52,101,61,73,115,3,103,43,33,46,14,37,10,16,0,2,50,10,0,44,4,10,62,56,63,16,126,13,96,18,10,0,5,0,6,0,22,4,28,0,6,36,62,74,77,15,12,35,45,17,24,23,38,0,98,94,4,96,67,35,63,108,27,97,43,93,92,82,82,121,20,95,107,63,19,52,91,59,8,127,22,116,56,46,51,117,77,73,17,62,83,110,45,24,11,57,2,41,1,90,37,5,0,58,26,0,0,0,3,0,32,15,59,24,18,52,67,77,2,0,60,90,16,25,82,9,51,5,91,41,22,94,87,0,58,0,48,3,42,151,42,1,9,98,64,141,58,148,2,2,1,16,0,21,37,40,80,88,75,48,12,50,83,72,22,33,153,39,3,40,16,3,16,7,0,8,0,49,34,30,168,92,76,15,123,21,58,0,46,0,31,0,15,52,8,92,123,139,72,18,48,0,0,14,0,83,16,11,45,94,72,94,18,143,20,56,48,39,24,78,114,26,97,36,77,120,85,130,69,11,0,29,4,59,20,83,56,0,0,19,1,0,0,0,31,0,87,105,80,99,86,1,46,68,16,0,56,89,1,15,60,88,20,36,27,10,1,4,51,0,67,0,0,0,14,0,23,20,103,56,113,63,52,1,89,0,27,0,13,0,21,16,29,41,65,84,97,29,43,15,3,73,56,63,109,18,38,80,28,11,112,10,200,40,23,64,2,22,48,38,24,60,2,43,7,44,4,91,43,32,2,74,14,104,83,88,135,55,104,98,48,73,10,53,1,104,16,29,49,120,4,78,5,78,8,87,2,21,33,70,43,133,129,68,66,48,62,11,108,1,4,0,10,95,33,75,57,140,71,168,97,90,160,19,24,12,93,12,116,7,76,20,40,158,108,88,95,149,114,153,49,62,67,18,108,157,36,17,59,57,8,43,60,88,2,28,109,13,50,119,109,1,101,56,166,91,87,24,81,87,33,64,39,0,69,56,45,24,135,44,1,84,133,40,28,53,23,7,104,115,39,98,72,48,30,46,63,12,56,65,49,14,76,97,44,72,96,103,63,36,92,50,8,64,61,40,18,58,112,6,71,68,57,21,99,58,2,40,64,51,0,35,62,36,84,72,43,2,71,34,25,34,84,53,56,28,0,44,130,50,6,96,50,6,92,60,54,15,51,55,49,32,118,71,0,25,34,109,54,73,25,97,80,87,68,72,0,46,94,46,69,66,60,17,66,63,40,28,72,63,7,6,81,49,2,125,71,96,25,60,40,5,18,107,31,0,59,110,14,8,86,94,51,12,128,25,5,55,63,0,8,118,71,31,48,37,1,54,85,35,17,33,35,5,66,38,27,10,34,6,14,44,101,22,3,43,21,15,15,106,42,29,34,6,98,34,47,16,77,65,30,45,44,38,51,70,74,26,58,62,38,147,122,116,114,98,86,51,63,67,85,54,65,66,64,61,55,41,49,67,124,43,66,77,38,14,60,70,12,45,71,39,10,63,52,10,64,62,36,20,10,40,78,78,25,61,47,6,67,53,14,19,55,124,10,89,62,17,45,64,70,21,76,56,51,44,83,126,122

B-factor: mean 63.17, std 29.77, range [20.27, 242.21]

Radius of gyration: 38.34 Å; Cα contacts (8 Å, |Δi|>4): 1246; chains: 2; bounding box: 113×113×91 Å

Sequence (754 aa):
LDNVALSSSPIHSGFLVSFMVDARGGAMRGCRHNGLRIIIPPRKCTAPTRVTCRLVKATMPPMVEGEGLASRLIEVGPSGAQFLGPVIVEIPHFAALRGKERELVVLRSENGDSWKEHFCDYTEDELNEILNGMDEVLDSPEDLEKKRICRIITRDFPQYFAVVSRIKQDSNLIGPEGGVLSSTVVPQVQAVFPEGALTKRIRVGLQAQPMHSELVKKILGNKATFSPIVTLEPRRRKFHKPITMTIPVPKAPTLRLLCSITGGTTPAQWEDITGTTPLTFVNECVSFTTNVSARFWLIDCRQIQESVTFASQVYREIICVPYMAKFVVFAKSHDPIEARLRCFCMTDDKVDKTLEQQENFAEVARSRDVEVLEGKPIYVDCFGNLVPLTKSGQHHIFSFFAFKENRLPLFVKVRDTTQEPCGRLSFMKEPKRGLVHQAICNLNITLPIYTKEFQVEQYYFDVAEVEAWLGEQELLMMSEDKGKDEQSTLQLLKKHLQLEQGVENYEESIAQLSRQCRALLHPDSEQISRRQSQVDRLYVALKELGEERRVSLEQQYWLYQLSRQVDELEHWIAEKEVVAGSPELGQDFEHVSVLQEKFSEFASETGTAGRERLAAVNQMVDELIECGHTAAATMAEWKDGLNEAWAELLELMGTRAQLLAASRELHKFFSDARELQGQIEEKRRRLPRASSMQRTLRAFEHDLQLLVSQVRQLQEGAAQLRTVYAGEHAEAIASREQEVLQGWKELLAACEDA

Nearest PDB structures (foldseek):
  6m3q-assembly1_E  TM=1.002E+00  e=8.390E-93  Homo sapiens
  4d8o-assembly1_A  TM=9.535E-01  e=9.006E-73  Homo sapiens
  6m3p-assembly2_C  TM=9.307E-01  e=4.567E-61  Rattus norvegicus
  6m3r-assembly1_E  TM=9.451E-01  e=4.877E-57  Rattus norvegicus
  3ud2-assembly3_A  TM=5.429E-01  e=1.999E-36  Homo sapiens

Foldseek 3Di:
DPDDDPVLAEDEEEDDFKDKDALSWYWYHYPLDHFWIKGGAHNFAPGIDMKGWDFPLFDDAFDAFLKDFFGGKIFMDPAWFATPAKIKTKDAGWFDCPVVQKDKWKWFAQVRPYIDTDDDDDDPVVVVCRNPPPPDDDDDPVRCNVRRMDMDIGRTHGRIMTIMMHGDKWKDKDAQQWDKTADPVDRQWIKTGHRGFHHDIDTKMKGWRADDCVLLCVQPNLQKFKFTKIFTQVAPDFTPDKMKTKTAATPNVQKWKWWWRDDGHDDTAIDTCPPPWDWDADPRMTITIDRGGTMMMMMRGPPPVCVRVSCVSRVVPPSFTKTWWKKWKKWAQPAQFKIKIKIWIADSDRPDDPVCVVVVIDTWWMDGTFIDTAFAKKAKWKDFQKGWDDDPDDGWIWTDHYSDITMTITMMGGNDPPDFRKIKMFIARDDDPDDDDDTRDIIIGGHDDHDDD/DLVVVLVVLLVVLVVVLVVLLVVLVDPDLADALVRLVVVLVVLVVSLVVLVVCVVVLVVSVVSLVVVPVDPCVVVVVSNVCVVVSSVVSNVSSVVSNVVSVLVSLVNVLVVLLVVVVVVLVVLLCVLQDDDADDALVVLVVCLVVLVVVLVCCVVVSVVSLVVSVVSLVVSVVVPRPCNVVSVVSNVVNVVSVVVSNVSSVVSSVSSVVSNLVNVLVVCLVVVVVCLVVLVVPVVAVPVSVVVVVVVVVVVVVSVVVLVVSVVSLVVVCVVDDDPRNVVSVVSVVVSVVSVVVSVVVVVVD